Protein AF-0000000073466057 (afdb_homodimer)

pLDDT: mean 84.57, std 16.81, range [28.27, 98.88]

Organism: Mycosarcoma maydis (NCBI:txid5270)

Nearest PDB structures (foldseek):
  4nbt-assembly1_D  TM=8.387E-01  e=2.379E-14  Acholeplasma laidlawii PG-8A
  5wva-assembly1_B-2  TM=8.205E-01  e=1.045E-11  Serratia marcescens
  4zgw-assembly1_B  TM=8.210E-01  e=1.751E-11  Serratia marcescens
  3un1-assembly1_A  TM=8.036E-01  e=1.551E-10  Sinorhizobium meliloti
  9jdt-assembly2_C  TM=7.632E-01  e=1.099E-10  Novosphingobium aromaticivorans DSM 12444

InterPro domains:
  IPR002347 Short-chain dehydrogenase/reductase SDR [PF00106] (140-340)
  IPR002347 Short-chain dehydrogenase/reductase SDR [PR00081] (140-157)
  IPR002347 Short-chain dehydrogenase/reductase SDR [PR00081] (205-216)
  IPR002347 Short-chain dehydrogenase/reductase SDR [PR00081] (270-286)
  IPR002347 Short-chain dehydrogenase/reductase SDR [PR00081] (296-315)
  IPR002347 Short-chain dehydrogenase/reductase SDR [PR00081] (321-338)
  IPR020904 Short-chain dehydrogenase/reductase, conserved site [PS00061] (283-311)
  IPR036291 NAD(P)-binding domain superfamily [SSF51735] (134-400)

Radius of gyration: 30.34 Å; Cα contacts (8 Å, |Δi|>4): 1518; chains: 2; bounding box: 106×87×100 Å

Sequence (850 aa):
MSSPHSSASTTSATPLNDALKRAVNHRDKPNAFTIDAFVNNFLRPLFHSNGLSTIATILSLVRIVGGTNNLKFLRDRTDLSRREKLSLLAADFGAGWSNRANRLAKWYLLIRLFKTINAIGNRLIIDRQSRRPIRWNEHIVVITGGARGICGHVCKLLRQKGATVVVLDLPDKSEHGLETLYIKTDVTDIQSLLNAKKQVEDKLGYCTMLLLGAGIARHSFLLDTEQQFPYSLAKHVSEVNFHGVMATLKTFGEHMLPDGGVKDRPYKQAKNGWGGHILIIGSGAAYVELPANAAYNASKAATVSLHSSLSAELHAYHKVDNVRSSIVCPLKIESKMTEGRMLDTHDQFLLPTLTIPQAATKIIDVLEGDKSRIVYIPRAMYVLSYNKVLPAWILRAIHIGLGATDTFMTYAKEFRSADGNIHQKMSSPHSSASTTSATPLNDALKRAVNHRDKPNAFTIDAFVNNFLRPLFHSNGLSTIATILSLVRIVGGTNNLKFLRDRTDLSRREKLSLLAADFGAGWSNRANRLAKWYLLIRLFKTINAIGNRLIIDRQSRRPIRWNEHIVVITGGARGICGHVCKLLRQKGATVVVLDLPDKSEHGLETLYIKTDVTDIQSLLNAKKQVEDKLGYCTMLLLGAGIARHSFLLDTEQQFPYSLAKHVSEVNFHGVMATLKTFGEHMLPDGGVKDRPYKQAKNGWGGHILIIGSGAAYVELPANAAYNASKAATVSLHSSLSAELHAYHKVDNVRSSIVCPLKIESKMTEGRMLDTHDQFLLPTLTIPQAATKIIDVLEGDKSRIVYIPRAMYVLSYNKVLPAWILRAIHIGLGATDTFMTYAKEFRSADGNIHQK

Foldseek 3Di:
DDPDDPDPPPPPQPPDPPVLLCQLVPPPPQPPFFVLVCCVPPPCCCQPVPVNVVVLLVQLLCVLLPHPVVVVVLVPPPVDDPVRSVVSSVVSNVVSLPDPVSVVSNVSNVVNVVVVVVVVCQCVPQQVDDFDFDQQLQAEEEEEPCLDFLNVLLQVVSVVSNHQYEYEYQDPHGPVNSHNYYQHADLLDLVRLLVVQVVCCVPPRAHAEYEYDFFAFFFAAPPDDCVLPNPVLLVVRLSGLAVSVVSNCVRRVLQQQDDDFPPPDDGRYDPPVQRHEYEYEAALLCQVPAGRGNSNSVSRVNVVVVLVVVSVCVCPHRNDNRYAGEYEYEYAEDDLRCRSQFRDWPCCNLVPYHYSNVSSVVVVVVVSRSGHYYHYPDPSSVVSSCLVVDPPVVSVVVCVVRVVNCTRVVVRVVDSVPPSNRDPD/DDDDPPPPPPPPQPPDPPVLCCQLVPPPPQPPFFPLVCCVPPPCCCQPVPVNVVVLLVQLLCVLLPHPVNVVVLVPPPVDDPVRSVVSSVVSNVVSLPDPVSVVSNVSNVVNVVVVVVVVCQCVPQQVDDFDFDQQLQAEEEEEPCLDFLNVLLQVVSVVSNHQYEYEYQDPHGPVNSHNYYQDADLLDLVRLLVVQVVCCVPPRAHAEYEYDFFAFFFAAPPDDCVLPNPVLLVVRLSGLAVSVVSNCVRRVLQQQDDDFPPPDDGRYDPPVQRHEYEYEAALLCQVPAGRGNSNSVSRVNVVVVLVVVSVCVCPHRNDNRYAGEYEYEYAEDDLRCRSQFRDWPCCNLVPYHYSNVSSVVVVVVVSRSGHYYHYPPPSSVVSSCLVVDPPVVSVVVCVVRVVNCTRVVVRVVDSVPPSNRDPD

Solvent-accessible surface area (backbone atoms only — not comparable to full-atom values): 43900 Å² total; per-residue (Å²): 138,86,76,83,80,79,78,80,78,72,77,70,75,75,70,74,53,68,62,55,44,44,58,31,58,54,58,72,69,68,58,82,77,19,58,51,47,49,39,58,69,64,49,36,39,51,73,68,31,71,66,50,20,49,51,50,49,51,53,30,50,37,52,28,41,59,29,70,66,44,52,50,53,56,67,67,42,76,87,50,53,73,68,53,49,52,51,50,49,51,50,33,35,53,54,24,67,70,35,75,89,37,48,68,40,49,52,50,51,50,53,51,47,50,51,49,51,51,52,50,38,32,41,61,64,65,30,58,46,78,68,58,87,80,59,40,69,78,37,32,35,40,25,32,30,24,36,44,68,44,40,22,49,36,46,48,54,40,41,76,62,43,29,43,32,34,30,32,23,71,55,92,63,46,79,75,71,64,56,76,40,79,42,71,24,46,55,70,34,66,66,41,45,50,51,49,49,50,50,40,44,74,74,77,38,51,43,28,30,38,37,44,46,42,65,55,67,52,38,35,56,69,53,36,39,65,87,64,44,45,62,68,63,47,49,48,28,26,34,35,36,26,47,13,48,51,43,48,38,23,65,54,42,41,17,24,46,54,96,73,28,65,75,85,57,92,66,64,47,42,89,74,88,61,34,21,39,40,36,38,60,48,34,34,39,42,56,53,50,42,27,28,27,35,44,41,19,12,17,28,21,16,38,49,37,38,51,48,14,48,53,40,28,39,46,73,58,35,53,49,49,46,54,32,50,29,36,40,23,41,62,47,57,61,40,86,87,38,60,68,41,42,44,75,51,83,49,44,45,66,58,51,63,37,48,41,67,61,54,21,50,50,51,52,50,47,62,63,56,50,52,54,40,83,43,51,34,54,64,53,37,57,61,48,62,51,46,78,75,48,57,68,35,59,45,51,50,49,35,56,73,48,44,48,53,49,24,28,37,62,39,22,75,74,37,35,76,32,64,77,33,69,61,61,125,138,85,77,82,79,79,79,79,78,73,78,72,75,75,69,76,53,67,62,58,46,44,55,31,60,52,58,72,68,66,58,82,75,19,58,52,47,49,38,60,69,64,49,37,38,53,74,68,31,70,67,51,20,48,52,51,48,50,53,28,52,37,53,28,41,58,29,70,64,43,51,49,52,57,68,67,42,76,86,51,52,73,67,53,48,52,51,50,48,51,49,32,34,52,53,24,68,69,34,75,90,37,49,67,40,48,51,51,50,50,52,51,48,51,51,48,50,51,51,50,38,32,41,63,63,65,30,58,44,78,68,57,86,80,61,40,70,78,36,32,36,39,26,30,30,24,36,46,67,43,40,22,50,36,47,48,54,41,39,75,61,44,27,42,32,35,30,31,22,71,56,92,64,48,79,76,70,63,55,76,41,79,42,71,24,46,54,70,35,65,66,40,45,49,51,49,49,51,51,40,44,74,75,78,37,51,43,29,29,39,37,45,46,42,65,57,66,53,37,37,57,71,55,37,39,66,88,65,43,45,62,68,64,47,51,47,27,26,36,35,35,26,48,13,48,52,43,48,37,22,65,54,41,42,16,22,46,55,95,73,27,64,75,86,57,93,66,64,46,41,89,72,89,61,36,22,39,38,36,38,59,49,33,34,38,43,56,53,51,42,27,27,28,34,43,38,19,13,17,28,22,16,38,50,37,39,51,49,13,46,51,39,27,38,47,71,58,35,54,48,48,46,54,33,49,30,36,41,23,41,62,48,57,62,40,84,86,38,61,68,40,43,44,76,50,83,48,40,44,66,56,52,62,39,47,41,67,59,53,21,51,51,52,52,50,47,62,65,56,48,52,54,41,82,42,50,34,55,63,54,36,55,61,47,64,51,47,79,74,46,56,68,34,57,47,51,49,50,34,56,74,47,44,47,53,48,24,28,36,63,40,24,75,74,35,36,76,34,64,76,35,69,63,61,127

Secondary structure (DSSP, 8-state):
-----------------HHHHHHHH------SS-HHHHIIIIIHHHHH-HHHHHHHHHHHHHHHTTHHHHHHHHHH-TTS-HHHHHHHHHHHHHHHHH-GGGHHHHHHHHHHHHHHHHHHHIIIIII-S------GGG-EEEEET-SSHHHHHHHHHHHHTT-EEEEEESSSS-SS--SSEEEE--TT-HHHHHHHHHHHHHHT---SEEEE-------B-TT--TTTS-HHHHHHHHIIIIIHHHHHHHHHGGGG--TTS--SS------SSS-EEEEEE--GGGTS--TTBHHHHHHHHHHHHHHHHHHHHHHHTS--SSEEEEEEEES-B-STTTTTT-PPPS-TTTSPPBPHHHHHHHHHHHHHHTS--EEEESTHHHHHTTGGGS-HHHHHHHHHHTTGGGTTHHHHHHHTTSHHHHT--/-----------------HHHHHHHH------SS-HHHHIIIIIHHHHH-HHHHHHHHHHHHHHHTTHHHHHHHHHH-TTS-HHHHHHHHHHHHHHHHH-GGGHHHHHHHHHHHHHHHHHHHIIIIII-S------GGG-EEEEET-SSHHHHHHHHHHHHTT-EEEEEESSSS-SS--SSEEEE--TT-HHHHHHHHHHHHHHT---SEEEE-------B-TT--TTTS-HHHHHHHHIIIIIHHHHHHHHHGGGG--TTS--SS------SSS-EEEEEE--GGGTS--TTBHHHHHHHHHHHHHHHHHHHHHHHTS--SSEEEEEEEES-B-STTTTTT-PPPS-TTTSPPBPHHHHHHHHHHHHHHTS--EEEESTHHHHHTTGGGS-HHHHHHHHHHTTGGGTTHHHHHHHTTSHHHHT--

Structure (mmCIF, N/CA/C/O backbone):
data_AF-0000000073466057-model_v1
#
loop_
_entity.id
_entity.type
_entity.pdbx_description
1 polymer 'Uncharacterized protein'
#
loop_
_atom_site.group_PDB
_atom_site.id
_atom_site.type_symbol
_atom_site.label_atom_id
_atom_site.label_alt_id
_atom_site.label_comp_id
_atom_site.label_asym_id
_atom_site.label_entity_id
_atom_site.label_seq_id
_atom_site.pdbx_PDB_ins_code
_atom_site.Cartn_x
_atom_site.Cartn_y
_atom_site.Cartn_z
_atom_site.occupancy
_atom_site.B_iso_or_equiv
_atom_site.auth_seq_id
_atom_site.auth_comp_id
_atom_site.auth_asym_id
_atom_site.auth_atom_id
_atom_site.pdbx_PDB_model_num
ATOM 1 N N . MET A 1 1 ? -62.656 -9.617 17.5 1 29.16 1 MET A N 1
ATOM 2 C CA . MET A 1 1 ? -61.594 -8.641 17.766 1 29.16 1 MET A CA 1
ATOM 3 C C . MET A 1 1 ? -60.5 -8.719 16.688 1 29.16 1 MET A C 1
ATOM 5 O O . MET A 1 1 ? -59.875 -9.766 16.5 1 29.16 1 MET A O 1
ATOM 9 N N . SER A 1 2 ? -60.562 -7.871 15.602 1 29.61 2 SER A N 1
ATOM 10 C CA . SER A 1 2 ? -60.031 -7.82 14.258 1 29.61 2 SER A CA 1
ATOM 11 C C . SER A 1 2 ? -58.531 -7.434 14.281 1 29.61 2 SER A C 1
ATOM 13 O O . SER A 1 2 ? -58.156 -6.43 14.883 1 29.61 2 SER A O 1
ATOM 15 N N . SER A 1 3 ? -57.656 -8.375 14.258 1 34.66 3 SER A N 1
ATOM 16 C CA . SER A 1 3 ? -56.188 -8.289 14.336 1 34.66 3 SER A CA 1
ATOM 17 C C . SER A 1 3 ? -55.625 -7.402 13.234 1 34.66 3 SER A C 1
ATOM 19 O O . SER A 1 3 ? -56 -7.562 12.062 1 34.66 3 SER A O 1
ATOM 21 N N . PRO A 1 4 ? -55.156 -6.145 13.492 1 35.69 4 PRO A N 1
ATOM 22 C CA . PRO A 1 4 ? -54.688 -5.215 12.453 1 35.69 4 PRO A CA 1
ATOM 23 C C . PRO A 1 4 ? -53.531 -5.766 11.625 1 35.69 4 PRO A C 1
ATOM 25 O O . PRO A 1 4 ? -52.688 -6.492 12.148 1 35.69 4 PRO A O 1
ATOM 28 N N . HIS A 1 5 ? -53.719 -6.09 10.352 1 29.77 5 HIS A N 1
ATOM 29 C CA . HIS A 1 5 ? -52.781 -6.535 9.32 1 29.77 5 HIS A CA 1
ATOM 30 C C . HIS A 1 5 ? -51.719 -5.477 9.039 1 29.77 5 HIS A C 1
ATOM 32 O O . HIS A 1 5 ? -52.062 -4.348 8.672 1 29.77 5 HIS A O 1
ATOM 38 N N . SER A 1 6 ? -50.625 -5.414 9.773 1 29.23 6 SER A N 1
ATOM 39 C CA . SER A 1 6 ? -49.531 -4.492 9.539 1 29.23 6 SER A CA 1
ATOM 40 C C . SER A 1 6 ? -49 -4.629 8.117 1 29.23 6 SER A C 1
ATOM 42 O O . SER A 1 6 ? -48.625 -5.723 7.684 1 29.23 6 SER A O 1
ATOM 44 N N . SER A 1 7 ? -49.344 -3.748 7.18 1 29.95 7 SER A N 1
ATOM 45 C CA . SER A 1 7 ? -48.906 -3.643 5.789 1 29.95 7 SER A CA 1
ATOM 46 C C . SER A 1 7 ? -47.375 -3.453 5.699 1 29.95 7 SER A C 1
ATOM 48 O O . SER A 1 7 ? -46.844 -2.539 6.312 1 29.95 7 SER A O 1
ATOM 50 N N . ALA A 1 8 ? -46.656 -4.488 5.387 1 30.47 8 ALA A N 1
ATOM 51 C CA . ALA A 1 8 ? -45.25 -4.547 4.992 1 30.47 8 ALA A CA 1
ATOM 52 C C . ALA A 1 8 ? -44.938 -3.555 3.867 1 30.47 8 ALA A C 1
ATOM 54 O O . ALA A 1 8 ? -45.438 -3.717 2.746 1 30.47 8 ALA A O 1
ATOM 55 N N . SER A 1 9 ? -44.75 -2.248 4.109 1 28.95 9 SER A N 1
ATOM 56 C CA . SER A 1 9 ? -44.344 -1.292 3.092 1 28.95 9 SER A CA 1
ATOM 57 C C . SER A 1 9 ? -43.094 -1.776 2.367 1 28.95 9 SER A C 1
ATOM 59 O O . SER A 1 9 ? -42.031 -1.97 2.988 1 28.95 9 SER A O 1
ATOM 61 N N . THR A 1 10 ? -43.219 -2.512 1.315 1 31.02 10 THR A N 1
ATOM 62 C CA . THR A 1 10 ? -42.188 -2.879 0.335 1 31.02 10 THR A CA 1
ATOM 63 C C . THR A 1 10 ? -41.469 -1.64 -0.172 1 31.02 10 THR A C 1
ATOM 65 O O . THR A 1 10 ? -42.031 -0.842 -0.923 1 31.02 10 THR A O 1
ATOM 68 N N . THR A 1 11 ? -40.625 -1.046 0.6 1 30.92 11 THR A N 1
ATOM 69 C CA . THR A 1 11 ? -39.812 0.03 0.07 1 30.92 11 THR A CA 1
ATOM 70 C C . THR A 1 11 ? -39.219 -0.352 -1.29 1 30.92 11 THR A C 1
ATOM 72 O O . THR A 1 11 ? -38.469 -1.311 -1.398 1 30.92 11 THR A O 1
ATOM 75 N N . SER A 1 12 ? -39.938 -0.062 -2.348 1 30.5 12 SER A N 1
ATOM 76 C CA . SER A 1 12 ? -39.594 -0.203 -3.76 1 30.5 12 SER A CA 1
ATOM 77 C C . SER A 1 12 ? -38.188 0.311 -4.043 1 30.5 12 SER A C 1
ATOM 79 O O . SER A 1 12 ? -37.844 1.428 -3.654 1 30.5 12 SER A O 1
ATOM 81 N N . ALA A 1 13 ? -37.25 -0.552 -4.156 1 35.41 13 ALA A N 1
ATOM 82 C CA . ALA A 1 13 ? -35.969 -0.264 -4.746 1 35.41 13 ALA A CA 1
ATOM 83 C C . ALA A 1 13 ? -36.094 0.712 -5.91 1 35.41 13 ALA A C 1
ATOM 85 O O . ALA A 1 13 ? -36.844 0.463 -6.859 1 35.41 13 ALA A O 1
ATOM 86 N N . THR A 1 14 ? -36.031 1.951 -5.715 1 37.69 14 THR A N 1
ATOM 87 C CA . THR A 1 14 ? -36.031 2.908 -6.816 1 37.69 14 THR A CA 1
ATOM 88 C C . THR A 1 14 ? -35.156 2.418 -7.965 1 37.69 14 THR A C 1
ATOM 90 O O . THR A 1 14 ? -33.969 2.166 -7.777 1 37.69 14 THR A O 1
ATOM 93 N N . PRO A 1 15 ? -35.75 1.883 -9.023 1 39.94 15 PRO A N 1
ATOM 94 C CA . PRO A 1 15 ? -35 1.392 -10.18 1 39.94 15 PRO A CA 1
ATOM 95 C C . PRO A 1 15 ? -33.906 2.375 -10.656 1 39.94 15 PRO A C 1
ATOM 97 O O . PRO A 1 15 ? -34.062 3.588 -10.484 1 39.94 15 PRO A O 1
ATOM 100 N N . LEU A 1 16 ? -32.719 1.899 -10.68 1 46.41 16 LEU A N 1
ATOM 101 C CA . LEU A 1 16 ? -31.641 2.658 -11.328 1 46.41 16 LEU A CA 1
ATOM 102 C C . LEU A 1 16 ? -32.188 3.461 -12.508 1 46.41 16 LEU A C 1
ATOM 104 O O . LEU A 1 16 ? -32.969 2.939 -13.312 1 46.41 16 LEU A O 1
ATOM 108 N N . ASN A 1 17 ? -32.281 4.762 -12.453 1 45.59 17 ASN A N 1
ATOM 109 C CA . ASN A 1 17 ? -32.75 5.582 -13.57 1 45.59 17 ASN A CA 1
ATOM 110 C C . ASN A 1 17 ? -32.188 5.098 -14.898 1 45.59 17 ASN A C 1
ATOM 112 O O . ASN A 1 17 ? -31.109 4.484 -14.93 1 45.59 17 ASN A O 1
ATOM 116 N N . ASP A 1 18 ? -33.062 4.883 -15.891 1 46.88 18 ASP A N 1
ATOM 117 C CA . ASP A 1 18 ? -32.781 4.359 -17.219 1 46.88 18 ASP A CA 1
ATOM 118 C C . ASP A 1 18 ? -31.5 4.988 -17.797 1 46.88 18 ASP A C 1
ATOM 120 O O . ASP A 1 18 ? -30.719 4.312 -18.453 1 46.88 18 ASP A O 1
ATOM 124 N N . ALA A 1 19 ? -31.344 6.207 -17.547 1 45.75 19 ALA A N 1
ATOM 125 C CA . ALA A 1 19 ? -30.188 6.902 -18.094 1 45.75 19 ALA A CA 1
ATOM 126 C C . ALA A 1 19 ? -28.891 6.41 -17.453 1 45.75 19 ALA A C 1
ATOM 128 O O . ALA A 1 19 ? -27.891 6.195 -18.156 1 45.75 19 ALA A O 1
ATOM 129 N N . LEU A 1 20 ? -28.859 6.406 -16.266 1 47.03 20 LEU A N 1
ATOM 130 C CA . LEU A 1 20 ? -27.688 5.898 -15.562 1 47.03 20 LEU A CA 1
ATOM 131 C C . LEU A 1 20 ? -27.438 4.438 -15.914 1 47.03 20 LEU A C 1
ATOM 133 O O . LEU A 1 20 ? -26.281 4.031 -16.094 1 47.03 20 LEU A O 1
ATOM 137 N N . LYS A 1 21 ? -28.484 3.678 -15.984 1 48.03 21 LYS A N 1
ATOM 138 C CA . LYS A 1 21 ? -28.344 2.312 -16.484 1 48.03 21 LYS A CA 1
ATOM 139 C C . LYS A 1 21 ? -27.656 2.293 -17.844 1 48.03 21 LYS A C 1
ATOM 141 O O . LYS A 1 21 ? -26.797 1.449 -18.094 1 48.03 21 LYS A O 1
ATOM 146 N N . ARG A 1 22 ? -28.219 3.207 -18.641 1 47.28 22 ARG A N 1
ATOM 147 C CA . ARG A 1 22 ? -27.641 3.336 -19.969 1 47.28 22 ARG A CA 1
ATOM 148 C C . ARG A 1 22 ? -26.172 3.75 -19.906 1 47.28 22 ARG A C 1
ATOM 150 O O . ARG A 1 22 ? -25.344 3.254 -20.672 1 47.28 22 ARG A O 1
ATOM 157 N N . ALA A 1 23 ? -25.969 4.758 -19.109 1 45.59 23 ALA A N 1
ATOM 158 C CA . ALA A 1 23 ? -24.594 5.258 -18.984 1 45.59 23 ALA A CA 1
ATOM 159 C C . ALA A 1 23 ? -23.672 4.191 -18.422 1 45.59 23 ALA A C 1
ATOM 161 O O . ALA A 1 23 ? -22.516 4.066 -18.844 1 45.59 23 ALA A O 1
ATOM 162 N N . VAL A 1 24 ? -24.141 3.611 -17.391 1 45.78 24 VAL A N 1
ATOM 163 C CA . VAL A 1 24 ? -23.359 2.551 -16.766 1 45.78 24 VAL A CA 1
ATOM 164 C C . VAL A 1 24 ? -23.328 1.324 -17.672 1 45.78 24 VAL A C 1
ATOM 166 O O . VAL A 1 24 ? -22.312 0.614 -17.719 1 45.78 24 VAL A O 1
ATOM 169 N N . ASN A 1 25 ? -24.469 1.042 -18.234 1 41.97 25 ASN A N 1
ATOM 170 C CA . ASN A 1 25 ? -24.578 -0.104 -19.141 1 41.97 25 ASN A CA 1
ATOM 171 C C . ASN A 1 25 ? -23.938 0.182 -20.484 1 41.97 25 ASN A C 1
ATOM 173 O O . ASN A 1 25 ? -23.891 -0.691 -21.359 1 41.97 25 ASN A O 1
ATOM 177 N N . HIS A 1 26 ? -23.844 1.409 -20.844 1 39.31 26 HIS A N 1
ATOM 178 C CA . HIS A 1 26 ? -23.141 1.562 -22.109 1 39.31 26 HIS A CA 1
ATOM 179 C C . HIS A 1 26 ? -21.703 1.067 -22 1 39.31 26 HIS A C 1
ATOM 181 O O . HIS A 1 26 ? -20.781 1.849 -21.719 1 39.31 26 HIS A O 1
ATOM 187 N N . ARG A 1 27 ? -21.656 -0.044 -21.594 1 42.41 27 ARG A N 1
ATOM 188 C CA . ARG A 1 27 ? -20.344 -0.684 -21.688 1 42.41 27 ARG A CA 1
ATOM 189 C C . ARG A 1 27 ? -19.812 -0.621 -23.125 1 42.41 27 ARG A C 1
ATOM 191 O O . ARG A 1 27 ? -20.484 -1.075 -24.062 1 42.41 27 ARG A O 1
ATOM 198 N N . ASP A 1 28 ? -18.984 0.31 -23.375 1 43.75 28 ASP A N 1
ATOM 199 C CA . ASP A 1 28 ? -18.328 0.178 -24.672 1 43.75 28 ASP A CA 1
ATOM 200 C C . ASP A 1 28 ? -17.734 -1.218 -24.859 1 43.75 28 ASP A C 1
ATOM 202 O O . ASP A 1 28 ? -17.203 -1.794 -23.906 1 43.75 28 ASP A O 1
ATOM 206 N N . LYS A 1 29 ? -18.328 -1.983 -25.703 1 43.28 29 LYS A N 1
ATOM 207 C CA . LYS A 1 29 ? -17.75 -3.275 -26.078 1 43.28 29 LYS A CA 1
ATOM 208 C C . LYS A 1 29 ? -16.234 -3.264 -25.953 1 43.28 29 LYS A C 1
ATOM 210 O O . LYS A 1 29 ? -15.578 -2.307 -26.375 1 43.28 29 LYS A O 1
ATOM 215 N N . PRO A 1 30 ? -15.805 -4.066 -25.047 1 47.22 30 PRO A N 1
ATOM 216 C CA . PRO A 1 30 ? -14.352 -4.172 -24.984 1 47.22 30 PRO A CA 1
ATOM 217 C C . PRO A 1 30 ? -13.695 -4.117 -26.375 1 47.22 30 PRO A C 1
ATOM 219 O O . PRO A 1 30 ? -14.188 -4.742 -27.312 1 47.22 30 PRO A O 1
ATOM 222 N N . ASN A 1 31 ? -13.039 -3.07 -26.688 1 46.72 31 ASN A N 1
ATOM 223 C CA . ASN A 1 31 ? -12.305 -2.973 -27.938 1 46.72 31 ASN A CA 1
ATOM 224 C C . ASN A 1 31 ? -11.438 -4.207 -28.188 1 46.72 31 ASN A C 1
ATOM 226 O O . ASN A 1 31 ? -10.758 -4.68 -27.266 1 46.72 31 ASN A O 1
ATOM 230 N N . ALA A 1 32 ? -11.828 -4.898 -29.188 1 50.81 32 ALA A N 1
ATOM 231 C CA . ALA A 1 32 ? -11.047 -6.059 -29.594 1 50.81 32 ALA A CA 1
ATOM 232 C C . ALA A 1 32 ? -9.562 -5.715 -29.703 1 50.81 32 ALA A C 1
ATOM 234 O O . ALA A 1 32 ? -8.703 -6.551 -29.422 1 50.81 32 ALA A O 1
ATOM 235 N N . PHE A 1 33 ? -9.32 -4.387 -30.219 1 49 33 PHE A N 1
ATOM 236 C CA . PHE A 1 33 ? -7.918 -4.027 -30.375 1 49 33 PHE A CA 1
ATOM 237 C C . PHE A 1 33 ? -7.449 -3.15 -29.219 1 49 33 PHE A C 1
ATOM 239 O O . PHE A 1 33 ? -7.809 -1.974 -29.141 1 49 33 PHE A O 1
ATOM 246 N N . THR A 1 34 ? -6.945 -3.773 -28.25 1 60.97 34 THR A N 1
ATOM 247 C CA . THR A 1 34 ? -6.434 -3.088 -27.062 1 60.97 34 THR A CA 1
ATOM 248 C C . THR A 1 34 ? -4.906 -3.105 -27.047 1 60.97 34 THR A C 1
ATOM 250 O O . THR A 1 34 ? -4.281 -3.812 -27.844 1 60.97 34 THR A O 1
ATOM 253 N N . ILE A 1 35 ? -4.305 -2.186 -26.422 1 61.91 35 ILE A N 1
ATOM 254 C CA . ILE A 1 35 ? -2.855 -2.184 -26.266 1 61.91 35 ILE A CA 1
ATOM 255 C C . ILE A 1 35 ? -2.393 -3.545 -25.75 1 61.91 35 ILE A C 1
ATOM 257 O O . ILE A 1 35 ? -1.328 -4.031 -26.125 1 61.91 35 ILE A O 1
ATOM 261 N N . ASP A 1 36 ? -3.271 -4.117 -25.062 1 61.62 36 ASP A N 1
ATOM 262 C CA . ASP A 1 36 ? -2.92 -5.434 -24.547 1 61.62 36 ASP A CA 1
ATOM 263 C C . ASP A 1 36 ? -2.861 -6.473 -25.656 1 61.62 36 ASP A C 1
ATOM 265 O O . ASP A 1 36 ? -1.949 -7.301 -25.703 1 61.62 36 ASP A O 1
ATOM 269 N N . ALA A 1 37 ? -3.912 -6.312 -26.438 1 60.59 37 ALA A N 1
ATOM 270 C CA . ALA A 1 37 ? -3.914 -7.223 -27.578 1 60.59 37 ALA A CA 1
ATOM 271 C C . ALA A 1 37 ? -2.674 -7.023 -28.438 1 60.59 37 ALA A C 1
ATOM 273 O O . ALA A 1 37 ? -2.059 -7.992 -28.891 1 60.59 37 ALA A O 1
ATOM 274 N N . PHE A 1 38 ? -2.334 -5.812 -28.703 1 59.34 38 PHE A N 1
ATOM 275 C CA . PHE A 1 38 ? -1.149 -5.488 -29.484 1 59.34 38 PHE A CA 1
ATOM 276 C C . PHE A 1 38 ? 0.108 -6.035 -28.828 1 59.34 38 PHE A C 1
ATOM 278 O O . PHE A 1 38 ? 0.907 -6.719 -29.469 1 59.34 38 PHE A O 1
ATOM 285 N N . VAL A 1 39 ? 0.239 -5.789 -27.547 1 61.41 39 VAL A N 1
ATOM 286 C CA . VAL A 1 39 ? 1.431 -6.211 -26.828 1 61.41 39 VAL A CA 1
ATOM 287 C C . VAL A 1 39 ? 1.493 -7.734 -26.766 1 61.41 39 VAL A C 1
ATOM 289 O O . VAL A 1 39 ? 2.541 -8.328 -27.031 1 61.41 39 VAL A O 1
ATOM 292 N N . ASN A 1 40 ? 0.402 -8.344 -26.562 1 63.88 40 ASN A N 1
ATOM 293 C CA . ASN A 1 40 ? 0.372 -9.789 -26.375 1 63.88 40 ASN A CA 1
ATOM 294 C C . ASN A 1 40 ? 0.601 -10.531 -27.703 1 63.88 40 ASN A C 1
ATOM 296 O O . ASN A 1 40 ? 1.249 -11.578 -27.719 1 63.88 40 ASN A O 1
ATOM 300 N N . ASN A 1 41 ? 0.102 -9.906 -28.734 1 59.38 41 ASN A N 1
ATOM 301 C CA . ASN A 1 41 ? 0.157 -10.617 -30.016 1 59.38 41 ASN A CA 1
ATOM 302 C C . ASN A 1 41 ? 1.415 -10.266 -30.797 1 59.38 41 ASN A C 1
ATOM 304 O O . ASN A 1 41 ? 1.952 -11.102 -31.516 1 59.38 41 ASN A O 1
ATOM 308 N N . PHE A 1 42 ? 1.899 -9.07 -30.594 1 60.34 42 PHE A N 1
ATOM 309 C CA . PHE A 1 42 ? 2.957 -8.641 -31.5 1 60.34 42 PHE A CA 1
ATOM 310 C C . PHE A 1 42 ? 4.273 -8.461 -30.75 1 60.34 42 PHE A C 1
ATOM 312 O O . PHE A 1 42 ? 5.34 -8.797 -31.266 1 60.34 42 PHE A O 1
ATOM 319 N N . LEU A 1 43 ? 4.238 -8.055 -29.484 1 64 43 LEU A N 1
ATOM 320 C CA . LEU A 1 43 ? 5.477 -7.703 -28.797 1 64 43 LEU A CA 1
ATOM 321 C C . LEU A 1 43 ? 5.906 -8.828 -27.859 1 64 43 LEU A C 1
ATOM 323 O O . LEU A 1 43 ? 7.082 -9.195 -27.828 1 64 43 LEU A O 1
ATOM 327 N N . ARG A 1 44 ? 5.023 -9.43 -27.297 1 65.94 44 ARG A N 1
ATOM 328 C CA . ARG A 1 44 ? 5.312 -10.406 -26.25 1 65.94 44 ARG A CA 1
ATOM 329 C C . ARG A 1 44 ? 6.016 -11.633 -26.828 1 65.94 44 ARG A C 1
ATOM 331 O O . ARG A 1 44 ? 6.984 -12.125 -26.25 1 65.94 44 ARG A O 1
ATOM 338 N N . PRO A 1 45 ? 5.578 -12.078 -27.922 1 64.62 45 PRO A N 1
ATOM 339 C CA . PRO A 1 45 ? 6.27 -13.266 -28.438 1 64.62 45 PRO A CA 1
ATOM 340 C C . PRO A 1 45 ? 7.746 -13.008 -28.719 1 64.62 45 PRO A C 1
ATOM 342 O O . PRO A 1 45 ? 8.57 -13.922 -28.578 1 64.62 45 PRO A O 1
ATOM 345 N N . LEU A 1 46 ? 8.047 -11.812 -28.984 1 67.19 46 LEU A N 1
ATOM 346 C CA . LEU A 1 46 ? 9.43 -11.469 -29.281 1 67.19 46 LEU A CA 1
ATOM 347 C C . LEU A 1 46 ? 10.297 -11.562 -28.031 1 67.19 46 LEU A C 1
ATOM 349 O O . LEU A 1 46 ? 11.508 -11.75 -28.125 1 67.19 46 LEU A O 1
ATOM 353 N N . PHE A 1 47 ? 9.586 -11.469 -26.906 1 71.56 47 PHE A N 1
ATOM 354 C CA . PHE A 1 47 ? 10.383 -11.406 -25.688 1 71.56 47 PHE A CA 1
ATOM 355 C C . PHE A 1 47 ? 10.117 -12.609 -24.797 1 71.56 47 PHE A C 1
ATOM 357 O O . PHE A 1 47 ? 10.898 -12.906 -23.891 1 71.56 47 PHE A O 1
ATOM 364 N N . HIS A 1 48 ? 8.992 -13.305 -25.078 1 69.06 48 HIS A N 1
ATOM 365 C CA . HIS A 1 48 ? 8.617 -14.305 -24.094 1 69.06 48 HIS A CA 1
ATOM 366 C C . HIS A 1 48 ? 8.445 -15.68 -24.734 1 69.06 48 HIS A C 1
ATOM 368 O O . HIS A 1 48 ? 8.453 -16.703 -24.031 1 69.06 48 HIS A O 1
ATOM 374 N N . SER A 1 49 ? 8.266 -15.609 -26.109 1 69.5 49 SER A N 1
ATOM 375 C CA . SER A 1 49 ? 8.219 -16.906 -26.766 1 69.5 49 SER A CA 1
ATOM 376 C C . SER A 1 49 ? 9.609 -17.531 -26.891 1 69.5 49 SER A C 1
ATOM 378 O O . SER A 1 49 ? 10.547 -16.859 -27.344 1 69.5 49 SER A O 1
ATOM 380 N N . ASN A 1 50 ? 9.734 -18.688 -26.422 1 69.19 50 ASN A N 1
ATOM 381 C CA . ASN A 1 50 ? 11.047 -19.312 -26.438 1 69.19 50 ASN A CA 1
ATOM 382 C C . ASN A 1 50 ? 11.633 -19.344 -27.844 1 69.19 50 ASN A C 1
ATOM 384 O O . ASN A 1 50 ? 12.797 -18.984 -28.047 1 69.19 50 ASN A O 1
ATOM 388 N N . GLY A 1 51 ? 10.734 -19.719 -28.766 1 71.75 51 GLY A N 1
ATOM 389 C CA . GLY A 1 51 ? 11.242 -19.844 -30.125 1 71.75 51 GLY A CA 1
ATOM 390 C C . GLY A 1 51 ? 11.555 -18.5 -30.766 1 71.75 51 GLY A C 1
ATOM 391 O O . GLY A 1 51 ? 12.695 -18.25 -31.172 1 71.75 51 GLY A O 1
ATOM 392 N N . LEU A 1 52 ? 10.641 -17.625 -30.75 1 74.81 52 LEU A N 1
ATOM 393 C CA . LEU A 1 52 ? 10.773 -16.359 -31.453 1 74.81 52 LEU A CA 1
ATOM 394 C C . LEU A 1 52 ? 11.797 -15.453 -30.766 1 74.81 52 LEU A C 1
ATOM 396 O O . LEU A 1 52 ? 12.547 -14.742 -31.438 1 74.81 52 LEU A O 1
ATOM 400 N N . SER A 1 53 ? 11.781 -15.516 -29.484 1 79.81 53 SER A N 1
ATOM 401 C CA . SER A 1 53 ? 12.727 -14.664 -28.766 1 79.81 53 SER A CA 1
ATOM 402 C C . SER A 1 53 ? 14.164 -15.109 -29.016 1 79.81 53 SER A C 1
ATOM 404 O O . SER A 1 53 ? 15.062 -14.273 -29.125 1 79.81 53 SER A O 1
ATOM 406 N N . THR A 1 54 ? 14.344 -16.391 -29.125 1 80.62 54 THR A N 1
ATOM 407 C CA . THR A 1 54 ? 15.68 -16.922 -29.406 1 80.62 54 THR A CA 1
ATOM 408 C C . THR A 1 54 ? 16.141 -16.516 -30.797 1 80.62 54 THR A C 1
ATOM 410 O O . THR A 1 54 ? 17.281 -16.062 -30.984 1 80.62 54 THR A O 1
ATOM 413 N N . ILE A 1 55 ? 15.219 -16.688 -31.719 1 81.69 55 ILE A N 1
ATOM 414 C CA . ILE A 1 55 ? 15.547 -16.328 -33.094 1 81.69 55 ILE A CA 1
ATOM 415 C C . ILE A 1 55 ? 15.875 -14.844 -33.188 1 81.69 55 ILE A C 1
ATOM 417 O O . ILE A 1 55 ? 16.875 -14.453 -33.781 1 81.69 55 ILE A O 1
ATOM 421 N N . ALA A 1 56 ? 15.062 -14.047 -32.531 1 84.38 56 ALA A N 1
ATOM 422 C CA . ALA A 1 56 ? 15.273 -12.602 -32.562 1 84.38 56 ALA A CA 1
ATOM 423 C C . ALA A 1 56 ? 16.594 -12.234 -31.891 1 84.38 56 ALA A C 1
ATOM 425 O O . ALA A 1 56 ? 17.281 -11.305 -32.344 1 84.38 56 ALA A O 1
ATOM 426 N N . THR A 1 57 ? 16.938 -12.875 -30.906 1 85.81 57 THR A N 1
ATOM 427 C CA . THR A 1 57 ? 18.188 -12.641 -30.219 1 85.81 57 THR A CA 1
ATOM 428 C C . THR A 1 57 ? 19.375 -12.961 -31.141 1 85.81 57 THR A C 1
ATOM 430 O O . THR A 1 57 ? 20.312 -12.172 -31.25 1 85.81 57 THR A O 1
ATOM 433 N N . ILE A 1 58 ? 19.266 -14.094 -31.797 1 84.38 58 ILE A N 1
ATOM 434 C CA . ILE A 1 58 ? 20.328 -14.523 -32.688 1 84.38 58 ILE A CA 1
ATOM 435 C C . ILE A 1 58 ? 20.453 -13.523 -33.844 1 84.38 58 ILE A C 1
ATOM 437 O O . ILE A 1 58 ? 21.562 -13.102 -34.188 1 84.38 58 ILE A O 1
ATOM 441 N N . LEU A 1 59 ? 19.328 -13.148 -34.375 1 87.25 59 LEU A N 1
ATOM 442 C CA . LEU A 1 59 ? 19.328 -12.203 -35.5 1 87.25 59 LEU A CA 1
ATOM 443 C C . LEU A 1 59 ? 19.938 -10.867 -35.062 1 87.25 59 LEU A C 1
ATOM 445 O O . LEU A 1 59 ? 20.656 -10.234 -35.844 1 87.25 59 LEU A O 1
ATOM 449 N N . SER A 1 60 ? 19.641 -10.477 -33.906 1 88.12 60 SER A N 1
ATOM 450 C CA . SER A 1 60 ? 20.172 -9.219 -33.406 1 88.12 60 SER A CA 1
ATOM 451 C C . SER A 1 60 ? 21.688 -9.305 -33.188 1 88.12 60 SER A C 1
ATOM 453 O O . SER A 1 60 ? 22.422 -8.359 -33.531 1 88.12 60 SER A O 1
ATOM 455 N N . LEU A 1 61 ? 22.141 -10.359 -32.688 1 86.38 61 LEU A N 1
ATOM 456 C CA . LEU A 1 61 ? 23.578 -10.562 -32.5 1 86.38 61 LEU A CA 1
ATOM 457 C C . LEU A 1 61 ? 24.312 -10.594 -33.844 1 86.38 61 LEU A C 1
ATOM 459 O O . LEU A 1 61 ? 25.375 -9.984 -34 1 86.38 61 LEU A O 1
ATOM 463 N N . VAL A 1 62 ? 23.688 -11.289 -34.75 1 86.44 62 VAL A N 1
ATOM 464 C CA . VAL A 1 62 ? 24.266 -11.406 -36.094 1 86.44 62 VAL A CA 1
ATOM 465 C C . VAL A 1 62 ? 24.359 -10.023 -36.719 1 86.44 62 VAL A C 1
ATOM 467 O O . VAL A 1 62 ? 25.344 -9.703 -37.375 1 86.44 62 VAL A O 1
ATOM 470 N N . ARG A 1 63 ? 23.359 -9.266 -36.5 1 89.31 63 ARG A N 1
ATOM 471 C CA . ARG A 1 63 ? 23.359 -7.914 -37.031 1 89.31 63 ARG A CA 1
ATOM 472 C C . ARG A 1 63 ? 24.469 -7.066 -36.438 1 89.31 63 ARG A C 1
ATOM 474 O O . ARG A 1 63 ? 25.156 -6.324 -37.125 1 89.31 63 ARG A O 1
ATOM 481 N N . ILE A 1 64 ? 24.688 -7.211 -35.219 1 89.94 64 ILE A N 1
ATOM 482 C CA . ILE A 1 64 ? 25.656 -6.387 -34.531 1 89.94 64 ILE A CA 1
ATOM 483 C C . ILE A 1 64 ? 27.078 -6.766 -34.938 1 89.94 64 ILE A C 1
ATOM 485 O O . ILE A 1 64 ? 27.938 -5.902 -35.094 1 89.94 64 ILE A O 1
ATOM 489 N N . VAL A 1 65 ? 27.281 -8.039 -35.281 1 88.69 65 VAL A N 1
ATOM 490 C CA . VAL A 1 65 ? 28.625 -8.477 -35.625 1 88.69 65 VAL A CA 1
ATOM 491 C C . VAL A 1 65 ? 28.875 -8.305 -37.125 1 88.69 65 VAL A C 1
ATOM 493 O O . VAL A 1 65 ? 29.891 -8.766 -37.656 1 88.69 65 VAL A O 1
ATOM 496 N N . GLY A 1 66 ? 28 -7.668 -37.844 1 88.19 66 GLY A N 1
ATOM 497 C CA . GLY A 1 66 ? 28.234 -7.328 -39.219 1 88.19 66 GLY A CA 1
ATOM 498 C C . GLY A 1 66 ? 27.484 -8.219 -40.188 1 88.19 66 GLY A C 1
ATOM 499 O O . GLY A 1 66 ? 27.812 -8.258 -41.375 1 88.19 66 GLY A O 1
ATOM 500 N N . GLY A 1 67 ? 26.641 -9.039 -39.719 1 86.38 67 GLY A N 1
ATOM 501 C CA . GLY A 1 67 ? 25.781 -9.828 -40.594 1 86.38 67 GLY A CA 1
ATOM 502 C C . GLY A 1 67 ? 26.344 -11.211 -40.875 1 86.38 67 GLY A C 1
ATOM 503 O O . GLY A 1 67 ? 27.422 -11.562 -40.406 1 86.38 67 GLY A O 1
ATOM 504 N N . THR A 1 68 ? 25.578 -11.953 -41.656 1 86 68 THR A N 1
ATOM 505 C CA . THR A 1 68 ? 25.938 -13.328 -42 1 86 68 THR A CA 1
ATOM 506 C C . THR A 1 68 ? 27.172 -13.359 -42.875 1 86 68 THR A C 1
ATOM 508 O O . THR A 1 68 ? 27.984 -14.281 -42.781 1 86 68 THR A O 1
ATOM 511 N N . ASN A 1 69 ? 27.312 -12.352 -43.656 1 84.94 69 ASN A N 1
ATOM 512 C CA . ASN A 1 69 ? 28.453 -12.297 -44.562 1 84.94 69 ASN A CA 1
ATOM 513 C C . ASN A 1 69 ? 29.766 -12.148 -43.812 1 84.94 69 ASN A C 1
ATOM 515 O O . ASN A 1 69 ? 30.766 -12.789 -44.156 1 84.94 69 ASN A O 1
ATOM 519 N N . ASN A 1 70 ? 29.672 -11.375 -42.875 1 85.94 70 ASN A N 1
ATOM 520 C CA . ASN A 1 70 ? 30.875 -11.188 -42.062 1 85.94 70 ASN A CA 1
ATOM 521 C C . ASN A 1 70 ? 31.25 -12.461 -41.312 1 85.94 70 ASN A C 1
ATOM 523 O O . ASN A 1 70 ? 32.438 -12.805 -41.188 1 85.94 70 ASN A O 1
ATOM 527 N N . LEU A 1 71 ? 30.297 -13.164 -40.875 1 85.94 71 LEU A N 1
ATOM 528 C CA . LEU A 1 71 ? 30.531 -14.406 -40.156 1 85.94 71 LEU A CA 1
ATOM 529 C C . LEU A 1 71 ? 31.094 -15.477 -41.062 1 85.94 71 LEU A C 1
ATOM 531 O O . LEU A 1 71 ? 32 -16.234 -40.688 1 85.94 71 LEU A O 1
ATOM 535 N N . LYS A 1 72 ? 30.547 -15.445 -42.219 1 84.94 72 LYS A N 1
ATOM 536 C CA . LYS A 1 72 ? 31.078 -16.375 -43.219 1 84.94 72 LYS A CA 1
ATOM 537 C C . LYS A 1 72 ? 32.531 -16.031 -43.562 1 84.94 72 LYS A C 1
ATOM 539 O O . LYS A 1 72 ? 33.344 -16.938 -43.719 1 84.94 72 LYS A O 1
ATOM 544 N N . PHE A 1 73 ? 32.75 -14.82 -43.719 1 86.19 73 PHE A N 1
ATOM 545 C CA . PHE A 1 73 ? 34.094 -14.352 -44 1 86.19 73 PHE A CA 1
ATOM 546 C C . PHE A 1 73 ? 35.094 -14.781 -42.938 1 86.19 73 PHE A C 1
ATOM 548 O O . PHE A 1 73 ? 36.188 -15.273 -43.25 1 86.19 73 PHE A O 1
ATOM 555 N N . LEU A 1 74 ? 34.688 -14.711 -41.75 1 85.44 74 LEU A N 1
ATOM 556 C CA . LEU A 1 74 ? 35.562 -15.078 -40.625 1 85.44 74 LEU A CA 1
ATOM 557 C C . LEU A 1 74 ? 35.781 -16.594 -40.594 1 85.44 74 LEU A C 1
ATOM 559 O O . LEU A 1 74 ? 36.875 -17.062 -40.281 1 85.44 74 LEU A O 1
ATOM 563 N N . ARG A 1 75 ? 34.719 -17.266 -40.875 1 84.81 75 ARG A N 1
ATOM 564 C CA . ARG A 1 75 ? 34.812 -18.719 -40.875 1 84.81 75 ARG A CA 1
ATOM 565 C C . ARG A 1 75 ? 35.75 -19.234 -41.969 1 84.81 75 ARG A C 1
ATOM 567 O O . ARG A 1 75 ? 36.469 -20.188 -41.781 1 84.81 75 ARG A O 1
ATOM 574 N N . ASP A 1 76 ? 35.781 -18.516 -43.094 1 87.44 76 ASP A N 1
ATOM 575 C CA . ASP A 1 76 ? 36.562 -18.953 -44.25 1 87.44 76 ASP A CA 1
ATOM 576 C C . ASP A 1 76 ? 38.031 -18.578 -44.125 1 87.44 76 ASP A C 1
ATOM 578 O O . ASP A 1 76 ? 38.875 -19.047 -44.906 1 87.44 76 ASP A O 1
ATOM 582 N N . ARG A 1 77 ? 38.312 -17.844 -43.125 1 87.56 77 ARG A N 1
ATOM 583 C CA . ARG A 1 77 ? 39.719 -17.484 -42.906 1 87.56 77 ARG A CA 1
ATOM 584 C C . ARG A 1 77 ? 40.469 -18.609 -42.219 1 87.56 77 ARG A C 1
ATOM 586 O O . ARG A 1 77 ? 40.625 -18.594 -41 1 87.56 77 ARG A O 1
ATOM 593 N N . THR A 1 78 ? 40.969 -19.562 -42.906 1 86.94 78 THR A N 1
ATOM 594 C CA . THR A 1 78 ? 41.656 -20.719 -42.375 1 86.94 78 THR A CA 1
ATOM 595 C C . THR A 1 78 ? 43.062 -20.359 -41.938 1 86.94 78 THR A C 1
ATOM 5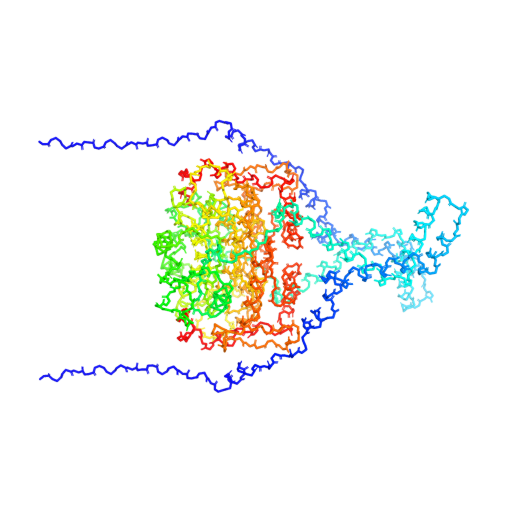97 O O . THR A 1 78 ? 43.719 -21.156 -41.25 1 86.94 78 THR A O 1
ATOM 600 N N . ASP A 1 79 ? 43.438 -19.188 -42.219 1 89.75 79 ASP A N 1
ATOM 601 C CA . ASP A 1 79 ? 44.781 -18.734 -41.844 1 89.75 79 ASP A CA 1
ATOM 602 C C . ASP A 1 79 ? 44.812 -18.25 -40.406 1 89.75 79 ASP A C 1
ATOM 604 O O . ASP A 1 79 ? 45.875 -18.016 -39.844 1 89.75 79 ASP A O 1
ATOM 608 N N . LEU A 1 80 ? 43.688 -18.141 -39.844 1 88 80 LEU A N 1
ATOM 609 C CA . LEU A 1 80 ? 43.594 -17.594 -38.5 1 88 80 LEU A CA 1
ATOM 610 C C . LEU A 1 80 ? 43.344 -18.719 -37.469 1 88 80 LEU A C 1
ATOM 612 O O . LEU A 1 80 ? 42.625 -19.672 -37.781 1 88 80 LEU A O 1
ATOM 616 N N . SER A 1 81 ? 43.938 -18.562 -36.312 1 90 81 SER A N 1
ATOM 617 C CA . SER A 1 81 ? 43.656 -19.469 -35.219 1 90 81 SER A CA 1
ATOM 618 C C . SER A 1 81 ? 42.281 -19.188 -34.594 1 90 81 SER A C 1
ATOM 620 O O . SER A 1 81 ? 41.656 -18.156 -34.906 1 90 81 SER A O 1
ATOM 622 N N . ARG A 1 82 ? 41.75 -20.172 -33.844 1 86.56 82 ARG A N 1
ATOM 623 C CA . ARG A 1 82 ? 40.469 -20 -33.156 1 86.56 82 ARG A CA 1
ATOM 624 C C . ARG A 1 82 ? 40.5 -18.75 -32.281 1 86.56 82 ARG A C 1
ATOM 626 O O . ARG A 1 82 ? 39.5 -18.031 -32.219 1 86.56 82 ARG A O 1
ATOM 633 N N . ARG A 1 83 ? 41.625 -18.547 -31.672 1 88.88 83 ARG A N 1
ATOM 634 C CA . ARG A 1 83 ? 41.75 -17.406 -30.766 1 88.88 83 ARG A CA 1
ATOM 635 C C . ARG A 1 83 ? 41.688 -16.094 -31.547 1 88.88 83 ARG A C 1
ATOM 637 O O . ARG A 1 83 ? 41.062 -15.133 -31.078 1 88.88 83 ARG A O 1
ATOM 644 N N . GLU A 1 84 ? 42.281 -16.109 -32.625 1 89.19 84 GLU A N 1
ATOM 645 C CA . GLU A 1 84 ? 42.281 -14.914 -33.469 1 89.19 84 GLU A CA 1
ATOM 646 C C . GLU A 1 84 ? 40.906 -14.617 -34.031 1 89.19 84 GLU A C 1
ATOM 648 O O . GLU A 1 84 ? 40.5 -13.461 -34.094 1 89.19 84 GLU A O 1
ATOM 653 N N . LYS A 1 85 ? 40.25 -15.648 -34.375 1 88.31 85 LYS A N 1
ATOM 654 C CA . LYS A 1 85 ? 38.875 -15.484 -34.875 1 88.31 85 LYS A CA 1
ATOM 655 C C . LYS A 1 85 ? 37.969 -14.906 -33.812 1 88.31 85 LYS A C 1
ATOM 657 O O . LYS A 1 85 ? 37.156 -14.031 -34.094 1 88.31 85 LYS A O 1
ATOM 662 N N . LEU A 1 86 ? 38.094 -15.383 -32.625 1 87.81 86 LEU A N 1
ATOM 663 C CA . LEU A 1 86 ? 37.281 -14.891 -31.516 1 87.81 86 LEU A CA 1
ATOM 664 C C . LEU A 1 86 ? 37.594 -13.43 -31.219 1 87.81 86 LEU A C 1
ATOM 666 O O . LEU A 1 86 ? 36.719 -12.656 -30.875 1 87.81 86 LEU A O 1
ATOM 670 N N . SER A 1 87 ? 38.844 -13.086 -31.344 1 89.06 87 SER A N 1
ATOM 671 C CA . SER A 1 87 ? 39.25 -11.703 -31.125 1 89.06 87 SER A CA 1
ATOM 672 C C . SER A 1 87 ? 38.656 -10.773 -32.156 1 89.06 87 SER A C 1
ATOM 674 O O . SER A 1 87 ? 38.219 -9.664 -31.844 1 89.06 87 SER A O 1
ATOM 676 N N . LEU A 1 88 ? 38.656 -11.258 -33.344 1 87.69 88 LEU A N 1
ATOM 677 C CA . LEU A 1 88 ? 38.094 -10.453 -34.406 1 87.69 88 LEU A CA 1
ATOM 678 C C . LEU A 1 88 ? 36.562 -10.312 -34.219 1 87.69 88 LEU A C 1
ATOM 680 O O . LEU A 1 88 ? 36 -9.25 -34.5 1 87.69 88 LEU A O 1
ATOM 684 N N . LEU A 1 89 ? 36 -11.383 -33.844 1 88.62 89 LEU A N 1
ATOM 685 C CA . LEU A 1 89 ? 34.562 -11.344 -33.594 1 88.62 89 LEU A CA 1
ATOM 686 C C . LEU A 1 89 ? 34.25 -10.344 -32.5 1 88.62 89 LEU A C 1
ATOM 688 O O . LEU A 1 89 ? 33.25 -9.617 -32.562 1 88.62 89 LEU A O 1
ATOM 692 N N . ALA A 1 90 ? 34.969 -10.289 -31.484 1 89.88 90 ALA A N 1
ATOM 693 C CA . ALA A 1 90 ? 34.781 -9.359 -30.375 1 89.88 90 ALA A CA 1
ATOM 694 C C . ALA A 1 90 ? 34.938 -7.914 -30.844 1 89.88 90 ALA A C 1
ATOM 696 O O . ALA A 1 90 ? 34.219 -7.023 -30.406 1 89.88 90 ALA A O 1
ATOM 697 N N . ALA A 1 91 ? 35.906 -7.773 -31.672 1 89.25 91 ALA A N 1
ATOM 698 C CA . ALA A 1 91 ? 36.094 -6.449 -32.25 1 89.25 91 ALA A CA 1
ATOM 699 C C . ALA A 1 91 ? 34.906 -6.02 -33.094 1 89.25 91 ALA A C 1
ATOM 701 O O . ALA A 1 91 ? 34.5 -4.855 -33.031 1 89.25 91 ALA A O 1
ATOM 702 N N . ASP A 1 92 ? 34.438 -6.98 -33.844 1 89.38 92 ASP A N 1
ATOM 703 C CA . ASP A 1 92 ? 33.281 -6.695 -34.688 1 89.38 92 ASP A CA 1
ATOM 704 C C . ASP A 1 92 ? 32.062 -6.352 -33.812 1 89.38 92 ASP A C 1
ATOM 706 O O . ASP A 1 92 ? 31.266 -5.469 -34.156 1 89.38 92 ASP A O 1
ATOM 710 N N . PHE A 1 93 ? 31.844 -7.059 -32.781 1 91.19 93 PHE A N 1
ATOM 711 C CA . PHE A 1 93 ? 30.75 -6.789 -31.875 1 91.19 93 PHE A CA 1
ATOM 712 C C . PHE A 1 93 ? 30.875 -5.387 -31.297 1 91.19 93 PHE A C 1
ATOM 714 O O . PHE A 1 93 ? 29.875 -4.652 -31.219 1 91.19 93 PHE A O 1
ATOM 721 N N . GLY A 1 94 ? 32 -5.031 -30.875 1 90.44 94 GLY A N 1
ATOM 722 C CA . GLY A 1 94 ? 32.25 -3.695 -30.344 1 90.44 94 GLY A CA 1
ATOM 723 C C . GLY A 1 94 ? 31.906 -2.6 -31.344 1 90.44 94 GLY A C 1
ATOM 724 O O . GLY A 1 94 ? 31.25 -1.614 -31 1 90.44 94 GLY A O 1
ATOM 725 N N . ALA A 1 95 ? 32.469 -2.826 -32.5 1 89.88 95 ALA A N 1
ATOM 726 C CA . ALA A 1 95 ? 32.219 -1.862 -33.562 1 89.88 95 ALA A CA 1
ATOM 727 C C . ALA A 1 95 ? 30.734 -1.781 -33.875 1 89.88 95 ALA A C 1
ATOM 729 O O . ALA A 1 95 ? 30.203 -0.69 -34.094 1 89.88 95 ALA A O 1
ATOM 730 N N . GLY A 1 96 ? 30.125 -2.91 -33.969 1 90.69 96 GLY A N 1
ATOM 731 C CA . GLY A 1 96 ? 28.703 -2.947 -34.25 1 90.69 96 GLY A CA 1
ATOM 732 C C . GLY A 1 96 ? 27.859 -2.338 -33.125 1 90.69 96 GLY A C 1
ATOM 733 O O . GLY A 1 96 ? 26.844 -1.678 -33.406 1 90.69 96 GLY A O 1
ATOM 734 N N . TRP A 1 97 ? 28.266 -2.518 -31.984 1 91.12 97 TRP A N 1
ATOM 735 C CA . TRP A 1 97 ? 27.547 -1.984 -30.828 1 91.12 97 TRP A CA 1
ATOM 736 C C . TRP A 1 97 ? 27.578 -0.46 -30.828 1 91.12 97 TRP A C 1
ATOM 738 O O . TRP A 1 97 ? 26.609 0.184 -30.406 1 91.12 97 TRP A O 1
ATOM 748 N N . SER A 1 98 ? 28.594 0.074 -31.328 1 90.56 98 SER A N 1
ATOM 749 C CA . SER A 1 98 ? 28.766 1.523 -31.328 1 90.56 98 SER A CA 1
ATOM 750 C C . SER A 1 98 ? 28.109 2.164 -32.531 1 90.56 98 SER A C 1
ATOM 752 O O . SER A 1 98 ? 27.875 3.375 -32.562 1 90.56 98 SER A O 1
ATOM 754 N N . ASN A 1 99 ? 27.797 1.253 -33.5 1 90.69 99 ASN A N 1
ATOM 755 C CA . ASN A 1 99 ? 27.172 1.745 -34.719 1 90.69 99 ASN A CA 1
ATOM 756 C C . ASN A 1 99 ? 25.719 2.148 -34.469 1 90.69 99 ASN A C 1
ATOM 758 O O . ASN A 1 99 ? 24.906 1.334 -34.031 1 90.69 99 ASN A O 1
ATOM 762 N N . ARG A 1 100 ? 25.328 3.344 -34.812 1 89.44 100 ARG A N 1
ATOM 763 C CA . ARG A 1 100 ? 24 3.908 -34.594 1 89.44 100 ARG A CA 1
ATOM 764 C C . ARG A 1 100 ? 22.953 3.176 -35.438 1 89.44 100 ARG A C 1
ATOM 766 O O . ARG A 1 100 ? 21.781 3.141 -35.062 1 89.44 100 ARG A O 1
ATOM 773 N N . ALA A 1 101 ? 23.406 2.551 -36.5 1 89 101 ALA A N 1
ATOM 774 C CA . ALA A 1 101 ? 22.5 1.835 -37.375 1 89 101 ALA A CA 1
ATOM 775 C C . ALA A 1 101 ? 21.922 0.597 -36.688 1 89 101 ALA A C 1
ATOM 777 O O . ALA A 1 101 ? 20.891 0.072 -37.094 1 89 101 ALA A O 1
ATOM 778 N N . ASN A 1 102 ? 22.578 0.151 -35.594 1 92.31 102 ASN A N 1
ATOM 779 C CA . ASN A 1 102 ? 22.156 -1.063 -34.906 1 92.31 102 ASN A CA 1
ATOM 780 C C . ASN A 1 102 ? 21.406 -0.744 -33.625 1 92.31 102 ASN A C 1
ATOM 782 O O . ASN A 1 102 ? 21.344 -1.573 -32.719 1 92.31 102 ASN A O 1
ATOM 786 N N . ARG A 1 103 ? 20.781 0.34 -33.594 1 91.31 103 ARG A N 1
ATOM 787 C CA . ARG A 1 103 ? 20.141 0.805 -32.344 1 91.31 103 ARG A CA 1
ATOM 788 C C . ARG A 1 103 ? 19.031 -0.144 -31.922 1 91.31 103 ARG A C 1
ATOM 790 O O . ARG A 1 103 ? 18.922 -0.478 -30.734 1 91.31 103 ARG A O 1
ATOM 797 N N . LEU A 1 104 ? 18.234 -0.529 -32.875 1 91 104 LEU A N 1
ATOM 798 C CA . LEU A 1 104 ? 17.109 -1.401 -32.562 1 91 104 LEU A CA 1
ATOM 799 C C . LEU A 1 104 ? 17.609 -2.75 -32.031 1 91 104 LEU A C 1
ATOM 801 O O . LEU A 1 104 ? 17.062 -3.283 -31.062 1 91 104 LEU A O 1
ATOM 805 N N . ALA A 1 105 ? 18.578 -3.27 -32.688 1 90.56 105 ALA A N 1
ATOM 806 C CA . ALA A 1 105 ? 19.141 -4.547 -32.25 1 90.56 105 ALA A CA 1
ATOM 807 C C . ALA A 1 105 ? 19.766 -4.438 -30.875 1 90.56 105 ALA A C 1
ATOM 809 O O . ALA A 1 105 ? 19.656 -5.359 -30.062 1 90.56 105 ALA A O 1
ATOM 810 N N . LYS A 1 106 ? 20.391 -3.385 -30.641 1 91.5 106 LYS A N 1
ATOM 811 C CA . LYS A 1 106 ? 21.016 -3.146 -29.344 1 91.5 106 LYS A CA 1
ATOM 812 C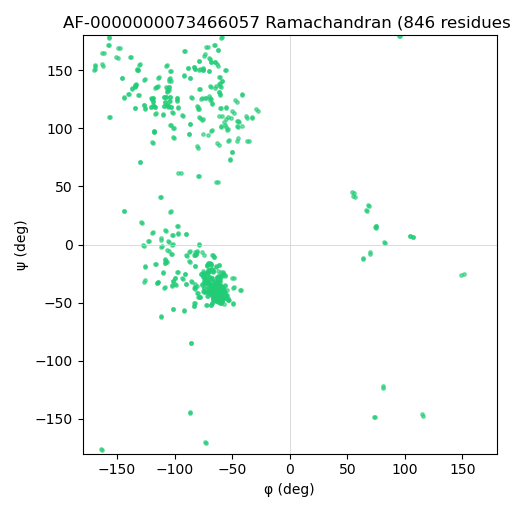 C . LYS A 1 106 ? 19.969 -3.117 -28.234 1 91.5 106 LYS A C 1
ATOM 814 O O . LYS A 1 106 ? 20.125 -3.797 -27.219 1 91.5 106 LYS A O 1
ATOM 819 N N . TRP A 1 107 ? 18.969 -2.354 -28.5 1 91.38 107 TRP A N 1
ATOM 820 C CA . TRP A 1 107 ? 17.922 -2.229 -27.484 1 91.38 107 TRP A CA 1
ATOM 821 C C . TRP A 1 107 ? 17.25 -3.574 -27.234 1 91.38 107 TRP A C 1
ATOM 823 O O . TRP A 1 107 ? 16.938 -3.906 -26.094 1 91.38 107 TRP A O 1
ATOM 833 N N . TYR A 1 108 ? 17.062 -4.262 -28.281 1 89.25 108 TYR A N 1
ATOM 834 C CA . TYR A 1 108 ? 16.453 -5.574 -28.125 1 89.25 108 TYR A CA 1
ATOM 835 C C . TYR A 1 108 ? 17.312 -6.473 -27.25 1 89.25 108 TYR A C 1
ATOM 837 O O . TYR A 1 108 ? 16.812 -7.148 -26.344 1 89.25 108 TYR A O 1
ATOM 845 N N . LEU A 1 109 ? 18.578 -6.477 -27.5 1 88.25 109 LEU A N 1
ATOM 846 C CA . LEU A 1 109 ? 19.484 -7.328 -26.75 1 88.25 109 LEU A CA 1
ATOM 847 C C . LEU A 1 109 ? 19.547 -6.895 -25.281 1 88.25 109 LEU A C 1
ATOM 849 O O . LEU A 1 109 ? 19.625 -7.734 -24.391 1 88.25 109 LEU A O 1
ATOM 853 N N . LEU A 1 110 ? 19.484 -5.598 -25.109 1 89.94 110 LEU A N 1
ATOM 854 C CA . LEU A 1 110 ? 19.531 -5.086 -23.734 1 89.94 110 LEU A CA 1
ATOM 855 C C . LEU A 1 110 ? 18.266 -5.48 -22.969 1 89.94 110 LEU A C 1
ATOM 857 O O . LEU A 1 110 ? 18.344 -5.887 -21.812 1 89.94 110 LEU A O 1
ATOM 861 N N . ILE A 1 111 ? 17.172 -5.375 -23.562 1 88.56 111 ILE A N 1
ATOM 862 C CA . ILE A 1 111 ? 15.898 -5.746 -22.938 1 88.56 111 ILE A CA 1
ATOM 863 C C . ILE A 1 111 ? 15.906 -7.238 -22.609 1 88.56 111 ILE A C 1
ATOM 865 O O . ILE A 1 111 ? 15.492 -7.641 -21.516 1 88.56 111 ILE A O 1
ATOM 869 N N . ARG A 1 112 ? 16.391 -7.996 -23.547 1 84.62 112 ARG A N 1
ATOM 870 C CA . ARG A 1 112 ? 16.469 -9.438 -23.328 1 84.62 112 ARG A CA 1
ATOM 871 C C . ARG A 1 112 ? 17.422 -9.773 -22.188 1 84.62 112 ARG A C 1
ATOM 873 O O . ARG A 1 112 ? 17.156 -10.68 -21.391 1 84.62 112 ARG A O 1
ATOM 880 N N . LEU A 1 113 ? 18.516 -9.062 -22.203 1 84.44 113 LEU A N 1
ATOM 881 C CA . LEU A 1 113 ? 19.469 -9.273 -21.125 1 84.44 113 LEU A CA 1
ATOM 882 C C . LEU A 1 113 ? 18.859 -8.938 -19.766 1 84.44 113 LEU A C 1
ATOM 884 O O . LEU A 1 113 ? 19 -9.695 -18.812 1 84.44 113 LEU A O 1
ATOM 888 N N . PHE A 1 114 ? 18.156 -7.832 -19.719 1 88.81 114 PHE A N 1
ATOM 889 C CA . PHE A 1 114 ? 17.516 -7.418 -18.469 1 88.81 114 PHE A CA 1
ATOM 890 C C . PHE A 1 114 ? 16.469 -8.438 -18.031 1 88.81 114 PHE A C 1
ATOM 892 O O . PHE A 1 114 ? 16.375 -8.758 -16.844 1 88.81 114 PHE A O 1
ATOM 899 N N . LYS A 1 115 ? 15.742 -8.898 -18.922 1 86 115 LYS A N 1
ATOM 900 C CA . LYS A 1 115 ? 14.719 -9.898 -18.625 1 86 115 LYS A CA 1
ATOM 901 C C . LYS A 1 115 ? 15.344 -11.18 -18.094 1 86 115 LYS A C 1
ATOM 903 O O . LYS A 1 115 ? 14.82 -11.797 -17.172 1 86 115 LYS A O 1
ATOM 908 N N . THR A 1 116 ? 16.438 -11.555 -18.75 1 83.31 116 THR A N 1
ATOM 909 C CA . THR A 1 116 ? 17.125 -12.773 -18.328 1 83.31 116 THR A CA 1
ATOM 910 C C . THR A 1 116 ? 17.703 -12.609 -16.922 1 83.31 116 THR A C 1
ATOM 912 O O . THR A 1 116 ? 17.578 -13.508 -16.094 1 83.31 116 THR A O 1
ATOM 915 N N . ILE A 1 117 ? 18.266 -11.453 -16.688 1 86.75 117 ILE A N 1
ATOM 916 C CA . ILE A 1 117 ? 18.828 -11.18 -15.367 1 86.75 117 ILE A CA 1
ATOM 917 C C . ILE A 1 117 ? 17.719 -11.203 -14.32 1 86.75 117 ILE A C 1
ATOM 919 O O . ILE A 1 117 ? 17.891 -11.773 -13.242 1 86.75 117 ILE A O 1
ATOM 923 N N . ASN A 1 118 ? 16.656 -10.594 -14.648 1 89.38 118 ASN A N 1
ATOM 924 C CA . ASN A 1 118 ? 15.516 -10.57 -13.742 1 89.38 118 ASN A CA 1
ATOM 925 C C . ASN A 1 118 ? 14.992 -11.977 -13.461 1 89.38 118 ASN A C 1
ATOM 927 O O . ASN A 1 118 ? 14.688 -12.312 -12.312 1 89.38 118 ASN A O 1
ATOM 931 N N . ALA A 1 119 ? 14.891 -12.781 -14.477 1 86.12 119 ALA A N 1
ATOM 932 C CA . ALA A 1 119 ? 14.414 -14.148 -14.32 1 86.12 119 ALA A CA 1
ATOM 933 C C . ALA A 1 119 ? 15.359 -14.961 -13.438 1 86.12 119 ALA A C 1
ATOM 935 O O . ALA A 1 119 ? 14.914 -15.727 -12.578 1 86.12 119 ALA A O 1
ATOM 936 N N . ILE A 1 120 ? 16.641 -14.781 -13.664 1 86.5 120 ILE A N 1
ATOM 937 C CA . ILE A 1 120 ? 17.656 -15.508 -12.891 1 86.5 120 ILE A CA 1
ATOM 938 C C . ILE A 1 120 ? 17.609 -15.055 -11.43 1 86.5 120 ILE A C 1
ATOM 940 O O . ILE A 1 120 ? 17.641 -15.883 -10.516 1 86.5 120 ILE A O 1
ATOM 944 N N . GLY A 1 121 ? 17.516 -13.75 -11.234 1 88.88 121 GLY A N 1
ATOM 945 C CA . GLY A 1 121 ? 17.406 -13.227 -9.883 1 88.88 121 GLY A CA 1
ATOM 946 C C . GLY A 1 121 ? 16.203 -13.766 -9.117 1 88.88 121 GLY A C 1
ATOM 947 O O . GLY A 1 121 ? 16.344 -14.195 -7.969 1 88.88 121 GLY A O 1
ATOM 948 N N . ASN A 1 122 ? 15.086 -13.812 -9.766 1 90.81 122 ASN A N 1
ATOM 949 C CA . ASN A 1 122 ? 13.883 -14.344 -9.125 1 90.81 122 ASN A CA 1
ATOM 950 C C . ASN A 1 122 ? 14.008 -15.828 -8.828 1 90.81 122 ASN A C 1
ATOM 952 O O . ASN A 1 122 ? 13.586 -16.297 -7.766 1 90.81 122 ASN A O 1
ATOM 956 N N . ARG A 1 123 ? 14.602 -16.531 -9.742 1 87.62 123 ARG A N 1
ATOM 957 C CA . ARG A 1 123 ? 14.781 -17.969 -9.547 1 87.62 123 ARG A CA 1
ATOM 958 C C . ARG A 1 123 ? 15.711 -18.234 -8.367 1 87.62 123 ARG A C 1
ATOM 960 O O . ARG A 1 123 ? 15.414 -19.094 -7.531 1 87.62 123 ARG A O 1
ATOM 967 N N . LEU A 1 124 ? 16.734 -17.422 -8.227 1 88 124 LEU A N 1
ATOM 968 C CA . LEU A 1 124 ? 17.781 -17.703 -7.25 1 88 124 LEU A CA 1
ATOM 969 C C . LEU A 1 124 ? 17.406 -17.156 -5.875 1 88 124 LEU A C 1
ATOM 971 O O . LEU A 1 124 ? 17.719 -17.766 -4.852 1 88 124 LEU A O 1
ATOM 975 N N . ILE A 1 125 ? 16.672 -16.078 -5.898 1 92.19 125 ILE A N 1
ATOM 976 C CA . ILE A 1 125 ? 16.5 -15.383 -4.621 1 92.19 125 ILE A CA 1
ATOM 977 C C . ILE A 1 125 ? 15.078 -15.562 -4.125 1 92.19 125 ILE A C 1
ATOM 979 O O . ILE A 1 125 ? 14.844 -15.711 -2.924 1 92.19 125 ILE A O 1
ATOM 983 N N . ILE A 1 126 ? 14.109 -15.555 -4.988 1 93.19 126 ILE A N 1
ATOM 984 C CA . ILE A 1 126 ? 12.703 -15.609 -4.594 1 93.19 126 ILE A CA 1
ATOM 985 C C . ILE A 1 126 ? 12.234 -17.062 -4.551 1 93.19 126 ILE A C 1
ATOM 987 O O . ILE A 1 126 ? 11.867 -17.578 -3.49 1 93.19 126 ILE A O 1
ATOM 991 N N . ASP A 1 127 ? 12.359 -17.781 -5.656 1 89.75 127 ASP A N 1
ATOM 992 C CA . ASP A 1 127 ? 11.844 -19.141 -5.754 1 89.75 127 ASP A CA 1
ATOM 993 C C . ASP A 1 127 ? 12.789 -20.141 -5.09 1 89.75 127 ASP A C 1
ATOM 995 O O . ASP A 1 127 ? 12.352 -21.078 -4.434 1 89.75 127 ASP A O 1
ATOM 999 N N . ARG A 1 128 ? 14.094 -20.016 -5.27 1 86.12 128 ARG A N 1
ATOM 1000 C CA . ARG A 1 128 ? 15.188 -20.797 -4.688 1 86.12 128 ARG A CA 1
ATOM 1001 C C . ARG A 1 128 ? 15.125 -22.25 -5.129 1 86.12 128 ARG A C 1
ATOM 1003 O O . ARG A 1 128 ? 16.016 -23.047 -4.805 1 86.12 128 ARG A O 1
ATOM 1010 N N . GLN A 1 129 ? 14.078 -22.688 -5.727 1 82.25 129 GLN A N 1
ATOM 1011 C CA . GLN A 1 129 ? 13.93 -24.016 -6.301 1 82.25 129 GLN A CA 1
ATOM 1012 C C . GLN A 1 129 ? 13.352 -23.953 -7.711 1 82.25 129 GLN A C 1
ATOM 1014 O O . GLN A 1 129 ? 12.555 -23.062 -8.016 1 82.25 129 GLN A O 1
ATOM 1019 N N . SER A 1 130 ? 13.703 -24.891 -8.492 1 83.12 130 SER A N 1
ATOM 1020 C CA . SER A 1 130 ? 13.211 -24.922 -9.859 1 83.12 130 SER A CA 1
ATOM 1021 C C . SER A 1 130 ? 11.719 -25.25 -9.906 1 83.12 130 SER A C 1
ATOM 1023 O O . SER A 1 130 ? 11.172 -25.797 -8.953 1 83.12 130 SER A O 1
ATOM 1025 N N . ARG A 1 131 ? 11.141 -24.906 -11.016 1 85.88 131 ARG A N 1
ATOM 1026 C CA . ARG A 1 131 ? 9.727 -25.172 -11.227 1 85.88 131 ARG A CA 1
ATOM 1027 C C . ARG A 1 131 ? 9.445 -26.672 -11.18 1 85.88 131 ARG A C 1
ATOM 1029 O O . ARG A 1 131 ? 10.234 -27.469 -11.68 1 85.88 131 ARG A O 1
ATOM 1036 N N . ARG A 1 132 ? 8.367 -27.094 -10.539 1 83.44 132 ARG A N 1
ATOM 1037 C CA . ARG A 1 132 ? 7.91 -28.484 -10.469 1 83.44 132 ARG A CA 1
ATOM 1038 C C . ARG A 1 132 ? 6.703 -28.719 -11.367 1 83.44 132 ARG A C 1
ATOM 1040 O O . ARG A 1 132 ? 5.828 -27.844 -11.477 1 83.44 132 ARG A O 1
ATOM 1047 N N . PRO A 1 133 ? 6.773 -29.703 -12.062 1 83.44 133 PRO A N 1
ATOM 1048 C CA . PRO A 1 133 ? 5.559 -30.016 -12.82 1 83.44 133 PRO A CA 1
ATOM 1049 C C . PRO A 1 133 ? 4.352 -30.281 -11.922 1 83.44 133 PRO A C 1
ATOM 1051 O O . PRO A 1 133 ? 4.492 -30.891 -10.859 1 83.44 133 PRO A O 1
ATOM 1054 N N . ILE A 1 134 ? 3.197 -29.844 -12.391 1 90.12 134 ILE A N 1
ATOM 1055 C CA . ILE A 1 134 ? 2.008 -30 -11.562 1 90.12 134 ILE A CA 1
ATOM 1056 C C . ILE A 1 134 ? 1.144 -31.141 -12.102 1 90.12 134 ILE A C 1
ATOM 1058 O O . ILE A 1 134 ? 0.844 -31.188 -13.297 1 90.12 134 ILE A O 1
ATOM 1062 N N . ARG A 1 135 ? 0.873 -32.094 -11.273 1 91.56 135 ARG A N 1
ATOM 1063 C CA . ARG A 1 135 ? -0.15 -33.094 -11.5 1 91.56 135 ARG A CA 1
ATOM 1064 C C . ARG A 1 135 ? -1.397 -32.812 -10.672 1 91.56 135 ARG A C 1
ATOM 1066 O O . ARG A 1 135 ? -1.463 -33.188 -9.492 1 91.56 135 ARG A O 1
ATOM 1073 N N . TRP A 1 136 ? -2.357 -32.312 -11.297 1 94.56 136 TRP A N 1
ATOM 1074 C CA . TRP A 1 136 ? -3.502 -31.734 -10.602 1 94.56 136 TRP A CA 1
ATOM 1075 C C . TRP A 1 136 ? -4.23 -32.781 -9.773 1 94.56 136 TRP A C 1
ATOM 1077 O O . TRP A 1 136 ? -4.793 -32.469 -8.727 1 94.56 136 TRP A O 1
ATOM 1087 N N . ASN A 1 137 ? -4.18 -34.031 -10.188 1 93.5 137 ASN A N 1
ATOM 1088 C CA . ASN A 1 137 ? -4.883 -35.094 -9.477 1 93.5 137 ASN A CA 1
ATOM 1089 C C . ASN A 1 137 ? -4.273 -35.344 -8.102 1 93.5 137 ASN A C 1
ATOM 1091 O O . ASN A 1 137 ? -4.867 -36.031 -7.273 1 93.5 137 ASN A O 1
ATOM 1095 N N . GLU A 1 138 ? -3.125 -34.719 -7.824 1 92.38 138 GLU A N 1
ATOM 1096 C CA . GLU A 1 138 ? -2.447 -34.906 -6.547 1 92.38 138 GLU A CA 1
ATOM 1097 C C . GLU A 1 138 ? -2.623 -33.719 -5.637 1 92.38 138 GLU A C 1
ATOM 1099 O O . GLU A 1 138 ? -2.088 -33.688 -4.527 1 92.38 138 GLU A O 1
ATOM 1104 N N . HIS A 1 139 ? -3.373 -32.75 -6.09 1 94.69 139 HIS A N 1
ATOM 1105 C CA . HIS A 1 139 ? -3.436 -31.5 -5.348 1 94.69 139 HIS A CA 1
ATOM 1106 C C . HIS A 1 139 ? -4.836 -31.25 -4.805 1 94.69 139 HIS A C 1
ATOM 1108 O O . HIS A 1 139 ? -5.828 -31.516 -5.492 1 94.69 139 HIS A O 1
ATOM 1114 N N . ILE A 1 140 ? -4.859 -30.828 -3.555 1 96.62 140 ILE A N 1
ATOM 1115 C CA . ILE A 1 140 ? -6.062 -30.297 -2.92 1 96.62 140 ILE A CA 1
ATOM 1116 C C . ILE A 1 140 ? -5.996 -28.781 -2.879 1 96.62 140 ILE A C 1
ATOM 1118 O O . ILE A 1 140 ? -5.16 -28.203 -2.178 1 96.62 140 ILE A O 1
ATOM 1122 N N . VAL A 1 141 ? -6.895 -28.109 -3.629 1 98.19 141 VAL A N 1
ATOM 1123 C CA . VAL A 1 141 ? -6.918 -26.656 -3.721 1 98.19 141 VAL A CA 1
ATOM 1124 C C . VAL A 1 141 ? -8.086 -26.109 -2.91 1 98.19 141 VAL A C 1
ATOM 1126 O O . VAL A 1 141 ? -9.25 -26.438 -3.184 1 98.19 141 VAL A O 1
ATOM 1129 N N . VAL A 1 142 ? -7.797 -25.312 -1.908 1 98.75 142 VAL A N 1
ATOM 1130 C CA . VAL A 1 142 ? -8.828 -24.641 -1.123 1 98.75 142 VAL A CA 1
ATOM 1131 C C . VAL A 1 142 ? -9.016 -23.219 -1.632 1 98.75 142 VAL A C 1
ATOM 1133 O O . VAL A 1 142 ? -8.062 -22.438 -1.707 1 98.75 142 VAL A O 1
ATOM 1136 N N . ILE A 1 143 ? -10.258 -22.891 -2.01 1 98.88 143 ILE A N 1
ATOM 1137 C CA . ILE A 1 143 ? -10.594 -21.594 -2.584 1 98.88 143 ILE A CA 1
ATOM 1138 C C . ILE A 1 143 ? -11.594 -20.875 -1.688 1 98.88 143 ILE A C 1
ATOM 1140 O O . ILE A 1 143 ? -12.703 -21.359 -1.459 1 98.88 143 ILE A O 1
ATOM 1144 N N . THR A 1 144 ? -11.219 -19.734 -1.181 1 98.81 144 THR A N 1
ATOM 1145 C CA . THR A 1 144 ? -12.219 -18.891 -0.552 1 98.81 144 THR A CA 1
ATOM 1146 C C . THR A 1 144 ? -12.906 -18 -1.59 1 98.81 144 THR A C 1
ATOM 1148 O O . THR A 1 144 ? -12.266 -17.516 -2.525 1 98.81 144 THR A O 1
ATOM 1151 N N . GLY A 1 145 ? -14.18 -17.797 -1.392 1 97.75 145 GLY A N 1
ATOM 1152 C CA . GLY A 1 145 ? -14.922 -17 -2.354 1 97.75 145 GLY A CA 1
ATOM 1153 C C . GLY A 1 145 ? -15.086 -17.688 -3.697 1 97.75 145 GLY A C 1
ATOM 1154 O O . GLY A 1 145 ? -15.039 -17.031 -4.742 1 97.75 145 GLY A O 1
ATOM 1155 N N . GLY A 1 146 ? -15.188 -18.969 -3.686 1 97.81 146 GLY A N 1
ATOM 1156 C CA . GLY A 1 146 ? -15.211 -19.719 -4.926 1 97.81 146 GLY A CA 1
ATOM 1157 C C . GLY A 1 146 ? -16.609 -20.062 -5.391 1 97.81 146 GLY A C 1
ATOM 1158 O O . GLY A 1 146 ? -16.781 -20.828 -6.344 1 97.81 146 GLY A O 1
ATOM 1159 N N . ALA A 1 147 ? -17.656 -19.484 -4.762 1 96.94 147 ALA A N 1
ATOM 1160 C CA . ALA A 1 147 ? -19.031 -19.844 -5.102 1 96.94 147 ALA A CA 1
ATOM 1161 C C . ALA A 1 147 ? -19.453 -19.219 -6.434 1 96.94 147 ALA A C 1
ATOM 1163 O O . ALA A 1 147 ? -20.375 -19.719 -7.094 1 96.94 147 ALA A O 1
ATOM 1164 N N . ARG A 1 148 ? -18.812 -18.125 -6.801 1 93.62 148 ARG A N 1
ATOM 1165 C CA . ARG A 1 148 ? -19.109 -17.422 -8.039 1 93.62 148 ARG A CA 1
ATOM 1166 C C . ARG A 1 148 ? -17.922 -16.578 -8.492 1 93.62 148 ARG A C 1
ATOM 1168 O O . ARG A 1 148 ? -16.859 -16.641 -7.895 1 93.62 148 ARG A O 1
ATOM 1175 N N . GLY A 1 149 ? -18.125 -15.953 -9.617 1 92.69 149 GLY A N 1
ATOM 1176 C CA . GLY A 1 149 ? -17.156 -14.969 -10.055 1 92.69 149 GLY A CA 1
ATOM 1177 C C . GLY A 1 149 ? -15.859 -15.586 -10.57 1 92.69 149 GLY A C 1
ATOM 1178 O O . GLY A 1 149 ? -15.883 -16.672 -11.148 1 92.69 149 GLY A O 1
ATOM 1179 N N . ILE A 1 150 ? -14.828 -14.859 -10.359 1 95.12 150 ILE A N 1
ATOM 1180 C CA . ILE A 1 150 ? -13.516 -15.25 -10.875 1 95.12 150 ILE A CA 1
ATOM 1181 C C . ILE A 1 150 ? -13.102 -16.594 -10.273 1 95.12 150 ILE A C 1
ATOM 1183 O O . ILE A 1 150 ? -12.734 -17.516 -11 1 95.12 150 ILE A O 1
ATOM 1187 N N . CYS A 1 151 ? -13.25 -16.734 -8.992 1 97.69 151 CYS A N 1
ATOM 1188 C CA . CYS A 1 151 ? -12.773 -17.922 -8.305 1 97.69 151 CYS A CA 1
ATOM 1189 C C . CYS A 1 151 ? -13.703 -19.109 -8.562 1 97.69 151 CYS A C 1
ATOM 1191 O O . CYS A 1 151 ? -13.281 -20.266 -8.492 1 97.69 151 CYS A O 1
ATOM 1193 N N . GLY A 1 152 ? -14.984 -18.781 -8.828 1 97.56 152 GLY A N 1
ATOM 1194 C CA . GLY A 1 152 ? -15.859 -19.844 -9.289 1 97.56 152 GLY A CA 1
ATOM 1195 C C . GLY A 1 152 ? -15.422 -20.453 -10.609 1 97.56 152 GLY A C 1
ATOM 1196 O O . GLY A 1 152 ? -15.461 -21.672 -10.781 1 97.56 152 GLY A O 1
ATOM 1197 N N . HIS A 1 153 ? -15.016 -19.594 -11.469 1 97.44 153 HIS A N 1
ATOM 1198 C CA . HIS A 1 153 ? -14.531 -20.062 -12.766 1 97.44 153 HIS A CA 1
ATOM 1199 C C . HIS A 1 153 ? -13.211 -20.812 -12.617 1 97.44 153 HIS A C 1
ATOM 1201 O O . HIS A 1 153 ? -12.961 -21.781 -13.352 1 97.44 153 HIS A O 1
ATOM 1207 N N . VAL A 1 154 ? -12.375 -20.406 -11.711 1 98.5 154 VAL A N 1
ATOM 1208 C CA . VAL A 1 154 ? -11.141 -21.125 -11.43 1 98.5 154 VAL A CA 1
ATOM 1209 C C . VAL A 1 154 ? -11.461 -22.531 -10.938 1 98.5 154 VAL A C 1
ATOM 1211 O O . VAL A 1 154 ? -10.82 -23.5 -11.359 1 98.5 154 VAL A O 1
ATOM 1214 N N . CYS A 1 155 ? -12.461 -22.625 -10.078 1 98.69 155 CYS A N 1
ATOM 1215 C CA . CYS A 1 155 ? -12.891 -23.922 -9.586 1 98.69 155 CYS A CA 1
ATOM 1216 C C . CYS A 1 155 ? -13.266 -24.844 -10.742 1 98.69 155 CYS A C 1
ATOM 1218 O O . CYS A 1 155 ? -12.82 -26 -10.789 1 98.69 155 CYS A O 1
ATOM 1220 N N . LYS A 1 156 ? -13.992 -24.281 -11.648 1 98.19 156 LYS A N 1
ATOM 1221 C CA . LYS A 1 156 ? -14.422 -25.062 -12.812 1 98.19 156 LYS A CA 1
ATOM 1222 C C . LYS A 1 156 ? -13.227 -25.562 -13.609 1 98.19 156 LYS A C 1
ATOM 1224 O O . LYS A 1 156 ? -13.164 -26.75 -13.953 1 98.19 156 LYS A O 1
ATOM 1229 N N . LEU A 1 157 ? -12.312 -24.719 -13.852 1 98.31 157 LEU A N 1
ATOM 1230 C CA . LEU A 1 157 ? -11.148 -25.062 -14.664 1 98.31 157 LEU A CA 1
ATOM 1231 C C . LEU A 1 157 ? -10.281 -26.094 -13.945 1 98.31 157 LEU A C 1
ATOM 1233 O O . LEU A 1 157 ? -9.789 -27.047 -14.57 1 98.31 157 LEU A O 1
ATOM 1237 N N . LEU A 1 158 ? -10.094 -26 -12.688 1 98.62 158 LEU A N 1
ATOM 1238 C CA . LEU A 1 158 ? -9.266 -26.906 -11.906 1 98.62 158 LEU A CA 1
ATOM 1239 C C . LEU A 1 158 ? -9.891 -28.297 -11.852 1 98.62 158 LEU A C 1
ATOM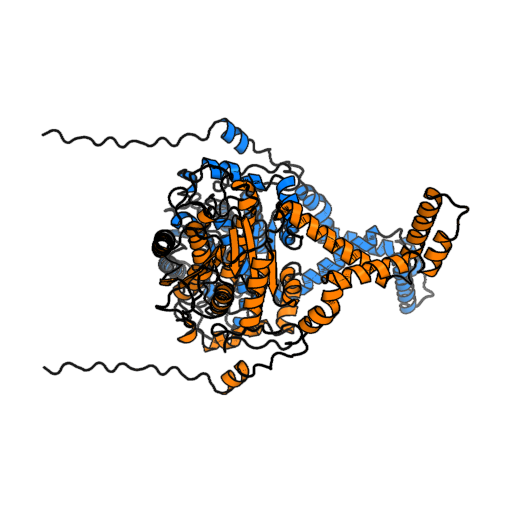 1241 O O . LEU A 1 158 ? -9.195 -29.312 -11.953 1 98.62 158 LEU A O 1
ATOM 1245 N N . ARG A 1 159 ? -11.188 -28.328 -11.688 1 98.56 159 ARG A N 1
ATOM 1246 C CA . ARG A 1 159 ? -11.898 -29.594 -11.672 1 98.56 159 ARG A CA 1
ATOM 1247 C C . ARG A 1 159 ? -11.781 -30.312 -13.016 1 98.56 159 ARG A C 1
ATOM 1249 O O . ARG A 1 159 ? -11.578 -31.531 -13.062 1 98.56 159 ARG A O 1
ATOM 1256 N N . GLN A 1 160 ? -11.875 -29.547 -14.055 1 98.06 160 GLN A N 1
ATOM 1257 C CA . GLN A 1 160 ? -11.703 -30.094 -15.398 1 98.06 160 GLN A CA 1
ATOM 1258 C C . GLN A 1 160 ? -10.312 -30.688 -15.57 1 98.06 160 GLN A C 1
ATOM 1260 O O . GLN A 1 160 ? -10.133 -31.656 -16.297 1 98.06 160 GLN A O 1
ATOM 1265 N N . LYS A 1 161 ? -9.406 -30.172 -14.844 1 97.38 161 LYS A N 1
ATOM 1266 C CA . LYS A 1 161 ? -8.016 -30.625 -14.945 1 97.38 161 LYS A CA 1
ATOM 1267 C C . LYS A 1 161 ? -7.746 -31.781 -13.984 1 97.38 161 LYS A C 1
ATOM 1269 O O . LYS A 1 161 ? -6.664 -32.375 -14.008 1 97.38 161 LYS A O 1
ATOM 1274 N N . GLY A 1 162 ? -8.695 -32.062 -13.078 1 97.62 162 GLY A N 1
ATOM 1275 C CA . GLY A 1 162 ? -8.602 -33.25 -12.242 1 97.62 162 GLY A CA 1
ATOM 1276 C C . GLY A 1 162 ? -8.242 -32.938 -10.805 1 97.62 162 GLY A C 1
ATOM 1277 O O . GLY A 1 162 ? -8.086 -33.875 -9.992 1 97.62 162 GLY A O 1
ATOM 1278 N N . ALA A 1 163 ? -8.188 -31.719 -10.43 1 97.75 163 ALA A N 1
ATOM 1279 C CA . ALA A 1 163 ? -7.809 -31.344 -9.07 1 97.75 163 ALA A CA 1
ATOM 1280 C C . ALA A 1 163 ? -8.953 -31.609 -8.094 1 97.75 163 ALA A C 1
ATOM 1282 O O . ALA A 1 163 ? -10.117 -31.625 -8.484 1 97.75 163 ALA A O 1
ATOM 1283 N N . THR A 1 164 ? -8.578 -31.906 -6.848 1 98.12 164 THR A N 1
ATOM 1284 C CA . THR A 1 164 ? -9.539 -31.828 -5.75 1 98.12 164 THR A CA 1
ATOM 1285 C C . THR A 1 164 ? -9.719 -30.391 -5.285 1 98.12 164 THR A C 1
ATOM 1287 O O . THR A 1 164 ? -8.758 -29.734 -4.871 1 98.12 164 THR A O 1
ATOM 1290 N N . VAL A 1 165 ? -10.961 -29.875 -5.414 1 98.81 165 VAL A N 1
ATOM 1291 C CA . VAL A 1 165 ? -11.18 -28.469 -5.129 1 98.81 165 VAL A CA 1
ATOM 1292 C C . VAL A 1 165 ? -12.18 -28.328 -3.986 1 98.81 165 VAL A C 1
ATOM 1294 O O . VAL A 1 165 ? -13.273 -28.891 -4.035 1 98.81 165 VAL A O 1
ATOM 1297 N N . VAL A 1 166 ? -11.797 -27.625 -2.957 1 98.88 166 VAL A N 1
ATOM 1298 C CA . VAL A 1 166 ? -12.664 -27.25 -1.846 1 98.88 166 VAL A CA 1
ATOM 1299 C C . VAL A 1 166 ? -13.055 -25.781 -1.958 1 98.88 166 VAL A C 1
ATOM 1301 O O . VAL A 1 166 ? -12.188 -24.906 -2.074 1 98.88 166 VAL A O 1
ATOM 1304 N N . VAL A 1 167 ? -14.336 -25.5 -1.909 1 98.88 167 VAL A N 1
ATOM 1305 C CA . VAL A 1 167 ? -14.812 -24.109 -1.956 1 98.88 167 VAL A CA 1
ATOM 1306 C C . VAL A 1 167 ? -15.344 -23.703 -0.583 1 98.88 167 VAL A C 1
ATOM 1308 O O . VAL A 1 167 ? -16.188 -24.391 -0.009 1 98.88 167 VAL A O 1
ATOM 1311 N N . LEU A 1 168 ? -14.781 -22.672 -0.052 1 98.88 168 LEU A N 1
ATOM 1312 C CA . LEU A 1 168 ? -15.242 -22.016 1.165 1 98.88 168 LEU A CA 1
ATOM 1313 C C . LEU A 1 168 ? -15.914 -20.688 0.84 1 98.88 168 LEU A C 1
ATOM 1315 O O . LEU A 1 168 ? -15.281 -19.781 0.29 1 98.88 168 LEU A O 1
ATOM 1319 N N . ASP A 1 169 ? -17.188 -20.562 1.21 1 98.5 169 ASP A N 1
ATOM 1320 C CA . ASP A 1 169 ? -17.891 -19.328 0.914 1 98.5 169 ASP A CA 1
ATOM 1321 C C . ASP A 1 169 ? -19.078 -19.141 1.855 1 98.5 169 ASP A C 1
ATOM 1323 O O . ASP A 1 169 ? -19.422 -20.047 2.625 1 98.5 169 ASP A O 1
ATOM 1327 N N . LEU A 1 170 ? -19.672 -18.016 1.794 1 96.94 170 LEU A N 1
ATOM 1328 C CA . LEU A 1 170 ? -20.734 -17.656 2.711 1 96.94 170 LEU A CA 1
ATOM 1329 C C . LEU A 1 170 ? -22.078 -18.219 2.246 1 96.94 170 LEU A C 1
ATOM 1331 O O . LEU A 1 170 ? -22.891 -18.656 3.066 1 96.94 170 LEU A O 1
ATOM 1335 N N . PRO A 1 171 ? -22.391 -18.266 0.927 1 96 171 PRO A N 1
ATOM 1336 C CA . PRO A 1 171 ? -23.672 -18.844 0.493 1 96 171 PRO A CA 1
ATOM 1337 C C . PRO A 1 171 ? -23.812 -20.312 0.854 1 96 171 PRO A C 1
ATOM 1339 O O . PRO A 1 171 ? -22.797 -20.984 1.13 1 96 171 PRO A O 1
ATOM 1342 N N . ASP A 1 172 ? -25 -20.766 0.724 1 97.06 172 ASP A N 1
ATOM 1343 C CA . ASP A 1 172 ? -25.281 -22.141 1.114 1 97.06 172 ASP A CA 1
ATOM 1344 C C . ASP A 1 172 ? -24.703 -23.125 0.095 1 97.06 172 ASP A C 1
ATOM 1346 O O . ASP A 1 172 ? -24.422 -24.281 0.431 1 97.06 172 ASP A O 1
ATOM 1350 N N . LYS A 1 173 ? -24.609 -22.688 -1.145 1 97.38 173 LYS A N 1
ATOM 1351 C CA . LYS A 1 173 ? -24.062 -23.5 -2.219 1 97.38 173 LYS A CA 1
ATOM 1352 C C . LYS A 1 173 ? -23.375 -22.641 -3.277 1 97.38 173 LYS A C 1
ATOM 1354 O O . LYS A 1 173 ? -23.594 -21.422 -3.332 1 97.38 173 LYS A O 1
ATOM 1359 N N . SER A 1 174 ? -22.578 -23.281 -3.998 1 97.56 174 SER A N 1
ATOM 1360 C CA . SER A 1 174 ? -21.969 -22.562 -5.113 1 97.56 174 SER A CA 1
ATOM 1361 C C . SER A 1 174 ? -22.922 -22.453 -6.293 1 97.56 174 SER A C 1
ATOM 1363 O O . SER A 1 174 ? -23.875 -23.234 -6.406 1 97.56 174 SER A O 1
ATOM 1365 N N . GLU A 1 175 ? -22.656 -21.469 -7.141 1 95.25 175 GLU A N 1
ATOM 1366 C CA . GLU A 1 175 ? -23.484 -21.297 -8.328 1 95.25 175 GLU A CA 1
ATOM 1367 C C . GLU A 1 175 ? -23.219 -22.391 -9.359 1 95.25 175 GLU A C 1
ATOM 1369 O O . GLU A 1 175 ? -24.109 -22.75 -10.133 1 95.25 175 GLU A O 1
ATOM 1374 N N . HIS A 1 176 ? -22.047 -22.953 -9.375 1 95.56 176 HIS A N 1
ATOM 1375 C CA . HIS A 1 176 ? -21.641 -23.906 -10.391 1 95.56 176 HIS A CA 1
ATOM 1376 C C . HIS A 1 176 ? -21.734 -25.344 -9.867 1 95.56 176 HIS A C 1
ATOM 1378 O O . HIS A 1 176 ? -21.938 -26.281 -10.641 1 95.56 176 HIS A O 1
ATOM 1384 N N . GLY A 1 177 ? -21.531 -25.594 -8.617 1 97.19 177 GLY A N 1
ATOM 1385 C CA . GLY A 1 177 ? -21.656 -26.922 -8.008 1 97.19 177 GLY A CA 1
ATOM 1386 C C . GLY A 1 177 ? -20.609 -27.891 -8.492 1 97.19 177 GLY A C 1
ATOM 1387 O O . GLY A 1 177 ? -20.828 -29.109 -8.492 1 97.19 177 GLY A O 1
ATOM 1388 N N . LEU A 1 178 ? -19.453 -27.469 -8.867 1 97.62 178 LEU A N 1
ATOM 1389 C CA . LEU A 1 178 ? -18.484 -28.344 -9.523 1 97.62 178 LEU A CA 1
ATOM 1390 C C . LEU A 1 178 ? -17.344 -28.703 -8.57 1 97.62 178 LEU A C 1
ATOM 1392 O O . LEU A 1 178 ? -16.5 -29.547 -8.898 1 97.62 178 LEU A O 1
ATOM 1396 N N . GLU A 1 179 ? -17.328 -28.125 -7.379 1 98.5 179 GLU A N 1
ATOM 1397 C CA . GLU A 1 179 ? -16.281 -28.406 -6.41 1 98.5 179 GLU A CA 1
ATOM 1398 C C . GLU A 1 179 ? -16.375 -29.844 -5.891 1 98.5 179 GLU A C 1
ATOM 1400 O O . GLU A 1 179 ? -17.406 -30.484 -6.012 1 98.5 179 GLU A O 1
ATOM 1405 N N . THR A 1 180 ? -15.289 -30.375 -5.391 1 98.62 180 THR A N 1
ATOM 1406 C CA . THR A 1 180 ? -15.273 -31.688 -4.73 1 98.62 180 THR A CA 1
ATOM 1407 C C . THR A 1 180 ? -16 -31.609 -3.391 1 98.62 180 THR A C 1
ATOM 1409 O O . THR A 1 180 ? -16.719 -32.562 -3.02 1 98.62 180 THR A O 1
ATOM 1412 N N . LEU A 1 181 ? -15.773 -30.516 -2.664 1 98.62 181 LEU A N 1
ATOM 1413 C CA . LEU A 1 181 ? -16.359 -30.281 -1.349 1 98.62 181 LEU A CA 1
ATOM 1414 C C . LEU A 1 181 ? -16.688 -28.812 -1.152 1 98.62 181 LEU A C 1
ATOM 1416 O O . LEU A 1 181 ? -15.859 -27.938 -1.445 1 98.62 181 LEU A O 1
ATOM 1420 N N . TYR A 1 182 ? -17.906 -28.547 -0.8 1 98.69 182 TYR A N 1
ATOM 1421 C CA . TYR A 1 182 ? -18.344 -27.203 -0.449 1 98.69 182 TYR A CA 1
ATOM 1422 C C . TYR A 1 182 ? -18.578 -27.078 1.052 1 98.69 182 TYR A C 1
ATOM 1424 O O . TYR A 1 182 ? -19.25 -27.922 1.652 1 98.69 182 TYR A O 1
ATOM 1432 N N . ILE A 1 183 ? -17.969 -26.109 1.637 1 98.75 183 ILE A N 1
ATOM 1433 C CA . ILE A 1 183 ? -18.188 -25.859 3.055 1 98.75 183 ILE A CA 1
ATOM 1434 C C . ILE A 1 183 ? -18.609 -24.406 3.25 1 98.75 183 ILE A C 1
ATOM 1436 O O . ILE A 1 183 ? -17.859 -23.469 2.914 1 98.75 183 ILE A O 1
ATOM 1440 N N . LYS A 1 184 ? -19.828 -24.188 3.756 1 98.56 184 LYS A N 1
ATOM 1441 C CA . LYS A 1 184 ? -20.234 -22.844 4.117 1 98.56 184 LYS A CA 1
ATOM 1442 C C . LYS A 1 184 ? -19.312 -22.25 5.184 1 98.56 184 LYS A C 1
ATOM 1444 O O . LYS A 1 184 ? -19.203 -22.797 6.289 1 98.56 184 LYS A O 1
ATOM 1449 N N . THR A 1 185 ? -18.641 -21.188 4.84 1 98.69 185 THR A N 1
ATOM 1450 C CA . THR A 1 185 ? -17.609 -20.625 5.715 1 98.69 185 THR A CA 1
ATOM 1451 C C . THR A 1 185 ? -17.672 -19.094 5.707 1 98.69 185 THR A C 1
ATOM 1453 O O . THR A 1 185 ? -17.75 -18.484 4.645 1 98.69 185 THR A O 1
ATOM 1456 N N . ASP A 1 186 ? -17.703 -18.531 6.855 1 98.44 186 ASP A N 1
ATOM 1457 C CA . ASP A 1 186 ? -17.484 -17.094 7.027 1 98.44 186 ASP A CA 1
ATOM 1458 C C . ASP A 1 186 ? -16.016 -16.797 7.328 1 98.44 186 ASP A C 1
ATOM 1460 O O . ASP A 1 186 ? -15.539 -17.062 8.43 1 98.44 186 ASP A O 1
ATOM 1464 N N . VAL A 1 187 ? -15.383 -16.172 6.367 1 98.44 187 VAL A N 1
ATOM 1465 C CA . VAL A 1 187 ? -13.945 -15.984 6.496 1 98.44 187 VAL A CA 1
ATOM 1466 C C . VAL A 1 187 ? -13.648 -14.961 7.586 1 98.44 187 VAL A C 1
ATOM 1468 O O . VAL A 1 187 ? -12.508 -14.82 8.031 1 98.44 187 VAL A O 1
ATOM 1471 N N . THR A 1 188 ? -14.672 -14.148 8.023 1 97.62 188 THR A N 1
ATOM 1472 C CA . THR A 1 188 ? -14.477 -13.148 9.07 1 97.62 188 THR A CA 1
ATOM 1473 C C . THR A 1 188 ? -14.523 -13.789 10.453 1 97.62 188 THR A C 1
ATOM 1475 O O . THR A 1 188 ? -14.273 -13.133 11.461 1 97.62 188 THR A O 1
ATOM 1478 N N . ASP A 1 189 ? -14.836 -15.078 10.508 1 98.06 189 ASP A N 1
ATOM 1479 C CA . ASP A 1 189 ? -14.938 -15.836 11.75 1 98.06 189 ASP A CA 1
ATOM 1480 C C . ASP A 1 189 ? -13.898 -16.953 11.805 1 98.06 189 ASP A C 1
ATOM 1482 O O . ASP A 1 189 ? -14.039 -17.969 11.125 1 98.06 189 ASP A O 1
ATOM 1486 N N . ILE A 1 190 ? -12.953 -16.812 12.695 1 97.81 190 ILE A N 1
ATOM 1487 C CA . ILE A 1 190 ? -11.836 -17.75 12.781 1 97.81 190 ILE A CA 1
ATOM 1488 C C . ILE A 1 190 ? -12.352 -19.141 13.125 1 97.81 190 ILE A C 1
ATOM 1490 O O . ILE A 1 190 ? -11.805 -20.141 12.664 1 97.81 190 ILE A O 1
ATOM 1494 N N . GLN A 1 191 ? -13.383 -19.203 13.922 1 98.06 191 GLN A N 1
ATOM 1495 C CA . GLN A 1 191 ? -13.93 -20.5 14.281 1 98.06 191 GLN A CA 1
ATOM 1496 C C . GLN A 1 191 ? -14.562 -21.188 13.07 1 98.06 191 GLN A C 1
ATOM 1498 O O . GLN A 1 191 ? -14.461 -22.406 12.922 1 98.06 191 GLN A O 1
ATOM 1503 N N . SER A 1 192 ? -15.188 -20.438 12.234 1 98.62 192 SER A N 1
ATOM 1504 C CA . SER A 1 192 ? -15.742 -20.953 10.992 1 98.62 192 SER A CA 1
ATOM 1505 C C . SER A 1 192 ? -14.648 -21.562 10.117 1 98.62 192 SER A C 1
ATOM 1507 O O . SER A 1 192 ? -14.828 -22.641 9.539 1 98.62 192 SER A O 1
ATOM 1509 N N . LEU A 1 193 ? -13.531 -21 10.078 1 98.5 193 LEU A N 1
ATOM 1510 C CA . LEU A 1 193 ? -12.406 -21.453 9.266 1 98.5 193 LEU A CA 1
ATOM 1511 C C . LEU A 1 193 ? -11.766 -22.688 9.867 1 98.5 193 LEU A C 1
ATOM 1513 O O . LEU A 1 193 ? -11.406 -23.625 9.141 1 98.5 193 LEU A O 1
ATOM 1517 N N . LEU A 1 194 ? -11.664 -22.688 11.156 1 97.69 194 LEU A N 1
ATOM 1518 C CA . LEU A 1 194 ? -11.086 -23.844 11.82 1 97.69 194 LEU A CA 1
ATOM 1519 C C . LEU A 1 194 ? -11.969 -25.078 11.633 1 97.69 194 LEU A C 1
ATOM 1521 O O . LEU A 1 194 ? -11.469 -26.188 11.438 1 97.69 194 LEU A O 1
ATOM 1525 N N . ASN A 1 195 ? -13.195 -24.828 11.703 1 98.44 195 ASN A N 1
ATOM 1526 C CA . ASN A 1 195 ? -14.125 -25.922 11.43 1 98.44 195 ASN A CA 1
ATOM 1527 C C . ASN A 1 195 ? -13.992 -26.422 9.992 1 98.44 195 ASN A C 1
ATOM 1529 O O . ASN A 1 195 ? -14.031 -27.625 9.75 1 98.44 195 ASN A O 1
ATOM 1533 N N . ALA A 1 196 ? -13.891 -25.547 9.07 1 98.69 196 ALA A N 1
ATOM 1534 C CA . ALA A 1 196 ? -13.688 -25.922 7.672 1 98.69 196 ALA A CA 1
ATOM 1535 C C . ALA A 1 196 ? -12.406 -26.719 7.492 1 98.69 196 ALA A C 1
ATOM 1537 O O . ALA A 1 196 ? -12.383 -27.719 6.781 1 98.69 196 ALA A O 1
ATOM 1538 N N . LYS A 1 197 ? -11.367 -26.25 8.109 1 97.69 197 LYS A N 1
ATOM 1539 C CA . LYS A 1 197 ? -10.094 -26.953 8.047 1 97.69 197 LYS A CA 1
ATOM 1540 C C . LYS A 1 197 ? -10.242 -28.391 8.531 1 97.69 197 LYS A C 1
ATOM 1542 O O . LYS A 1 197 ? -9.742 -29.328 7.891 1 97.69 197 LYS A O 1
ATOM 1547 N N . LYS A 1 198 ? -10.914 -28.547 9.641 1 97.62 198 LYS A N 1
ATOM 1548 C CA . LYS A 1 198 ? -11.125 -29.875 10.195 1 97.62 198 LYS A CA 1
ATOM 1549 C C . LYS A 1 198 ? -11.867 -30.781 9.211 1 97.62 198 LYS A C 1
ATOM 1551 O O . LYS A 1 198 ? -11.5 -31.938 9.039 1 97.62 198 LYS A O 1
ATOM 1556 N N . GLN A 1 199 ? -12.82 -30.25 8.578 1 98.38 199 GLN A N 1
ATOM 1557 C CA . GLN A 1 199 ? -13.586 -31.016 7.602 1 98.38 199 GLN A CA 1
ATOM 1558 C C . GLN A 1 199 ? -12.711 -31.422 6.414 1 98.38 199 GLN A C 1
ATOM 1560 O O . GLN A 1 199 ? -12.797 -32.562 5.926 1 98.38 199 GLN A O 1
ATOM 1565 N N . VAL A 1 200 ? -11.93 -30.531 5.945 1 97.81 200 VAL A N 1
ATOM 1566 C CA . VAL A 1 200 ? -11.039 -30.812 4.824 1 97.81 200 VAL A CA 1
ATOM 1567 C C . VAL A 1 200 ? -10.055 -31.922 5.211 1 97.81 200 VAL A C 1
ATOM 1569 O O . VAL A 1 200 ? -9.859 -32.875 4.457 1 97.81 200 VAL A O 1
ATOM 1572 N N . GLU A 1 201 ? -9.477 -31.828 6.387 1 95.94 201 GLU A N 1
ATOM 1573 C CA . GLU A 1 201 ? -8.508 -32.812 6.871 1 95.94 201 GLU A CA 1
ATOM 1574 C C . GLU A 1 201 ? -9.148 -34.188 7 1 95.94 201 GLU A C 1
ATOM 1576 O O . GLU A 1 201 ? -8.555 -35.188 6.594 1 95.94 201 GLU A O 1
ATOM 1581 N N . ASP A 1 202 ? -10.289 -34.156 7.516 1 97.25 202 ASP A N 1
ATOM 1582 C CA . ASP A 1 202 ? -10.961 -35.438 7.785 1 97.25 202 ASP A CA 1
ATOM 1583 C C . ASP A 1 202 ? -11.391 -36.094 6.484 1 97.25 202 ASP A C 1
ATOM 1585 O O . ASP A 1 202 ? -11.289 -37.344 6.352 1 97.25 202 ASP A O 1
ATOM 1589 N N . LYS A 1 203 ? -11.766 -35.344 5.523 1 97.75 203 LYS A N 1
ATOM 1590 C CA . LYS A 1 203 ? -12.414 -35.906 4.344 1 97.75 203 LYS A CA 1
ATOM 1591 C C . LYS A 1 203 ? -11.422 -36.062 3.193 1 97.75 203 LYS A C 1
ATOM 1593 O O . LYS A 1 203 ? -11.562 -36.969 2.357 1 97.75 203 LYS A O 1
ATOM 1598 N N . LEU A 1 204 ? -10.477 -35.156 3.098 1 96.31 204 LEU A N 1
ATOM 1599 C CA . LEU A 1 204 ? -9.695 -35.094 1.87 1 96.31 204 LEU A CA 1
ATOM 1600 C C . LEU A 1 204 ? -8.203 -35.156 2.178 1 96.31 204 LEU A C 1
ATOM 1602 O O . LEU A 1 204 ? -7.414 -35.625 1.359 1 96.31 204 LEU A O 1
ATOM 1606 N N . GLY A 1 205 ? -7.812 -34.625 3.301 1 94.19 205 GLY A N 1
ATOM 1607 C CA . GLY A 1 205 ? -6.406 -34.5 3.639 1 94.19 205 GLY A CA 1
ATOM 1608 C C . GLY A 1 205 ? -5.945 -33.031 3.768 1 94.19 205 GLY A C 1
ATOM 1609 O O . GLY A 1 205 ? -6.695 -32.188 4.25 1 94.19 205 GLY A O 1
ATOM 1610 N N . TYR A 1 206 ? -4.652 -32.844 3.387 1 92.94 206 TYR A N 1
ATOM 1611 C CA . TYR A 1 206 ? -4.062 -31.516 3.633 1 92.94 206 TYR A CA 1
ATOM 1612 C C . TYR A 1 206 ? -4.004 -30.703 2.35 1 92.94 206 TYR A C 1
ATOM 1614 O O . TYR A 1 206 ? -3.662 -31.219 1.286 1 92.94 206 TYR A O 1
ATOM 1622 N N . CYS A 1 207 ? -4.305 -29.406 2.52 1 93.44 207 CYS A N 1
ATOM 1623 C CA . CYS A 1 207 ? -4.32 -28.469 1.402 1 93.44 207 CYS A CA 1
ATOM 1624 C C . CYS A 1 207 ? -2.916 -28.234 0.865 1 93.44 207 CYS A C 1
ATOM 1626 O O . CYS A 1 207 ? -1.974 -28.047 1.638 1 93.44 207 CYS A O 1
ATOM 1628 N N . THR A 1 208 ? -2.777 -28.234 -0.444 1 93.56 208 THR A N 1
ATOM 1629 C CA . THR A 1 208 ? -1.475 -28 -1.058 1 93.56 208 THR A CA 1
ATOM 1630 C C . THR A 1 208 ? -1.441 -26.641 -1.75 1 93.56 208 THR A C 1
ATOM 1632 O O . THR A 1 208 ? -0.366 -26.078 -2 1 93.56 208 THR A O 1
ATOM 1635 N N . MET A 1 209 ? -2.621 -26.125 -2.133 1 96.12 209 MET A N 1
ATOM 1636 C CA . MET A 1 209 ? -2.738 -24.797 -2.721 1 96.12 209 MET A CA 1
ATOM 1637 C C . MET A 1 209 ? -3.883 -24.016 -2.082 1 96.12 209 MET A C 1
ATOM 1639 O O . MET A 1 209 ? -4.938 -24.578 -1.792 1 96.12 209 MET A O 1
ATOM 1643 N N . LEU A 1 210 ? -3.568 -22.812 -1.852 1 97.81 210 LEU A N 1
ATOM 1644 C CA . LEU A 1 210 ? -4.543 -21.906 -1.26 1 97.81 210 LEU A CA 1
ATOM 1645 C C . LEU A 1 210 ? -4.812 -20.719 -2.186 1 97.81 210 LEU A C 1
ATOM 1647 O O . LEU A 1 210 ? -3.883 -20.031 -2.609 1 97.81 210 LEU A O 1
ATOM 1651 N N . LEU A 1 211 ? -6.051 -20.578 -2.633 1 98.75 211 LEU A N 1
ATOM 1652 C CA . LEU A 1 211 ? -6.492 -19.422 -3.406 1 98.75 211 LEU A CA 1
ATOM 1653 C C . LEU A 1 211 ? -7.438 -18.547 -2.59 1 98.75 211 LEU A C 1
ATOM 1655 O O . LEU A 1 211 ? -8.57 -18.953 -2.311 1 98.75 211 LEU A O 1
ATOM 1659 N N . LEU A 1 212 ? -7.023 -17.391 -2.238 1 98.69 212 LEU A N 1
ATOM 1660 C CA . LEU A 1 212 ? -7.785 -16.484 -1.382 1 98.69 212 LEU A CA 1
ATOM 1661 C C . LEU A 1 212 ? -8.477 -15.406 -2.209 1 98.69 212 LEU A C 1
ATOM 1663 O O . LEU A 1 212 ? -7.863 -14.383 -2.541 1 98.69 212 LEU A O 1
ATOM 1667 N N . GLY A 1 213 ? -9.773 -15.633 -2.443 1 97.88 213 GLY A N 1
ATOM 1668 C CA . GLY A 1 213 ? -10.469 -14.742 -3.359 1 97.88 213 GLY A CA 1
ATOM 1669 C C . GLY A 1 213 ? -11.734 -14.148 -2.768 1 97.88 213 GLY A C 1
ATOM 1670 O O . GLY A 1 213 ? -12.43 -13.375 -3.428 1 97.88 213 GLY A O 1
ATOM 1671 N N . ALA A 1 214 ? -12.055 -14.523 -1.505 1 97.62 214 ALA A N 1
ATOM 1672 C CA . ALA A 1 214 ? -13.227 -13.914 -0.874 1 97.62 214 ALA A CA 1
ATOM 1673 C C . ALA A 1 214 ? -13.062 -12.406 -0.76 1 97.62 214 ALA A C 1
ATOM 1675 O O . ALA A 1 214 ? -12.023 -11.914 -0.316 1 97.62 214 ALA A O 1
ATOM 1676 N N . GLY A 1 215 ? -14.031 -11.648 -1.211 1 95.69 215 GLY A N 1
ATOM 1677 C CA . GLY A 1 215 ? -13.969 -10.195 -1.152 1 95.69 215 GLY A CA 1
ATOM 1678 C C . GLY A 1 215 ? -15.297 -9.531 -1.477 1 95.69 215 GLY A C 1
ATOM 1679 O O . GLY A 1 215 ? -16.141 -10.109 -2.17 1 95.69 215 GLY A O 1
ATOM 1680 N N . ILE A 1 216 ? -15.477 -8.359 -0.948 1 94.69 216 ILE A N 1
ATOM 1681 C CA . ILE A 1 216 ? -16.656 -7.551 -1.232 1 94.69 216 ILE A CA 1
ATOM 1682 C C . ILE A 1 216 ? -16.25 -6.094 -1.43 1 94.69 216 ILE A C 1
ATOM 1684 O O . ILE A 1 216 ? -15.117 -5.711 -1.109 1 94.69 216 ILE A O 1
ATOM 1688 N N . ALA A 1 217 ? -17.141 -5.383 -2.047 1 93.19 217 ALA A N 1
ATOM 1689 C CA . ALA A 1 217 ? -16.938 -3.945 -2.229 1 93.19 217 ALA A CA 1
ATOM 1690 C C . ALA A 1 217 ? -18.203 -3.17 -1.898 1 93.19 217 ALA A C 1
ATOM 1692 O O . ALA A 1 217 ? -19.312 -3.617 -2.215 1 93.19 217 ALA A O 1
ATOM 1693 N N . ARG A 1 218 ? -18.047 -2.094 -1.195 1 93.62 218 ARG A N 1
ATOM 1694 C CA . ARG A 1 218 ? -19.094 -1.119 -0.929 1 93.62 218 ARG A CA 1
ATOM 1695 C C . ARG A 1 218 ? -18.609 0.299 -1.208 1 93.62 218 ARG A C 1
ATOM 1697 O O . ARG A 1 218 ? -17.562 0.713 -0.707 1 93.62 218 ARG A O 1
ATOM 1704 N N . HIS A 1 219 ? -19.359 1.016 -1.968 1 93.06 219 HIS A N 1
ATOM 1705 C CA . HIS A 1 219 ? -18.953 2.352 -2.383 1 93.06 219 HIS A CA 1
ATOM 1706 C C . HIS A 1 219 ? -19.594 3.424 -1.507 1 93.06 219 HIS A C 1
ATOM 1708 O O . HIS A 1 219 ? -20.797 3.393 -1.264 1 93.06 219 HIS A O 1
ATOM 1714 N N . SER A 1 220 ? -18.859 4.23 -0.973 1 94 220 SER A N 1
ATOM 1715 C CA . SER A 1 220 ? -19.219 5.332 -0.089 1 94 220 SER A CA 1
ATOM 1716 C C . SER A 1 220 ? -18.094 6.34 0.038 1 94 220 SER A C 1
ATOM 1718 O O . SER A 1 220 ? -17.094 6.262 -0.69 1 94 220 SER A O 1
ATOM 1720 N N . PHE A 1 221 ? -18.297 7.316 0.857 1 93.81 221 PHE A N 1
ATOM 1721 C CA . PHE A 1 221 ? -17.281 8.336 1.088 1 93.81 221 PHE A CA 1
ATOM 1722 C C . PHE A 1 221 ? -16.75 8.258 2.516 1 93.81 221 PHE A C 1
ATOM 1724 O O . PHE A 1 221 ? -17.5 7.973 3.447 1 93.81 221 PHE A O 1
ATOM 1731 N N . LEU A 1 222 ? -15.477 8.508 2.705 1 95.81 222 LEU A N 1
ATOM 1732 C CA . LEU A 1 222 ? -14.781 8.312 3.971 1 95.81 222 LEU A CA 1
ATOM 1733 C C . LEU A 1 222 ? -15.398 9.164 5.07 1 95.81 222 LEU A C 1
ATOM 1735 O O . LEU A 1 222 ? -15.484 8.734 6.227 1 95.81 222 LEU A O 1
ATOM 1739 N N . LEU A 1 223 ? -15.859 10.391 4.723 1 93.81 223 LEU A N 1
ATOM 1740 C CA . LEU A 1 223 ? -16.359 11.312 5.738 1 93.81 223 LEU A CA 1
ATOM 1741 C C . LEU A 1 223 ? -17.875 11.258 5.828 1 93.81 223 LEU A C 1
ATOM 1743 O O . LEU A 1 223 ? -18.5 12.148 6.406 1 93.81 223 LEU A O 1
ATOM 1747 N N . ASP A 1 224 ? -18.5 10.18 5.25 1 92.19 224 ASP A N 1
ATOM 1748 C CA . ASP A 1 224 ? -19.922 9.961 5.43 1 92.19 224 ASP A CA 1
ATOM 1749 C C . ASP A 1 224 ? -20.281 9.797 6.906 1 92.19 224 ASP A C 1
ATOM 1751 O O . ASP A 1 224 ? -19.578 9.102 7.641 1 92.19 224 ASP A O 1
ATOM 1755 N N . THR A 1 225 ? -21.328 10.445 7.32 1 89.5 225 THR A N 1
ATOM 1756 C CA . THR A 1 225 ? -21.844 10.234 8.672 1 89.5 225 THR A CA 1
ATOM 1757 C C . THR A 1 225 ? -22.5 8.859 8.797 1 89.5 225 THR A C 1
ATOM 1759 O O . THR A 1 225 ? -22.703 8.172 7.793 1 89.5 225 THR A O 1
ATOM 1762 N N . GLU A 1 226 ? -22.797 8.523 10.07 1 90.25 226 GLU A N 1
ATOM 1763 C CA . GLU A 1 226 ? -23.469 7.242 10.32 1 90.25 226 GLU A CA 1
ATOM 1764 C C . GLU A 1 226 ? -24.812 7.164 9.602 1 90.25 226 GLU A C 1
ATOM 1766 O O . GLU A 1 226 ? -25.234 6.082 9.18 1 90.25 226 GLU A O 1
ATOM 1771 N N . GLN A 1 227 ? -25.438 8.312 9.367 1 88.44 227 GLN A N 1
ATOM 1772 C CA . GLN A 1 227 ? -26.734 8.367 8.695 1 88.44 227 GLN A CA 1
ATOM 1773 C C . GLN A 1 227 ? -26.562 8.156 7.191 1 88.44 227 GLN A C 1
ATOM 1775 O O . GLN A 1 227 ? -27.422 7.535 6.551 1 88.44 227 GLN A O 1
ATOM 1780 N N . GLN A 1 228 ? -25.5 8.633 6.633 1 89.38 228 GLN A N 1
ATOM 1781 C CA . GLN A 1 228 ? -25.266 8.523 5.195 1 89.38 228 GLN A CA 1
ATOM 1782 C C . GLN A 1 228 ? -24.781 7.129 4.816 1 89.38 228 GLN A C 1
ATOM 1784 O O . GLN A 1 228 ? -25.281 6.535 3.852 1 89.38 228 GLN A O 1
ATOM 1789 N N . PHE A 1 229 ? -23.875 6.625 5.562 1 93.56 229 PHE A N 1
ATOM 1790 C CA . PHE A 1 229 ? -23.328 5.289 5.367 1 93.56 229 PHE A CA 1
ATOM 1791 C C . PHE A 1 229 ? -22.734 4.754 6.664 1 93.56 229 PHE A C 1
ATOM 1793 O O . PHE A 1 229 ? -21.672 5.211 7.102 1 93.56 229 PHE A O 1
ATOM 1800 N N . PRO A 1 230 ? -23.328 3.803 7.262 1 94.94 230 PRO A N 1
ATOM 1801 C CA . PRO A 1 230 ? -22.875 3.311 8.562 1 94.94 230 PRO A CA 1
ATOM 1802 C C . PRO A 1 230 ? -21.438 2.807 8.531 1 94.94 230 PRO A C 1
ATOM 1804 O O . PRO A 1 230 ? -21.016 2.154 7.566 1 94.94 230 PRO A O 1
ATOM 1807 N N . TYR A 1 231 ? -20.719 3.111 9.617 1 96.44 231 TYR A N 1
ATOM 1808 C CA . TYR A 1 231 ? -19.328 2.703 9.773 1 96.44 231 TYR A CA 1
ATOM 1809 C C . TYR A 1 231 ? -19.188 1.188 9.688 1 96.44 231 TYR A C 1
ATOM 1811 O O . TYR A 1 231 ? -18.234 0.679 9.102 1 96.44 231 TYR A O 1
ATOM 1819 N N . SER A 1 232 ? -20.109 0.454 10.219 1 96.75 232 SER A N 1
ATOM 1820 C CA . SER A 1 232 ? -20.047 -1.003 10.273 1 96.75 232 SER A CA 1
ATOM 1821 C C . SER A 1 232 ? -20.016 -1.606 8.875 1 96.75 232 SER A C 1
ATOM 1823 O O . SER A 1 232 ? -19.375 -2.641 8.656 1 96.75 232 SER A O 1
ATOM 1825 N N . LEU A 1 233 ? -20.656 -0.927 7.91 1 96.12 233 LEU A N 1
ATOM 1826 C CA . LEU A 1 233 ? -20.672 -1.421 6.535 1 96.12 233 LEU A CA 1
ATOM 1827 C C . LEU A 1 233 ? -19.312 -1.215 5.875 1 96.12 233 LEU A C 1
ATOM 1829 O O . LEU A 1 233 ? -18.828 -2.084 5.137 1 96.12 233 LEU A O 1
ATOM 1833 N N . ALA A 1 234 ? -18.719 -0.099 6.117 1 96.12 234 ALA A N 1
ATOM 1834 C CA . ALA A 1 234 ? -17.375 0.161 5.609 1 96.12 234 ALA A CA 1
ATOM 1835 C C . ALA A 1 234 ? -16.344 -0.783 6.242 1 96.12 234 ALA A C 1
ATOM 1837 O O . ALA A 1 234 ? -15.5 -1.346 5.547 1 96.12 234 ALA A O 1
ATOM 1838 N N . LYS A 1 235 ? -16.469 -0.972 7.516 1 97.69 235 LYS A N 1
ATOM 1839 C CA . LYS A 1 235 ? -15.586 -1.854 8.266 1 97.69 235 LYS A CA 1
ATOM 1840 C C . LYS A 1 235 ? -15.688 -3.293 7.766 1 97.69 235 LYS A C 1
ATOM 1842 O O . LYS A 1 235 ? -14.68 -3.996 7.676 1 97.69 235 LYS A O 1
ATOM 1847 N N . HIS A 1 236 ? -16.844 -3.725 7.465 1 97.31 236 HIS A N 1
ATOM 1848 C CA . HIS A 1 236 ? -17.078 -5.098 7.039 1 97.31 236 HIS A CA 1
ATOM 1849 C C . HIS A 1 236 ? -16.312 -5.426 5.77 1 97.31 236 HIS A C 1
ATOM 1851 O O . HIS A 1 236 ? -15.859 -6.559 5.582 1 97.31 236 HIS A O 1
ATOM 1857 N N . VAL A 1 237 ? -16.078 -4.449 4.895 1 97.19 237 VAL A N 1
ATOM 1858 C CA . VAL A 1 237 ? -15.305 -4.652 3.678 1 97.19 237 VAL A CA 1
ATOM 1859 C C . VAL A 1 237 ? -13.898 -5.133 4.035 1 97.19 237 VAL A C 1
ATOM 1861 O O . VAL A 1 237 ? -13.422 -6.133 3.494 1 97.19 237 VAL A O 1
ATOM 1864 N N . SER A 1 238 ? -13.281 -4.477 4.957 1 97.56 238 SER A N 1
ATOM 1865 C CA . SER A 1 238 ? -11.922 -4.844 5.359 1 97.56 238 SER A CA 1
ATOM 1866 C C . SER A 1 238 ? -11.914 -6.152 6.141 1 97.56 238 SER A C 1
ATOM 1868 O O . SER A 1 238 ? -10.945 -6.91 6.074 1 97.56 238 SER A O 1
ATOM 1870 N N . GLU A 1 239 ? -12.977 -6.434 6.875 1 98 239 GLU A N 1
ATOM 1871 C CA . GLU A 1 239 ? -13.055 -7.691 7.613 1 98 239 GLU A CA 1
ATOM 1872 C C . GLU A 1 239 ? -13.023 -8.891 6.664 1 98 239 GLU A C 1
ATOM 1874 O O . GLU A 1 239 ? -12.391 -9.906 6.961 1 98 239 GLU A O 1
ATOM 1879 N N . VAL A 1 240 ? -13.625 -8.734 5.566 1 98.06 240 VAL A N 1
ATOM 1880 C CA . VAL A 1 240 ? -13.664 -9.82 4.598 1 98.06 240 VAL A CA 1
ATOM 1881 C C . VAL A 1 240 ? -12.383 -9.828 3.77 1 98.06 240 VAL A C 1
ATOM 1883 O O . VAL A 1 240 ? -11.672 -10.828 3.717 1 98.06 240 VAL A O 1
ATOM 1886 N N . ASN A 1 241 ? -12.047 -8.68 3.176 1 98.06 241 ASN A N 1
ATOM 1887 C CA . ASN A 1 241 ? -11 -8.578 2.164 1 98.06 241 ASN A CA 1
ATOM 1888 C C . ASN A 1 241 ? -9.609 -8.695 2.783 1 98.06 241 ASN A C 1
ATOM 1890 O O . ASN A 1 241 ? -8.664 -9.133 2.123 1 98.06 241 ASN A O 1
ATOM 1894 N N . PHE A 1 242 ? -9.508 -8.25 3.99 1 98.62 242 PHE A N 1
ATOM 1895 C CA . PHE A 1 242 ? -8.211 -8.172 4.66 1 98.62 242 PHE A CA 1
ATOM 1896 C C . PHE A 1 242 ? -8.133 -9.18 5.805 1 98.62 242 PHE A C 1
ATOM 1898 O O . PHE A 1 242 ? -7.406 -10.172 5.719 1 98.62 242 PHE A O 1
ATOM 1905 N N . HIS A 1 243 ? -8.969 -9.062 6.773 1 98.62 243 HIS A N 1
ATOM 1906 C CA . HIS A 1 243 ? -8.938 -9.969 7.918 1 98.62 243 HIS A CA 1
ATOM 1907 C C . HIS A 1 243 ? -9.242 -11.398 7.492 1 98.62 243 HIS A C 1
ATOM 1909 O O . HIS A 1 243 ? -8.703 -12.352 8.062 1 98.62 243 HIS A O 1
ATOM 1915 N N . GLY A 1 244 ? -10.141 -11.516 6.547 1 98.69 244 GLY A N 1
ATOM 1916 C CA . GLY A 1 244 ? -10.43 -12.844 6.027 1 98.69 244 GLY A CA 1
ATOM 1917 C C . GLY A 1 244 ? -9.211 -13.531 5.434 1 98.69 244 GLY A C 1
ATOM 1918 O O . GLY A 1 244 ? -9.016 -14.727 5.629 1 98.69 244 GLY A O 1
ATOM 1919 N N . VAL A 1 245 ? -8.391 -12.773 4.715 1 98.69 245 VAL A N 1
ATOM 1920 C CA . VAL A 1 245 ? -7.16 -13.305 4.133 1 98.69 245 VAL A CA 1
ATOM 1921 C C . VAL A 1 245 ? -6.195 -13.711 5.246 1 98.69 245 VAL A C 1
ATOM 1923 O O . VAL A 1 245 ? -5.652 -14.82 5.23 1 98.69 245 VAL A O 1
ATOM 1926 N N . MET A 1 246 ? -6.004 -12.844 6.191 1 98.38 246 MET A N 1
ATOM 1927 C CA . MET A 1 246 ? -5.102 -13.117 7.305 1 98.38 246 MET A CA 1
ATOM 1928 C C . MET A 1 246 ? -5.555 -14.352 8.078 1 98.38 246 MET A C 1
ATOM 1930 O O . MET A 1 246 ? -4.746 -15.227 8.398 1 98.38 246 MET A O 1
ATOM 1934 N N . ALA A 1 247 ? -6.836 -14.461 8.328 1 98.5 247 ALA A N 1
ATOM 1935 C CA . ALA A 1 247 ? -7.391 -15.586 9.078 1 98.5 247 ALA A CA 1
ATOM 1936 C C . ALA A 1 247 ? -7.223 -16.891 8.312 1 98.5 247 ALA A C 1
ATOM 1938 O O . ALA A 1 247 ? -6.891 -17.922 8.898 1 98.5 247 ALA A O 1
ATOM 1939 N N . THR A 1 248 ? -7.441 -16.844 7.039 1 98.5 248 THR A N 1
ATOM 1940 C CA . THR A 1 248 ? -7.328 -18.047 6.223 1 98.5 248 THR A CA 1
ATOM 1941 C C . THR A 1 248 ? -5.883 -18.531 6.156 1 98.5 248 THR A C 1
ATOM 1943 O O . THR A 1 248 ? -5.617 -19.719 6.219 1 98.5 248 THR A O 1
ATOM 1946 N N . LEU A 1 249 ? -4.969 -17.578 6.027 1 97.69 249 LEU A N 1
ATOM 1947 C CA . LEU A 1 249 ? -3.551 -17.938 6.039 1 97.69 249 LEU A CA 1
ATOM 1948 C C . LEU A 1 249 ? -3.166 -18.609 7.348 1 97.69 249 LEU A C 1
ATOM 1950 O O . LEU A 1 249 ? -2.479 -19.625 7.344 1 97.69 249 LEU A O 1
ATOM 1954 N N . LYS A 1 250 ? -3.641 -18.047 8.406 1 95.75 250 LYS A N 1
ATOM 1955 C CA . LYS A 1 250 ? -3.348 -18.609 9.719 1 95.75 250 LYS A CA 1
ATOM 1956 C C . LYS A 1 250 ? -3.928 -20.016 9.867 1 95.75 250 LYS A C 1
ATOM 1958 O O . LYS A 1 250 ? -3.324 -20.875 10.508 1 95.75 250 LYS A O 1
ATOM 1963 N N . THR A 1 251 ? -5.02 -20.234 9.305 1 96.56 251 THR A N 1
ATOM 1964 C CA . THR A 1 251 ? -5.754 -21.484 9.477 1 96.56 251 THR A CA 1
ATOM 1965 C C . THR A 1 251 ? -5.156 -22.594 8.617 1 96.56 251 THR A C 1
ATOM 1967 O O . THR A 1 251 ? -4.902 -23.703 9.102 1 96.56 251 THR A O 1
ATOM 1970 N N . PHE A 1 252 ? -4.855 -22.266 7.348 1 95.75 252 PHE A N 1
ATOM 1971 C CA . PHE A 1 252 ? -4.516 -23.312 6.387 1 95.75 252 PHE A CA 1
ATOM 1972 C C . PHE A 1 252 ? -3.031 -23.281 6.047 1 95.75 252 PHE A C 1
ATOM 1974 O O . PHE A 1 252 ? -2.502 -24.219 5.457 1 95.75 252 PHE A O 1
ATOM 1981 N N . GLY A 1 253 ? -2.305 -22.25 6.414 1 91.75 253 GLY A N 1
ATOM 1982 C CA . GLY A 1 253 ? -0.943 -22.031 5.953 1 91.75 253 GLY A CA 1
ATOM 1983 C C . GLY A 1 253 ? 0.002 -23.156 6.328 1 91.75 253 GLY A C 1
ATOM 1984 O O . GLY A 1 253 ? 0.897 -23.516 5.559 1 91.75 253 GLY A O 1
ATOM 1985 N N . GLU A 1 254 ? -0.205 -23.719 7.461 1 87.94 254 GLU A N 1
ATOM 1986 C CA . GLU A 1 254 ? 0.707 -24.75 7.961 1 87.94 254 GLU A CA 1
ATOM 1987 C C . GLU A 1 254 ? 0.718 -25.969 7.047 1 87.94 254 GLU A C 1
ATOM 1989 O O . GLU A 1 254 ? 1.726 -26.672 6.957 1 87.94 254 GLU A O 1
ATOM 1994 N N 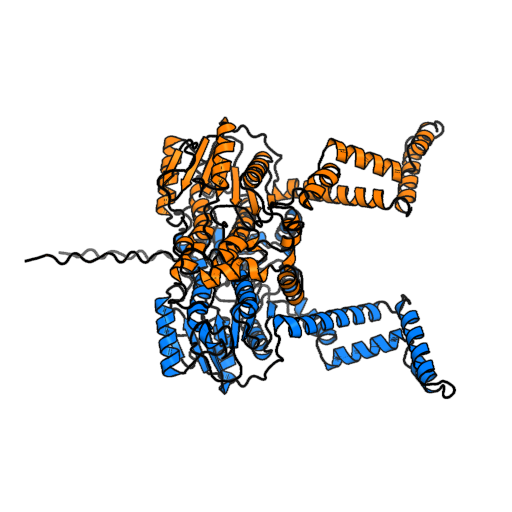. HIS A 1 255 ? -0.376 -26.25 6.352 1 88.69 255 HIS A N 1
ATOM 1995 C CA . HIS A 1 255 ? -0.48 -27.406 5.469 1 88.69 255 HIS A CA 1
ATOM 1996 C C . HIS A 1 255 ? 0.603 -27.375 4.398 1 88.69 255 HIS A C 1
ATOM 1998 O O . HIS A 1 255 ? 1.002 -28.422 3.887 1 88.69 255 HIS A O 1
ATOM 2004 N N . MET A 1 256 ? 1.102 -26.234 4.121 1 88.12 256 MET A N 1
ATOM 2005 C CA . MET A 1 256 ? 1.982 -26.078 2.967 1 88.12 256 MET A CA 1
ATOM 2006 C C . MET A 1 256 ? 3.441 -26 3.402 1 88.12 256 MET A C 1
ATOM 2008 O O . MET A 1 256 ? 4.344 -26 2.566 1 88.12 256 MET A O 1
ATOM 2012 N N . LEU A 1 257 ? 3.625 -25.922 4.664 1 83.94 257 LEU A N 1
ATOM 2013 C CA . LEU A 1 257 ? 4.996 -25.844 5.156 1 83.94 257 LEU A CA 1
ATOM 2014 C C . LEU A 1 257 ? 5.645 -27.234 5.172 1 83.94 257 LEU A C 1
ATOM 2016 O O . LEU A 1 257 ? 5.055 -28.188 5.672 1 83.94 257 LEU A O 1
ATOM 2020 N N . PRO A 1 258 ? 6.754 -27.375 4.309 1 65.81 258 PRO A N 1
ATOM 2021 C CA . PRO A 1 258 ? 7.387 -28.688 4.266 1 65.81 258 PRO A CA 1
ATOM 2022 C C . PRO A 1 258 ? 8.039 -29.078 5.59 1 65.81 258 PRO A C 1
ATOM 2024 O O . PRO A 1 258 ? 8.203 -28.234 6.469 1 65.81 258 PRO A O 1
ATOM 2027 N N . ASP A 1 259 ? 8.391 -30.391 5.41 1 59.16 259 ASP A N 1
ATOM 2028 C CA . ASP A 1 259 ? 9.25 -30.938 6.453 1 59.16 259 ASP A CA 1
ATOM 2029 C C . ASP A 1 259 ? 10.633 -30.297 6.41 1 59.16 259 ASP A C 1
ATOM 2031 O O . ASP A 1 259 ? 11.219 -30.125 5.336 1 59.16 259 ASP A O 1
ATOM 2035 N N . GLY A 1 260 ? 11.055 -29.281 7.184 1 53.19 260 GLY A N 1
ATOM 2036 C CA . GLY A 1 260 ? 12.383 -28.703 7.164 1 53.19 260 GLY A CA 1
ATOM 2037 C C . GLY A 1 260 ? 12.398 -27.234 7.559 1 53.19 260 GLY A C 1
ATOM 2038 O O . GLY A 1 260 ? 13.461 -26.672 7.832 1 53.19 260 GLY A O 1
ATOM 2039 N N . GLY A 1 261 ? 11.344 -26.672 7.344 1 54.69 261 GLY A N 1
ATOM 2040 C CA . GLY A 1 261 ? 11.445 -25.297 7.816 1 54.69 261 GLY A CA 1
ATOM 2041 C C . GLY A 1 261 ? 11.75 -25.203 9.305 1 54.69 261 GLY A C 1
ATOM 2042 O O . GLY A 1 261 ? 12.234 -26.156 9.906 1 54.69 261 GLY A O 1
ATOM 2043 N N . VAL A 1 262 ? 11.914 -23.969 9.812 1 58.66 262 VAL A N 1
ATOM 2044 C CA . VAL A 1 262 ? 12.109 -23.812 11.25 1 58.66 262 VAL A CA 1
ATOM 2045 C C . VAL A 1 262 ? 11.117 -24.688 12.008 1 58.66 262 VAL A C 1
ATOM 2047 O O . VAL A 1 262 ? 9.906 -24.609 11.766 1 58.66 262 VAL A O 1
ATOM 2050 N N . LYS A 1 263 ? 11.633 -25.703 12.523 1 60.97 263 LYS A N 1
ATOM 2051 C CA . LYS A 1 263 ? 10.852 -26.703 13.25 1 60.97 263 LYS A CA 1
ATOM 2052 C C . LYS A 1 263 ? 10.547 -26.234 14.672 1 60.97 263 LYS A C 1
ATOM 2054 O O . LYS A 1 263 ? 11.055 -26.797 15.641 1 60.97 263 LYS A O 1
ATOM 2059 N N . ASP A 1 264 ? 9.891 -25.109 14.688 1 62.56 264 ASP A N 1
ATOM 2060 C CA . ASP A 1 264 ? 9.555 -24.609 16.016 1 62.56 264 ASP A CA 1
ATOM 2061 C C . ASP A 1 264 ? 8.297 -25.297 16.562 1 62.56 264 ASP A C 1
ATOM 2063 O O . ASP A 1 264 ? 7.957 -25.125 17.734 1 62.56 264 ASP A O 1
ATOM 2067 N N . ARG A 1 265 ? 7.648 -26.094 15.633 1 69 265 ARG A N 1
ATOM 2068 C CA . ARG A 1 265 ? 6.477 -26.859 16.031 1 69 265 ARG A CA 1
ATOM 2069 C C . ARG A 1 265 ? 6.172 -27.969 15.031 1 69 265 ARG A C 1
ATOM 2071 O O . ARG A 1 265 ? 6.637 -27.922 13.891 1 69 265 ARG A O 1
ATOM 2078 N N . PRO A 1 266 ? 5.512 -29.016 15.57 1 71.12 266 PRO A N 1
ATOM 2079 C CA . PRO A 1 266 ? 5.039 -29.984 14.578 1 71.12 266 PRO A CA 1
ATOM 2080 C C . PRO A 1 266 ? 4.043 -29.375 13.594 1 71.12 266 PRO A C 1
ATOM 2082 O O . PRO A 1 266 ? 3.205 -28.562 13.977 1 71.12 266 PRO A O 1
ATOM 2085 N N . TYR A 1 267 ? 4.305 -29.625 12.289 1 71.75 267 TYR A N 1
ATOM 2086 C CA . TYR A 1 267 ? 3.379 -29.125 11.281 1 71.75 267 TYR A CA 1
ATOM 2087 C C . TYR A 1 267 ? 2.549 -30.25 10.688 1 71.75 267 TYR A C 1
ATOM 2089 O O . TYR A 1 267 ? 3.059 -31.359 10.469 1 71.75 267 TYR A O 1
ATOM 2097 N N . LYS A 1 268 ? 1.282 -29.984 10.578 1 74.62 268 LYS A N 1
ATOM 2098 C CA . LYS A 1 268 ? 0.435 -30.812 9.719 1 74.62 268 LYS A CA 1
ATOM 2099 C C . LYS A 1 268 ? 0.63 -30.453 8.25 1 74.62 268 LYS A C 1
ATOM 2101 O O . LYS A 1 268 ? 0.296 -29.344 7.82 1 74.62 268 LYS A O 1
ATOM 2106 N N . GLN A 1 269 ? 1.277 -31.359 7.48 1 77.12 269 GLN A N 1
ATOM 2107 C CA . GLN A 1 269 ? 1.675 -30.984 6.125 1 77.12 269 GLN A CA 1
ATOM 2108 C C . GLN A 1 269 ? 1.289 -32.062 5.121 1 77.12 269 GLN A C 1
ATOM 2110 O O . GLN A 1 269 ? 1.218 -33.25 5.473 1 77.12 269 GLN A O 1
ATOM 2115 N N . ALA A 1 270 ? 1.074 -31.484 3.938 1 75.56 270 ALA A N 1
ATOM 2116 C CA . ALA A 1 270 ? 0.876 -32.406 2.83 1 75.56 270 ALA A CA 1
ATOM 2117 C C . ALA A 1 270 ? 2.172 -33.125 2.488 1 75.56 270 ALA A C 1
ATOM 2119 O O . ALA A 1 270 ? 3.252 -32.531 2.508 1 75.56 270 ALA A O 1
ATOM 2120 N N . LYS A 1 271 ? 2.1 -34.406 2.434 1 70.31 271 LYS A N 1
ATOM 2121 C CA . LYS A 1 271 ? 3.273 -35.188 2.094 1 70.31 271 LYS A CA 1
ATOM 2122 C C . LYS A 1 271 ? 3.277 -35.562 0.612 1 70.31 271 LYS A C 1
ATOM 2124 O O . LYS A 1 271 ? 3.191 -36.75 0.259 1 70.31 271 LYS A O 1
ATOM 2129 N N . ASN A 1 272 ? 3.311 -34.5 -0.196 1 66.69 272 ASN A N 1
ATOM 2130 C CA . ASN A 1 272 ? 3.262 -34.719 -1.638 1 66.69 272 ASN A CA 1
ATOM 2131 C C . ASN A 1 272 ? 4.582 -34.344 -2.309 1 66.69 272 ASN A C 1
ATOM 2133 O O . ASN A 1 272 ? 4.711 -34.438 -3.529 1 66.69 272 ASN A O 1
ATOM 2137 N N . GLY A 1 273 ? 5.598 -34 -1.523 1 65.69 273 GLY A N 1
ATOM 2138 C CA . GLY A 1 273 ? 6.902 -33.656 -2.059 1 65.69 273 GLY A CA 1
ATOM 2139 C C . GLY A 1 273 ? 6.91 -32.344 -2.791 1 65.69 273 GLY A C 1
ATOM 2140 O O . GLY A 1 273 ? 7.961 -31.891 -3.256 1 65.69 273 GLY A O 1
ATOM 2141 N N . TRP A 1 274 ? 5.895 -31.703 -3.021 1 73.44 274 TRP A N 1
ATOM 2142 C CA . TRP A 1 274 ? 5.73 -30.5 -3.842 1 73.44 274 TRP A CA 1
ATOM 2143 C C . TRP A 1 274 ? 5.727 -29.25 -2.979 1 73.44 274 TRP A C 1
ATOM 2145 O O . TRP A 1 274 ? 6.137 -28.172 -3.428 1 73.44 274 TRP A O 1
ATOM 2155 N N . GLY A 1 275 ? 5.406 -29.328 -1.71 1 81.81 275 GLY A N 1
ATOM 2156 C CA . GLY A 1 275 ? 5.238 -28.141 -0.892 1 81.81 275 GLY A CA 1
ATOM 2157 C C . GLY A 1 275 ? 3.883 -27.484 -1.066 1 81.81 275 GLY A C 1
ATOM 2158 O O . GLY A 1 275 ? 2.846 -28.125 -0.894 1 81.81 275 GLY A O 1
ATOM 2159 N N . GLY A 1 276 ? 3.912 -26.125 -1.509 1 91.75 276 GLY A N 1
ATOM 2160 C CA . GLY A 1 276 ? 2.621 -25.453 -1.61 1 91.75 276 GLY A CA 1
ATOM 2161 C C . GLY A 1 276 ? 2.662 -24.188 -2.447 1 91.75 276 GLY A C 1
ATOM 2162 O O . GLY A 1 276 ? 3.727 -23.797 -2.92 1 91.75 276 GLY A O 1
ATOM 2163 N N . HIS A 1 277 ? 1.492 -23.688 -2.855 1 95.88 277 HIS A N 1
ATOM 2164 C CA . HIS A 1 277 ? 1.334 -22.406 -3.537 1 95.88 277 HIS A CA 1
ATOM 2165 C C . HIS A 1 277 ? 0.171 -21.609 -2.953 1 95.88 277 HIS A C 1
ATOM 2167 O O . HIS A 1 277 ? -0.966 -22.078 -2.938 1 95.88 277 HIS A O 1
ATOM 2173 N N . ILE A 1 278 ? 0.506 -20.484 -2.406 1 97.81 278 ILE A N 1
ATOM 2174 C CA . ILE A 1 278 ? -0.504 -19.578 -1.876 1 97.81 278 ILE A CA 1
ATOM 2175 C C . ILE A 1 278 ? -0.718 -18.422 -2.848 1 97.81 278 ILE A C 1
ATOM 2177 O O . ILE A 1 278 ? 0.229 -17.703 -3.191 1 97.81 278 ILE A O 1
ATOM 2181 N N . LEU A 1 279 ? -1.908 -18.281 -3.369 1 98.69 279 LEU A N 1
ATOM 2182 C CA . LEU A 1 279 ? -2.236 -17.219 -4.305 1 98.69 279 LEU A CA 1
ATOM 2183 C C . LEU A 1 279 ? -3.338 -16.328 -3.742 1 98.69 279 LEU A C 1
ATOM 2185 O O . LEU A 1 279 ? -4.41 -16.812 -3.371 1 98.69 279 LEU A O 1
ATOM 2189 N N . ILE A 1 280 ? -3.082 -15.031 -3.619 1 98.69 280 ILE A N 1
ATOM 2190 C CA . ILE A 1 280 ? -4.031 -14.047 -3.119 1 98.69 280 ILE A CA 1
ATOM 2191 C C . ILE A 1 280 ? -4.574 -13.219 -4.281 1 98.69 280 ILE A C 1
ATOM 2193 O O . ILE A 1 280 ? -3.818 -12.82 -5.176 1 98.69 280 ILE A O 1
ATOM 2197 N N . ILE A 1 281 ? -5.875 -13 -4.281 1 98 281 ILE A N 1
ATOM 2198 C CA . ILE A 1 281 ? -6.469 -12.094 -5.254 1 98 281 ILE A CA 1
ATOM 2199 C C . ILE A 1 281 ? -6.422 -10.664 -4.723 1 98 281 ILE A C 1
ATOM 2201 O O . ILE A 1 281 ? -7.195 -10.297 -3.834 1 98 281 ILE A O 1
ATOM 2205 N N . GLY A 1 282 ? -5.508 -9.914 -5.258 1 97.25 282 GLY A N 1
ATOM 2206 C CA . GLY A 1 282 ? -5.422 -8.492 -4.938 1 97.25 282 GLY A CA 1
ATOM 2207 C C . GLY A 1 282 ? -6.312 -7.633 -5.812 1 97.25 282 GLY A C 1
ATOM 2208 O O . GLY A 1 282 ? -7.449 -8.008 -6.113 1 97.25 282 GLY A O 1
ATOM 2209 N N . SER A 1 283 ? -5.879 -6.457 -6.129 1 95.12 283 SER A N 1
ATOM 2210 C CA . SER A 1 283 ? -6.625 -5.516 -6.957 1 95.12 283 SER A CA 1
ATOM 2211 C C . SER A 1 283 ? -5.758 -4.332 -7.367 1 95.12 283 SER A C 1
ATOM 2213 O O . SER A 1 283 ? -4.832 -3.955 -6.648 1 95.12 283 SER A O 1
ATOM 2215 N N . GLY A 1 284 ? -6.117 -3.816 -8.531 1 93.62 284 GLY A N 1
ATOM 2216 C CA . GLY A 1 284 ? -5.527 -2.541 -8.914 1 93.62 284 GLY A CA 1
ATOM 2217 C C . GLY A 1 284 ? -5.871 -1.42 -7.945 1 93.62 284 GLY A C 1
ATOM 2218 O O . GLY A 1 284 ? -5.141 -0.428 -7.859 1 93.62 284 GLY A O 1
ATOM 2219 N N . ALA A 1 285 ? -6.867 -1.592 -7.152 1 94.44 285 ALA A N 1
ATOM 2220 C CA . ALA A 1 285 ? -7.32 -0.593 -6.188 1 94.44 285 ALA A CA 1
ATOM 2221 C C . ALA A 1 285 ? -6.293 -0.401 -5.074 1 94.44 285 ALA A C 1
ATOM 2223 O O . ALA A 1 285 ? -6.348 0.586 -4.336 1 94.44 285 ALA A O 1
ATOM 2224 N N . ALA A 1 286 ? -5.395 -1.348 -4.949 1 96.31 286 ALA A N 1
ATOM 2225 C CA . ALA A 1 286 ? -4.32 -1.212 -3.969 1 96.31 286 ALA A CA 1
ATOM 2226 C C . ALA A 1 286 ? -3.312 -0.154 -4.406 1 96.31 286 ALA A C 1
ATOM 2228 O O . ALA A 1 286 ? -2.555 0.365 -3.582 1 96.31 286 ALA A O 1
ATOM 2229 N N . TYR A 1 287 ? -3.342 0.177 -5.688 1 93.5 287 TYR A N 1
ATOM 2230 C CA . TYR A 1 287 ? -2.322 1.046 -6.266 1 93.5 287 TYR A CA 1
ATOM 2231 C C . TYR A 1 287 ? -2.932 2.355 -6.746 1 93.5 287 TYR A C 1
ATOM 2233 O O . TYR A 1 287 ? -2.264 3.393 -6.758 1 93.5 287 TYR A O 1
ATOM 2241 N N . VAL A 1 288 ? -4.113 2.26 -7.184 1 92.31 288 VAL A N 1
ATOM 2242 C CA . VAL A 1 288 ? -4.852 3.422 -7.668 1 92.31 288 VAL A CA 1
ATOM 2243 C C . VAL A 1 288 ? -6.09 3.646 -6.801 1 92.31 288 VAL A C 1
ATOM 2245 O O . VAL A 1 288 ? -7.152 3.08 -7.07 1 92.31 288 VAL A O 1
ATOM 2248 N N . GLU A 1 289 ? -5.957 4.512 -5.863 1 94.25 289 GLU A N 1
ATOM 2249 C CA . GLU A 1 289 ? -7.043 4.727 -4.914 1 94.25 289 GLU A CA 1
ATOM 2250 C C . GLU A 1 289 ? -8.031 5.773 -5.43 1 94.25 289 GLU A C 1
ATOM 2252 O O . GLU A 1 289 ? -7.852 6.973 -5.191 1 94.25 289 GLU A O 1
ATOM 2257 N N . LEU A 1 290 ? -9.031 5.332 -6.035 1 92.81 290 LEU A N 1
ATOM 2258 C CA . LEU A 1 290 ? -10.055 6.219 -6.582 1 92.81 290 LEU A CA 1
ATOM 2259 C C . LEU A 1 290 ? -11.055 6.629 -5.504 1 92.81 290 LEU A C 1
ATOM 2261 O O . LEU A 1 290 ? -11.297 5.875 -4.559 1 92.81 290 LEU A O 1
ATOM 2265 N N . PRO A 1 291 ? -11.648 7.809 -5.633 1 94.81 2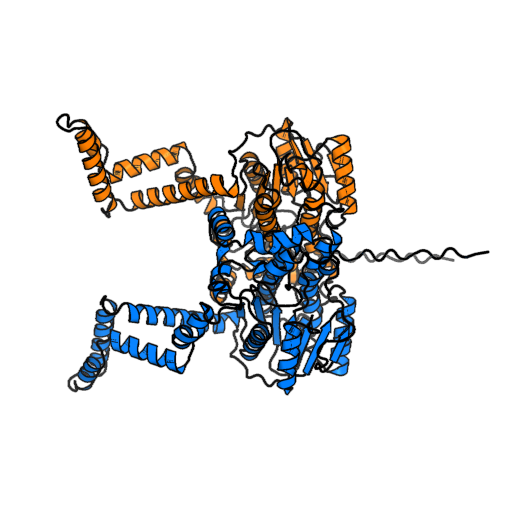91 PRO A N 1
ATOM 2266 C CA . PRO A 1 291 ? -12.648 8.242 -4.652 1 94.81 291 PRO A CA 1
ATOM 2267 C C . PRO A 1 291 ? -13.898 7.371 -4.66 1 94.81 291 PRO A C 1
ATOM 2269 O O . PRO A 1 291 ? -14.156 6.664 -5.641 1 94.81 291 PRO A O 1
ATOM 2272 N N . ALA A 1 292 ? -14.633 7.367 -3.521 1 95.12 292 ALA A N 1
ATOM 2273 C CA . ALA A 1 292 ? -15.898 6.656 -3.334 1 95.12 292 ALA A CA 1
ATOM 2274 C C . ALA A 1 292 ? -15.664 5.156 -3.166 1 95.12 292 ALA A C 1
ATOM 2276 O O . ALA A 1 292 ? -16.578 4.352 -3.367 1 95.12 292 ALA A O 1
ATOM 2277 N N . ASN A 1 293 ? -14.469 4.77 -2.887 1 95.56 293 ASN A N 1
ATOM 2278 C CA . ASN A 1 293 ? -14.086 3.365 -2.76 1 95.56 293 ASN A CA 1
ATOM 2279 C C . ASN A 1 293 ? -13.039 3.168 -1.671 1 95.56 293 ASN A C 1
ATOM 2281 O O . ASN A 1 293 ? -12.242 2.23 -1.734 1 95.56 293 ASN A O 1
ATOM 2285 N N . ALA A 1 294 ? -13.023 3.977 -0.679 1 97.44 294 ALA A N 1
ATOM 2286 C CA . ALA A 1 294 ? -11.93 4.113 0.283 1 97.44 294 ALA A CA 1
ATOM 2287 C C . ALA A 1 294 ? -11.727 2.816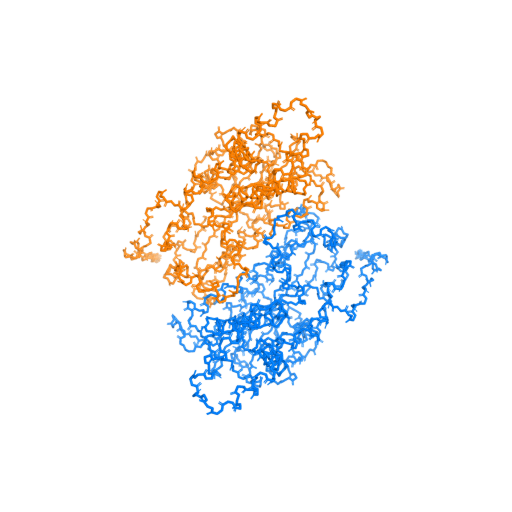 1.064 1 97.44 294 ALA A C 1
ATOM 2289 O O . ALA A 1 294 ? -10.602 2.326 1.181 1 97.44 294 ALA A O 1
ATOM 2290 N N . ALA A 1 295 ? -12.82 2.24 1.592 1 97.31 295 ALA A N 1
ATOM 2291 C CA . ALA A 1 295 ? -12.695 1.021 2.387 1 97.31 295 ALA A CA 1
ATOM 2292 C C . ALA A 1 295 ? -12.117 -0.119 1.554 1 97.31 295 ALA A C 1
ATOM 2294 O O . ALA A 1 295 ? -11.266 -0.875 2.031 1 97.31 295 ALA A O 1
ATOM 2295 N N . TYR A 1 296 ? -12.523 -0.237 0.35 1 96.62 296 TYR A N 1
ATOM 2296 C CA . TYR A 1 296 ? -12.023 -1.271 -0.551 1 96.62 296 TYR A CA 1
ATOM 2297 C C . TYR A 1 296 ? -10.555 -1.033 -0.896 1 96.62 296 TYR A C 1
ATOM 2299 O O . TYR A 1 296 ? -9.734 -1.943 -0.787 1 96.62 296 TYR A O 1
ATOM 2307 N N . ASN A 1 297 ? -10.25 0.228 -1.328 1 97.88 297 ASN A N 1
ATOM 2308 C CA . ASN A 1 297 ? -8.859 0.572 -1.624 1 97.88 297 ASN A CA 1
ATOM 2309 C C . ASN A 1 297 ? -7.926 0.165 -0.488 1 97.88 297 ASN A C 1
ATOM 2311 O O . ASN A 1 297 ? -6.918 -0.507 -0.716 1 97.88 297 ASN A O 1
ATOM 2315 N N . ALA A 1 298 ? -8.312 0.569 0.669 1 98.69 298 ALA A N 1
ATOM 2316 C CA . ALA A 1 298 ? -7.473 0.336 1.843 1 98.69 298 ALA A CA 1
ATOM 2317 C C . ALA A 1 298 ? -7.359 -1.155 2.148 1 98.69 298 ALA A C 1
ATOM 2319 O O . ALA A 1 298 ? -6.281 -1.645 2.492 1 98.69 298 ALA A O 1
ATOM 2320 N N . SER A 1 299 ? -8.43 -1.883 2.076 1 98.44 299 SER A N 1
ATOM 2321 C CA . SER A 1 299 ? -8.414 -3.318 2.344 1 98.44 299 SER A CA 1
ATOM 2322 C C . SER A 1 299 ? -7.496 -4.051 1.37 1 98.44 299 SER A C 1
ATOM 2324 O O . SER A 1 299 ? -6.781 -4.973 1.76 1 98.44 299 SER A O 1
ATOM 2326 N N . LYS A 1 300 ? -7.562 -3.652 0.134 1 98.31 300 LYS A N 1
ATOM 2327 C CA . LYS A 1 300 ? -6.738 -4.316 -0.873 1 98.31 300 LYS A CA 1
ATOM 2328 C C . LYS A 1 300 ? -5.273 -3.9 -0.749 1 98.31 300 LYS A C 1
ATOM 2330 O O . LYS A 1 300 ? -4.371 -4.695 -1.013 1 98.31 300 LYS A O 1
ATOM 2335 N N . ALA A 1 301 ? -5.035 -2.672 -0.342 1 98.31 301 ALA A N 1
ATOM 2336 C CA . ALA A 1 301 ? -3.664 -2.287 -0.01 1 98.31 301 ALA A CA 1
ATOM 2337 C C . ALA A 1 301 ? -3.105 -3.16 1.11 1 98.31 301 ALA A C 1
ATOM 2339 O O . ALA A 1 301 ? -1.955 -3.6 1.048 1 98.31 301 ALA A O 1
ATOM 2340 N N . ALA A 1 302 ? -3.9 -3.354 2.088 1 98.75 302 ALA A N 1
ATOM 2341 C CA . ALA A 1 302 ? -3.498 -4.219 3.195 1 98.75 302 ALA A CA 1
ATOM 2342 C C . ALA A 1 302 ? -3.203 -5.633 2.707 1 98.75 302 ALA A C 1
ATOM 2344 O O . ALA A 1 302 ? -2.23 -6.254 3.137 1 98.75 302 ALA A O 1
ATOM 2345 N N . THR A 1 303 ? -3.984 -6.109 1.825 1 98.44 303 THR A N 1
ATOM 2346 C CA . THR A 1 303 ? -3.836 -7.461 1.302 1 98.44 303 THR A CA 1
ATOM 2347 C C . THR A 1 303 ? -2.533 -7.602 0.52 1 98.44 303 THR A C 1
ATOM 2349 O O . THR A 1 303 ? -1.837 -8.609 0.635 1 98.44 303 THR A O 1
ATOM 2352 N N . VAL A 1 304 ? -2.211 -6.605 -0.245 1 97.81 304 VAL A N 1
ATOM 2353 C CA . VAL A 1 304 ? -0.946 -6.613 -0.972 1 97.81 304 VAL A CA 1
ATOM 2354 C C . VAL A 1 304 ? 0.218 -6.629 0.017 1 97.81 304 VAL A C 1
ATOM 2356 O O . VAL A 1 304 ? 1.209 -7.332 -0.193 1 97.81 304 VAL A O 1
ATOM 2359 N N . SER A 1 305 ? 0.066 -5.867 1.049 1 98.06 305 SER A N 1
ATOM 2360 C CA . SER A 1 305 ? 1.089 -5.848 2.09 1 98.06 305 SER A CA 1
ATOM 2361 C C . SER A 1 305 ? 1.222 -7.207 2.762 1 98.06 305 SER A C 1
ATOM 2363 O O . SER A 1 305 ? 2.33 -7.648 3.068 1 98.06 305 SER A O 1
ATOM 2365 N N . LEU A 1 306 ? 0.137 -7.895 2.988 1 98.44 306 LEU A N 1
ATOM 2366 C CA . LEU A 1 306 ? 0.172 -9.234 3.561 1 98.44 306 LEU A CA 1
ATOM 2367 C C . LEU A 1 306 ? 0.96 -10.188 2.67 1 98.44 306 LEU A C 1
ATOM 2369 O O . LEU A 1 306 ? 1.727 -11.016 3.164 1 98.44 306 LEU A O 1
ATOM 2373 N N . HIS A 1 307 ? 0.729 -10.047 1.389 1 98 307 HIS A N 1
ATOM 2374 C CA . HIS A 1 307 ? 1.47 -10.883 0.448 1 98 307 HIS A CA 1
ATOM 2375 C C . HIS A 1 307 ? 2.973 -10.672 0.593 1 98 307 HIS A C 1
ATOM 2377 O O . HIS A 1 307 ? 3.736 -11.641 0.634 1 98 307 HIS A O 1
ATOM 2383 N N . SER A 1 308 ? 3.355 -9.414 0.634 1 96.75 308 SER A N 1
ATOM 2384 C CA . SER A 1 308 ? 4.773 -9.102 0.776 1 96.75 308 SER A CA 1
ATOM 2385 C C . SER A 1 308 ? 5.336 -9.664 2.076 1 96.75 308 SER A C 1
ATOM 2387 O O . SER A 1 308 ? 6.438 -10.227 2.09 1 96.75 308 SER A O 1
ATOM 2389 N N . SER A 1 309 ? 4.598 -9.523 3.156 1 97.38 309 SER A N 1
ATOM 2390 C CA . SER A 1 309 ? 5.023 -10.047 4.449 1 97.38 309 SER A CA 1
ATOM 2391 C C . SER A 1 309 ? 5.133 -11.57 4.422 1 97.38 309 SER A C 1
ATOM 2393 O O . SER A 1 309 ? 6.082 -12.141 4.965 1 97.38 309 SER A O 1
ATOM 2395 N N . LEU A 1 310 ? 4.172 -12.18 3.785 1 97.38 310 LEU A N 1
ATOM 2396 C CA . LEU A 1 310 ? 4.184 -13.633 3.656 1 97.38 310 LEU A CA 1
ATOM 2397 C C . LEU A 1 310 ? 5.434 -14.109 2.918 1 97.38 310 LEU A C 1
ATOM 2399 O O . LEU A 1 310 ? 6.125 -15.016 3.379 1 97.38 310 LEU A O 1
ATOM 2403 N N . SER A 1 311 ? 5.664 -13.492 1.795 1 96.19 311 SER A N 1
ATOM 2404 C CA . SER A 1 311 ? 6.836 -13.844 0.996 1 96.19 311 SER A CA 1
ATOM 2405 C C . SER A 1 311 ? 8.117 -13.727 1.812 1 96.19 311 SER A C 1
ATOM 2407 O O . SER A 1 311 ? 8.969 -14.617 1.774 1 96.19 311 SER A O 1
ATOM 2409 N N . ALA A 1 312 ? 8.234 -12.672 2.572 1 95.19 312 ALA A N 1
ATOM 2410 C CA . ALA A 1 312 ? 9.422 -12.445 3.393 1 95.19 312 ALA A CA 1
ATOM 2411 C C . ALA A 1 312 ? 9.531 -13.492 4.496 1 95.19 312 ALA A C 1
ATOM 2413 O O . ALA A 1 312 ? 10.625 -13.992 4.777 1 95.19 312 ALA A O 1
ATOM 2414 N N . GLU A 1 313 ? 8.461 -13.852 5.078 1 94.94 313 GLU A N 1
ATOM 2415 C CA . GLU A 1 313 ? 8.484 -14.789 6.199 1 94.94 313 GLU A CA 1
ATOM 2416 C C . GLU A 1 313 ? 8.758 -16.219 5.723 1 94.94 313 GLU A C 1
ATOM 2418 O O . GLU A 1 313 ? 9.414 -17 6.418 1 94.94 313 GLU A O 1
ATOM 2423 N N . LEU A 1 314 ? 8.195 -16.578 4.555 1 92.88 314 LEU A N 1
ATOM 2424 C CA . LEU A 1 314 ? 8.492 -17.891 3.996 1 92.88 314 LEU A CA 1
ATOM 2425 C C . LEU A 1 314 ? 10 -18.078 3.828 1 92.88 314 LEU A C 1
ATOM 2427 O O . LEU A 1 314 ? 10.523 -19.172 4.07 1 92.88 314 LEU A O 1
ATOM 2431 N N . HIS A 1 315 ? 10.617 -17.016 3.5 1 91.5 315 HIS A N 1
ATOM 2432 C CA . HIS A 1 315 ? 12.055 -17.047 3.283 1 91.5 315 HIS A CA 1
ATOM 2433 C C . HIS A 1 315 ? 12.812 -16.938 4.602 1 91.5 315 HIS A C 1
ATOM 2435 O O . HIS A 1 315 ? 13.625 -17.812 4.922 1 91.5 315 HIS A O 1
ATOM 2441 N N . ALA A 1 316 ? 12.484 -16 5.391 1 91.19 316 ALA A N 1
ATOM 2442 C CA . ALA A 1 316 ? 13.359 -15.609 6.488 1 91.19 316 ALA A CA 1
ATOM 2443 C C . ALA A 1 316 ? 13.047 -16.406 7.75 1 91.19 316 ALA A C 1
ATOM 2445 O O . ALA A 1 316 ? 13.938 -16.703 8.547 1 91.19 316 ALA A O 1
ATOM 2446 N N . TYR A 1 317 ? 11.844 -16.703 7.914 1 91.19 317 TYR A N 1
ATOM 2447 C CA . TYR A 1 317 ? 11.453 -17.391 9.141 1 91.19 317 TYR A CA 1
ATOM 2448 C C . TYR A 1 317 ? 11.266 -18.891 8.891 1 91.19 317 TYR A C 1
ATOM 2450 O O . TYR A 1 317 ? 11.906 -19.719 9.539 1 91.19 317 TYR A O 1
ATOM 2458 N N . HIS A 1 318 ? 10.422 -19.172 7.934 1 89.56 318 HIS A N 1
ATOM 2459 C CA . HIS A 1 318 ? 10.117 -20.578 7.68 1 89.56 318 HIS A CA 1
ATOM 2460 C C . HIS A 1 318 ? 11.242 -21.266 6.906 1 89.56 318 HIS A C 1
ATOM 2462 O O . HIS A 1 318 ? 11.398 -22.484 6.969 1 89.56 318 HIS A O 1
ATOM 2468 N N . LYS A 1 319 ? 11.984 -20.453 6.172 1 88.12 319 LYS A N 1
ATOM 2469 C CA . LYS A 1 319 ? 13.141 -20.906 5.41 1 88.12 319 LYS A CA 1
ATOM 2470 C C . LYS A 1 319 ? 12.758 -22.062 4.477 1 88.12 319 LYS A C 1
ATOM 2472 O O . LYS A 1 319 ? 13.438 -23.094 4.441 1 88.12 319 LYS A O 1
ATOM 2477 N N . VAL A 1 320 ? 11.672 -21.859 3.832 1 86.69 320 VAL A N 1
ATOM 2478 C CA . VAL A 1 320 ? 11.219 -22.859 2.871 1 86.69 320 VAL A CA 1
ATOM 2479 C C . VAL A 1 320 ? 11.5 -22.375 1.45 1 86.69 320 VAL A C 1
ATOM 2481 O O . VAL A 1 320 ? 11.469 -21.172 1.178 1 86.69 320 VAL A O 1
ATOM 2484 N N . ASP A 1 321 ? 11.742 -23.328 0.6 1 83.12 321 ASP A N 1
ATOM 2485 C CA . ASP A 1 321 ? 12.039 -22.984 -0.788 1 83.12 321 ASP A CA 1
ATOM 2486 C C . ASP A 1 321 ? 11.055 -23.656 -1.741 1 83.12 321 ASP A C 1
ATOM 2488 O O . ASP A 1 321 ? 11.164 -23.516 -2.961 1 83.12 321 ASP A O 1
ATOM 2492 N N . ASN A 1 322 ? 10.102 -24.344 -1.236 1 85.31 322 ASN A N 1
ATOM 2493 C CA . ASN A 1 322 ? 9.164 -25.062 -2.09 1 85.31 322 ASN A CA 1
ATOM 2494 C C . ASN A 1 322 ? 7.73 -24.578 -1.88 1 85.31 322 ASN A C 1
ATOM 2496 O O . ASN A 1 322 ? 6.777 -25.266 -2.238 1 85.31 322 ASN A O 1
ATOM 2500 N N . VAL A 1 323 ? 7.578 -23.531 -1.175 1 92.31 323 VAL A N 1
ATOM 2501 C CA . VAL A 1 323 ? 6.27 -22.906 -1.062 1 92.31 323 VAL A CA 1
ATOM 2502 C C . VAL A 1 323 ? 6.27 -21.578 -1.828 1 92.31 323 VAL A C 1
ATOM 2504 O O . VAL A 1 323 ? 7.086 -20.703 -1.557 1 92.31 323 VAL A O 1
ATOM 2507 N N . ARG A 1 324 ? 5.391 -21.531 -2.801 1 95 324 ARG A N 1
ATOM 2508 C CA . ARG A 1 324 ? 5.273 -20.328 -3.629 1 95 324 ARG A CA 1
ATOM 2509 C C . ARG A 1 324 ? 4.234 -19.375 -3.062 1 95 324 ARG A C 1
ATOM 2511 O O . ARG A 1 324 ? 3.246 -19.797 -2.461 1 95 324 ARG A O 1
ATOM 2518 N N . SER A 1 325 ? 4.441 -18.141 -3.182 1 96.75 325 SER A N 1
ATOM 2519 C CA . SER A 1 325 ? 3.496 -17.078 -2.838 1 96.75 325 SER A CA 1
ATOM 2520 C C . SER A 1 325 ? 3.275 -16.125 -4.012 1 96.75 325 SER A C 1
ATOM 2522 O O . SER A 1 325 ? 4.223 -15.523 -4.512 1 96.75 325 SER A O 1
ATOM 2524 N N . SER A 1 326 ? 2.055 -16.016 -4.477 1 98.19 326 SER A N 1
ATOM 2525 C CA . SER A 1 326 ? 1.723 -15.156 -5.609 1 98.19 326 SER A CA 1
ATOM 2526 C C . SER A 1 326 ? 0.527 -14.258 -5.293 1 98.19 326 SER A C 1
ATOM 2528 O O . SER A 1 326 ? -0.263 -14.562 -4.398 1 98.19 326 SER A O 1
ATOM 2530 N N . ILE A 1 327 ? 0.448 -13.164 -5.957 1 98.06 327 ILE A N 1
ATOM 2531 C CA . ILE A 1 327 ? -0.704 -12.273 -5.883 1 98.06 327 ILE A CA 1
ATOM 2532 C C . ILE A 1 327 ? -1.068 -11.781 -7.281 1 98.06 327 ILE A C 1
ATOM 2534 O O . ILE A 1 327 ? -0.187 -11.5 -8.094 1 98.06 327 ILE A O 1
ATOM 2538 N N . VAL A 1 328 ? -2.369 -11.812 -7.609 1 97.75 328 VAL A N 1
ATOM 2539 C CA . VAL A 1 328 ? -2.887 -11.281 -8.867 1 97.75 328 VAL A CA 1
ATOM 2540 C C . VAL A 1 328 ? -3.676 -10 -8.594 1 97.75 328 VAL A C 1
ATOM 2542 O O . VAL A 1 328 ? -4.582 -9.992 -7.762 1 97.75 328 VAL A O 1
ATOM 2545 N N . CYS A 1 329 ? -3.314 -8.953 -9.289 1 96.19 329 CYS A N 1
ATOM 2546 C CA . CYS A 1 329 ? -3.961 -7.66 -9.109 1 96.19 329 CYS A CA 1
ATOM 2547 C C . CYS A 1 329 ? -4.641 -7.207 -10.391 1 96.19 329 CYS A C 1
ATOM 2549 O O . CYS A 1 329 ? -4.027 -6.535 -11.219 1 96.19 329 CYS A O 1
ATOM 2551 N N . PRO A 1 330 ? -5.926 -7.453 -10.461 1 93.31 330 PRO A N 1
ATOM 2552 C CA . PRO A 1 330 ? -6.656 -7.004 -11.648 1 93.31 330 PRO A CA 1
ATOM 2553 C C . PRO A 1 330 ? -7.074 -5.539 -11.562 1 93.31 330 PRO A C 1
ATOM 2555 O O . PRO A 1 330 ? -7.27 -5.012 -10.469 1 93.31 330 PRO A O 1
ATOM 2558 N N . LEU A 1 331 ? -7.223 -4.895 -12.664 1 86.19 331 LEU A N 1
ATOM 2559 C CA . LEU A 1 331 ? -7.746 -3.531 -12.703 1 86.19 331 LEU A CA 1
ATOM 2560 C C . LEU A 1 331 ? -9.273 -3.537 -12.734 1 86.19 331 LEU A C 1
ATOM 2562 O O . LEU A 1 331 ? -9.922 -3.422 -11.695 1 86.19 331 LEU A O 1
ATOM 2566 N N . LYS A 1 332 ? -9.898 -3.676 -13.922 1 79.69 332 LYS A N 1
ATOM 2567 C CA . LYS A 1 332 ? -11.352 -3.719 -14.07 1 79.69 332 LYS A CA 1
ATOM 2568 C C . LYS A 1 332 ? -11.812 -5.062 -14.633 1 79.69 332 LYS A C 1
ATOM 2570 O O . LYS A 1 332 ? -11.32 -5.504 -15.672 1 79.69 332 LYS A O 1
ATOM 2575 N N . ILE A 1 333 ? -12.578 -5.66 -13.781 1 75.94 333 ILE A N 1
ATOM 2576 C CA . ILE A 1 333 ? -13.156 -6.914 -14.242 1 75.94 333 ILE A CA 1
ATOM 2577 C C . ILE A 1 333 ? -14.68 -6.785 -14.312 1 75.94 333 ILE A C 1
ATOM 2579 O O . ILE A 1 333 ? -15.305 -6.262 -13.383 1 75.94 333 ILE A O 1
ATOM 2583 N N . GLU A 1 334 ? -15.18 -7.262 -15.359 1 76.19 334 GLU A N 1
ATOM 2584 C CA . GLU A 1 334 ? -16.641 -7.324 -15.469 1 76.19 334 GLU A CA 1
ATOM 2585 C C . GLU A 1 334 ? -17.203 -8.469 -14.641 1 76.19 334 GLU A C 1
ATOM 2587 O O . GLU A 1 334 ? -16.938 -9.641 -14.93 1 76.19 334 GLU A O 1
ATOM 2592 N N . SER A 1 335 ? -17.812 -8.141 -13.57 1 73.19 335 SER A N 1
ATOM 2593 C CA . SER A 1 335 ? -18.406 -9.117 -12.664 1 73.19 335 SER A CA 1
ATOM 2594 C C . SER A 1 335 ? -19.656 -8.555 -11.984 1 73.19 335 SER A C 1
ATOM 2596 O O . SER A 1 335 ? -20 -7.391 -12.18 1 73.19 335 SER A O 1
ATOM 2598 N N . LYS A 1 336 ? -20.391 -9.438 -11.32 1 69.62 336 LYS A N 1
ATOM 2599 C CA . LYS A 1 336 ? -21.547 -9.016 -10.555 1 69.62 336 LYS A CA 1
ATOM 2600 C C . LYS A 1 336 ? -21.172 -7.961 -9.516 1 69.62 336 LYS A C 1
ATOM 2602 O O . LYS A 1 336 ? -21.969 -7.07 -9.203 1 69.62 336 LYS A O 1
ATOM 2607 N N . MET A 1 337 ? -20 -7.988 -9.109 1 66.69 337 MET A N 1
ATOM 2608 C CA . MET A 1 337 ? -19.516 -7.035 -8.109 1 66.69 337 MET A CA 1
ATOM 2609 C C . MET A 1 337 ? -19.406 -5.637 -8.711 1 66.69 337 MET A C 1
ATOM 2611 O O . MET A 1 337 ? -19.656 -4.645 -8.023 1 66.69 337 MET A O 1
ATOM 2615 N N . THR A 1 338 ? -19.094 -5.59 -9.945 1 70.06 338 THR A N 1
ATOM 2616 C CA . THR A 1 338 ? -18.797 -4.301 -10.555 1 70.06 338 THR A CA 1
ATOM 2617 C C . THR A 1 338 ? -19.922 -3.854 -11.477 1 70.06 338 THR A C 1
ATOM 2619 O O . THR A 1 338 ? -19.969 -2.693 -11.891 1 70.06 338 THR A O 1
ATOM 2622 N N . GLU A 1 339 ? -20.766 -4.73 -11.789 1 68.38 339 GLU A N 1
ATOM 2623 C CA . GLU A 1 339 ? -21.828 -4.426 -12.742 1 68.38 339 GLU A CA 1
ATOM 2624 C C . GLU A 1 339 ? -22.641 -3.209 -12.305 1 68.38 339 GLU A C 1
ATOM 2626 O O . GLU A 1 339 ? -23.172 -3.18 -11.195 1 68.38 339 GLU A O 1
ATOM 2631 N N . GLY A 1 340 ? -22.609 -2.215 -13.117 1 67.31 340 GLY A N 1
ATOM 2632 C CA . GLY A 1 340 ? -23.391 -1.011 -12.883 1 67.31 340 GLY A CA 1
ATOM 2633 C C . GLY A 1 340 ? -22.734 -0.054 -11.906 1 67.31 340 GLY A C 1
ATOM 2634 O O . GLY A 1 340 ? -23.312 0.963 -11.531 1 67.31 340 GLY A O 1
ATOM 2635 N N . ARG A 1 341 ? -21.641 -0.412 -11.5 1 71.56 341 ARG A N 1
ATOM 2636 C CA . ARG A 1 341 ? -21.047 0.39 -10.438 1 71.56 341 ARG A CA 1
ATOM 2637 C C . ARG A 1 341 ? -19.875 1.201 -10.953 1 71.56 341 ARG A C 1
ATOM 2639 O O . ARG A 1 341 ? -19.438 2.152 -10.297 1 71.56 341 ARG A O 1
ATOM 2646 N N . MET A 1 342 ? -19.438 0.774 -12.102 1 72.31 342 MET A N 1
ATOM 2647 C CA . MET A 1 342 ? -18.25 1.408 -12.633 1 72.31 342 MET A CA 1
ATOM 2648 C C . MET A 1 342 ? -18.531 2.092 -13.969 1 72.31 342 MET A C 1
ATOM 2650 O O . MET A 1 342 ? -19.203 1.515 -14.828 1 72.31 342 MET A O 1
ATOM 2654 N N . LEU A 1 343 ? -18.188 3.33 -14.016 1 67.12 343 LEU A N 1
ATOM 2655 C CA . LEU A 1 343 ? -18.172 3.99 -15.312 1 67.12 343 LEU A CA 1
ATOM 2656 C C . LEU A 1 343 ? -16.922 3.617 -16.094 1 67.12 343 LEU A C 1
ATOM 2658 O O . LEU A 1 343 ? -15.852 3.447 -15.516 1 67.12 343 LEU A O 1
ATOM 2662 N N . ASP A 1 344 ? -17.219 3.316 -17.312 1 62.09 344 ASP A N 1
ATOM 2663 C CA . ASP A 1 344 ? -16.047 3.033 -18.141 1 62.09 344 ASP A CA 1
ATOM 2664 C C . ASP A 1 344 ? -15.164 4.273 -18.281 1 62.09 344 ASP A C 1
ATOM 2666 O O . ASP A 1 344 ? -15.672 5.398 -18.328 1 62.09 344 ASP A O 1
ATOM 2670 N N . THR A 1 345 ? -13.922 3.998 -18.141 1 59.97 345 THR A N 1
ATOM 2671 C CA . THR A 1 345 ? -12.992 5.082 -18.453 1 59.97 345 THR A CA 1
ATOM 2672 C C . THR A 1 345 ? -13.094 5.473 -19.922 1 59.97 345 THR A C 1
ATOM 2674 O O . THR A 1 345 ? -13.5 4.664 -20.75 1 59.97 345 THR A O 1
ATOM 2677 N N . HIS A 1 346 ? -12.75 6.641 -20.234 1 59.34 346 HIS A N 1
ATOM 2678 C CA . HIS A 1 346 ? -12.852 7.172 -21.578 1 59.34 346 HIS A CA 1
ATOM 2679 C C . HIS A 1 346 ? -11.977 6.379 -22.547 1 59.34 346 HIS A C 1
ATOM 2681 O O . HIS A 1 346 ? -12.273 6.312 -23.75 1 59.34 346 HIS A O 1
ATOM 2687 N N . ASP A 1 347 ? -10.977 5.746 -21.875 1 60.41 347 ASP A N 1
ATOM 2688 C CA . ASP A 1 347 ? -10.039 5.125 -22.812 1 60.41 347 ASP A CA 1
ATOM 2689 C C . ASP A 1 347 ? -9.984 3.613 -22.609 1 60.41 347 ASP A C 1
ATOM 2691 O O . ASP A 1 347 ? -9.117 3.111 -21.891 1 60.41 347 ASP A O 1
ATOM 2695 N N . GLN A 1 348 ? -10.758 2.934 -23.203 1 59.41 348 GLN A N 1
ATOM 2696 C CA . GLN A 1 348 ? -10.828 1.478 -23.141 1 59.41 348 GLN A CA 1
ATOM 2697 C C . GLN A 1 348 ? -9.648 0.834 -23.859 1 59.41 348 GLN A C 1
ATOM 2699 O O . GLN A 1 348 ? -9.367 -0.349 -23.672 1 59.41 348 GLN A O 1
ATOM 2704 N N . PHE A 1 349 ? -9.055 1.624 -24.656 1 54.47 349 PHE A N 1
ATOM 2705 C CA . PHE A 1 349 ? -7.871 1.109 -25.328 1 54.47 349 PHE A CA 1
ATOM 2706 C C . PHE A 1 349 ? -6.734 0.874 -24.344 1 54.47 349 PHE A C 1
ATOM 2708 O O . PHE A 1 349 ? -6.082 -0.172 -24.375 1 54.47 349 PHE A O 1
ATOM 2715 N N . LEU A 1 350 ? -6.594 1.752 -23.484 1 63.34 350 LEU A N 1
ATOM 2716 C CA . LEU A 1 350 ? -5.469 1.679 -22.562 1 63.34 350 LEU A CA 1
ATOM 2717 C C . LEU A 1 350 ? -5.852 0.912 -21.297 1 63.34 350 LEU A C 1
ATOM 2719 O O . LEU A 1 350 ? -5.004 0.27 -20.672 1 63.34 350 LEU A O 1
ATOM 2723 N N . LEU A 1 351 ? -7.195 0.953 -21.031 1 69.69 351 LEU A N 1
ATOM 2724 C CA . LEU A 1 351 ? -7.664 0.346 -19.781 1 69.69 351 LEU A CA 1
ATOM 2725 C C . LEU A 1 351 ? -8.836 -0.599 -20.047 1 69.69 351 LEU A C 1
ATOM 2727 O O . LEU A 1 351 ? -9.953 -0.358 -19.594 1 69.69 351 LEU A O 1
ATOM 2731 N N . PRO A 1 352 ? -8.391 -1.711 -20.688 1 70.69 352 PRO A N 1
ATOM 2732 C CA . PRO A 1 352 ? -9.492 -2.619 -21.047 1 70.69 352 PRO A CA 1
ATOM 2733 C C . PRO A 1 352 ? -10.109 -3.295 -19.812 1 70.69 352 PRO A C 1
ATOM 2735 O O . PRO A 1 352 ? -9.406 -3.57 -18.844 1 70.69 352 PRO A O 1
ATOM 2738 N N . THR A 1 353 ? -11.367 -3.562 -19.953 1 77.75 353 THR A N 1
ATOM 2739 C CA . THR A 1 353 ? -12.086 -4.355 -18.953 1 77.75 353 THR A CA 1
ATOM 2740 C C . THR A 1 353 ? -11.922 -5.848 -19.234 1 77.75 353 THR A C 1
ATOM 2742 O O . THR A 1 353 ? -12.141 -6.301 -20.359 1 77.75 353 THR A O 1
ATOM 2745 N N . LEU A 1 354 ? -11.484 -6.594 -18.25 1 83.75 354 LEU A N 1
ATOM 2746 C CA . LEU A 1 354 ? -11.281 -8.031 -18.406 1 83.75 354 LEU A CA 1
ATOM 2747 C C . LEU A 1 354 ? -12.555 -8.797 -18.078 1 83.75 354 LEU A C 1
ATOM 2749 O O . LEU A 1 354 ? -13.367 -8.344 -17.266 1 83.75 354 LEU A O 1
ATOM 2753 N N . THR A 1 355 ? -12.617 -9.961 -18.75 1 86.94 355 THR A N 1
ATOM 2754 C CA . THR A 1 355 ? -13.719 -10.859 -18.438 1 86.94 355 THR A CA 1
ATOM 2755 C C . THR A 1 355 ? -13.312 -11.844 -17.328 1 86.94 355 THR A C 1
ATOM 2757 O O . THR A 1 355 ? -12.125 -12.031 -17.078 1 86.94 355 THR A O 1
ATOM 2760 N N . ILE A 1 356 ? -14.289 -12.508 -16.766 1 91.88 356 ILE A N 1
ATOM 2761 C CA . ILE A 1 356 ? -14.078 -13.477 -15.703 1 91.88 356 ILE A CA 1
ATOM 2762 C C . ILE A 1 356 ? -13.25 -14.648 -16.234 1 91.88 356 ILE A C 1
ATOM 2764 O O . ILE A 1 356 ? -12.25 -15.039 -15.617 1 91.88 356 ILE A O 1
ATOM 2768 N N . PRO A 1 357 ? -13.555 -15.172 -17.422 1 93.25 357 PRO A N 1
ATOM 2769 C CA . PRO A 1 357 ? -12.75 -16.297 -17.922 1 93.25 357 PRO A CA 1
ATOM 2770 C C . PRO A 1 357 ? -11.297 -15.906 -18.156 1 93.25 357 PRO A C 1
ATOM 2772 O O . PRO A 1 357 ? -10.391 -16.703 -17.906 1 93.25 357 PRO A O 1
ATOM 2775 N N . GLN A 1 358 ? -11.078 -14.703 -18.609 1 90.75 358 GLN A N 1
ATOM 2776 C CA . GLN A 1 358 ? -9.711 -14.242 -18.844 1 90.75 358 GLN A CA 1
ATOM 2777 C C . GLN A 1 358 ? -8.922 -14.172 -17.531 1 90.75 358 GLN A C 1
ATOM 2779 O O . GLN A 1 358 ? -7.773 -14.617 -17.469 1 90.75 358 GLN A O 1
ATOM 2784 N N . ALA A 1 359 ? -9.555 -13.656 -16.547 1 93.56 359 ALA A N 1
ATOM 2785 C CA . ALA A 1 359 ? -8.906 -13.57 -15.25 1 93.56 359 ALA A CA 1
ATOM 2786 C C . ALA A 1 359 ? -8.648 -14.953 -14.672 1 93.56 359 ALA A C 1
ATOM 2788 O O . ALA A 1 359 ? -7.562 -15.234 -14.156 1 93.56 359 ALA A O 1
ATOM 2789 N N . ALA A 1 360 ? -9.609 -15.828 -14.789 1 96.88 360 ALA A N 1
ATOM 2790 C CA . ALA A 1 360 ? -9.492 -17.188 -14.258 1 96.88 360 ALA A CA 1
ATOM 2791 C C . ALA A 1 360 ? -8.367 -17.953 -14.945 1 96.88 360 ALA A C 1
ATOM 2793 O O . ALA A 1 360 ? -7.594 -18.641 -14.289 1 96.88 360 ALA A O 1
ATOM 2794 N N . THR A 1 361 ? -8.297 -17.781 -16.219 1 96.06 361 THR A N 1
ATOM 2795 C CA . THR A 1 361 ? -7.254 -18.469 -16.984 1 96.06 361 THR A CA 1
ATOM 2796 C C . THR A 1 361 ? -5.871 -18 -16.547 1 96.06 361 THR A C 1
ATOM 2798 O O . THR A 1 361 ? -4.945 -18.797 -16.422 1 96.06 361 THR A O 1
ATOM 2801 N N . LYS A 1 362 ? -5.75 -16.719 -16.328 1 94.88 362 LYS A N 1
ATOM 2802 C CA . LYS A 1 362 ? -4.477 -16.172 -15.859 1 94.88 362 LYS A CA 1
ATOM 2803 C C . LYS A 1 362 ? -4.102 -16.75 -14.492 1 94.88 362 LYS A C 1
ATOM 2805 O O . LYS A 1 362 ? -2.932 -17.047 -14.242 1 94.88 362 LYS A O 1
ATOM 2810 N N . ILE A 1 363 ? -5.039 -16.906 -13.656 1 97.56 363 ILE A N 1
ATOM 2811 C CA . ILE A 1 363 ? -4.789 -17.469 -12.336 1 97.56 363 ILE A CA 1
ATOM 2812 C C . ILE A 1 363 ? -4.285 -18.891 -12.461 1 97.56 363 ILE A C 1
ATOM 2814 O O . ILE A 1 363 ? -3.314 -19.281 -11.805 1 97.56 363 ILE A O 1
ATOM 2818 N N . ILE A 1 364 ? -4.902 -19.688 -13.352 1 97.75 364 ILE A N 1
ATOM 2819 C CA . ILE A 1 364 ? -4.469 -21.062 -13.594 1 97.75 364 ILE A CA 1
ATOM 2820 C C . ILE A 1 364 ? -3.033 -21.062 -14.109 1 97.75 364 ILE A C 1
ATOM 2822 O O . ILE A 1 364 ? -2.211 -21.875 -13.672 1 97.75 364 ILE A O 1
ATOM 2826 N N . ASP A 1 365 ? -2.775 -20.109 -14.992 1 95.81 365 ASP A N 1
ATOM 2827 C CA . ASP A 1 365 ? -1.428 -20 -15.539 1 95.81 365 ASP A CA 1
ATOM 2828 C C . ASP A 1 365 ? -0.403 -19.734 -14.438 1 95.81 365 ASP A C 1
ATOM 2830 O O . ASP A 1 365 ? 0.699 -20.297 -14.461 1 95.81 365 ASP A O 1
ATOM 2834 N N . VAL A 1 366 ? -0.761 -18.891 -13.531 1 96.62 366 VAL A N 1
ATOM 2835 C CA . VAL A 1 366 ? 0.139 -18.547 -12.438 1 96.62 366 VAL A CA 1
ATOM 2836 C C . VAL A 1 366 ? 0.397 -19.781 -11.57 1 96.62 366 VAL A C 1
ATOM 2838 O O . VAL A 1 366 ? 1.542 -20.062 -11.219 1 96.62 366 VAL A O 1
ATOM 2841 N N . LEU A 1 367 ? -0.591 -20.531 -11.281 1 96.81 367 LEU A N 1
ATOM 2842 C CA . LEU A 1 367 ? -0.441 -21.734 -10.469 1 96.81 367 LEU A CA 1
ATOM 2843 C C . LEU A 1 367 ? 0.394 -22.781 -11.195 1 96.81 367 LEU A C 1
ATOM 2845 O O . LEU A 1 367 ? 1.298 -23.375 -10.609 1 96.81 367 LEU A O 1
ATOM 2849 N N . GLU A 1 368 ? 0.129 -22.922 -12.453 1 95.19 368 GLU A N 1
ATOM 2850 C CA . GLU A 1 368 ? 0.832 -23.938 -13.242 1 95.19 368 GLU A CA 1
ATOM 2851 C C . GLU A 1 368 ? 2.285 -23.531 -13.477 1 95.19 368 GLU A C 1
ATOM 2853 O O . GLU A 1 368 ? 3.141 -24.391 -13.703 1 95.19 368 GLU A O 1
ATOM 2858 N N . GLY A 1 369 ? 2.559 -22.281 -13.406 1 92.81 369 GLY A N 1
ATOM 2859 C CA . GLY A 1 369 ? 3.914 -21.781 -13.602 1 92.81 369 GLY A CA 1
ATOM 2860 C C . GLY A 1 369 ? 4.84 -22.125 -12.445 1 92.81 369 GLY A C 1
ATOM 2861 O O . GLY A 1 369 ? 6.062 -22.109 -12.602 1 92.81 369 GLY A O 1
ATOM 2862 N N . ASP A 1 370 ? 4.293 -22.375 -11.234 1 92.81 370 ASP A N 1
ATOM 2863 C CA . ASP A 1 370 ? 5.02 -22.781 -10.039 1 92.81 370 ASP A CA 1
ATOM 2864 C C . ASP A 1 370 ? 6.133 -21.797 -9.703 1 92.81 370 ASP A C 1
ATOM 2866 O O . ASP A 1 370 ? 7.273 -22.188 -9.453 1 92.81 370 ASP A O 1
ATOM 2870 N N . LYS A 1 371 ? 5.867 -20.5 -9.828 1 93.5 371 LYS A N 1
ATOM 2871 C CA . LYS A 1 371 ? 6.734 -19.391 -9.414 1 93.5 371 LYS A CA 1
ATOM 2872 C C . LYS A 1 371 ? 5.996 -18.422 -8.5 1 93.5 371 LYS A C 1
ATOM 2874 O O . LYS A 1 371 ? 4.777 -18.281 -8.594 1 93.5 371 LYS A O 1
ATOM 2879 N N . SER A 1 372 ? 6.719 -17.953 -7.523 1 96.06 372 SER A N 1
ATOM 2880 C CA . SER A 1 372 ? 6.168 -16.812 -6.789 1 96.06 372 SER A CA 1
ATOM 2881 C C . SER A 1 372 ? 6.141 -15.555 -7.652 1 96.06 372 SER A C 1
ATOM 2883 O O . SER A 1 372 ? 7.16 -15.164 -8.219 1 96.06 372 SER A O 1
ATOM 2885 N N . ARG A 1 373 ? 4.895 -14.922 -7.777 1 93.31 373 ARG A N 1
ATOM 2886 C CA . ARG A 1 373 ? 4.785 -13.812 -8.719 1 93.31 373 ARG A CA 1
ATOM 2887 C C . ARG A 1 373 ? 3.809 -12.758 -8.219 1 93.31 373 ARG A C 1
ATOM 2889 O O . ARG A 1 373 ? 2.857 -13.078 -7.496 1 93.31 373 ARG A O 1
ATOM 2896 N N . ILE A 1 374 ? 4.172 -11.578 -8.508 1 94.19 374 ILE A N 1
ATOM 2897 C CA . ILE A 1 374 ? 3.195 -10.492 -8.516 1 94.19 374 ILE A CA 1
ATOM 2898 C C . ILE A 1 374 ? 2.699 -10.25 -9.938 1 94.19 374 ILE A C 1
ATOM 2900 O O . ILE A 1 374 ? 3.479 -9.883 -10.82 1 94.19 374 ILE A O 1
ATOM 2904 N N . VAL A 1 375 ? 1.38 -10.43 -10.148 1 94.69 375 VAL A N 1
ATOM 2905 C CA . VAL A 1 375 ? 0.842 -10.375 -11.5 1 94.69 375 VAL A CA 1
ATOM 2906 C C . VAL A 1 375 ? -0.197 -9.266 -11.602 1 94.69 375 VAL A C 1
ATOM 2908 O O . VAL A 1 375 ? -1.115 -9.188 -10.781 1 94.69 375 VAL A O 1
ATOM 2911 N N . TYR A 1 376 ? 0.014 -8.422 -12.531 1 92.38 376 TYR A N 1
ATOM 2912 C CA . TYR A 1 376 ? -0.934 -7.355 -12.836 1 92.38 376 TYR A CA 1
ATOM 2913 C C . TYR A 1 376 ? -1.675 -7.637 -14.141 1 92.38 376 TYR A C 1
ATOM 2915 O O . TYR A 1 376 ? -1.058 -7.984 -15.148 1 92.38 376 TYR A O 1
ATOM 2923 N N . ILE A 1 377 ? -2.973 -7.504 -14.07 1 88.75 377 ILE A N 1
ATOM 2924 C CA . ILE A 1 377 ? -3.756 -7.711 -15.281 1 88.75 377 ILE A CA 1
ATOM 2925 C C . ILE A 1 377 ? -4.785 -6.598 -15.43 1 88.75 377 ILE A C 1
ATOM 2927 O O . ILE A 1 377 ? -5.43 -6.203 -14.453 1 88.75 377 ILE A O 1
ATOM 2931 N N . PRO A 1 378 ? -4.988 -6 -16.672 1 86.69 378 PRO A N 1
ATOM 2932 C CA . PRO A 1 378 ? -4.23 -6.238 -17.906 1 86.69 378 PRO A CA 1
ATOM 2933 C C . PRO A 1 378 ? -2.836 -5.613 -17.859 1 86.69 378 PRO A C 1
ATOM 2935 O O . PRO A 1 378 ? -2.336 -5.273 -16.797 1 86.69 378 PRO A O 1
ATOM 2938 N N . ARG A 1 379 ? -2.092 -5.578 -18.969 1 79.12 379 ARG A N 1
ATOM 2939 C CA . ARG A 1 379 ? -0.708 -5.117 -19.016 1 79.12 379 ARG A CA 1
ATOM 2940 C C . ARG A 1 379 ? -0.6 -3.66 -18.562 1 79.12 379 ARG A C 1
ATOM 2942 O O . ARG A 1 379 ? 0.392 -3.266 -17.953 1 79.12 379 ARG A O 1
ATOM 2949 N N . ALA A 1 380 ? -1.564 -2.92 -18.812 1 80.38 380 ALA A N 1
ATOM 2950 C CA . ALA A 1 380 ? -1.571 -1.519 -18.406 1 80.38 380 ALA A CA 1
ATOM 2951 C C . ALA A 1 380 ? -1.407 -1.386 -16.891 1 80.38 380 ALA A C 1
ATOM 2953 O O . ALA A 1 380 ? -0.866 -0.39 -16.406 1 80.38 380 ALA A O 1
ATOM 2954 N N . MET A 1 381 ? -1.798 -2.41 -16.219 1 84.5 381 MET A N 1
ATOM 2955 C CA . MET A 1 381 ? -1.735 -2.375 -14.758 1 84.5 381 MET A CA 1
ATOM 2956 C C . MET A 1 381 ? -0.29 -2.424 -14.273 1 84.5 381 MET A C 1
ATOM 2958 O O . MET A 1 381 ? 0.015 -1.965 -13.172 1 84.5 381 MET A O 1
ATOM 2962 N N . TYR A 1 382 ? 0.587 -2.91 -15.094 1 84.56 382 TYR A N 1
ATOM 2963 C CA . TYR A 1 382 ? 1.996 -2.865 -14.727 1 84.56 382 TYR A CA 1
ATOM 2964 C C . TYR A 1 382 ? 2.494 -1.428 -14.641 1 84.56 382 TYR A C 1
ATOM 2966 O O . TYR A 1 382 ? 3.207 -1.063 -13.703 1 84.56 382 TYR A O 1
ATOM 2974 N N . VAL A 1 383 ? 2.066 -0.642 -15.539 1 83.75 383 VAL A N 1
ATOM 2975 C CA . VAL A 1 383 ? 2.469 0.761 -15.555 1 83.75 383 VAL A CA 1
ATOM 2976 C C . VAL A 1 383 ? 1.792 1.502 -14.398 1 83.75 383 VAL A C 1
ATOM 2978 O O . VAL A 1 383 ? 2.441 2.254 -13.672 1 83.75 383 VAL A O 1
ATOM 2981 N N . LEU A 1 384 ? 0.578 1.184 -14.203 1 86 384 LEU A N 1
ATOM 2982 C CA . LEU A 1 384 ? -0.208 1.869 -13.188 1 86 384 LEU A CA 1
ATOM 2983 C C . LEU A 1 384 ? 0.272 1.496 -11.789 1 86 384 LEU A C 1
ATOM 2985 O O . LEU A 1 384 ? 0.141 2.285 -10.852 1 86 384 LEU A O 1
ATOM 2989 N N . SER A 1 385 ? 0.815 0.318 -11.719 1 88.19 385 SER A N 1
ATOM 2990 C CA . SER A 1 385 ? 1.303 -0.121 -10.414 1 88.19 385 SER A CA 1
ATOM 2991 C C . SER A 1 385 ? 2.471 0.739 -9.938 1 88.19 385 SER A C 1
ATOM 2993 O O . SER A 1 385 ? 2.799 0.75 -8.75 1 88.19 385 SER A O 1
ATOM 2995 N N . TYR A 1 386 ? 3.043 1.605 -10.812 1 86.62 386 TYR A N 1
ATOM 2996 C CA . TYR A 1 386 ? 4.176 2.453 -10.461 1 86.62 386 TYR A CA 1
ATOM 2997 C C . TYR A 1 386 ? 3.748 3.91 -10.336 1 86.62 386 TYR A C 1
ATOM 2999 O O . TYR A 1 386 ? 4.59 4.801 -10.195 1 86.62 386 TYR A O 1
ATOM 3007 N N . ASN A 1 387 ? 2.549 4.125 -10.297 1 86.44 387 ASN A N 1
ATOM 3008 C CA . ASN A 1 387 ? 2.068 5.5 -10.367 1 86.44 387 ASN A CA 1
ATOM 3009 C C . ASN A 1 387 ? 2.438 6.285 -9.109 1 86.44 387 ASN A C 1
ATOM 3011 O O . ASN A 1 387 ? 2.568 7.512 -9.156 1 86.44 387 ASN A O 1
ATOM 3015 N N . LYS A 1 388 ? 2.717 5.594 -8.039 1 83.75 388 LYS A N 1
ATOM 3016 C CA . LYS A 1 388 ? 2.924 6.289 -6.773 1 83.75 388 LYS A CA 1
ATOM 3017 C C . LYS A 1 388 ? 4.324 6.895 -6.703 1 83.75 388 LYS A C 1
ATOM 3019 O O . LYS A 1 388 ? 4.637 7.637 -5.77 1 83.75 388 LYS A O 1
ATOM 3024 N N . VAL A 1 389 ? 5.121 6.715 -7.73 1 84.38 389 VAL A N 1
ATOM 3025 C CA . VAL A 1 389 ? 6.438 7.34 -7.797 1 84.38 389 VAL A CA 1
ATOM 3026 C C . VAL A 1 389 ? 6.301 8.773 -8.297 1 84.38 389 VAL A C 1
ATOM 3028 O O . VAL A 1 389 ? 7.199 9.602 -8.102 1 84.38 389 VAL A O 1
ATOM 3031 N N . LEU A 1 390 ? 5.23 9.031 -8.875 1 88.69 390 LEU A N 1
ATOM 3032 C CA . LEU A 1 390 ? 5.008 10.367 -9.422 1 88.69 390 LEU A CA 1
ATOM 3033 C C . LEU A 1 390 ? 4.609 11.344 -8.32 1 88.69 390 LEU A C 1
ATOM 3035 O O . LEU A 1 390 ? 3.992 10.945 -7.324 1 88.69 390 LEU A O 1
ATOM 3039 N N . PRO A 1 391 ? 5.004 12.617 -8.594 1 89.75 391 PRO A N 1
ATOM 3040 C CA . PRO A 1 391 ? 4.484 13.625 -7.66 1 89.75 391 PRO A CA 1
ATOM 3041 C C . PRO A 1 391 ? 2.963 13.602 -7.555 1 89.75 391 PRO A C 1
ATOM 3043 O O . PRO A 1 391 ? 2.275 13.336 -8.547 1 89.75 391 PRO A O 1
ATOM 3046 N N . ALA A 1 392 ? 2.502 13.961 -6.43 1 91.25 392 ALA A N 1
ATOM 3047 C CA . ALA A 1 392 ? 1.079 13.859 -6.117 1 91.25 392 ALA A CA 1
ATOM 3048 C C . ALA A 1 392 ? 0.243 14.648 -7.121 1 91.25 392 ALA A C 1
ATOM 3050 O O . ALA A 1 392 ? -0.822 14.195 -7.547 1 91.25 392 ALA A O 1
ATOM 3051 N N . TRP A 1 393 ? 0.728 15.828 -7.508 1 91.62 393 TRP A N 1
ATOM 3052 C CA . TRP A 1 393 ? -0.065 16.672 -8.391 1 91.62 393 TRP A CA 1
ATOM 3053 C C . TRP A 1 393 ? -0.153 16.062 -9.789 1 91.62 393 TRP A C 1
ATOM 3055 O O . TRP A 1 393 ? -1.168 16.219 -10.477 1 91.62 393 TRP A O 1
ATOM 3065 N N . ILE A 1 394 ? 0.894 15.391 -10.227 1 93.25 394 ILE A N 1
ATOM 3066 C CA . ILE A 1 394 ? 0.874 14.734 -11.531 1 93.25 394 ILE A CA 1
ATOM 3067 C C . ILE A 1 394 ? -0.113 13.57 -11.508 1 93.25 394 ILE A C 1
ATOM 3069 O O . ILE A 1 394 ? -0.9 13.398 -12.445 1 93.25 394 ILE A O 1
ATOM 3073 N N . LEU A 1 395 ? -0.058 12.844 -10.453 1 92.12 395 LEU A N 1
ATOM 3074 C CA . LEU A 1 395 ? -0.973 11.719 -10.305 1 92.12 395 LEU A CA 1
ATOM 3075 C C . LEU A 1 395 ? -2.424 12.188 -10.328 1 92.12 395 LEU A C 1
ATOM 3077 O O . LEU A 1 395 ? -3.26 11.602 -11.016 1 92.12 395 LEU A O 1
ATOM 3081 N N . ARG A 1 396 ? -2.715 13.195 -9.586 1 92.94 396 ARG A N 1
ATOM 3082 C CA . ARG A 1 396 ? -4.066 13.75 -9.562 1 92.94 396 ARG A CA 1
ATOM 3083 C C . ARG A 1 396 ? -4.488 14.227 -10.945 1 92.94 396 ARG A C 1
ATOM 3085 O O . ARG A 1 396 ? -5.617 13.977 -11.375 1 92.94 396 ARG A O 1
ATOM 3092 N N . ALA A 1 397 ? -3.613 14.875 -11.648 1 91.5 397 ALA A N 1
ATOM 3093 C CA . ALA A 1 397 ? -3.906 15.383 -12.992 1 91.5 397 ALA A CA 1
ATOM 3094 C C . ALA A 1 397 ? -4.199 14.234 -13.953 1 91.5 397 ALA A C 1
ATOM 3096 O O . ALA A 1 397 ? -5.098 14.336 -14.789 1 91.5 397 ALA A O 1
ATOM 3097 N N . ILE A 1 398 ? -3.461 13.203 -13.773 1 88.88 398 ILE A N 1
ATOM 3098 C CA . ILE A 1 398 ? -3.658 12.039 -14.625 1 88.88 398 ILE A CA 1
ATOM 3099 C C . ILE A 1 398 ? -5.027 11.422 -14.352 1 88.88 398 ILE A C 1
ATOM 3101 O O . ILE A 1 398 ? -5.762 11.078 -15.281 1 88.88 398 ILE A O 1
ATOM 3105 N N . HIS A 1 399 ? -5.383 11.273 -13.086 1 89.25 399 HIS A N 1
ATOM 3106 C CA . HIS A 1 399 ? -6.672 10.695 -12.727 1 89.25 399 HIS A CA 1
ATOM 3107 C C . HIS A 1 399 ? -7.824 11.547 -13.258 1 89.25 399 HIS A C 1
ATOM 3109 O O . HIS A 1 399 ? -8.812 11.008 -13.773 1 89.25 399 HIS A O 1
ATOM 3115 N N . ILE A 1 400 ? -7.66 12.82 -13.133 1 87.69 400 ILE A N 1
ATOM 3116 C CA . ILE A 1 400 ? -8.68 13.742 -13.617 1 87.69 400 ILE A CA 1
ATOM 3117 C C . ILE A 1 400 ? -8.766 13.664 -15.141 1 87.69 400 ILE A C 1
ATOM 3119 O O . ILE A 1 400 ? -9.859 13.539 -15.703 1 87.69 400 ILE A O 1
ATOM 3123 N N . GLY A 1 401 ? -7.633 13.688 -15.781 1 85.12 401 GLY A N 1
ATOM 3124 C CA . GLY A 1 401 ? -7.582 13.68 -17.234 1 85.12 401 GLY A CA 1
ATOM 3125 C C . GLY A 1 401 ? -8.156 12.414 -17.844 1 85.12 401 GLY A C 1
ATOM 3126 O O . GLY A 1 401 ? -8.805 12.461 -18.891 1 85.12 401 GLY A O 1
ATOM 3127 N N . LEU A 1 402 ? -7.969 11.312 -17.141 1 82.06 402 LEU A N 1
ATOM 3128 C CA . LEU A 1 402 ? -8.438 10.031 -17.641 1 82.06 402 LEU A CA 1
ATOM 3129 C C . LEU A 1 402 ? -9.891 9.781 -17.234 1 82.06 402 LEU A C 1
ATOM 3131 O O . LEU A 1 402 ? -10.492 8.781 -17.641 1 82.06 402 LEU A O 1
ATOM 3135 N N . GLY A 1 403 ? -10.453 10.641 -16.422 1 83.81 403 GLY A N 1
ATOM 3136 C CA . GLY A 1 403 ? -11.812 10.461 -15.938 1 83.81 403 GLY A CA 1
ATOM 3137 C C . GLY A 1 403 ? -11.93 9.391 -14.875 1 83.81 403 GLY A C 1
ATOM 3138 O O . GLY A 1 403 ? -13.023 8.914 -14.578 1 83.81 403 GLY A O 1
ATOM 3139 N N . ALA A 1 404 ? -10.859 9 -14.352 1 85.31 404 ALA A N 1
ATOM 3140 C CA . ALA A 1 404 ? -10.828 7.93 -13.359 1 85.31 404 ALA A CA 1
ATOM 3141 C C . ALA A 1 404 ? -11.508 8.359 -12.062 1 85.31 404 ALA A C 1
ATOM 3143 O O . ALA A 1 404 ? -12.109 7.539 -11.367 1 85.31 404 ALA A O 1
ATOM 3144 N N . THR A 1 405 ? -11.477 9.625 -11.781 1 87.25 405 THR A N 1
ATOM 3145 C CA . THR A 1 405 ? -12.031 10.164 -10.547 1 87.25 405 THR A CA 1
ATOM 3146 C C . THR A 1 405 ? -13.547 9.945 -10.5 1 87.25 405 THR A C 1
ATOM 3148 O O . THR A 1 405 ? -14.133 9.875 -9.414 1 87.25 405 THR A O 1
ATOM 3151 N N . ASP A 1 406 ? -14.125 9.711 -11.602 1 86 406 ASP A N 1
ATOM 3152 C CA . ASP A 1 406 ? -15.578 9.617 -11.656 1 86 406 ASP A CA 1
ATOM 3153 C C . ASP A 1 406 ? -16.031 8.156 -11.711 1 86 406 ASP A C 1
ATOM 3155 O O . ASP A 1 406 ? -17.234 7.871 -11.688 1 86 406 ASP A O 1
ATOM 3159 N N . THR A 1 407 ? -15.109 7.273 -11.695 1 81.94 407 THR A N 1
ATOM 3160 C CA . THR A 1 407 ? -15.398 5.859 -11.922 1 81.94 407 THR A CA 1
ATOM 3161 C C . THR A 1 407 ? -16.484 5.371 -10.977 1 81.94 407 THR A C 1
ATOM 3163 O O . THR A 1 407 ? -17.469 4.777 -11.414 1 81.94 407 THR A O 1
ATOM 3166 N N . PHE A 1 408 ? -16.328 5.699 -9.664 1 87.06 408 PHE A N 1
ATOM 3167 C CA . PHE A 1 408 ? -17.281 5.191 -8.68 1 87.06 408 PHE A CA 1
ATOM 3168 C C . PHE A 1 408 ? -18.141 6.32 -8.125 1 87.06 408 PHE A C 1
ATOM 3170 O O . PHE A 1 408 ? -19.047 6.082 -7.32 1 87.06 408 PHE A O 1
ATOM 3177 N N . MET A 1 409 ? -17.906 7.547 -8.555 1 86.69 409 MET A N 1
ATOM 3178 C CA . MET A 1 409 ? -18.469 8.742 -7.949 1 86.69 409 MET A CA 1
ATOM 3179 C C . MET A 1 409 ? -19.984 8.789 -8.141 1 86.69 409 MET A C 1
ATOM 3181 O O . MET A 1 409 ? -20.734 8.961 -7.184 1 86.69 409 MET A O 1
ATOM 3185 N N . THR A 1 410 ? -20.344 8.555 -9.344 1 81.5 410 THR A N 1
ATOM 3186 C CA . THR A 1 410 ? -21.75 8.68 -9.664 1 81.5 410 THR A CA 1
ATOM 3187 C C . THR A 1 410 ? -22.562 7.598 -8.945 1 81.5 410 THR A C 1
ATOM 3189 O O . THR A 1 410 ? -23.609 7.887 -8.352 1 81.5 410 THR A O 1
ATOM 3192 N N . TYR A 1 411 ? -22.047 6.438 -8.961 1 83.25 411 TYR A N 1
ATOM 3193 C CA . TYR A 1 411 ? -22.75 5.352 -8.289 1 83.25 411 TYR A CA 1
ATOM 3194 C C . TYR A 1 411 ? -22.844 5.605 -6.785 1 83.25 411 TYR A C 1
ATOM 3196 O O . TYR A 1 411 ? -23.906 5.469 -6.191 1 83.25 411 TYR A O 1
ATOM 3204 N N . ALA A 1 412 ? -21.766 5.973 -6.188 1 88.19 412 ALA A N 1
ATOM 3205 C CA . ALA A 1 412 ? -21.719 6.164 -4.742 1 88.19 412 ALA A CA 1
ATOM 3206 C C . ALA A 1 412 ? -22.641 7.305 -4.312 1 88.19 412 ALA A C 1
ATOM 3208 O O . ALA A 1 412 ? -23.312 7.211 -3.283 1 88.19 412 ALA A O 1
ATOM 3209 N N . LYS A 1 413 ? -22.672 8.336 -5.059 1 85.62 413 LYS A N 1
ATOM 3210 C CA . LYS A 1 413 ? -23.5 9.484 -4.738 1 85.62 413 LYS A CA 1
ATOM 3211 C C . LYS A 1 413 ? -24.984 9.102 -4.699 1 85.62 413 LYS A C 1
ATOM 3213 O O . LYS A 1 413 ? -25.719 9.516 -3.801 1 85.62 413 LYS A O 1
ATOM 3218 N N . GLU A 1 414 ? -25.281 8.219 -5.594 1 83.62 414 GLU A N 1
ATOM 3219 C CA . GLU A 1 414 ? -26.703 7.941 -5.777 1 83.62 414 GLU A CA 1
ATOM 3220 C C . GLU A 1 414 ? -27.109 6.664 -5.047 1 83.62 414 GLU A C 1
ATOM 3222 O O . GLU A 1 414 ? -28.25 6.555 -4.57 1 83.62 414 GLU A O 1
ATOM 3227 N N . PHE A 1 415 ? -26.141 5.695 -4.891 1 83.19 415 PHE A N 1
ATOM 3228 C CA . PHE A 1 415 ? -26.594 4.355 -4.523 1 83.19 415 PHE A CA 1
ATOM 3229 C C . PHE A 1 415 ? -25.812 3.838 -3.318 1 83.19 415 PHE A C 1
ATOM 3231 O O . PHE A 1 415 ? -25.812 2.635 -3.049 1 83.19 415 PHE A O 1
ATOM 3238 N N . ARG A 1 416 ? -25.188 4.668 -2.566 1 86.44 416 ARG A N 1
ATOM 3239 C CA . ARG A 1 416 ? -24.406 4.129 -1.458 1 86.44 416 ARG A CA 1
ATOM 3240 C C . ARG A 1 416 ? -25.312 3.49 -0.41 1 86.44 416 ARG A C 1
ATOM 3242 O O . ARG A 1 416 ? -24.891 2.584 0.313 1 86.44 416 ARG A O 1
ATOM 3249 N N . SER A 1 417 ? -26.594 3.922 -0.391 1 86.38 417 SER A N 1
ATOM 3250 C CA . SER A 1 417 ? -27.516 3.35 0.587 1 86.38 417 SER A CA 1
ATOM 3251 C C . SER A 1 417 ? -28.422 2.305 -0.052 1 86.38 417 SER A C 1
ATOM 3253 O O . SER A 1 417 ? -29.328 1.774 0.602 1 86.38 417 SER A O 1
ATOM 3255 N N . ALA A 1 418 ? -28.125 1.979 -1.295 1 84.69 418 ALA A N 1
ATOM 3256 C CA . ALA A 1 418 ? -28.953 0.998 -2.002 1 84.69 418 ALA A CA 1
ATOM 3257 C C . ALA A 1 418 ? -28.656 -0.418 -1.521 1 84.69 418 ALA A C 1
ATOM 3259 O O . ALA A 1 418 ? -27.531 -0.713 -1.11 1 84.69 418 ALA A O 1
ATOM 3260 N N . ASP A 1 419 ? -29.578 -1.311 -1.583 1 83.75 419 ASP A N 1
ATOM 3261 C CA . ASP A 1 419 ? -29.484 -2.689 -1.116 1 83.75 419 ASP A CA 1
ATOM 3262 C C . ASP A 1 419 ? -28.328 -3.414 -1.798 1 83.75 419 ASP A C 1
ATOM 3264 O O . ASP A 1 419 ? -27.594 -4.18 -1.157 1 83.75 419 ASP A O 1
ATOM 3268 N N . GLY A 1 420 ? -28.172 -3.18 -3.049 1 79.88 420 GLY A N 1
ATOM 3269 C CA . GLY A 1 420 ? -27.109 -3.83 -3.795 1 79.88 420 GLY A CA 1
ATOM 3270 C C . GLY A 1 420 ? -25.719 -3.473 -3.295 1 79.88 420 GLY A C 1
ATOM 3271 O O . GLY A 1 420 ? -24.781 -4.277 -3.395 1 79.88 420 GLY A O 1
ATOM 3272 N N . ASN A 1 421 ? -25.625 -2.246 -2.779 1 85.56 421 ASN A N 1
ATOM 3273 C CA . ASN A 1 421 ? -24.344 -1.811 -2.215 1 85.56 421 ASN A CA 1
ATOM 3274 C C . ASN A 1 421 ? -24.172 -2.312 -0.786 1 85.56 421 ASN A C 1
ATOM 3276 O O . ASN A 1 421 ? -23.078 -2.73 -0.406 1 85.56 421 ASN A O 1
ATOM 3280 N N . ILE A 1 422 ? -25.203 -2.355 -0.029 1 85.38 422 ILE A N 1
ATOM 3281 C CA . ILE A 1 422 ? -25.141 -2.654 1.398 1 85.38 422 ILE A CA 1
ATOM 3282 C C . ILE A 1 422 ? -25.078 -4.164 1.605 1 85.38 422 ILE A C 1
ATOM 3284 O O . ILE A 1 422 ? -24.391 -4.641 2.518 1 85.38 422 ILE A O 1
ATOM 3288 N N . HIS A 1 423 ? -25.688 -4.992 0.807 1 79.81 423 HIS A N 1
ATOM 3289 C CA . HIS A 1 423 ? -25.781 -6.426 1.057 1 79.81 423 HIS A CA 1
ATOM 3290 C C . HIS A 1 423 ? -24.984 -7.223 0.031 1 79.81 423 HIS A C 1
ATOM 3292 O O . HIS A 1 423 ? -25.359 -8.344 -0.316 1 79.81 423 HIS A O 1
ATOM 3298 N N . GLN A 1 424 ? -23.922 -6.754 -0.256 1 71.31 424 GLN A N 1
ATOM 3299 C CA . GLN A 1 424 ? -23.078 -7.547 -1.135 1 71.31 424 GLN A CA 1
ATOM 3300 C C . GLN A 1 424 ? -22.594 -8.812 -0.434 1 71.31 424 GLN A C 1
ATOM 3302 O O . GLN A 1 424 ? -22.234 -8.781 0.747 1 71.31 424 GLN A O 1
ATOM 3307 N N . LYS A 1 425 ? -22.906 -10.062 -1.021 1 60.31 425 LYS A N 1
ATOM 3308 C CA . LYS A 1 425 ? -22.5 -11.344 -0.464 1 60.31 425 LYS A CA 1
ATOM 3309 C C . LYS A 1 425 ? -21.438 -12.008 -1.334 1 60.31 425 LYS A C 1
ATOM 3311 O O . LYS A 1 425 ? -21.391 -11.789 -2.547 1 60.31 425 LYS A O 1
ATOM 3316 N N . MET B 1 1 ? -15.852 -25.578 57.344 1 28.27 1 MET B N 1
ATOM 3317 C CA . MET B 1 1 ? -15.68 -25.891 55.906 1 28.27 1 MET B CA 1
ATOM 3318 C C . MET B 1 1 ? -14.711 -24.922 55.25 1 28.27 1 MET B C 1
ATOM 3320 O O . MET B 1 1 ? -14.969 -23.719 55.219 1 28.27 1 MET B O 1
ATOM 3324 N N . SER B 1 2 ? -13.375 -25.219 55.281 1 29.98 2 SER B N 1
ATOM 3325 C CA . SER B 1 2 ? -12.133 -24.484 55.031 1 29.98 2 SER B CA 1
ATOM 3326 C C . SER B 1 2 ? -11.953 -24.188 53.531 1 29.98 2 SER B C 1
ATOM 3328 O O . SER B 1 2 ? -12.031 -25.094 52.688 1 29.98 2 SER B O 1
ATOM 3330 N N . SER B 1 3 ? -12.375 -23.031 53.094 1 34.91 3 SER B N 1
ATOM 3331 C CA . SER B 1 3 ? -12.398 -22.516 51.719 1 34.91 3 SER B CA 1
ATOM 3332 C C . SER B 1 3 ? -11.008 -22.562 51.094 1 34.91 3 SER B C 1
ATOM 3334 O O . SER B 1 3 ? -10.031 -22.109 51.719 1 34.91 3 SER B O 1
ATOM 3336 N N . PRO B 1 4 ? -10.68 -23.484 50.094 1 35.78 4 PRO B N 1
ATOM 3337 C CA . PRO B 1 4 ? -9.352 -23.656 49.531 1 35.78 4 PRO B CA 1
ATOM 3338 C C . PRO B 1 4 ? -8.82 -22.406 48.844 1 35.78 4 PRO B C 1
ATOM 3340 O O . PRO B 1 4 ? -9.594 -21.656 48.219 1 35.78 4 PRO B O 1
ATOM 3343 N N . HIS B 1 5 ? -7.816 -21.719 49.375 1 30.16 5 HIS B N 1
ATOM 3344 C CA . HIS B 1 5 ? -7.102 -20.547 48.875 1 30.16 5 HIS B CA 1
ATOM 3345 C C . HIS B 1 5 ? -6.375 -20.875 47.562 1 30.16 5 HIS B C 1
ATOM 3347 O O . HIS B 1 5 ? -5.539 -21.781 47.531 1 30.16 5 HIS B O 1
ATOM 3353 N N . SER B 1 6 ? -7.023 -20.75 46.406 1 29.16 6 SER B N 1
ATOM 3354 C CA . SER B 1 6 ? -6.422 -20.969 45.094 1 29.16 6 SER B CA 1
ATOM 3355 C C . SER B 1 6 ? -5.195 -20.078 44.906 1 29.16 6 SER B C 1
ATOM 3357 O O . SER B 1 6 ? -5.266 -18.859 45.062 1 29.16 6 SER B O 1
ATOM 3359 N N . SER B 1 7 ? -3.98 -20.594 45.031 1 30.33 7 SER B N 1
ATOM 3360 C CA . SER B 1 7 ? -2.678 -19.969 44.812 1 30.33 7 SER B CA 1
ATOM 3361 C C . SER B 1 7 ? -2.541 -19.469 43.375 1 30.33 7 SER B C 1
ATOM 3363 O O . SER B 1 7 ? -2.705 -20.219 42.438 1 30.33 7 SER B O 1
ATOM 3365 N N . ALA B 1 8 ? -2.715 -18.188 43.156 1 31.08 8 ALA B N 1
ATOM 3366 C CA . ALA B 1 8 ? -2.42 -17.391 41.969 1 31.08 8 ALA B CA 1
ATOM 3367 C C . ALA B 1 8 ? -0.987 -17.641 41.5 1 31.08 8 ALA B C 1
ATOM 3369 O O . ALA B 1 8 ? -0.033 -17.25 42.156 1 31.08 8 ALA B O 1
ATOM 3370 N N . SER B 1 9 ? -0.658 -18.719 40.781 1 28.86 9 SER B N 1
ATOM 3371 C CA . SER B 1 9 ? 0.65 -18.938 40.188 1 28.86 9 SER B CA 1
ATOM 3372 C C . SER B 1 9 ? 1.061 -17.75 39.312 1 28.86 9 SER B C 1
ATOM 3374 O O . SER B 1 9 ? 0.371 -17.391 38.344 1 28.86 9 SER B O 1
ATOM 3376 N N . THR B 1 10 ? 1.703 -16.781 39.875 1 30.75 10 THR B N 1
ATOM 3377 C CA . THR B 1 10 ? 2.389 -15.672 39.219 1 30.75 10 THR B CA 1
ATOM 3378 C C . THR B 1 10 ? 3.357 -16.188 38.156 1 30.75 10 THR B C 1
ATOM 3380 O O . THR B 1 10 ? 4.395 -16.766 38.469 1 30.75 10 THR B O 1
ATOM 3383 N N . THR B 1 11 ? 2.904 -16.672 37.062 1 30.22 11 THR B N 1
ATOM 3384 C CA . THR B 1 11 ? 3.816 -17 35.969 1 30.22 11 THR B CA 1
ATOM 3385 C C . THR B 1 11 ? 4.832 -15.891 35.75 1 30.22 11 THR B C 1
ATOM 3387 O O . THR B 1 11 ? 4.457 -14.758 35.438 1 30.22 11 THR B O 1
ATOM 3390 N N . SER B 1 12 ? 5.957 -15.961 36.375 1 30.69 12 SER B N 1
ATOM 3391 C CA . SER B 1 12 ? 7.137 -15.102 36.281 1 30.69 12 SER B CA 1
ATOM 3392 C C . SER B 1 12 ? 7.516 -14.797 34.844 1 30.69 12 SER B C 1
ATOM 3394 O O . SER B 1 12 ? 7.641 -15.711 34.031 1 30.69 12 SER B O 1
ATOM 3396 N N . ALA B 1 13 ? 7.195 -13.656 34.406 1 35.19 13 ALA B N 1
ATOM 3397 C CA . ALA B 1 13 ? 7.758 -13.094 33.188 1 35.19 13 ALA B CA 1
ATOM 3398 C C . ALA B 1 13 ? 9.234 -13.453 33.031 1 35.19 13 ALA B C 1
ATOM 3400 O O . ALA B 1 13 ? 10.039 -13.141 33.906 1 35.19 13 ALA B O 1
ATOM 3401 N N . THR B 1 14 ? 9.617 -14.5 32.438 1 37.28 14 THR B N 1
ATOM 3402 C CA . THR B 1 14 ? 11.016 -14.805 32.188 1 37.28 14 THR B CA 1
ATOM 3403 C C . THR B 1 14 ? 11.758 -13.562 31.688 1 37.28 14 THR B C 1
ATOM 3405 O O . THR B 1 14 ? 11.375 -12.953 30.703 1 37.28 14 THR B O 1
ATOM 3408 N N . PRO B 1 15 ? 12.578 -12.938 32.531 1 39 15 PRO B N 1
ATOM 3409 C CA . PRO B 1 15 ? 13.344 -11.742 32.156 1 39 15 PRO B CA 1
ATOM 3410 C C . PRO B 1 15 ? 14.062 -11.883 30.828 1 39 15 PRO B C 1
ATOM 3412 O O . PRO B 1 15 ? 14.414 -12.992 30.422 1 39 15 PRO B O 1
ATOM 3415 N N . LEU B 1 16 ? 13.773 -10.961 29.953 1 44.81 16 LEU B N 1
ATOM 3416 C CA . LEU B 1 16 ? 14.57 -10.859 28.734 1 44.81 16 LEU B CA 1
ATOM 3417 C C . LEU B 1 16 ? 16.016 -11.258 28.984 1 44.81 16 LEU B C 1
ATOM 3419 O O . LEU B 1 16 ? 16.609 -10.836 29.984 1 44.81 16 LEU B O 1
ATOM 3423 N N . ASN B 1 17 ? 16.516 -12.352 28.516 1 43.72 17 ASN B N 1
ATOM 3424 C CA . ASN B 1 17 ? 17.906 -12.75 28.672 1 43.72 17 ASN B CA 1
ATOM 3425 C C . ASN B 1 17 ? 18.859 -11.562 28.484 1 43.72 17 ASN B C 1
ATOM 3427 O O . ASN B 1 17 ? 18.516 -10.609 27.781 1 43.72 17 ASN B O 1
ATOM 3431 N N . ASP B 1 18 ? 19.781 -11.352 29.422 1 46.19 18 ASP B N 1
ATOM 3432 C CA . ASP B 1 18 ? 20.75 -10.258 29.5 1 46.19 18 ASP B CA 1
ATOM 3433 C C . ASP B 1 18 ? 21.375 -10 28.125 1 46.19 18 ASP B C 1
ATOM 3435 O O . ASP B 1 18 ? 21.625 -8.844 27.766 1 46.19 18 ASP B O 1
ATOM 3439 N N . ALA B 1 19 ? 21.625 -11.023 27.438 1 45 19 ALA B N 1
ATOM 3440 C CA . ALA B 1 19 ? 22.281 -10.867 26.141 1 45 19 ALA B CA 1
ATOM 3441 C C . ALA B 1 19 ? 21.359 -10.18 25.141 1 45 19 ALA B C 1
ATOM 3443 O O . ALA B 1 19 ? 21.797 -9.305 24.391 1 45 19 ALA B O 1
ATOM 3444 N N . LEU B 1 20 ? 20.266 -10.664 25.016 1 46.44 20 LEU B N 1
ATOM 3445 C CA . LEU B 1 20 ? 19.281 -10.039 24.141 1 46.44 20 LEU B CA 1
ATOM 3446 C C . LEU B 1 20 ? 19 -8.602 24.562 1 46.44 20 LEU B C 1
ATOM 3448 O O . LEU B 1 20 ? 18.875 -7.707 23.734 1 46.44 20 LEU B O 1
ATOM 3452 N N . LYS B 1 21 ? 18.891 -8.406 25.859 1 47.44 21 LYS B N 1
ATOM 3453 C CA . LYS B 1 21 ? 18.797 -7.039 26.359 1 47.44 21 LYS B CA 1
ATOM 3454 C C . LYS B 1 21 ? 19.953 -6.188 25.859 1 47.44 21 LYS B C 1
ATOM 3456 O O . LYS B 1 21 ? 19.75 -5.031 25.469 1 47.44 21 LYS B O 1
ATOM 3461 N N . ARG B 1 22 ? 21.094 -6.844 26 1 46.72 22 ARG B N 1
ATOM 3462 C CA . ARG B 1 22 ? 22.297 -6.168 25.531 1 46.72 22 ARG B CA 1
ATOM 3463 C C . ARG B 1 22 ? 22.234 -5.902 24.031 1 46.72 22 ARG B C 1
ATOM 3465 O O . ARG B 1 22 ? 22.656 -4.844 23.562 1 46.72 22 ARG B O 1
ATOM 3472 N N . ALA B 1 23 ? 21.875 -6.922 23.359 1 45.62 23 ALA B N 1
ATOM 3473 C CA . ALA B 1 23 ? 21.812 -6.789 21.906 1 45.62 23 ALA B CA 1
ATOM 3474 C C . ALA B 1 23 ? 20.766 -5.758 21.5 1 45.62 23 ALA B C 1
ATOM 3476 O O . ALA B 1 23 ? 20.984 -4.992 20.547 1 45.62 23 ALA B O 1
ATOM 3477 N N . VAL B 1 24 ? 19.656 -5.891 22.078 1 45.44 24 VAL B N 1
ATOM 3478 C CA . VAL B 1 24 ? 18.578 -4.957 21.797 1 45.44 24 VAL B CA 1
ATOM 3479 C C . VAL B 1 24 ? 18.906 -3.582 22.375 1 45.44 24 VAL B C 1
ATOM 3481 O O . VAL B 1 24 ? 18.562 -2.553 21.781 1 45.44 24 VAL B O 1
ATOM 3484 N N . ASN B 1 25 ? 19.438 -3.625 23.562 1 41.84 25 ASN B N 1
ATOM 3485 C CA . ASN B 1 25 ? 19.812 -2.383 24.234 1 41.84 25 ASN B CA 1
ATOM 3486 C C . ASN B 1 25 ? 21.094 -1.79 23.641 1 41.84 25 ASN B C 1
ATOM 3488 O O . ASN B 1 25 ? 21.531 -0.713 24.047 1 41.84 25 ASN B O 1
ATOM 3492 N N . HIS B 1 26 ? 21.875 -2.607 23.031 1 39.41 26 HIS B N 1
ATOM 3493 C CA . HIS B 1 26 ? 23 -1.914 22.438 1 39.41 26 HIS B CA 1
ATOM 3494 C C . HIS B 1 26 ? 22.547 -0.945 21.344 1 39.41 26 HIS B C 1
ATOM 3496 O O . HIS B 1 26 ? 22.5 -1.305 20.172 1 39.41 26 HIS B O 1
ATOM 3502 N N . ARG B 1 27 ? 21.719 -0.208 21.781 1 42.31 27 ARG B N 1
ATOM 3503 C CA . ARG B 1 27 ? 21.422 0.901 20.891 1 42.31 27 ARG B CA 1
ATOM 3504 C C . ARG B 1 27 ? 22.688 1.663 20.5 1 42.31 27 ARG B C 1
ATOM 3506 O O . ARG B 1 27 ? 23.406 2.143 21.375 1 42.31 27 ARG B O 1
ATOM 3513 N N . ASP B 1 28 ? 23.188 1.388 19.375 1 43.91 28 ASP B N 1
ATOM 3514 C CA . ASP B 1 28 ? 24.234 2.314 18.953 1 43.91 28 ASP B CA 1
ATOM 3515 C C . ASP B 1 28 ? 23.734 3.758 19 1 43.91 28 ASP B C 1
ATOM 3517 O O . ASP B 1 28 ? 22.594 4.039 18.656 1 43.91 28 ASP B O 1
ATOM 3521 N N . LYS B 1 29 ? 24.219 4.492 19.906 1 43.66 29 LYS B N 1
ATOM 3522 C CA . LYS B 1 29 ? 23.953 5.926 19.969 1 43.66 29 LYS B CA 1
ATOM 3523 C C . LYS B 1 29 ? 23.703 6.492 18.562 1 43.66 29 LYS B C 1
ATOM 3525 O O . LYS B 1 29 ? 24.422 6.168 17.625 1 43.66 29 LYS B O 1
ATOM 3530 N N . PRO B 1 30 ? 22.531 6.957 18.422 1 46.88 30 PRO B N 1
ATOM 3531 C CA . PRO B 1 30 ? 22.312 7.621 17.141 1 46.88 30 PRO B CA 1
ATOM 3532 C C . PRO B 1 30 ? 23.531 8.414 16.672 1 46.88 30 PRO B C 1
ATOM 3534 O O . PRO B 1 30 ? 24.156 9.109 17.469 1 46.88 30 PRO B O 1
ATOM 3537 N N . ASN B 1 31 ? 24.172 7.969 15.641 1 46.41 31 ASN B N 1
ATOM 3538 C CA . ASN B 1 31 ? 25.281 8.711 15.062 1 46.41 31 ASN B CA 1
ATOM 3539 C C . ASN B 1 31 ? 24.922 10.172 14.805 1 46.41 31 ASN B C 1
ATOM 3541 O O . ASN B 1 31 ? 23.844 10.461 14.297 1 46.41 31 ASN B O 1
ATOM 3545 N N . ALA B 1 32 ? 25.594 11 15.523 1 50.03 32 ALA B N 1
ATOM 3546 C CA . ALA B 1 32 ? 25.422 12.438 15.336 1 50.03 32 ALA B CA 1
ATOM 3547 C C . ALA B 1 32 ? 25.516 12.812 13.867 1 50.03 32 ALA B C 1
ATOM 3549 O O . ALA B 1 32 ? 24.844 13.734 13.398 1 50.03 32 ALA B O 1
ATOM 3550 N N . PHE B 1 33 ? 26.516 12.039 13.133 1 48.44 33 PHE B N 1
ATOM 3551 C CA . PHE B 1 33 ? 26.688 12.391 11.734 1 48.44 33 PHE B CA 1
ATOM 3552 C C . PHE B 1 33 ? 25.969 11.398 10.836 1 48.44 33 PHE B C 1
ATOM 3554 O O . PHE B 1 33 ? 26.422 10.258 10.664 1 48.44 33 PHE B O 1
ATOM 3561 N N . THR B 1 34 ? 24.797 11.703 10.523 1 60.16 34 THR B N 1
ATOM 3562 C CA . THR B 1 34 ? 23.969 10.875 9.656 1 60.16 34 THR B CA 1
ATOM 3563 C C . THR B 1 34 ? 23.797 11.523 8.289 1 60.16 34 THR B C 1
ATOM 3565 O O . THR B 1 34 ? 24.141 12.695 8.102 1 60.16 34 THR B O 1
ATOM 3568 N N . ILE B 1 35 ? 23.578 10.773 7.305 1 60.91 35 ILE B N 1
ATOM 3569 C CA . ILE B 1 35 ? 23.281 11.312 5.977 1 60.91 35 ILE B CA 1
ATOM 3570 C C . ILE B 1 35 ? 22.203 12.375 6.078 1 60.91 35 ILE B C 1
ATOM 3572 O O . ILE B 1 35 ? 22.234 13.375 5.363 1 60.91 35 ILE B O 1
ATOM 3576 N N . ASP B 1 36 ? 21.453 12.164 7.047 1 60.78 36 ASP B N 1
ATOM 3577 C CA . ASP B 1 36 ? 20.375 13.141 7.227 1 60.78 36 ASP B CA 1
ATOM 3578 C C . ASP B 1 36 ? 20.922 14.477 7.723 1 60.78 36 ASP B C 1
ATOM 3580 O O . ASP B 1 36 ? 20.516 15.539 7.25 1 60.78 36 ASP B O 1
ATOM 3584 N N . ALA B 1 37 ? 21.797 14.258 8.68 1 60.06 37 ALA B N 1
ATOM 3585 C CA . ALA B 1 37 ? 22.422 15.477 9.18 1 60.06 37 ALA B CA 1
ATOM 3586 C C . ALA B 1 37 ? 23.172 16.203 8.062 1 60.06 37 ALA B C 1
ATOM 3588 O O . ALA B 1 37 ? 23.094 17.438 7.961 1 60.06 37 ALA B O 1
ATOM 3589 N N . PHE B 1 38 ? 23.891 15.484 7.27 1 59 38 PHE B N 1
ATOM 3590 C CA . PHE B 1 38 ? 24.609 16.062 6.148 1 59 38 PHE B CA 1
ATOM 3591 C C . PHE B 1 38 ? 23.672 16.734 5.176 1 59 38 PHE B C 1
ATOM 3593 O O . PHE B 1 38 ? 23.875 17.891 4.801 1 59 38 PHE B O 1
ATOM 3600 N N . VAL B 1 39 ? 22.625 16.062 4.82 1 60.88 39 VAL B N 1
ATOM 3601 C CA . VAL B 1 39 ? 21.672 16.578 3.848 1 60.88 39 VAL B CA 1
ATOM 3602 C C . VAL B 1 39 ? 20.969 17.812 4.426 1 60.88 39 VAL B C 1
ATOM 3604 O O . VAL B 1 39 ? 20.844 18.844 3.752 1 60.88 39 VAL B O 1
ATOM 3607 N N . ASN B 1 40 ? 20.641 17.766 5.652 1 63.34 40 ASN B N 1
ATOM 3608 C CA . ASN B 1 40 ? 19.859 18.844 6.266 1 63.34 40 ASN B CA 1
ATOM 3609 C C . ASN B 1 40 ? 20.719 20.094 6.496 1 63.34 40 ASN B C 1
ATOM 3611 O O . ASN B 1 40 ? 20.234 21.203 6.355 1 63.34 40 ASN B O 1
ATOM 3615 N N . ASN B 1 41 ? 21.969 19.812 6.773 1 59.25 41 ASN B N 1
ATOM 3616 C CA . ASN B 1 41 ? 22.812 20.953 7.145 1 59.25 41 ASN B CA 1
ATOM 3617 C C . ASN B 1 41 ? 23.547 21.531 5.938 1 59.25 41 ASN B C 1
ATOM 3619 O O . ASN B 1 41 ? 23.781 22.734 5.871 1 59.25 41 ASN B O 1
ATOM 3623 N N . PHE B 1 42 ? 23.812 20.672 4.977 1 59.88 42 PHE B N 1
ATOM 3624 C CA . PHE B 1 42 ? 24.703 21.156 3.932 1 59.88 42 PHE B CA 1
ATOM 3625 C C . PHE B 1 42 ? 23.969 21.25 2.596 1 59.88 42 PHE B C 1
ATOM 3627 O O . PHE B 1 42 ? 24.188 22.188 1.823 1 59.88 42 PHE B O 1
ATOM 3634 N N . LEU B 1 43 ? 23 20.359 2.34 1 63.69 43 LEU B N 1
ATOM 3635 C CA . LEU B 1 43 ? 22.406 20.312 1.014 1 63.69 43 LEU B CA 1
ATOM 3636 C C . LEU B 1 43 ? 21.047 21 1.007 1 63.69 43 LEU B C 1
ATOM 3638 O O . LEU B 1 43 ? 20.75 21.781 0.097 1 63.69 43 LEU B O 1
ATOM 3642 N N . ARG B 1 44 ? 20.391 20.891 2.014 1 65.44 44 ARG B N 1
ATOM 3643 C CA . ARG B 1 44 ? 19.016 21.359 2.062 1 65.44 44 ARG B CA 1
ATOM 3644 C C . ARG B 1 44 ? 18.938 22.875 1.995 1 65.44 44 ARG B C 1
ATOM 3646 O O . ARG B 1 44 ? 18.125 23.438 1.271 1 65.44 44 ARG B O 1
ATOM 3653 N N . PRO B 1 45 ? 19.812 23.516 2.666 1 64.5 45 PRO B N 1
ATOM 3654 C CA . PRO B 1 45 ? 19.719 24.984 2.582 1 64.5 45 PRO B CA 1
ATOM 3655 C C . PRO B 1 45 ? 19.922 25.5 1.164 1 64.5 45 PRO B C 1
ATOM 3657 O O . PRO B 1 45 ? 19.344 26.531 0.786 1 64.5 45 PRO B O 1
ATOM 3660 N N . LEU B 1 46 ? 20.641 24.766 0.436 1 67.44 46 LEU B N 1
ATOM 3661 C CA . LEU B 1 46 ? 20.922 25.172 -0.935 1 67.44 46 LEU B CA 1
ATOM 3662 C C . LEU B 1 46 ? 19.656 25.094 -1.796 1 67.44 46 LEU B C 1
ATOM 3664 O O . LEU B 1 46 ? 19.547 25.781 -2.805 1 67.44 46 LEU B O 1
ATOM 3668 N N . PHE B 1 47 ? 18.75 24.25 -1.291 1 71.5 47 PHE B N 1
ATOM 3669 C CA . PHE B 1 47 ? 17.594 24.016 -2.154 1 71.5 47 PHE B CA 1
ATOM 3670 C C . PHE B 1 47 ? 16.312 24.516 -1.49 1 71.5 47 PHE B C 1
ATOM 3672 O O . PHE B 1 47 ? 15.297 24.703 -2.158 1 71.5 47 PHE B O 1
ATOM 3679 N N . HIS B 1 48 ? 16.406 24.734 -0.154 1 68.81 48 HIS B N 1
ATOM 3680 C CA . HIS B 1 48 ? 15.125 24.984 0.509 1 68.81 48 HIS B CA 1
ATOM 3681 C C . HIS B 1 48 ? 15.156 26.297 1.286 1 68.81 48 HIS B C 1
ATOM 3683 O O . HIS B 1 48 ? 14.109 26.844 1.645 1 68.81 48 HIS B O 1
ATOM 3689 N N . SER B 1 49 ? 16.453 26.75 1.545 1 69.31 49 SER B N 1
ATOM 3690 C CA . SER B 1 49 ? 16.516 28.047 2.197 1 69.31 49 SER B CA 1
ATOM 3691 C C . SER B 1 49 ? 16.25 29.172 1.207 1 69.31 49 SER B C 1
ATOM 3693 O O . SER B 1 49 ? 16.828 29.203 0.119 1 69.31 49 SER B O 1
ATOM 3695 N N . ASN B 1 50 ? 15.32 29.969 1.517 1 69.06 50 ASN B N 1
ATOM 3696 C CA . ASN B 1 50 ? 14.945 31.031 0.599 1 69.06 50 ASN B CA 1
ATOM 3697 C C . ASN B 1 50 ? 16.141 31.891 0.215 1 69.06 50 ASN B C 1
ATOM 3699 O O . ASN B 1 50 ? 16.359 32.188 -0.965 1 69.06 50 ASN B O 1
ATOM 3703 N N . GLY B 1 51 ? 16.922 32.188 1.276 1 71.56 51 GLY B N 1
ATOM 3704 C CA . GLY B 1 51 ? 18.047 33.062 0.993 1 71.56 51 GLY B CA 1
ATOM 3705 C C . GLY B 1 51 ? 19.156 32.375 0.214 1 71.56 51 GLY B C 1
ATOM 3706 O O . GLY B 1 51 ? 19.516 32.844 -0.879 1 71.56 51 GLY B O 1
ATOM 3707 N N . LEU B 1 52 ? 19.594 31.281 0.675 1 74.88 52 LEU B N 1
ATOM 3708 C CA . LEU B 1 52 ? 20.75 30.609 0.092 1 74.88 52 LEU B CA 1
ATOM 3709 C C . LEU B 1 52 ? 20.406 30.016 -1.273 1 74.88 52 LEU B C 1
ATOM 3711 O O . LEU B 1 52 ? 21.234 30.047 -2.188 1 74.88 52 LEU B O 1
ATOM 3715 N N . SER B 1 53 ? 19.219 29.531 -1.356 1 80.12 53 SER B N 1
ATOM 3716 C CA . SER B 1 53 ? 18.828 28.938 -2.631 1 80.12 53 SER B CA 1
ATOM 3717 C C . SER B 1 53 ? 18.734 29.984 -3.727 1 80.12 53 SER B C 1
ATOM 3719 O O . SER B 1 53 ? 19.078 29.734 -4.879 1 80.12 53 SER B O 1
ATOM 3721 N N . THR B 1 54 ? 18.281 31.141 -3.357 1 80.88 54 THR B N 1
ATOM 3722 C CA . THR B 1 54 ? 18.188 32.25 -4.32 1 80.88 54 THR B CA 1
ATOM 3723 C C . THR B 1 54 ? 19.562 32.688 -4.773 1 80.88 54 THR B C 1
ATOM 3725 O O . THR B 1 54 ? 19.797 32.875 -5.969 1 80.88 54 THR B O 1
ATOM 3728 N N . ILE B 1 55 ? 20.406 32.844 -3.781 1 81.75 55 ILE B N 1
ATOM 3729 C CA . ILE B 1 55 ? 21.766 33.25 -4.09 1 81.75 55 ILE B CA 1
ATOM 3730 C C . ILE B 1 55 ? 22.438 32.219 -5.004 1 81.75 55 ILE B C 1
ATOM 3732 O O . ILE B 1 55 ? 23.047 32.594 -6.012 1 81.75 55 ILE B O 1
ATOM 3736 N N . ALA B 1 56 ? 22.281 30.984 -4.648 1 84.56 56 ALA B N 1
ATOM 3737 C CA . ALA B 1 56 ? 22.875 29.906 -5.438 1 84.56 56 ALA B CA 1
ATOM 3738 C C . ALA B 1 56 ? 22.297 29.891 -6.852 1 84.56 56 ALA B C 1
ATOM 3740 O O . ALA B 1 56 ? 23.016 29.594 -7.812 1 84.56 56 ALA B O 1
ATOM 3741 N N . THR B 1 57 ? 21.109 30.125 -6.977 1 86.19 57 THR B N 1
ATOM 3742 C CA . THR B 1 57 ? 20.469 30.172 -8.281 1 86.19 57 THR B CA 1
ATOM 3743 C C . THR B 1 57 ? 21.031 31.312 -9.133 1 86.19 57 THR B C 1
ATOM 3745 O O . THR B 1 57 ? 21.375 31.109 -10.305 1 86.19 57 THR B O 1
ATOM 3748 N N . ILE B 1 58 ? 21.172 32.438 -8.5 1 84.62 58 ILE B N 1
ATOM 3749 C CA . ILE B 1 58 ? 21.703 33.594 -9.203 1 84.62 58 ILE B CA 1
ATOM 3750 C C . ILE B 1 58 ? 23.141 33.344 -9.625 1 84.62 58 ILE B C 1
ATOM 3752 O O . ILE B 1 58 ? 23.516 33.594 -10.773 1 84.62 58 ILE B O 1
ATOM 3756 N N . LEU B 1 59 ? 23.906 32.781 -8.711 1 87.44 59 LEU B N 1
ATOM 3757 C CA . LEU B 1 59 ? 25.297 32.5 -9.008 1 87.44 59 LEU B CA 1
ATOM 3758 C C . LEU B 1 59 ? 25.406 31.484 -10.148 1 87.44 59 LEU B C 1
ATOM 3760 O O . LEU B 1 59 ? 26.297 31.609 -11 1 87.44 59 LEU B O 1
ATOM 3764 N N . SER B 1 60 ? 24.531 30.562 -10.156 1 88.31 60 SER B N 1
ATOM 3765 C CA . SER B 1 60 ? 24.547 29.562 -11.219 1 88.31 60 SER B CA 1
ATOM 3766 C C . SER B 1 60 ? 24.188 30.172 -12.562 1 88.31 60 SER B C 1
ATOM 3768 O O . SER B 1 60 ? 24.797 29.844 -13.586 1 88.31 60 SER B O 1
ATOM 3770 N N . LEU B 1 61 ? 23.25 31 -12.578 1 86.56 61 LEU B N 1
ATOM 3771 C CA . LEU B 1 61 ? 22.859 31.688 -13.805 1 86.56 61 LEU B CA 1
ATOM 3772 C C . LEU B 1 61 ? 23.984 32.562 -14.328 1 86.56 61 LEU B C 1
ATOM 3774 O O . LEU B 1 61 ? 24.266 32.594 -15.523 1 86.56 61 LEU B O 1
ATOM 3778 N N . VAL B 1 62 ? 24.578 33.25 -13.391 1 86.5 62 VAL B N 1
ATOM 3779 C CA . VAL B 1 62 ? 25.672 34.156 -13.75 1 86.5 62 VAL B CA 1
ATOM 3780 C C . VAL B 1 62 ? 26.828 33.344 -14.344 1 86.5 62 VAL B C 1
ATOM 3782 O O . VAL B 1 62 ? 27.438 33.781 -15.32 1 86.5 62 VAL B O 1
ATOM 3785 N N . ARG B 1 63 ? 27.016 32.219 -13.781 1 89.44 63 ARG B N 1
ATOM 3786 C CA . ARG B 1 63 ? 28.078 31.344 -14.289 1 89.44 63 ARG B CA 1
ATOM 3787 C C . ARG B 1 63 ? 27.781 30.875 -15.703 1 89.44 63 ARG B C 1
ATOM 3789 O O . ARG B 1 63 ? 28.656 30.844 -16.562 1 89.44 63 ARG B O 1
ATOM 3796 N N . ILE B 1 64 ? 26.609 30.578 -15.961 1 90.06 64 ILE B N 1
ATOM 3797 C CA . ILE B 1 64 ? 26.203 30.016 -17.25 1 90.06 64 ILE B CA 1
ATOM 3798 C C . ILE B 1 64 ? 26.297 31.094 -18.328 1 90.06 64 ILE B C 1
ATOM 3800 O O . ILE B 1 64 ? 26.703 30.812 -19.453 1 90.06 64 ILE B O 1
ATOM 3804 N N . VAL B 1 65 ? 26.047 32.344 -17.953 1 88.69 65 VAL B N 1
ATOM 3805 C CA . VAL B 1 65 ? 26.031 33.406 -18.969 1 88.69 65 VAL B CA 1
ATOM 3806 C C . VAL B 1 65 ? 27.438 34 -19.109 1 88.69 65 VAL B C 1
ATOM 3808 O O . VAL B 1 65 ? 27.625 35 -19.797 1 88.69 65 VAL B O 1
ATOM 3811 N N . GLY B 1 66 ? 28.438 33.406 -18.5 1 88.19 66 GLY B N 1
ATOM 3812 C CA . GLY B 1 66 ? 29.812 33.812 -18.734 1 88.19 66 GLY B CA 1
ATOM 3813 C C . GLY B 1 66 ? 30.391 34.625 -17.594 1 88.19 66 GLY B C 1
ATOM 3814 O O . GLY B 1 66 ? 31.422 35.312 -17.766 1 88.19 66 GLY B O 1
ATOM 3815 N N . GLY B 1 67 ? 29.703 34.75 -16.531 1 86.25 67 GLY B N 1
ATOM 3816 C CA . GLY B 1 67 ? 30.234 35.406 -15.352 1 86.25 67 GLY B CA 1
ATOM 3817 C C . GLY B 1 67 ? 29.875 36.844 -15.258 1 86.25 67 GLY B C 1
ATOM 3818 O O . GLY B 1 67 ? 29.188 37.375 -16.141 1 86.25 67 GLY B O 1
ATOM 3819 N N . THR B 1 68 ? 30.344 37.469 -14.18 1 86.06 68 THR B N 1
ATOM 3820 C CA . THR B 1 68 ? 30.031 38.875 -13.922 1 86.06 68 THR B CA 1
ATOM 3821 C C . THR B 1 68 ? 30.703 39.781 -14.938 1 86.06 68 THR B C 1
ATOM 3823 O O . THR B 1 68 ? 30.172 40.844 -15.305 1 86.06 68 THR B O 1
ATOM 3826 N N . ASN B 1 69 ? 31.812 39.344 -15.414 1 84.88 69 ASN B N 1
ATOM 3827 C CA . ASN B 1 69 ? 32.562 40.156 -16.375 1 84.88 69 ASN B CA 1
ATOM 3828 C C . ASN B 1 69 ? 31.797 40.25 -17.703 1 84.88 69 ASN B C 1
ATOM 3830 O O . ASN B 1 69 ? 31.75 41.344 -18.312 1 84.88 69 ASN B O 1
ATOM 3834 N N . ASN B 1 70 ? 31.266 39.219 -18.031 1 85.69 70 ASN B N 1
ATOM 3835 C CA . ASN B 1 70 ? 30.5 39.219 -19.266 1 85.69 70 ASN B CA 1
ATOM 3836 C C . ASN B 1 70 ? 29.25 40.094 -19.141 1 85.69 70 ASN B C 1
ATOM 3838 O O . ASN B 1 70 ? 28.891 40.781 -20.078 1 85.69 70 ASN B O 1
ATOM 3842 N N . LEU B 1 71 ? 28.656 40.062 -18.031 1 85.75 71 LEU B N 1
ATOM 3843 C CA . LEU B 1 71 ? 27.469 40.875 -17.797 1 85.75 71 LEU B CA 1
ATOM 3844 C C . LEU B 1 71 ? 27.812 42.375 -17.797 1 85.75 71 LEU B C 1
ATOM 3846 O O . LEU B 1 71 ? 27.047 43.188 -18.328 1 85.75 71 LEU B O 1
ATOM 3850 N N . LYS B 1 72 ? 28.906 42.594 -17.203 1 84.81 72 LYS B N 1
ATOM 3851 C CA . LYS B 1 72 ? 29.375 43.969 -17.203 1 84.81 72 LYS B CA 1
ATOM 3852 C C . LYS B 1 72 ? 29.688 44.469 -18.625 1 84.81 72 LYS B C 1
ATOM 3854 O O . LYS B 1 72 ? 29.375 45.594 -18.984 1 84.81 72 LYS B O 1
ATOM 3859 N N . PHE B 1 73 ? 30.297 43.625 -19.328 1 86.19 73 PHE B N 1
ATOM 3860 C CA . PHE B 1 73 ? 30.641 43.938 -20.703 1 86.19 73 PHE B CA 1
ATOM 3861 C C . PHE B 1 73 ? 29.391 44.25 -21.516 1 86.19 73 PHE B C 1
ATOM 3863 O O . PHE B 1 73 ? 29.359 45.219 -22.281 1 86.19 73 PHE B O 1
ATOM 3870 N N . LEU B 1 74 ? 28.375 43.5 -21.312 1 85.19 74 LEU B N 1
ATOM 3871 C CA . LEU B 1 74 ? 27.141 43.688 -22.047 1 85.19 74 LEU B CA 1
ATOM 3872 C C . LEU B 1 74 ? 26.438 45 -21.609 1 85.19 74 LEU B C 1
ATOM 3874 O O . LEU B 1 74 ? 25.859 45.688 -22.438 1 85.19 74 LEU B O 1
ATOM 3878 N N . ARG B 1 75 ? 26.531 45.219 -20.359 1 84.62 75 ARG B N 1
ATOM 3879 C CA . ARG B 1 75 ? 25.906 46.438 -19.812 1 84.62 75 ARG B CA 1
ATOM 3880 C C . ARG B 1 75 ? 26.594 47.688 -20.359 1 84.62 75 ARG B C 1
ATOM 3882 O O . ARG B 1 75 ? 25.922 48.688 -20.641 1 84.62 75 ARG B O 1
ATOM 3889 N N . ASP B 1 76 ? 27.891 47.594 -20.609 1 87.25 76 ASP B N 1
ATOM 3890 C CA . ASP B 1 76 ? 28.688 48.75 -21 1 87.25 76 ASP B CA 1
ATOM 3891 C C . ASP B 1 76 ? 28.562 49.031 -22.5 1 87.25 76 ASP B C 1
ATOM 3893 O O . ASP B 1 76 ? 28.984 50.062 -23 1 87.25 76 ASP B O 1
ATOM 3897 N N . ARG B 1 77 ? 27.953 48.125 -23.172 1 87.44 77 ARG B N 1
ATOM 3898 C CA . ARG B 1 77 ? 27.766 48.312 -24.609 1 87.44 77 ARG B CA 1
ATOM 3899 C C . ARG B 1 77 ? 26.594 49.25 -24.891 1 87.44 77 ARG B C 1
ATOM 3901 O O . ARG B 1 77 ? 25.484 48.781 -25.156 1 87.44 77 ARG B O 1
ATOM 3908 N N . THR B 1 78 ? 26.781 50.5 -24.859 1 86.75 78 THR B N 1
ATOM 3909 C CA . THR B 1 78 ? 25.75 51.5 -25.062 1 86.75 78 THR B CA 1
ATOM 3910 C C . THR B 1 78 ? 25.359 51.594 -26.531 1 86.75 78 THR B C 1
ATOM 3912 O O . THR B 1 78 ? 24.359 52.25 -26.875 1 86.75 78 THR B O 1
ATOM 3915 N N . ASP B 1 79 ? 26.094 50.938 -27.328 1 89.56 79 ASP B N 1
ATOM 3916 C CA . ASP B 1 79 ? 25.812 50.969 -28.766 1 89.56 79 ASP B CA 1
ATOM 3917 C C . ASP B 1 79 ? 24.703 49.969 -29.125 1 89.56 79 ASP B C 1
ATOM 3919 O O . ASP B 1 79 ? 24.188 50 -30.234 1 89.56 79 ASP B O 1
ATOM 3923 N N . LEU B 1 80 ? 24.359 49.188 -28.219 1 88 80 LEU B N 1
ATOM 3924 C CA . LEU B 1 80 ? 23.375 48.156 -28.484 1 88 80 LEU B CA 1
ATOM 3925 C C . LEU B 1 80 ? 22.016 48.5 -27.891 1 88 80 LEU B C 1
ATOM 3927 O O . LEU B 1 80 ? 21.953 49.094 -26.812 1 88 80 LEU B O 1
ATOM 3931 N N . SER B 1 81 ? 20.984 48.156 -28.609 1 89.88 81 SER B N 1
ATOM 3932 C CA . SER B 1 81 ? 19.625 48.312 -28.078 1 89.88 81 SER B CA 1
ATOM 3933 C C . SER B 1 81 ? 19.328 47.25 -27.016 1 89.88 81 SER B C 1
ATOM 3935 O O . SER B 1 81 ? 20.078 46.312 -26.844 1 89.88 81 SER B O 1
ATOM 3937 N N . ARG B 1 82 ? 18.25 47.5 -26.234 1 86.5 82 ARG B N 1
ATOM 3938 C CA . ARG B 1 82 ? 17.844 46.562 -25.203 1 86.5 82 ARG B CA 1
ATOM 3939 C C . ARG B 1 82 ? 17.562 45.188 -25.812 1 86.5 82 ARG B C 1
ATOM 3941 O O . ARG B 1 82 ? 17.891 44.156 -25.219 1 86.5 82 ARG B O 1
ATOM 3948 N N . ARG B 1 83 ? 16.984 45.25 -26.969 1 88.88 83 ARG B N 1
ATOM 3949 C CA . ARG B 1 83 ? 16.656 44 -27.641 1 88.88 83 ARG B CA 1
ATOM 3950 C C . ARG B 1 83 ? 17.906 43.219 -28.031 1 88.88 83 ARG B C 1
ATOM 3952 O O . ARG B 1 83 ? 17.953 42 -27.922 1 88.88 83 ARG B O 1
ATOM 3959 N N . GLU B 1 84 ? 18.828 43.938 -28.484 1 89.31 84 GLU B N 1
ATOM 3960 C CA . GLU B 1 84 ? 20.078 43.312 -28.906 1 89.31 84 GLU B CA 1
ATOM 3961 C C . GLU B 1 84 ? 20.828 42.75 -27.719 1 89.31 84 GLU B C 1
ATOM 3963 O O . GLU B 1 84 ? 21.438 41.656 -27.812 1 89.31 84 GLU B O 1
ATOM 3968 N N . LYS B 1 85 ? 20.781 43.469 -26.656 1 88.19 85 LYS B N 1
ATOM 3969 C CA . LYS B 1 85 ? 21.453 42.969 -25.453 1 88.19 85 LYS B CA 1
ATOM 3970 C C . LYS B 1 85 ? 20.812 41.688 -24.953 1 88.19 85 LYS B C 1
ATOM 3972 O O . LYS B 1 85 ? 21.516 40.75 -24.547 1 88.19 85 LYS B O 1
ATOM 3977 N N . LEU B 1 86 ? 19.531 41.625 -24.984 1 88 86 LEU B N 1
ATOM 3978 C CA . LEU B 1 86 ? 18.812 40.438 -24.562 1 88 86 LEU B CA 1
ATOM 3979 C C . LEU B 1 86 ? 19.125 39.25 -25.469 1 88 86 LEU B C 1
ATOM 3981 O O . LEU B 1 86 ? 19.219 38.125 -25.016 1 88 86 LEU B O 1
ATOM 3985 N N . SER B 1 87 ? 19.25 39.531 -26.734 1 89.38 87 SER B N 1
ATOM 3986 C CA . SER B 1 87 ? 19.594 38.5 -27.688 1 89.38 87 SER B CA 1
ATOM 3987 C C . SER B 1 87 ? 21 37.938 -27.422 1 89.38 87 SER B C 1
ATOM 3989 O O . SER B 1 87 ? 21.219 36.719 -27.531 1 89.38 87 SER B O 1
ATOM 3991 N N . LEU B 1 88 ? 21.844 38.812 -27.141 1 87.75 88 LEU B N 1
ATOM 3992 C CA . LEU B 1 88 ? 23.203 38.406 -26.844 1 87.75 88 LEU B CA 1
ATOM 3993 C C . LEU B 1 88 ? 23.25 37.594 -25.547 1 87.75 88 LEU B C 1
ATOM 3995 O O . LEU B 1 88 ? 24 36.594 -25.453 1 87.75 88 LEU B O 1
ATOM 3999 N N . LEU B 1 89 ? 22.5 38.031 -24.625 1 88.69 89 LEU B N 1
ATOM 4000 C CA . LEU B 1 89 ? 22.438 37.312 -23.359 1 88.69 89 LEU B CA 1
ATOM 4001 C C . LEU B 1 89 ? 21.891 35.906 -23.578 1 88.69 89 LEU B C 1
ATOM 4003 O O . LEU B 1 89 ? 22.375 34.938 -22.969 1 88.69 89 LEU B O 1
ATOM 4007 N N . ALA B 1 90 ? 20.922 35.719 -24.359 1 90 90 ALA B N 1
ATOM 4008 C CA . ALA B 1 90 ? 20.344 34.438 -24.672 1 90 90 ALA B CA 1
ATOM 4009 C C . ALA B 1 90 ? 21.359 33.531 -25.375 1 90 90 ALA B C 1
ATOM 4011 O O . ALA B 1 90 ? 21.406 32.312 -25.109 1 90 90 ALA B O 1
ATOM 4012 N N . ALA B 1 91 ? 22.047 34.156 -26.219 1 89.25 91 ALA B N 1
ATOM 4013 C CA . ALA B 1 91 ? 23.109 33.438 -26.906 1 89.25 91 ALA B CA 1
ATOM 4014 C C . ALA B 1 91 ? 24.172 32.938 -25.922 1 89.25 91 ALA B C 1
ATOM 4016 O O . ALA B 1 91 ? 24.656 31.812 -26.016 1 89.25 91 ALA B O 1
ATOM 4017 N N . ASP B 1 92 ? 24.516 33.844 -25.016 1 89.44 92 ASP B N 1
ATOM 4018 C CA . ASP B 1 92 ? 25.484 33.469 -23.984 1 89.44 92 ASP B CA 1
ATOM 4019 C C . ASP B 1 92 ? 24.953 32.312 -23.125 1 89.44 92 ASP B C 1
ATOM 4021 O O . ASP B 1 92 ? 25.703 31.422 -22.734 1 89.44 92 ASP B O 1
ATOM 4025 N N . PHE B 1 93 ? 23.75 32.406 -22.75 1 91.06 93 PHE B N 1
ATOM 4026 C CA . PHE B 1 93 ? 23.141 31.344 -21.953 1 91.06 93 PHE B CA 1
ATOM 4027 C C . PHE B 1 93 ? 23.188 30 -22.688 1 91.06 93 PHE B C 1
ATOM 4029 O O . PHE B 1 93 ? 23.531 28.984 -22.094 1 91.06 93 PHE B O 1
ATOM 4036 N N . GLY B 1 94 ? 22.859 30.016 -23.891 1 90.56 94 GLY B N 1
ATOM 4037 C CA . GLY B 1 94 ? 22.922 28.797 -24.688 1 90.56 94 GLY B CA 1
ATOM 4038 C C . GLY B 1 94 ? 24.312 28.203 -24.75 1 90.56 94 GLY B C 1
ATOM 4039 O O . GLY B 1 94 ? 24.484 26.984 -24.594 1 90.56 94 GLY B O 1
ATOM 4040 N N . ALA B 1 95 ? 25.188 29.094 -25.078 1 89.75 95 ALA B N 1
ATOM 4041 C CA . ALA B 1 95 ? 26.578 28.656 -25.141 1 89.75 95 ALA B CA 1
ATOM 4042 C C . ALA B 1 95 ? 27.062 28.125 -23.797 1 89.75 95 ALA B C 1
ATOM 4044 O O . ALA B 1 95 ? 27.734 27.094 -23.734 1 89.75 95 ALA B O 1
ATOM 4045 N N . GLY B 1 96 ? 26.719 28.797 -22.781 1 90.62 96 GLY B N 1
ATOM 4046 C CA . GLY B 1 96 ? 27.109 28.359 -21.438 1 90.62 96 GLY B CA 1
ATOM 4047 C C . GLY B 1 96 ? 26.438 27.062 -21.031 1 90.62 96 GLY B C 1
ATOM 4048 O O . GLY B 1 96 ? 27.062 26.219 -20.375 1 90.62 96 GLY B O 1
ATOM 4049 N N . TRP B 1 97 ? 25.281 26.891 -21.422 1 91.12 97 TRP B N 1
ATOM 4050 C CA . TRP B 1 97 ? 24.516 25.672 -21.109 1 91.12 97 TRP B CA 1
ATOM 4051 C C . TRP B 1 97 ? 25.156 24.453 -21.766 1 91.12 97 TRP B C 1
ATOM 4053 O O . TRP B 1 97 ? 25.141 23.359 -21.203 1 91.12 97 TRP B O 1
ATOM 4063 N N . SER B 1 98 ? 25.734 24.672 -22.859 1 90.62 98 SER B N 1
ATOM 4064 C CA . SER B 1 98 ? 26.312 23.562 -23.625 1 90.62 98 SER B CA 1
ATOM 4065 C C . SER B 1 98 ? 27.734 23.281 -23.188 1 90.62 98 SER B C 1
ATOM 4067 O O . SER B 1 98 ? 28.297 22.219 -23.484 1 90.62 98 SER B O 1
ATOM 4069 N N . ASN B 1 99 ? 28.25 24.281 -22.438 1 90.69 99 ASN B N 1
ATOM 4070 C CA . ASN B 1 99 ? 29.625 24.141 -21.969 1 90.69 99 ASN B CA 1
ATOM 4071 C C . ASN B 1 99 ? 29.734 23.109 -20.844 1 90.69 99 ASN B C 1
ATOM 4073 O O . ASN B 1 99 ? 29.078 23.266 -19.797 1 90.69 99 ASN B O 1
ATOM 4077 N N . ARG B 1 100 ? 30.578 22.125 -20.953 1 89.5 100 ARG B N 1
ATOM 4078 C CA . ARG B 1 100 ? 30.75 21.031 -20.016 1 89.5 100 ARG B CA 1
ATOM 4079 C C . ARG B 1 100 ? 31.297 21.531 -18.688 1 89.5 100 ARG B C 1
ATOM 4081 O O . ARG B 1 100 ? 31.078 20.922 -17.641 1 89.5 100 ARG B O 1
ATOM 4088 N N . ALA B 1 101 ? 31.953 22.672 -18.734 1 89.06 101 ALA B N 1
ATOM 4089 C CA . ALA B 1 101 ? 32.531 23.234 -17.516 1 89.06 101 ALA B CA 1
ATOM 4090 C C . ALA B 1 101 ? 31.453 23.719 -16.562 1 89.06 101 ALA B C 1
ATOM 4092 O O . ALA B 1 101 ? 31.703 23.875 -15.367 1 89.06 101 ALA B O 1
ATOM 4093 N N . ASN B 1 102 ? 30.219 23.875 -17.062 1 92.31 102 ASN B N 1
ATOM 4094 C CA . ASN B 1 102 ? 29.125 24.391 -16.25 1 92.31 102 ASN B CA 1
ATOM 4095 C C . ASN B 1 102 ? 28.172 23.297 -15.82 1 92.31 102 ASN B C 1
ATOM 4097 O O . ASN B 1 102 ? 27 23.562 -15.516 1 92.31 102 ASN B O 1
ATOM 4101 N N . ARG B 1 103 ? 28.656 22.141 -15.711 1 91.44 103 ARG B N 1
ATOM 4102 C CA . ARG B 1 103 ? 27.797 20.984 -15.445 1 91.44 103 ARG B CA 1
ATOM 4103 C C . ARG B 1 103 ? 27.109 21.109 -14.086 1 91.44 103 ARG B C 1
ATOM 4105 O O . ARG B 1 103 ? 25.922 20.844 -13.953 1 91.44 103 ARG B O 1
ATOM 4112 N N . LEU B 1 104 ? 27.891 21.5 -13.125 1 90.88 104 LEU B N 1
ATOM 4113 C CA . LEU B 1 104 ? 27.344 21.609 -11.773 1 90.88 104 LEU B CA 1
ATOM 4114 C C . LEU B 1 104 ? 26.266 22.688 -11.711 1 90.88 104 LEU B C 1
ATOM 4116 O O . LEU B 1 104 ? 25.219 22.484 -11.086 1 90.88 104 LEU B O 1
ATOM 4120 N N . ALA B 1 105 ? 26.531 23.781 -12.305 1 90.56 105 ALA B N 1
ATOM 4121 C CA . ALA B 1 105 ? 25.562 24.875 -12.32 1 90.56 105 ALA B CA 1
ATOM 4122 C C . ALA B 1 105 ? 24.297 24.469 -13.062 1 90.56 105 ALA B C 1
ATOM 4124 O O . ALA B 1 105 ? 23.188 24.828 -12.656 1 90.56 105 ALA B O 1
ATOM 4125 N N . LYS B 1 106 ? 24.469 23.766 -14.094 1 91.44 106 LYS B N 1
ATOM 4126 C CA . LYS B 1 106 ? 23.344 23.297 -14.875 1 91.44 106 LYS B CA 1
ATOM 4127 C C . LYS B 1 106 ? 22.453 22.375 -14.047 1 91.44 106 LYS B C 1
ATOM 4129 O O . LYS B 1 106 ? 21.234 22.562 -13.984 1 91.44 106 LYS B O 1
ATOM 4134 N N . TRP B 1 107 ? 23.094 21.453 -13.438 1 91.31 107 TRP B N 1
ATOM 4135 C CA . TRP B 1 107 ? 22.328 20.5 -12.641 1 91.31 107 TRP B CA 1
ATOM 4136 C C . TRP B 1 107 ? 21.609 21.203 -11.492 1 91.31 107 TRP B C 1
ATOM 4138 O O . TRP B 1 107 ? 20.469 20.859 -11.164 1 91.31 107 TRP B O 1
ATOM 4148 N N . TYR B 1 108 ? 22.297 22.109 -10.938 1 89.19 108 TYR B N 1
ATOM 4149 C CA . TYR B 1 108 ? 21.672 22.859 -9.852 1 89.19 108 TYR B CA 1
ATOM 4150 C C . TYR B 1 108 ? 20.422 23.578 -10.344 1 89.19 108 TYR B C 1
ATOM 4152 O O . TYR B 1 108 ? 19.375 23.547 -9.688 1 89.19 108 TYR B O 1
ATOM 4160 N N . LEU B 1 109 ? 20.531 24.203 -11.453 1 88.38 109 LEU B N 1
ATOM 4161 C CA . LEU B 1 109 ? 19.406 24.953 -11.992 1 88.38 109 LEU B CA 1
ATOM 4162 C C . LEU B 1 109 ? 18.25 24.031 -12.367 1 88.38 109 LEU B C 1
ATOM 4164 O O . LEU B 1 109 ? 17.078 24.359 -12.172 1 88.38 109 LEU B O 1
ATOM 4168 N N . LEU B 1 110 ? 18.641 22.875 -12.883 1 90.06 110 LEU B N 1
ATOM 4169 C CA . LEU B 1 110 ? 17.609 21.922 -13.266 1 90.06 110 LEU B CA 1
ATOM 4170 C C . LEU B 1 110 ? 16.875 21.391 -12.031 1 90.06 110 LEU B C 1
ATOM 4172 O O . LEU B 1 110 ? 15.656 21.266 -12.039 1 90.06 110 LEU B O 1
ATOM 4176 N N . ILE B 1 111 ? 17.562 21.078 -11.023 1 88.56 111 ILE B N 1
ATOM 4177 C CA . ILE B 1 111 ? 16.953 20.594 -9.781 1 88.56 111 ILE B CA 1
ATOM 4178 C C . ILE B 1 111 ? 16.047 21.672 -9.195 1 88.56 111 ILE B C 1
ATOM 4180 O O . ILE B 1 111 ? 14.93 21.375 -8.758 1 88.56 111 ILE B O 1
ATOM 4184 N N . ARG B 1 112 ? 16.531 22.891 -9.227 1 84.75 112 ARG B N 1
ATOM 4185 C CA . ARG B 1 112 ? 15.719 24 -8.719 1 84.75 112 ARG B CA 1
ATOM 4186 C C . ARG B 1 112 ? 14.453 24.172 -9.547 1 84.75 112 ARG B C 1
ATOM 4188 O O . ARG B 1 112 ? 13.391 24.469 -9 1 84.75 112 ARG B O 1
ATOM 4195 N N . LEU B 1 113 ? 14.664 24.062 -10.828 1 84.5 113 LEU B N 1
ATOM 4196 C CA . LEU B 1 113 ? 13.508 24.188 -11.719 1 84.5 113 LEU B CA 1
ATOM 4197 C C . LEU B 1 113 ? 12.484 23.094 -11.43 1 84.5 113 LEU B C 1
ATOM 4199 O O . LEU B 1 113 ? 11.289 23.375 -11.336 1 84.5 113 LEU B O 1
ATOM 4203 N N . PHE B 1 114 ? 12.961 21.875 -11.258 1 88.94 114 PHE B N 1
ATOM 4204 C CA . PHE B 1 114 ? 12.07 20.766 -10.969 1 88.94 114 PHE B CA 1
ATOM 4205 C C . PHE B 1 114 ? 11.344 20.969 -9.641 1 88.94 114 PHE B C 1
ATOM 4207 O O . PHE B 1 114 ? 10.148 20.703 -9.531 1 88.94 114 PHE B O 1
ATOM 4214 N N . LYS B 1 115 ? 12.039 21.422 -8.703 1 85.81 115 LYS B N 1
ATOM 4215 C CA . LYS B 1 115 ? 11.445 21.672 -7.395 1 85.81 115 LYS B CA 1
ATOM 4216 C C . LYS B 1 115 ? 10.375 22.75 -7.48 1 85.81 115 LYS B C 1
ATOM 4218 O O . LYS B 1 115 ? 9.328 22.656 -6.836 1 85.81 115 LYS B O 1
ATOM 4223 N N . THR B 1 116 ? 10.711 23.781 -8.25 1 83.56 116 THR B N 1
ATOM 4224 C CA . THR B 1 116 ? 9.758 24.875 -8.406 1 83.56 116 THR B CA 1
ATOM 4225 C C . THR B 1 116 ? 8.5 24.406 -9.133 1 83.56 116 THR B C 1
ATOM 4227 O O . THR B 1 116 ? 7.383 24.719 -8.719 1 83.56 116 THR B O 1
ATOM 4230 N N . ILE B 1 117 ? 8.703 23.609 -10.141 1 87 117 ILE B N 1
ATOM 4231 C CA . ILE B 1 117 ? 7.57 23.062 -10.891 1 87 117 ILE B CA 1
ATOM 4232 C C . ILE B 1 117 ? 6.723 22.188 -9.969 1 87 117 ILE B C 1
ATOM 4234 O O . ILE B 1 117 ? 5.492 22.266 -9.984 1 87 117 ILE B O 1
ATOM 4238 N N . ASN B 1 118 ? 7.379 21.391 -9.227 1 89.25 118 ASN B N 1
ATOM 4239 C CA . ASN B 1 118 ? 6.672 20.516 -8.289 1 89.25 118 ASN B CA 1
ATOM 4240 C C . ASN B 1 118 ? 5.883 21.328 -7.266 1 89.25 118 ASN B C 1
ATOM 4242 O O . ASN B 1 118 ? 4.734 21 -6.957 1 89.25 118 ASN B O 1
ATOM 4246 N N . ALA B 1 119 ? 6.484 22.359 -6.746 1 86.19 119 ALA B N 1
ATOM 4247 C CA . ALA B 1 119 ? 5.816 23.203 -5.766 1 86.19 119 ALA B CA 1
ATOM 4248 C C . ALA B 1 119 ? 4.594 23.891 -6.371 1 86.19 119 ALA B C 1
ATOM 4250 O O . ALA B 1 119 ? 3.539 23.969 -5.734 1 86.19 119 ALA B O 1
ATOM 4251 N N . ILE B 1 120 ? 4.742 24.359 -7.586 1 86.75 120 ILE B N 1
ATOM 4252 C CA . ILE B 1 120 ? 3.648 25.047 -8.266 1 86.75 120 ILE B CA 1
ATOM 4253 C C . ILE B 1 120 ? 2.52 24.062 -8.547 1 86.75 120 ILE B C 1
ATOM 4255 O O . ILE B 1 120 ? 1.346 24.359 -8.328 1 86.75 120 ILE B O 1
ATOM 4259 N N . GLY B 1 121 ? 2.879 22.875 -9.023 1 89.06 121 GLY B N 1
ATOM 4260 C CA . GLY B 1 121 ? 1.883 21.844 -9.273 1 89.06 121 GLY B CA 1
ATOM 4261 C C . GLY B 1 121 ? 1.085 21.484 -8.039 1 89.06 121 GLY B C 1
ATOM 4262 O O . GLY B 1 121 ? -0.144 21.391 -8.086 1 89.06 121 GLY B O 1
ATOM 4263 N N . ASN B 1 122 ? 1.762 21.312 -6.941 1 90.81 122 ASN B N 1
ATOM 4264 C CA . ASN B 1 122 ? 1.082 20.969 -5.695 1 90.81 122 ASN B CA 1
ATOM 4265 C C . ASN B 1 122 ? 0.178 22.109 -5.227 1 90.81 122 ASN B C 1
ATOM 4267 O O . ASN B 1 122 ? -0.934 21.875 -4.754 1 90.81 122 ASN B O 1
ATOM 4271 N N . ARG B 1 123 ? 0.665 23.297 -5.371 1 87.69 123 ARG B N 1
ATOM 4272 C CA . ARG B 1 123 ? -0.127 24.453 -4.961 1 87.69 123 ARG B CA 1
ATOM 4273 C C . ARG B 1 123 ? -1.399 24.578 -5.793 1 87.69 123 ARG B C 1
ATOM 4275 O O . ARG B 1 123 ? -2.484 24.797 -5.254 1 87.69 123 ARG B O 1
ATOM 4282 N N . LEU B 1 124 ? -1.275 24.281 -7.074 1 87.94 124 LEU B N 1
ATOM 4283 C CA . LEU B 1 124 ? -2.381 24.531 -7.992 1 87.94 124 LEU B CA 1
ATOM 4284 C C . LEU B 1 124 ? -3.365 23.375 -8 1 87.94 124 LEU B C 1
ATOM 4286 O O . LEU B 1 124 ? -4.574 23.578 -8.125 1 87.94 124 LEU B O 1
ATOM 4290 N N . ILE B 1 125 ? -2.824 22.188 -7.801 1 92.12 125 ILE B N 1
ATOM 4291 C CA . ILE B 1 125 ? -3.678 21.047 -8.055 1 92.12 125 ILE B CA 1
ATOM 4292 C C . ILE B 1 125 ? -4.062 20.375 -6.734 1 92.12 125 ILE B C 1
ATOM 4294 O O . ILE B 1 125 ? -5.195 19.922 -6.57 1 92.12 125 ILE B O 1
ATOM 4298 N N . ILE B 1 126 ? -3.186 20.328 -5.781 1 93.12 126 ILE B N 1
ATOM 4299 C CA . ILE B 1 126 ? -3.432 19.625 -4.527 1 93.12 126 ILE B CA 1
ATOM 4300 C C . ILE B 1 126 ? -4.027 20.578 -3.504 1 93.12 126 ILE B C 1
ATOM 4302 O O . ILE B 1 126 ? -5.16 20.406 -3.053 1 93.12 126 ILE B O 1
ATOM 4306 N N . ASP B 1 127 ? -3.34 21.688 -3.211 1 89.69 127 ASP B N 1
ATOM 4307 C CA . ASP B 1 127 ? -3.766 22.609 -2.168 1 89.69 127 ASP B CA 1
ATOM 4308 C C . ASP B 1 127 ? -4.871 23.531 -2.674 1 89.69 127 ASP B C 1
ATOM 4310 O O . ASP B 1 127 ? -5.812 23.844 -1.942 1 89.69 127 ASP B O 1
ATOM 4314 N N . ARG B 1 128 ? -4.793 24.047 -3.883 1 85.88 128 ARG B N 1
ATOM 4315 C CA . ARG B 1 128 ? -5.746 24.891 -4.605 1 85.88 128 ARG B CA 1
ATOM 4316 C C . ARG B 1 128 ? -5.945 26.234 -3.902 1 85.88 128 ARG B C 1
ATOM 4318 O O . ARG B 1 128 ? -6.641 27.109 -4.414 1 85.88 128 ARG B O 1
ATOM 4325 N N . GLN B 1 129 ? -5.504 26.406 -2.707 1 82.25 129 GLN B N 1
ATOM 4326 C CA . GLN B 1 129 ? -5.52 27.656 -1.962 1 82.25 129 GLN B CA 1
ATOM 4327 C C . GLN B 1 129 ? -4.156 27.938 -1.335 1 82.25 129 GLN B C 1
ATOM 4329 O O . GLN B 1 129 ? -3.441 27.016 -0.949 1 82.25 129 GLN B O 1
ATOM 4334 N N . SER B 1 130 ? -3.875 29.172 -1.204 1 83.31 130 SER B N 1
ATOM 4335 C CA . SER B 1 130 ? -2.6 29.578 -0.618 1 83.31 130 SER B CA 1
ATOM 4336 C C . SER B 1 130 ? -2.547 29.234 0.869 1 83.31 130 SER B C 1
ATOM 4338 O O . SER B 1 130 ? -3.586 29.062 1.51 1 83.31 130 SER B O 1
ATOM 4340 N N . ARG B 1 131 ? -1.351 29.172 1.345 1 86.06 131 ARG B N 1
ATOM 4341 C CA . ARG B 1 131 ? -1.136 28.906 2.762 1 86.06 131 ARG B CA 1
ATOM 4342 C C . ARG B 1 131 ? -1.775 29.969 3.633 1 86.06 131 ARG B C 1
ATOM 4344 O O . ARG B 1 131 ? -1.743 31.156 3.293 1 86.06 131 ARG B O 1
ATOM 4351 N N . ARG B 1 132 ? -2.408 29.609 4.73 1 83.69 132 ARG B N 1
ATOM 4352 C CA . ARG B 1 132 ? -3.006 30.5 5.711 1 83.69 132 ARG B CA 1
ATOM 4353 C C . ARG B 1 132 ? -2.17 30.562 6.984 1 83.69 132 ARG B C 1
ATOM 4355 O O . ARG B 1 132 ? -1.634 29.547 7.426 1 83.69 132 ARG B O 1
ATOM 4362 N N . PRO B 1 133 ? -1.965 31.688 7.398 1 83.69 133 PRO B N 1
ATOM 4363 C CA . PRO B 1 133 ? -1.284 31.75 8.695 1 83.69 133 PRO B CA 1
ATOM 4364 C C . PRO B 1 133 ? -2.088 31.094 9.812 1 83.69 133 PRO B C 1
ATOM 4366 O O . PRO B 1 133 ? -3.314 31.219 9.852 1 83.69 133 PRO B O 1
ATOM 4369 N N . ILE B 1 134 ? -1.376 30.453 10.719 1 90.19 134 ILE B N 1
ATOM 4370 C CA . ILE B 1 134 ? -2.07 29.734 11.781 1 90.19 134 ILE B CA 1
ATOM 4371 C C . ILE B 1 134 ? -1.973 30.531 13.086 1 90.19 134 ILE B C 1
ATOM 4373 O O . ILE B 1 134 ? -0.881 30.938 13.492 1 90.19 134 ILE B O 1
ATOM 4377 N N . ARG B 1 135 ? -3.08 30.844 13.656 1 91.62 135 ARG B N 1
ATOM 4378 C CA . ARG B 1 135 ? -3.195 31.344 15.023 1 91.62 135 ARG B CA 1
ATOM 4379 C C . ARG B 1 135 ? -3.703 30.25 15.961 1 91.62 135 ARG B C 1
ATOM 4381 O O . ARG B 1 135 ? -4.91 30.031 16.062 1 91.62 135 ARG B O 1
ATOM 4388 N N . TRP B 1 136 ? -2.84 29.703 16.688 1 94.56 136 TRP B N 1
ATOM 4389 C CA . TRP B 1 136 ? -3.111 28.469 17.406 1 94.56 136 TRP B CA 1
ATOM 4390 C C . TRP B 1 136 ? -4.23 28.688 18.438 1 94.56 136 TRP B C 1
ATOM 4392 O O . TRP B 1 136 ? -4.996 27.766 18.719 1 94.56 136 TRP B O 1
ATOM 4402 N N . ASN B 1 137 ? -4.371 29.875 18.938 1 93.44 137 ASN B N 1
ATOM 4403 C CA . ASN B 1 137 ? -5.387 30.156 19.938 1 93.44 137 ASN B CA 1
ATOM 4404 C C . ASN B 1 137 ? -6.797 30.031 19.375 1 93.44 137 ASN B C 1
ATOM 4406 O O . ASN B 1 137 ? -7.773 30 20.125 1 93.44 137 ASN B O 1
ATOM 4410 N N . GLU B 1 138 ? -6.902 29.875 18.047 1 92.44 138 GLU B N 1
ATOM 4411 C CA . GLU B 1 138 ? -8.211 29.781 17.406 1 92.44 138 GLU B CA 1
ATOM 4412 C C . GLU B 1 138 ? -8.508 28.344 16.969 1 92.44 138 GLU B C 1
ATOM 4414 O O . GLU B 1 138 ? -9.555 28.078 16.375 1 92.44 138 GLU B O 1
ATOM 4419 N N . HIS B 1 139 ? -7.629 27.469 17.281 1 94.81 139 HIS B N 1
ATOM 4420 C CA . HIS B 1 139 ? -7.77 26.109 16.75 1 94.81 139 HIS B CA 1
ATOM 4421 C C . HIS B 1 139 ? -8.023 25.109 17.875 1 94.81 139 HIS B C 1
ATOM 4423 O O . HIS B 1 139 ? -7.406 25.188 18.938 1 94.81 139 HIS B O 1
ATOM 4429 N N . ILE B 1 140 ? -8.969 24.234 17.609 1 96.75 140 ILE B N 1
ATOM 4430 C CA . ILE B 1 140 ? -9.211 23.047 18.422 1 96.75 140 ILE B CA 1
ATOM 4431 C C . ILE B 1 140 ? -8.625 21.828 17.719 1 96.75 140 ILE B C 1
ATOM 4433 O O . ILE B 1 140 ? -9.102 21.406 16.672 1 96.75 140 ILE B O 1
ATOM 4437 N N . VAL B 1 141 ? -7.59 21.234 18.328 1 98.19 141 VAL B N 1
ATOM 4438 C CA . VAL B 1 141 ? -6.898 20.078 17.75 1 98.19 141 VAL B CA 1
ATOM 4439 C C . VAL B 1 141 ? -7.289 18.812 18.516 1 98.19 141 VAL B C 1
ATOM 4441 O O . VAL B 1 141 ? -7.059 18.703 19.719 1 98.19 141 VAL B O 1
ATOM 4444 N N . VAL B 1 142 ? -7.887 17.875 17.812 1 98.75 142 VAL B N 1
ATOM 4445 C CA . VAL B 1 142 ? -8.219 16.578 18.406 1 98.75 142 VAL B CA 1
ATOM 4446 C C . VAL B 1 142 ? -7.148 15.555 18.031 1 98.75 142 VAL B C 1
ATOM 4448 O O . VAL B 1 142 ? -6.855 15.359 16.844 1 98.75 142 VAL B O 1
ATOM 4451 N N . ILE B 1 143 ? -6.547 14.93 19.047 1 98.88 143 ILE B N 1
ATOM 4452 C CA . ILE B 1 143 ? -5.457 13.984 18.859 1 98.88 143 ILE B CA 1
ATOM 4453 C C . ILE B 1 143 ? -5.875 12.609 19.391 1 98.88 143 ILE B C 1
ATOM 4455 O O . ILE B 1 143 ? -6.18 12.461 20.578 1 98.88 143 ILE B O 1
ATOM 4459 N N . THR B 1 144 ? -5.887 11.633 18.531 1 98.81 144 THR B N 1
ATOM 4460 C CA . THR B 1 144 ? -6.004 10.273 19.031 1 98.81 144 THR B CA 1
ATOM 4461 C C . THR B 1 144 ? -4.633 9.703 19.375 1 98.81 144 THR B C 1
ATOM 4463 O O . THR B 1 144 ? -3.648 9.969 18.688 1 98.81 144 THR B O 1
ATOM 4466 N N . GLY B 1 145 ? -4.602 8.922 20.422 1 97.75 145 GLY B N 1
ATOM 4467 C CA . GLY B 1 145 ? -3.328 8.375 20.859 1 97.75 145 GLY B CA 1
ATOM 4468 C C . GLY B 1 145 ? -2.383 9.422 21.406 1 97.75 145 GLY B C 1
ATOM 4469 O O . GLY B 1 145 ? -1.172 9.352 21.203 1 97.75 145 GLY B O 1
ATOM 4470 N N . GLY B 1 146 ? -2.92 10.406 22.031 1 97.81 146 GLY B N 1
ATOM 4471 C CA . GLY B 1 146 ? -2.111 11.531 22.484 1 97.81 146 GLY B CA 1
ATOM 4472 C C . GLY B 1 146 ? -1.688 11.422 23.938 1 97.81 146 GLY B C 1
ATOM 4473 O O . GLY B 1 146 ? -1.122 12.359 24.5 1 97.81 146 GLY B O 1
ATOM 4474 N N . ALA B 1 147 ? -1.914 10.266 24.594 1 96.88 147 ALA B N 1
ATOM 4475 C CA . ALA B 1 147 ? -1.614 10.125 26.016 1 96.88 147 ALA B CA 1
ATOM 4476 C C . ALA B 1 147 ? -0.112 10 26.25 1 96.88 147 ALA B C 1
ATOM 4478 O O . ALA B 1 147 ? 0.377 10.273 27.344 1 96.88 147 ALA B O 1
ATOM 4479 N N . ARG B 1 148 ? 0.618 9.523 25.25 1 93.38 148 ARG B N 1
ATOM 4480 C CA . ARG B 1 148 ? 2.061 9.336 25.344 1 93.38 148 ARG B CA 1
ATOM 4481 C C . ARG B 1 148 ? 2.707 9.336 23.953 1 93.38 148 ARG B C 1
ATOM 4483 O O . ARG B 1 148 ? 2.037 9.594 22.953 1 93.38 148 ARG B O 1
ATOM 4490 N N . GLY B 1 149 ? 4 9.211 23.984 1 92.5 149 GLY B N 1
ATOM 4491 C CA . GLY B 1 149 ? 4.711 9.008 22.734 1 92.5 149 GLY B CA 1
ATOM 4492 C C . GLY B 1 149 ? 4.793 10.25 21.875 1 92.5 149 GLY B C 1
ATOM 4493 O O . GLY B 1 149 ? 4.867 11.367 22.391 1 92.5 149 GLY B O 1
ATOM 4494 N N . ILE B 1 150 ? 4.801 10.016 20.625 1 95 150 ILE B N 1
ATOM 4495 C CA . ILE B 1 150 ? 4.977 11.086 19.641 1 95 150 ILE B CA 1
ATOM 4496 C C . ILE B 1 150 ? 3.834 12.086 19.766 1 95 150 ILE B C 1
ATOM 4498 O O . ILE B 1 150 ? 4.07 13.289 19.891 1 95 150 ILE B O 1
ATOM 4502 N N . CYS B 1 151 ? 2.633 11.609 19.844 1 97.69 151 CYS B N 1
ATOM 4503 C CA . CYS B 1 151 ? 1.465 12.484 19.859 1 97.69 151 CYS B CA 1
ATOM 4504 C C . CYS B 1 151 ? 1.301 13.164 21.203 1 97.69 151 CYS B C 1
ATOM 4506 O O . CYS B 1 151 ? 0.72 14.25 21.297 1 97.69 151 CYS B O 1
ATOM 4508 N N . GLY B 1 152 ? 1.798 12.484 22.25 1 97.5 152 GLY B N 1
ATOM 4509 C CA . GLY B 1 152 ? 1.858 13.18 23.531 1 97.5 152 GLY B CA 1
ATOM 4510 C C . GLY B 1 152 ? 2.758 14.398 23.5 1 97.5 152 GLY B C 1
ATOM 4511 O O . GLY B 1 152 ? 2.41 15.445 24.062 1 97.5 152 GLY B O 1
ATOM 4512 N N . HIS B 1 153 ? 3.852 14.234 22.859 1 97.31 153 HIS B N 1
ATOM 4513 C CA . HIS B 1 153 ? 4.781 15.359 22.734 1 97.31 153 HIS B CA 1
ATOM 4514 C C . HIS B 1 153 ? 4.207 16.453 21.844 1 97.31 153 HIS B C 1
ATOM 4516 O O . HIS B 1 153 ? 4.441 17.641 22.078 1 97.31 153 HIS B O 1
ATOM 4522 N N . VAL B 1 154 ? 3.469 16.094 20.828 1 98.5 154 VAL B N 1
ATOM 4523 C CA . VAL B 1 154 ? 2.795 17.062 19.984 1 98.5 154 VAL B CA 1
ATOM 4524 C C . VAL B 1 154 ? 1.797 17.875 20.812 1 98.5 154 VAL B C 1
ATOM 4526 O O . VAL B 1 154 ? 1.711 19.094 20.672 1 98.5 154 VAL B O 1
ATOM 4529 N N . CYS B 1 155 ? 1.077 17.172 21.672 1 98.62 155 CYS B N 1
ATOM 4530 C CA . CYS B 1 155 ? 0.135 17.844 22.562 1 98.62 155 CYS B CA 1
ATOM 4531 C C . CYS B 1 155 ? 0.834 18.906 23.391 1 98.62 155 CYS B C 1
ATOM 4533 O O . CYS B 1 155 ? 0.358 20.047 23.469 1 98.62 155 CYS B O 1
ATOM 4535 N N . LYS B 1 156 ? 1.962 18.531 23.891 1 98.19 156 LYS B N 1
ATOM 4536 C CA . LYS B 1 156 ? 2.734 19.469 24.719 1 98.19 156 LYS B CA 1
ATOM 4537 C C . LYS B 1 156 ? 3.131 20.703 23.922 1 98.19 156 LYS B C 1
ATOM 4539 O O . LYS B 1 156 ? 2.945 21.828 24.375 1 98.19 156 LYS B O 1
ATOM 4544 N N . LEU B 1 157 ? 3.615 20.5 22.75 1 98.31 157 LEU B N 1
ATOM 4545 C CA . LEU B 1 157 ? 4.086 21.594 21.922 1 98.31 157 LEU B CA 1
ATOM 4546 C C . LEU B 1 157 ? 2.924 22.5 21.5 1 98.31 157 LEU B C 1
ATOM 4548 O O . LEU B 1 157 ? 3.045 23.719 21.5 1 98.31 157 LEU B O 1
ATOM 4552 N N . LEU B 1 158 ? 1.802 21.953 21.172 1 98.62 158 LEU B N 1
ATOM 4553 C CA . LEU B 1 158 ? 0.638 22.719 20.734 1 98.62 158 LEU B CA 1
ATOM 4554 C C . LEU B 1 158 ? 0.073 23.562 21.875 1 98.62 158 LEU B C 1
ATOM 4556 O O . LEU B 1 158 ? -0.327 24.703 21.672 1 98.62 158 LEU B O 1
ATOM 4560 N N . ARG B 1 159 ? 0.039 22.969 23.031 1 98.56 159 ARG B N 1
ATOM 4561 C CA . ARG B 1 159 ? -0.434 23.703 24.203 1 98.56 159 ARG B CA 1
ATOM 4562 C C . ARG B 1 159 ? 0.475 24.891 24.516 1 98.56 159 ARG B C 1
ATOM 4564 O O . ARG B 1 159 ? -0.004 25.969 24.844 1 98.56 159 ARG B O 1
ATOM 4571 N N . GLN B 1 160 ? 1.742 24.672 24.391 1 98.06 160 GLN B N 1
ATOM 4572 C CA . GLN B 1 160 ? 2.711 25.75 24.578 1 98.06 160 GLN B CA 1
ATOM 4573 C C . GLN B 1 160 ? 2.488 26.875 23.578 1 98.06 160 GLN B C 1
ATOM 4575 O O . GLN B 1 160 ? 2.719 28.047 23.891 1 98.06 160 GLN B O 1
ATOM 4580 N N . LYS B 1 161 ? 1.956 26.531 22.484 1 97.31 161 LYS B N 1
ATOM 4581 C CA . LYS B 1 161 ? 1.725 27.516 21.438 1 97.31 161 LYS B CA 1
ATOM 4582 C C . LYS B 1 161 ? 0.35 28.156 21.578 1 97.31 161 LYS B C 1
ATOM 4584 O O . LYS B 1 161 ? 0.02 29.094 20.844 1 97.31 161 LYS B O 1
ATOM 4589 N N . GLY B 1 162 ? -0.503 27.625 22.469 1 97.62 162 GLY B N 1
ATOM 4590 C CA . GLY B 1 162 ? -1.758 28.281 22.797 1 97.62 162 GLY B CA 1
ATOM 4591 C C . GLY B 1 162 ? -2.971 27.594 22.219 1 97.62 162 GLY B C 1
ATOM 4592 O O . GLY B 1 162 ? -4.102 28.047 22.375 1 97.62 162 GLY B O 1
ATOM 4593 N N . ALA B 1 163 ? -2.809 26.453 21.609 1 97.75 163 ALA B N 1
ATOM 4594 C CA . ALA B 1 163 ? -3.92 25.734 21 1 97.75 163 ALA B CA 1
ATOM 4595 C C . ALA B 1 163 ? -4.797 25.062 22.047 1 97.75 163 ALA B C 1
ATOM 4597 O O . ALA B 1 163 ? -4.328 24.75 23.141 1 97.75 163 ALA B O 1
ATOM 4598 N N . THR B 1 164 ? -6.078 24.938 21.719 1 98.12 164 THR B N 1
ATOM 4599 C CA . THR B 1 164 ? -6.945 24.031 22.469 1 98.12 164 THR B CA 1
ATOM 4600 C C . THR B 1 164 ? -6.75 22.594 21.984 1 98.12 164 THR B C 1
ATOM 4602 O O . THR B 1 164 ? -6.941 22.297 20.812 1 98.12 164 THR B O 1
ATOM 4605 N N . VAL B 1 165 ? -6.305 21.719 22.906 1 98.81 165 VAL B N 1
ATOM 4606 C CA . VAL B 1 165 ? -5.953 20.359 22.484 1 98.81 165 VAL B CA 1
ATOM 4607 C C . VAL B 1 165 ? -6.828 19.344 23.219 1 98.81 165 VAL B C 1
ATOM 4609 O O . VAL B 1 165 ? -6.91 19.375 24.453 1 98.81 165 VAL B O 1
ATOM 4612 N N . VAL B 1 166 ? -7.496 18.516 22.5 1 98.88 166 VAL B N 1
ATOM 4613 C CA . VAL B 1 166 ? -8.266 17.391 23.016 1 98.88 166 VAL B CA 1
ATOM 4614 C C . VAL B 1 166 ? -7.508 16.078 22.766 1 98.88 166 VAL B C 1
ATOM 4616 O O . VAL B 1 166 ? -7.125 15.789 21.641 1 98.88 166 VAL B O 1
ATOM 4619 N N . VAL B 1 167 ? -7.316 15.305 23.812 1 98.88 167 VAL B N 1
ATOM 4620 C CA . VAL B 1 167 ? -6.656 14.008 23.672 1 98.88 167 VAL B CA 1
ATOM 4621 C C . VAL B 1 167 ? -7.676 12.891 23.859 1 98.88 167 VAL B C 1
ATOM 4623 O O . VAL B 1 167 ? -8.398 12.852 24.859 1 98.88 167 VAL B O 1
ATOM 4626 N N . LEU B 1 168 ? -7.777 12.07 22.859 1 98.88 168 LEU B N 1
ATOM 4627 C CA . LEU B 1 168 ? -8.555 10.836 22.891 1 98.88 168 LEU B CA 1
ATOM 4628 C C . LEU B 1 168 ? -7.645 9.617 22.984 1 98.88 168 LEU B C 1
ATOM 4630 O O . LEU B 1 168 ? -6.836 9.383 22.078 1 98.88 168 LEU B O 1
ATOM 4634 N N . ASP B 1 169 ? -7.816 8.836 24.047 1 98.44 169 ASP B N 1
ATOM 4635 C CA . ASP B 1 169 ? -6.965 7.664 24.203 1 98.44 169 ASP B CA 1
ATOM 4636 C C . ASP B 1 169 ? -7.621 6.629 25.109 1 98.44 169 ASP B C 1
ATOM 4638 O O . ASP B 1 169 ? -8.656 6.902 25.719 1 98.44 169 ASP B O 1
ATOM 4642 N N . LEU B 1 170 ? -7.035 5.504 25.172 1 96.88 170 LEU B N 1
ATOM 4643 C CA . LEU B 1 170 ? -7.605 4.375 25.906 1 96.88 170 LEU B CA 1
ATOM 4644 C C . LEU B 1 170 ? -7.297 4.477 27.391 1 96.88 170 LEU B C 1
ATOM 4646 O O . LEU B 1 170 ? -8.133 4.141 28.234 1 96.88 170 LEU B O 1
ATOM 4650 N N . PRO B 1 171 ? -6.094 4.926 27.828 1 95.94 171 PRO B N 1
ATOM 4651 C CA . PRO B 1 171 ? -5.816 5.039 29.25 1 95.94 171 PRO B CA 1
ATOM 4652 C C . PRO B 1 171 ? -6.742 6.027 29.969 1 95.94 171 PRO B C 1
ATOM 4654 O O . PRO B 1 171 ? -7.367 6.863 29.312 1 95.94 171 PRO B O 1
ATOM 4657 N N . ASP B 1 172 ? -6.688 5.949 31.234 1 97 172 ASP B N 1
ATOM 4658 C CA . ASP B 1 172 ? -7.586 6.781 32.031 1 97 172 ASP B CA 1
ATOM 4659 C C . ASP B 1 172 ? -7.129 8.242 32.031 1 97 172 ASP B C 1
ATOM 4661 O O . ASP B 1 172 ? -7.938 9.148 32.219 1 97 172 ASP B O 1
ATOM 4665 N N . LYS B 1 173 ? -5.844 8.438 31.859 1 97.31 173 LYS B N 1
ATOM 4666 C CA . LYS B 1 173 ? -5.266 9.781 31.797 1 97.31 173 LYS B CA 1
ATOM 4667 C C . LYS B 1 173 ? -4.016 9.805 30.922 1 97.31 173 LYS B C 1
ATOM 4669 O O . LYS B 1 173 ? -3.441 8.758 30.625 1 97.31 173 LYS B O 1
ATOM 4674 N N . SER B 1 174 ? -3.705 10.953 30.531 1 97.56 174 SER B N 1
ATOM 4675 C CA . SER B 1 174 ? -2.461 11.094 29.797 1 97.56 174 SER B CA 1
ATOM 4676 C C . SER B 1 174 ? -1.254 11.102 30.719 1 97.56 174 SER B C 1
ATOM 4678 O O . SER B 1 174 ? -1.385 11.383 31.906 1 97.56 174 SER B O 1
ATOM 4680 N N . GLU B 1 175 ? -0.091 10.766 30.156 1 95.12 175 GLU B N 1
ATOM 4681 C CA . GLU B 1 175 ? 1.138 10.773 30.938 1 95.12 175 GLU B CA 1
ATOM 4682 C C . GLU B 1 175 ? 1.589 12.195 31.25 1 95.12 175 GLU B C 1
ATOM 4684 O O . GLU B 1 175 ? 2.242 12.438 32.281 1 95.12 175 GLU B O 1
ATOM 4689 N N . HIS B 1 176 ? 1.246 13.141 30.422 1 95.31 176 HIS B N 1
ATOM 4690 C CA . HIS B 1 176 ? 1.729 14.516 30.547 1 95.31 176 HIS B CA 1
ATOM 4691 C C . HIS B 1 176 ? 0.67 15.414 31.172 1 95.31 176 HIS B C 1
ATOM 4693 O O . HIS B 1 176 ? 1.002 16.406 31.828 1 95.31 176 HIS B O 1
ATOM 4699 N N . GLY B 1 177 ? -0.579 15.195 30.984 1 97.06 177 GLY B N 1
ATOM 4700 C CA . GLY B 1 177 ? -1.664 15.953 31.578 1 97.06 177 GLY B CA 1
ATOM 4701 C C . GLY B 1 177 ? -1.734 17.391 31.094 1 97.06 177 GLY B C 1
ATOM 4702 O O . GLY B 1 177 ? -2.213 18.266 31.797 1 97.06 177 GLY B O 1
ATOM 4703 N N . LEU B 1 178 ? -1.324 17.672 29.906 1 97.56 178 LEU B N 1
ATOM 4704 C CA . LEU B 1 178 ? -1.186 19.062 29.438 1 97.56 178 LEU B CA 1
ATOM 4705 C C . LEU B 1 178 ? -2.318 19.422 28.484 1 97.56 178 LEU B C 1
ATOM 4707 O O . LEU B 1 178 ? -2.457 20.594 28.109 1 97.56 178 LEU B O 1
ATOM 4711 N N . GLU B 1 179 ? -3.166 18.469 28.125 1 98.5 179 GLU B N 1
ATOM 4712 C CA . GLU B 1 179 ? -4.266 18.719 27.203 1 98.5 179 GLU B CA 1
ATOM 4713 C C . GLU B 1 179 ? -5.316 19.625 27.828 1 98.5 179 GLU B C 1
ATOM 4715 O O . GLU B 1 179 ? -5.367 19.781 29.047 1 98.5 179 GLU B O 1
ATOM 4720 N N . THR B 1 180 ? -6.102 20.312 27.031 1 98.62 180 THR B N 1
ATOM 4721 C CA . THR B 1 180 ? -7.238 21.094 27.5 1 98.62 180 THR B CA 1
ATOM 4722 C C . THR B 1 180 ? -8.352 20.188 28 1 98.62 180 THR B C 1
ATOM 4724 O O . THR B 1 180 ? -9.008 20.5 29 1 98.62 180 THR B O 1
ATOM 4727 N N . LEU B 1 181 ? -8.578 19.094 27.266 1 98.62 181 LEU B N 1
ATOM 4728 C CA . LEU B 1 181 ? -9.609 18.109 27.578 1 98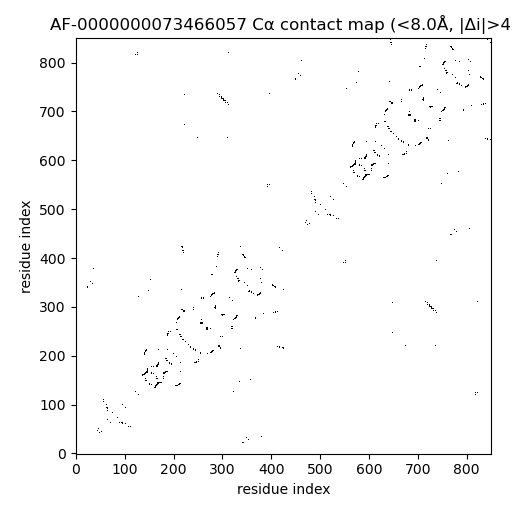.62 181 LEU B CA 1
ATOM 4729 C C . LEU B 1 181 ? -9.141 16.703 27.25 1 98.62 181 LEU B C 1
ATOM 4731 O O . LEU B 1 181 ? -8.594 16.469 26.172 1 98.62 181 LEU B O 1
ATOM 4735 N N . TYR B 1 182 ? -9.234 15.844 28.203 1 98.69 182 TYR B N 1
ATOM 4736 C CA . TYR B 1 182 ? -8.953 14.422 28.016 1 98.69 182 TYR B CA 1
ATOM 4737 C C . TYR B 1 182 ? -10.234 13.602 28.031 1 98.69 182 TYR B C 1
ATOM 4739 O O . TYR B 1 182 ? -11.062 13.75 28.938 1 98.69 182 TYR B O 1
ATOM 4747 N N . ILE B 1 183 ? -10.422 12.828 27.031 1 98.75 183 ILE B N 1
ATOM 4748 C CA . ILE B 1 183 ? -11.57 11.93 26.984 1 98.75 183 ILE B CA 1
ATOM 4749 C C . ILE B 1 183 ? -11.102 10.492 26.75 1 98.75 183 ILE B C 1
ATOM 4751 O O . ILE B 1 183 ? -10.484 10.195 25.719 1 98.75 183 ILE B O 1
ATOM 4755 N N . LYS B 1 184 ? -11.359 9.617 27.719 1 98.56 184 LYS B N 1
ATOM 4756 C CA . LYS B 1 184 ? -11.086 8.203 27.484 1 98.56 184 LYS B CA 1
ATOM 4757 C C . LYS B 1 184 ? -11.898 7.664 26.312 1 98.56 184 LYS B C 1
ATOM 4759 O O . LYS B 1 184 ? -13.125 7.691 26.344 1 98.56 184 LYS B O 1
ATOM 4764 N N . THR B 1 185 ? -11.203 7.223 25.281 1 98.69 185 THR B N 1
ATOM 4765 C CA . THR B 1 185 ? -11.867 6.832 24.047 1 98.69 185 THR B CA 1
ATOM 4766 C C . THR B 1 185 ? -11.219 5.578 23.453 1 98.69 185 THR B C 1
ATOM 4768 O O . THR B 1 185 ? -9.992 5.484 23.375 1 98.69 185 THR B O 1
ATOM 4771 N N . ASP B 1 186 ? -12.023 4.621 23.141 1 98.44 186 ASP B N 1
ATOM 4772 C CA . ASP B 1 186 ? -11.609 3.479 22.328 1 98.44 186 ASP B CA 1
ATOM 4773 C C . ASP B 1 186 ? -11.898 3.717 20.859 1 98.44 186 ASP B C 1
ATOM 4775 O O . ASP B 1 186 ? -13.055 3.676 20.422 1 98.44 186 ASP B O 1
ATOM 4779 N N . VAL B 1 187 ? -10.836 3.881 20.125 1 98.44 187 VAL B N 1
ATOM 4780 C CA . VAL B 1 187 ? -11.008 4.273 18.719 1 98.44 187 VAL B CA 1
ATOM 4781 C C . VAL B 1 187 ? -11.594 3.109 17.922 1 98.44 187 VAL B C 1
ATOM 4783 O O . VAL B 1 187 ? -12.055 3.287 16.797 1 98.44 187 VAL B O 1
ATOM 4786 N N . THR B 1 188 ? -11.562 1.848 18.469 1 97.62 188 THR B N 1
ATOM 4787 C CA . THR B 1 188 ? -12.109 0.688 17.781 1 97.62 188 THR B CA 1
ATOM 4788 C C . THR B 1 188 ? -13.625 0.618 17.953 1 97.62 188 THR B C 1
ATOM 4790 O O . THR B 1 188 ? -14.289 -0.236 17.359 1 97.62 188 THR B O 1
ATOM 4793 N N . ASP B 1 189 ? -14.172 1.498 18.781 1 98.06 189 ASP B N 1
ATOM 4794 C CA . ASP B 1 189 ? -15.602 1.551 19.062 1 98.06 189 ASP B CA 1
ATOM 4795 C C . ASP B 1 189 ? -16.203 2.865 18.578 1 98.06 189 ASP B C 1
ATOM 4797 O O . ASP B 1 189 ? -16.016 3.912 19.203 1 98.06 189 ASP B O 1
ATOM 4801 N N . ILE B 1 190 ? -17.062 2.777 17.578 1 97.81 190 ILE B N 1
ATOM 4802 C CA . ILE B 1 190 ? -17.641 3.961 16.938 1 97.81 190 ILE B CA 1
ATOM 4803 C C . ILE B 1 190 ? -18.469 4.734 17.969 1 97.81 190 ILE B C 1
ATOM 4805 O O . ILE B 1 190 ? -18.516 5.965 17.922 1 97.81 190 ILE B O 1
ATOM 4809 N N . GLN B 1 191 ? -19.109 4.023 18.859 1 98.06 191 GLN B N 1
ATOM 4810 C CA . GLN B 1 191 ? -19.922 4.699 19.859 1 98.06 191 GLN B CA 1
ATOM 4811 C C . GLN B 1 191 ? -19.047 5.496 20.828 1 98.06 191 GLN B C 1
ATOM 4813 O O . GLN B 1 191 ? -19.438 6.586 21.266 1 98.06 191 GLN B O 1
ATOM 4818 N N . SER B 1 192 ? -17.922 4.965 21.156 1 98.62 192 SER B N 1
ATOM 4819 C CA . SER B 1 192 ? -16.969 5.68 21.984 1 98.62 192 SER B CA 1
ATOM 4820 C C . SER B 1 192 ? -16.531 6.988 21.344 1 98.62 192 SER B C 1
ATOM 4822 O O . SER B 1 192 ? -16.438 8.023 22 1 98.62 192 SER B O 1
ATOM 4824 N N . LEU B 1 193 ? -16.375 7.008 20.094 1 98.5 193 LEU B N 1
ATOM 4825 C CA . LEU B 1 193 ? -15.93 8.18 19.344 1 98.5 193 LEU B CA 1
ATOM 4826 C C . LEU B 1 193 ? -17.062 9.203 19.219 1 98.5 193 LEU B C 1
ATOM 4828 O O . LEU B 1 193 ? -16.828 10.406 19.344 1 98.5 193 LEU B O 1
ATOM 4832 N N . LEU B 1 194 ? -18.234 8.711 19 1 97.69 194 LEU B N 1
ATOM 4833 C CA . LEU B 1 194 ? -19.375 9.609 18.906 1 97.69 194 LEU B CA 1
ATOM 4834 C C . LEU B 1 194 ? -19.625 10.312 20.234 1 97.69 194 LEU B C 1
ATOM 4836 O O . LEU B 1 194 ? -19.953 11.5 20.266 1 97.69 194 LEU B O 1
ATOM 4840 N N . ASN B 1 195 ? -19.469 9.578 21.234 1 98.44 195 ASN B N 1
ATOM 4841 C CA . ASN B 1 195 ? -19.578 10.188 22.547 1 98.44 195 ASN B CA 1
ATOM 4842 C C . ASN B 1 195 ? -18.516 11.25 22.781 1 98.44 195 ASN B C 1
ATOM 4844 O O . ASN B 1 195 ? -18.781 12.312 23.344 1 98.44 195 ASN B O 1
ATOM 4848 N N . ALA B 1 196 ? -17.312 10.961 22.406 1 98.69 196 ALA B N 1
ATOM 4849 C CA . ALA B 1 196 ? -16.234 11.93 22.516 1 98.69 196 ALA B CA 1
ATOM 4850 C C . ALA B 1 196 ? -16.516 13.18 21.703 1 98.69 196 ALA B C 1
ATOM 4852 O O . ALA B 1 196 ? -16.297 14.297 22.156 1 98.69 196 ALA B O 1
ATOM 4853 N N . LYS B 1 197 ? -16.969 12.977 20.516 1 97.75 197 LYS B N 1
ATOM 4854 C CA . LYS B 1 197 ? -17.328 14.102 19.656 1 97.75 197 LYS B CA 1
ATOM 4855 C C . LYS B 1 197 ? -18.359 15 20.344 1 97.75 197 LYS B C 1
ATOM 4857 O O . LYS B 1 197 ? -18.219 16.234 20.344 1 97.75 197 LYS B O 1
ATOM 4862 N N . LYS B 1 198 ? -19.359 14.391 20.906 1 97.69 198 LYS B N 1
ATOM 4863 C CA . LYS B 1 198 ? -20.391 15.148 21.594 1 97.69 198 LYS B CA 1
ATOM 4864 C C . LYS B 1 198 ? -19.812 15.977 22.734 1 97.69 198 LYS B C 1
ATOM 4866 O O . LYS B 1 198 ? -20.172 17.141 22.906 1 97.69 198 LYS B O 1
ATOM 4871 N N . GLN B 1 199 ? -18.922 15.422 23.438 1 98.38 199 GLN B N 1
ATOM 4872 C CA . GLN B 1 199 ? -18.297 16.141 24.547 1 98.38 199 GLN B CA 1
ATOM 4873 C C . GLN B 1 199 ? -17.469 17.312 24.031 1 98.38 199 GLN B C 1
ATOM 4875 O O . GLN B 1 199 ? -17.484 18.391 24.625 1 98.38 199 GLN B O 1
ATOM 4880 N N . VAL B 1 200 ? -16.75 17.109 23 1 97.81 200 VAL B N 1
ATOM 4881 C CA . VAL B 1 200 ? -15.945 18.172 22.406 1 97.81 200 VAL B CA 1
ATOM 4882 C C . VAL B 1 200 ? -16.844 19.312 21.938 1 97.81 200 VAL B C 1
ATOM 4884 O O . VAL B 1 200 ? -16.578 20.484 22.234 1 97.81 200 VAL B O 1
ATOM 4887 N N . GLU B 1 201 ? -17.922 19 21.281 1 95.94 201 GLU B N 1
ATOM 4888 C CA . GLU B 1 201 ? -18.859 19.984 20.766 1 95.94 201 GLU B CA 1
ATOM 4889 C C . GLU B 1 201 ? -19.484 20.781 21.906 1 95.94 201 GLU B C 1
ATOM 4891 O O . GLU B 1 201 ? -19.594 22.016 21.828 1 95.94 201 GLU B O 1
ATOM 4896 N N . ASP B 1 202 ? -19.844 20.078 22.875 1 97.25 202 ASP B N 1
ATOM 4897 C CA . ASP B 1 202 ? -20.547 20.719 23.984 1 97.25 202 ASP B CA 1
ATOM 4898 C C . ASP B 1 202 ? -19.609 21.625 24.766 1 97.25 202 ASP B C 1
ATOM 4900 O O . ASP B 1 202 ? -20 22.703 25.203 1 97.25 202 ASP B O 1
ATOM 4904 N N . LYS B 1 203 ? -18.391 21.25 24.891 1 97.69 203 LYS B N 1
ATOM 4905 C CA . LYS B 1 203 ? -17.484 21.922 25.828 1 97.69 203 LYS B CA 1
ATOM 4906 C C . LYS B 1 203 ? -16.609 22.938 25.094 1 97.69 203 LYS B C 1
ATOM 4908 O O . LYS B 1 203 ? -16.219 23.953 25.672 1 97.69 203 LYS B O 1
ATOM 4913 N N . LEU B 1 204 ? -16.234 22.625 23.875 1 96.31 204 LEU B N 1
ATOM 4914 C CA . LEU B 1 204 ? -15.172 23.422 23.25 1 96.31 204 LEU B CA 1
ATOM 4915 C C . LEU B 1 204 ? -15.617 23.969 21.891 1 96.31 204 LEU B C 1
ATOM 4917 O O . LEU B 1 204 ? -15.133 25 21.438 1 96.31 204 LEU B O 1
ATOM 4921 N N . GLY B 1 205 ? -16.469 23.234 21.219 1 94.19 205 GLY B N 1
ATOM 4922 C CA . GLY B 1 205 ? -16.875 23.562 19.859 1 94.19 205 GLY B CA 1
ATOM 4923 C C . GLY B 1 205 ? -16.438 22.547 18.844 1 94.19 205 GLY B C 1
ATOM 4924 O O . GLY B 1 205 ? -16.438 21.344 19.125 1 94.19 205 GLY B O 1
ATOM 4925 N N . TYR B 1 206 ? -16.109 23.062 17.609 1 93 206 TYR B N 1
ATOM 4926 C CA . TYR B 1 206 ? -15.852 22.141 16.516 1 93 206 TYR B CA 1
ATOM 4927 C C . TYR B 1 206 ? -14.352 22.047 16.234 1 93 206 TYR B C 1
ATOM 4929 O O . TYR B 1 206 ? -13.641 23.047 16.25 1 93 206 TYR B O 1
ATOM 4937 N N . CYS B 1 207 ? -13.945 20.797 15.938 1 93.5 207 CYS B N 1
ATOM 4938 C CA . CYS B 1 207 ? -12.547 20.5 15.664 1 93.5 207 CYS B CA 1
ATOM 4939 C C . CYS B 1 207 ? -12.102 21.109 14.352 1 93.5 207 CYS B C 1
ATOM 4941 O O . CYS B 1 207 ? -12.82 21.047 13.352 1 93.5 207 CYS B O 1
ATOM 4943 N N . THR B 1 208 ? -10.922 21.703 14.359 1 93.69 208 THR B N 1
ATOM 4944 C CA . THR B 1 208 ? -10.398 22.312 13.141 1 93.69 208 THR B CA 1
ATOM 4945 C C . THR B 1 208 ? -9.211 21.516 12.609 1 93.69 208 THR B C 1
ATOM 4947 O O . THR B 1 208 ? -8.859 21.625 11.43 1 93.69 208 THR B O 1
ATOM 4950 N N . MET B 1 209 ? -8.539 20.781 13.492 1 96.25 209 MET B N 1
ATOM 4951 C CA . MET B 1 209 ? -7.441 19.891 13.102 1 96.25 209 MET B CA 1
ATOM 4952 C C . MET B 1 209 ? -7.582 18.531 13.758 1 96.25 209 MET B C 1
ATOM 4954 O O . MET B 1 209 ? -7.98 18.422 14.922 1 96.25 209 MET B O 1
ATOM 4958 N N . LEU B 1 210 ? -7.312 17.578 12.953 1 97.94 210 LEU B N 1
ATOM 4959 C CA . LEU B 1 210 ? -7.371 16.203 13.406 1 97.94 210 LEU B CA 1
ATOM 4960 C C . LEU B 1 210 ? -6.016 15.516 13.242 1 97.94 210 LEU B C 1
ATOM 4962 O O . LEU B 1 210 ? -5.438 15.523 12.156 1 97.94 210 LEU B O 1
ATOM 4966 N N . LEU B 1 211 ? -5.438 15.078 14.344 1 98.75 211 LEU B N 1
ATOM 4967 C CA . LEU B 1 211 ? -4.215 14.281 14.328 1 98.75 211 LEU B CA 1
ATOM 4968 C C . LEU B 1 211 ? -4.496 12.844 14.742 1 98.75 211 LEU B C 1
ATOM 4970 O O . LEU B 1 211 ? -4.801 12.57 15.914 1 98.75 211 LEU B O 1
ATOM 4974 N N . LEU B 1 212 ? -4.371 11.922 13.859 1 98.69 212 LEU B N 1
ATOM 4975 C CA . LEU B 1 212 ? -4.695 10.516 14.094 1 98.69 212 LEU B CA 1
ATOM 4976 C C . LEU B 1 212 ? -3.43 9.703 14.344 1 98.69 212 LEU B C 1
ATOM 4978 O O . LEU B 1 212 ? -2.766 9.266 13.398 1 98.69 212 LEU B O 1
ATOM 4982 N N . GLY B 1 213 ? -3.184 9.453 15.633 1 97.94 213 GLY B N 1
ATOM 4983 C CA . GLY B 1 213 ? -1.917 8.828 15.977 1 97.94 213 GLY B CA 1
ATOM 4984 C C . GLY B 1 213 ? -2.082 7.57 16.812 1 97.94 213 GLY B C 1
ATOM 4985 O O . GLY B 1 213 ? -1.095 6.926 17.172 1 97.94 213 GLY B O 1
ATOM 4986 N N . ALA B 1 214 ? -3.348 7.211 17.141 1 97.56 214 ALA B N 1
ATOM 4987 C CA . ALA B 1 214 ? -3.549 5.969 17.891 1 97.56 214 ALA B CA 1
ATOM 4988 C C . ALA B 1 214 ? -3.037 4.766 17.094 1 97.56 214 ALA B C 1
ATOM 4990 O O . ALA B 1 214 ? -3.338 4.625 15.914 1 97.56 214 ALA B O 1
ATOM 4991 N N . GLY B 1 215 ? -2.225 3.934 17.703 1 95.69 215 GLY B N 1
ATOM 4992 C CA . GLY B 1 215 ? -1.679 2.76 17.047 1 95.69 215 GLY B CA 1
ATOM 4993 C C . GLY B 1 215 ? -0.985 1.806 18 1 95.69 215 GLY B C 1
ATOM 4994 O O . GLY B 1 215 ? -0.517 2.213 19.062 1 95.69 215 GLY B O 1
ATOM 4995 N N . ILE B 1 216 ? -0.953 0.576 17.609 1 94.69 216 ILE B N 1
ATOM 4996 C CA . ILE B 1 216 ? -0.247 -0.453 18.375 1 94.69 216 ILE B CA 1
ATOM 4997 C C . ILE B 1 216 ? 0.494 -1.381 17.406 1 94.69 216 ILE B C 1
ATOM 4999 O O . ILE B 1 216 ? 0.25 -1.357 16.203 1 94.69 216 ILE B O 1
ATOM 5003 N N . ALA B 1 217 ? 1.431 -2.076 17.969 1 93.19 217 ALA B N 1
ATOM 5004 C CA . ALA B 1 217 ? 2.17 -3.082 17.219 1 93.19 217 ALA B CA 1
ATOM 5005 C C . ALA B 1 217 ? 2.312 -4.375 18.016 1 93.19 217 ALA B C 1
ATOM 5007 O O . ALA B 1 217 ? 2.518 -4.344 19.234 1 93.19 217 ALA B O 1
ATOM 5008 N N . ARG B 1 218 ? 2.117 -5.469 17.359 1 93.69 218 ARG B N 1
ATOM 5009 C CA . ARG B 1 218 ? 2.379 -6.805 17.875 1 93.69 218 ARG B CA 1
ATOM 5010 C C . ARG B 1 218 ? 3.17 -7.641 16.875 1 93.69 218 ARG B C 1
ATOM 5012 O O . ARG B 1 218 ? 2.783 -7.754 15.711 1 93.69 218 ARG B O 1
ATOM 5019 N N . HIS B 1 219 ? 4.223 -8.211 17.328 1 93.19 219 HIS B N 1
ATOM 5020 C CA . HIS B 1 219 ? 5.113 -8.953 16.438 1 93.19 219 HIS B CA 1
ATOM 5021 C C . HIS B 1 219 ? 4.828 -10.445 16.484 1 93.19 219 HIS B C 1
ATOM 5023 O O . HIS B 1 219 ? 4.711 -11.023 17.578 1 93.19 219 HIS B O 1
ATOM 5029 N N . SER B 1 220 ? 4.617 -11.008 15.445 1 94.06 220 SER B N 1
ATOM 5030 C CA . SER B 1 220 ? 4.312 -12.422 15.242 1 94.06 220 SER B CA 1
ATOM 5031 C C . SER B 1 220 ? 4.508 -12.82 13.781 1 94.06 220 SER B C 1
ATOM 5033 O O . SER B 1 220 ? 5.047 -12.047 12.984 1 94.06 220 SER B O 1
ATOM 5035 N N . PHE B 1 221 ? 4.176 -14.039 13.484 1 93.81 221 PHE B N 1
ATOM 5036 C CA . PHE B 1 221 ? 4.289 -14.539 12.117 1 93.81 221 PHE B CA 1
ATOM 5037 C C . PHE B 1 221 ? 2.916 -14.852 11.539 1 93.81 221 PHE B C 1
ATOM 5039 O O . PHE B 1 221 ? 2.029 -15.32 12.25 1 93.81 221 PHE B O 1
ATOM 5046 N N . LEU B 1 222 ? 2.725 -14.602 10.266 1 95.75 222 LEU B N 1
ATOM 5047 C CA . LEU B 1 222 ? 1.429 -14.68 9.594 1 95.75 222 LEU B CA 1
ATOM 5048 C C . LEU B 1 222 ? 0.851 -16.094 9.695 1 95.75 222 LEU B C 1
ATOM 5050 O O . LEU B 1 222 ? -0.362 -16.25 9.836 1 95.75 222 LEU B O 1
ATOM 5054 N N . LEU B 1 223 ? 1.723 -17.125 9.633 1 93.81 223 LEU B N 1
ATOM 5055 C CA . LEU B 1 223 ? 1.236 -18.5 9.609 1 93.81 223 LEU B CA 1
ATOM 5056 C C . LEU B 1 223 ? 1.276 -19.125 11 1 93.81 223 LEU B C 1
ATOM 5058 O O . LEU B 1 223 ? 1.184 -20.344 11.141 1 93.81 223 LEU B O 1
ATOM 5062 N N . ASP B 1 224 ? 1.405 -18.266 12.055 1 92.12 224 ASP B N 1
ATOM 5063 C CA . ASP B 1 224 ? 1.297 -18.766 13.422 1 92.12 224 ASP B CA 1
ATOM 5064 C C . ASP B 1 224 ? -0.072 -19.391 13.672 1 92.12 224 ASP B C 1
ATOM 5066 O O . ASP B 1 224 ? -1.098 -18.844 13.266 1 92.12 224 ASP B O 1
ATOM 5070 N N . THR B 1 225 ? -0.077 -20.516 14.328 1 89.5 225 THR B N 1
ATOM 5071 C CA . THR B 1 225 ? -1.336 -21.125 14.75 1 89.5 225 THR B CA 1
ATOM 5072 C C . THR B 1 225 ? -1.951 -20.328 15.906 1 89.5 225 THR B C 1
ATOM 5074 O O . THR B 1 225 ? -1.311 -19.453 16.469 1 89.5 225 THR B O 1
ATOM 5077 N N . GLU B 1 226 ? -3.215 -20.719 16.203 1 90.25 226 GLU B N 1
ATOM 5078 C CA . GLU B 1 226 ? -3.906 -20.062 17.312 1 90.25 226 GLU B CA 1
ATOM 5079 C C . GLU B 1 226 ? -3.154 -20.25 18.625 1 90.25 226 GLU B C 1
ATOM 5081 O O . GLU B 1 226 ? -3.182 -19.391 19.5 1 90.25 226 GLU B O 1
ATOM 5086 N N . GLN B 1 227 ? -2.416 -21.359 18.734 1 88.44 227 GLN B N 1
ATOM 5087 C CA . GLN B 1 227 ? -1.657 -21.656 19.953 1 88.44 227 GLN B CA 1
ATOM 5088 C C . GLN B 1 227 ? -0.398 -20.797 20.031 1 88.44 227 GLN B C 1
ATOM 5090 O O . GLN B 1 227 ? 0.008 -20.375 21.125 1 88.44 227 GLN B O 1
ATOM 5095 N N . GLN B 1 228 ? 0.204 -20.5 18.906 1 89.44 228 GLN B N 1
ATOM 5096 C CA . GLN B 1 228 ? 1.438 -19.719 18.875 1 89.44 228 GLN B CA 1
ATOM 5097 C C . GLN B 1 228 ? 1.152 -18.234 19.062 1 89.44 228 GLN B C 1
ATOM 5099 O O . GLN B 1 228 ? 1.83 -17.562 19.828 1 89.44 228 GLN B O 1
ATOM 5104 N N . PHE B 1 229 ? 0.187 -17.766 18.375 1 93.56 229 PHE B N 1
ATOM 5105 C CA . PHE B 1 229 ? -0.244 -16.375 18.453 1 93.56 229 PHE B CA 1
ATOM 5106 C C . PHE B 1 229 ? -1.696 -16.234 18.016 1 93.56 229 PHE B C 1
ATOM 5108 O O . PHE B 1 229 ? -2.004 -16.344 16.828 1 93.56 229 PHE B O 1
ATOM 5115 N N . PRO B 1 230 ? -2.578 -15.953 18.906 1 94.94 230 PRO B N 1
ATOM 5116 C CA . PRO B 1 230 ? -4.004 -15.906 18.578 1 94.94 230 PRO B CA 1
ATOM 5117 C C . PRO B 1 230 ? -4.324 -14.891 17.484 1 94.94 230 PRO B C 1
ATOM 5119 O O . PRO B 1 230 ? -3.762 -13.789 17.469 1 94.94 230 PRO B O 1
ATOM 5122 N N . TYR B 1 231 ? -5.246 -15.289 16.594 1 96.44 231 TYR B N 1
ATOM 5123 C CA . TYR B 1 231 ? -5.695 -14.453 15.5 1 96.44 231 TYR B CA 1
ATOM 5124 C C . TYR B 1 231 ? -6.254 -13.125 16.016 1 96.44 231 TYR B C 1
ATOM 5126 O O . TYR B 1 231 ? -6.031 -12.078 15.406 1 96.44 231 TYR B O 1
ATOM 5134 N N . SER B 1 232 ? -6.953 -13.141 17.094 1 96.69 232 SER B N 1
ATOM 5135 C CA . SER B 1 232 ? -7.613 -11.961 17.641 1 96.69 232 SER B CA 1
ATOM 5136 C C . SER B 1 232 ? -6.602 -10.867 18 1 96.69 232 SER B C 1
ATOM 5138 O O . SER B 1 232 ? -6.898 -9.68 17.875 1 96.69 232 SER B O 1
ATOM 5140 N N . LEU B 1 233 ? -5.391 -11.289 18.375 1 96.12 233 LEU B N 1
ATOM 5141 C CA . LEU B 1 233 ? -4.352 -10.328 18.734 1 96.12 233 LEU B CA 1
ATOM 5142 C C . LEU B 1 233 ? -3.797 -9.648 17.484 1 96.12 233 LEU B C 1
ATOM 5144 O O . LEU B 1 233 ? -3.537 -8.445 17.484 1 96.12 233 LEU B O 1
ATOM 5148 N N . ALA B 1 234 ? -3.609 -10.414 16.453 1 96.19 234 ALA B N 1
ATOM 5149 C CA . ALA B 1 234 ? -3.17 -9.852 15.18 1 96.19 234 ALA B CA 1
ATOM 5150 C C . ALA B 1 234 ? -4.234 -8.93 14.586 1 96.19 234 ALA B C 1
ATOM 5152 O O . ALA B 1 234 ? -3.922 -7.832 14.117 1 96.19 234 ALA B O 1
ATOM 5153 N N . LYS B 1 235 ? -5.461 -9.352 14.664 1 97.69 235 LYS B N 1
ATOM 5154 C CA . LYS B 1 235 ? -6.594 -8.586 14.156 1 97.69 235 LYS B CA 1
ATOM 5155 C C . LYS B 1 235 ? -6.73 -7.254 14.891 1 97.69 235 LYS B C 1
ATOM 5157 O O . LYS B 1 235 ? -7.035 -6.227 14.281 1 97.69 235 LYS B O 1
ATOM 5162 N N . HIS B 1 236 ? -6.516 -7.254 16.141 1 97.25 236 HIS B N 1
ATOM 5163 C CA . HIS B 1 236 ? -6.684 -6.062 16.969 1 97.25 236 HIS B CA 1
ATOM 5164 C C . HIS B 1 236 ? -5.742 -4.949 16.516 1 97.25 236 HIS B C 1
ATOM 5166 O O . HIS B 1 236 ? -6.086 -3.768 16.609 1 97.25 236 HIS B O 1
ATOM 5172 N N . VAL B 1 237 ? -4.574 -5.285 15.984 1 97.19 237 VAL B N 1
ATOM 5173 C CA . VAL B 1 237 ? -3.635 -4.289 15.484 1 97.19 237 VAL B CA 1
ATOM 5174 C C . VAL B 1 237 ? -4.297 -3.465 14.383 1 97.19 237 VAL B C 1
ATOM 5176 O O . VAL B 1 237 ? -4.266 -2.232 14.422 1 97.19 237 VAL B O 1
ATOM 5179 N N . SER B 1 238 ? -4.906 -4.121 13.461 1 97.5 238 SER B N 1
ATOM 5180 C CA . SER B 1 238 ? -5.555 -3.422 12.352 1 97.5 238 SER B CA 1
ATOM 5181 C C . SER B 1 238 ? -6.805 -2.688 12.82 1 97.5 238 SER B C 1
ATOM 5183 O O . SER B 1 238 ? -7.16 -1.645 12.266 1 97.5 238 SER B O 1
ATOM 5185 N N . GLU B 1 239 ? -7.488 -3.209 13.828 1 98 239 GLU B N 1
ATOM 5186 C CA . GLU B 1 239 ? -8.672 -2.533 14.359 1 98 239 GLU B CA 1
ATOM 5187 C C . GLU B 1 239 ? -8.312 -1.158 14.922 1 98 239 GLU B C 1
ATOM 5189 O O . GLU B 1 239 ? -9.07 -0.198 14.742 1 98 239 GLU B O 1
ATOM 5194 N N . VAL B 1 240 ? -7.195 -1.08 15.5 1 98.06 240 VAL B N 1
ATOM 5195 C CA . VAL B 1 240 ? -6.766 0.187 16.078 1 98.06 240 VAL B CA 1
ATOM 5196 C C . VAL B 1 240 ? -6.148 1.067 14.992 1 98.06 240 VAL B C 1
ATOM 5198 O O . VAL B 1 240 ? -6.586 2.199 14.773 1 98.06 240 VAL B O 1
ATOM 5201 N N . ASN B 1 241 ? -5.168 0.527 14.25 1 98.06 241 ASN B N 1
ATOM 5202 C CA . ASN B 1 241 ? -4.312 1.298 13.359 1 98.06 241 ASN B CA 1
ATOM 5203 C C . ASN B 1 241 ? -5.059 1.714 12.094 1 98.06 241 ASN B C 1
ATOM 5205 O O . ASN B 1 241 ? -4.734 2.736 11.484 1 98.06 241 ASN B O 1
ATOM 5209 N N . PHE B 1 242 ? -5.98 0.897 11.711 1 98.62 242 PHE B N 1
ATOM 5210 C CA . PHE B 1 242 ? -6.68 1.092 10.445 1 98.62 242 PHE B CA 1
ATOM 5211 C C . PHE B 1 242 ? -8.141 1.464 10.688 1 98.62 242 PHE B C 1
ATOM 5213 O O . PHE B 1 242 ? -8.539 2.604 10.453 1 98.62 242 PHE B O 1
ATOM 5220 N N . HIS B 1 243 ? -8.883 0.611 11.297 1 98.69 243 HIS B N 1
ATOM 5221 C CA . HIS B 1 243 ? -10.297 0.877 11.547 1 98.69 243 HIS B CA 1
ATOM 5222 C C . HIS B 1 243 ? -10.484 2.084 12.461 1 98.69 243 HIS B C 1
ATOM 5224 O O . HIS B 1 243 ? -11.445 2.84 12.312 1 98.69 243 HIS B O 1
ATOM 5230 N N . GLY B 1 244 ? -9.586 2.203 13.398 1 98.69 244 GLY B N 1
ATOM 5231 C CA . GLY B 1 244 ? -9.641 3.373 14.266 1 98.69 244 GLY B CA 1
ATOM 5232 C C . GLY B 1 244 ? -9.508 4.68 13.508 1 98.69 244 GLY B C 1
ATOM 5233 O O . GLY B 1 244 ? -10.203 5.652 13.805 1 98.69 244 GLY B O 1
ATOM 5234 N N . VAL B 1 245 ? -8.617 4.715 12.516 1 98.69 245 VAL B N 1
ATOM 5235 C CA . VAL B 1 245 ? -8.43 5.895 11.68 1 98.69 245 VAL B CA 1
ATOM 5236 C C . VAL B 1 245 ? -9.695 6.168 10.875 1 98.69 245 VAL B C 1
ATOM 5238 O O . VAL B 1 245 ? -10.195 7.293 10.852 1 98.69 245 VAL B O 1
ATOM 5241 N N . MET B 1 246 ? -10.219 5.148 10.25 1 98.38 246 MET B N 1
ATOM 5242 C CA . MET B 1 246 ? -11.43 5.281 9.445 1 98.38 246 MET B CA 1
ATOM 5243 C C . MET B 1 246 ? -12.602 5.766 10.297 1 98.38 246 MET B C 1
ATOM 5245 O O . MET B 1 246 ? -13.328 6.676 9.898 1 98.38 246 MET B O 1
ATOM 5249 N N . ALA B 1 247 ? -12.742 5.227 11.477 1 98.5 247 ALA B N 1
ATOM 5250 C CA . ALA B 1 247 ? -13.828 5.594 12.383 1 98.5 247 ALA B CA 1
ATOM 5251 C C . ALA B 1 247 ? -13.695 7.039 12.844 1 98.5 247 ALA B C 1
ATOM 5253 O O . ALA B 1 247 ? -14.688 7.77 12.922 1 98.5 247 ALA B O 1
ATOM 5254 N N . THR B 1 248 ? -12.492 7.441 13.141 1 98.56 248 THR B N 1
ATOM 5255 C CA . THR B 1 248 ? -12.266 8.805 13.617 1 98.56 248 THR B CA 1
ATOM 5256 C C . THR B 1 248 ? -12.547 9.82 12.508 1 98.56 248 THR B C 1
ATOM 5258 O O . THR B 1 248 ? -13.133 10.875 12.766 1 98.56 248 THR B O 1
ATOM 5261 N N . LEU B 1 249 ? -12.133 9.484 11.305 1 97.69 249 LEU B N 1
ATOM 5262 C CA . LEU B 1 249 ? -12.422 10.352 10.172 1 97.69 249 LEU B CA 1
ATOM 5263 C C . LEU B 1 249 ? -13.922 10.516 9.977 1 97.69 249 LEU B C 1
ATOM 5265 O O . LEU B 1 249 ? -14.414 11.633 9.781 1 97.69 249 LEU B O 1
ATOM 5269 N N . LYS B 1 250 ? -14.602 9.438 10.078 1 95.81 250 LYS B N 1
ATOM 5270 C CA . LYS B 1 250 ? -16.062 9.461 9.922 1 95.81 250 LYS B CA 1
ATOM 5271 C C . LYS B 1 250 ? -16.719 10.297 11.016 1 95.81 250 LYS B C 1
ATOM 5273 O O . LYS B 1 250 ? -17.719 10.961 10.773 1 95.81 250 LYS B O 1
ATOM 5278 N N . THR B 1 251 ? -16.188 10.258 12.148 1 96.62 251 THR B N 1
ATOM 5279 C CA . THR B 1 251 ? -16.797 10.891 13.32 1 96.62 251 THR B CA 1
ATOM 5280 C C . THR B 1 251 ? -16.531 12.391 13.32 1 96.62 251 THR B C 1
ATOM 5282 O O . THR B 1 251 ? -17.453 13.188 13.492 1 96.62 251 THR B O 1
ATOM 5285 N N . PHE B 1 252 ? -15.281 12.781 13.031 1 95.81 252 PHE B N 1
ATOM 5286 C CA . PHE B 1 252 ? -14.875 14.164 13.25 1 95.81 252 PHE B CA 1
ATOM 5287 C C . PHE B 1 252 ? -14.711 14.898 11.922 1 95.81 252 PHE B C 1
ATOM 5289 O O . PHE B 1 252 ? -14.617 16.125 11.891 1 95.81 252 PHE B O 1
ATOM 5296 N N . GLY B 1 253 ? -14.68 14.219 10.797 1 91.94 253 GLY B N 1
ATOM 5297 C CA . GLY B 1 253 ? -14.312 14.797 9.516 1 91.94 253 GLY B CA 1
ATOM 5298 C C . GLY B 1 253 ? -15.219 15.945 9.102 1 91.94 253 GLY B C 1
ATOM 5299 O O . GLY B 1 253 ? -14.758 16.922 8.516 1 91.94 253 GLY B O 1
ATOM 5300 N N . GLU B 1 254 ? -16.453 15.844 9.414 1 88.06 254 GLU B N 1
ATOM 5301 C CA . GLU B 1 254 ? -17.422 16.844 8.969 1 88.06 254 GLU B CA 1
ATOM 5302 C C . GLU B 1 254 ? -17.109 18.219 9.555 1 88.06 254 GLU B C 1
ATOM 5304 O O . GLU B 1 254 ? -17.422 19.234 8.945 1 88.06 254 GLU B O 1
ATOM 5309 N N . HIS B 1 255 ? -16.484 18.266 10.719 1 89.06 255 HIS B N 1
ATOM 5310 C CA . HIS B 1 255 ? -16.156 19.531 11.383 1 89.06 255 HIS B CA 1
ATOM 5311 C C . HIS B 1 255 ? -15.289 20.406 10.484 1 89.06 255 HIS B C 1
ATOM 5313 O O . HIS B 1 255 ? -15.312 21.641 10.609 1 89.06 255 HIS B O 1
ATOM 5319 N N . MET B 1 256 ? -14.609 19.812 9.594 1 88.44 256 MET B N 1
ATOM 5320 C CA . MET B 1 256 ? -13.586 20.531 8.844 1 88.44 256 MET B CA 1
ATOM 5321 C C . MET B 1 256 ? -14.086 20.891 7.449 1 88.44 256 MET B C 1
ATOM 5323 O O . MET B 1 256 ? -13.422 21.609 6.711 1 88.44 256 MET B O 1
ATOM 5327 N N . LEU B 1 257 ? -15.219 20.375 7.137 1 84.25 257 LEU B N 1
ATOM 5328 C CA . LEU B 1 257 ? -15.766 20.672 5.816 1 84.25 257 LEU B CA 1
ATOM 5329 C C . LEU B 1 257 ? -16.406 22.047 5.801 1 84.25 257 LEU B C 1
ATOM 5331 O O . LEU B 1 257 ? -17.203 22.375 6.688 1 84.25 257 LEU B O 1
ATOM 5335 N N . PRO B 1 258 ? -15.805 22.969 4.938 1 66.94 258 PRO B N 1
ATOM 5336 C CA . PRO B 1 258 ? -16.375 24.328 4.918 1 66.94 258 PRO B CA 1
ATOM 5337 C C . PRO B 1 258 ? -17.797 24.359 4.371 1 66.94 258 PRO B C 1
ATOM 5339 O O . PRO B 1 258 ? -18.266 23.375 3.801 1 66.94 258 PRO B O 1
ATOM 5342 N N . ASP B 1 259 ? -18.219 25.641 4.609 1 59.66 259 ASP B N 1
ATOM 5343 C CA . ASP B 1 259 ? -19.469 26 3.973 1 59.66 259 ASP B CA 1
ATOM 5344 C C . ASP B 1 259 ? -19.328 26.062 2.453 1 59.66 259 ASP B C 1
ATOM 5346 O O . ASP B 1 259 ? -18.344 26.609 1.939 1 59.66 259 ASP B O 1
ATOM 5350 N N . GLY B 1 260 ? -19.672 25.109 1.606 1 53.62 260 GLY B N 1
ATOM 5351 C CA . GLY B 1 260 ? -19.562 25.188 0.158 1 53.62 260 GLY B CA 1
ATOM 5352 C C . GLY B 1 260 ? -19.297 23.844 -0.498 1 53.62 260 GLY B C 1
ATOM 5353 O O . GLY B 1 260 ? -19.422 23.703 -1.717 1 53.62 260 GLY B O 1
ATOM 5354 N N . GLY B 1 261 ? -18.734 23.047 0.242 1 54.84 261 GLY B N 1
ATOM 5355 C CA . GLY B 1 261 ? -18.594 21.797 -0.467 1 54.84 261 GLY B CA 1
ATOM 5356 C C . GLY B 1 261 ? -19.922 21.203 -0.925 1 54.84 261 GLY B C 1
ATOM 5357 O O . GLY B 1 261 ? -20.906 21.922 -1.02 1 54.84 261 GLY B O 1
ATOM 5358 N N . VAL B 1 262 ? -19.875 20.062 -1.621 1 58.97 262 VAL B N 1
ATOM 5359 C CA . VAL B 1 262 ? -21.125 19.422 -2.004 1 58.97 262 VAL B CA 1
ATOM 5360 C C . VAL B 1 262 ? -22.078 19.391 -0.816 1 58.97 262 VAL B C 1
ATOM 5362 O O . VAL B 1 262 ? -21.719 18.953 0.278 1 58.97 262 VAL B O 1
ATOM 5365 N N . LYS B 1 263 ? -23.016 20.219 -0.927 1 61.19 263 LYS B N 1
ATOM 5366 C CA . LYS B 1 263 ? -24.016 20.391 0.117 1 61.19 263 LYS B CA 1
ATOM 5367 C C . LYS B 1 263 ? -25.062 19.297 0.065 1 61.19 263 LYS B C 1
ATOM 5369 O O . LYS B 1 263 ? -26.234 19.547 -0.245 1 61.19 263 LYS B O 1
ATOM 5374 N N . ASP B 1 264 ? -24.531 18.109 0.202 1 62.84 264 ASP B N 1
ATOM 5375 C CA . ASP B 1 264 ? -25.484 17 0.174 1 62.84 264 ASP B CA 1
ATOM 5376 C C . ASP B 1 264 ? -26.141 16.812 1.535 1 62.84 264 ASP B C 1
ATOM 5378 O O . ASP B 1 264 ? -27.094 16.031 1.665 1 62.84 264 ASP B O 1
ATOM 5382 N N . ARG B 1 265 ? -25.594 17.578 2.545 1 69.38 265 ARG B N 1
ATOM 5383 C CA . ARG B 1 265 ? -26.172 17.547 3.885 1 69.38 265 ARG B CA 1
ATOM 5384 C C . ARG B 1 265 ? -25.703 18.75 4.707 1 69.38 265 ARG B C 1
ATOM 5386 O O . ARG B 1 265 ? -24.703 19.375 4.371 1 69.38 265 ARG B O 1
ATOM 5393 N N . PRO B 1 266 ? -26.547 19.094 5.695 1 71.56 266 PRO B N 1
ATOM 5394 C CA . PRO B 1 266 ? -26.016 20.094 6.617 1 71.56 266 PRO B CA 1
ATOM 5395 C C . PRO B 1 266 ? -24.766 19.609 7.355 1 71.56 266 PRO B C 1
ATOM 5397 O O . PRO B 1 266 ? -24.688 18.438 7.742 1 71.56 266 PRO B O 1
ATOM 5400 N N . TYR B 1 267 ? -23.734 20.469 7.34 1 72.06 267 TYR B N 1
ATOM 5401 C CA . TYR B 1 267 ? -22.516 20.094 8.055 1 72.06 267 TYR B CA 1
ATOM 5402 C C . TYR B 1 267 ? -22.359 20.922 9.328 1 72.06 267 TYR B C 1
ATOM 5404 O O . TYR B 1 267 ? -22.672 22.109 9.352 1 72.06 267 TYR B O 1
ATOM 5412 N N . LYS B 1 268 ? -22 20.219 10.375 1 75.19 268 LYS B N 1
ATOM 5413 C CA . LYS B 1 268 ? -21.484 20.906 11.562 1 75.19 268 LYS B CA 1
ATOM 5414 C C . LYS B 1 268 ? -20.031 21.312 11.375 1 75.19 268 LYS B C 1
ATOM 5416 O O . LYS B 1 268 ? -19.156 20.453 11.234 1 75.19 268 LYS B O 1
ATOM 5421 N N . GLN B 1 269 ? -19.797 22.625 11.242 1 77.56 269 GLN B N 1
ATOM 5422 C CA . GLN B 1 269 ? -18.453 23.062 10.852 1 77.56 269 GLN B CA 1
ATOM 5423 C C . GLN B 1 269 ? -17.953 24.172 11.75 1 77.56 269 GLN B C 1
ATOM 5425 O O . GLN B 1 269 ? -18.734 24.953 12.289 1 77.56 269 GLN B O 1
ATOM 5430 N N . ALA B 1 270 ? -16.625 24.094 11.812 1 76.06 270 ALA B N 1
ATOM 5431 C CA . ALA B 1 270 ? -15.977 25.219 12.492 1 76.06 270 ALA B CA 1
ATOM 5432 C C . ALA B 1 270 ? -16.094 26.5 11.664 1 76.06 270 ALA B C 1
ATOM 5434 O O . ALA B 1 270 ? -15.961 26.453 10.438 1 76.06 270 ALA B O 1
ATOM 5435 N N . LYS B 1 271 ? -16.578 27.484 12.25 1 70.5 271 LYS B N 1
ATOM 5436 C CA . LYS B 1 271 ? -16.703 28.766 11.562 1 70.5 271 LYS B CA 1
ATOM 5437 C C . LYS B 1 271 ? -15.516 29.672 11.844 1 70.5 271 LYS B C 1
ATOM 5439 O O . LYS B 1 271 ? -15.664 30.75 12.438 1 70.5 271 LYS B O 1
ATOM 5444 N N . ASN B 1 272 ? -14.352 29.172 11.43 1 67.25 272 ASN B N 1
ATOM 5445 C CA . ASN B 1 272 ? -13.117 29.906 11.703 1 67.25 272 ASN B CA 1
ATOM 5446 C C . ASN B 1 272 ? -12.508 30.453 10.422 1 67.25 272 ASN B C 1
ATOM 5448 O O . ASN B 1 272 ? -11.461 31.109 10.461 1 67.25 272 ASN B O 1
ATOM 5452 N N . GLY B 1 273 ? -13.18 30.281 9.273 1 66.31 273 GLY B N 1
ATOM 5453 C CA . GLY B 1 273 ? -12.688 30.781 8 1 66.31 273 GLY B CA 1
ATOM 5454 C C . GLY B 1 273 ? -11.469 30.031 7.5 1 66.31 273 GLY B C 1
ATOM 5455 O O . GLY B 1 273 ? -10.969 30.312 6.41 1 66.31 273 GLY B O 1
ATOM 5456 N N . TRP B 1 274 ? -10.891 29.203 8.18 1 73.69 274 TRP B N 1
ATOM 5457 C CA . TRP B 1 274 ? -9.633 28.516 7.906 1 73.69 274 TRP B CA 1
ATOM 5458 C C . TRP B 1 274 ? -9.883 27.141 7.309 1 73.69 274 TRP B C 1
ATOM 5460 O O . TRP B 1 274 ? -9.078 26.641 6.52 1 73.69 274 TRP B O 1
ATOM 5470 N N . GLY B 1 275 ? -11.031 26.531 7.531 1 82.25 275 GLY B N 1
ATOM 5471 C CA . GLY B 1 275 ? -11.258 25.156 7.113 1 82.25 275 GLY B CA 1
ATOM 5472 C C . GLY B 1 275 ? -10.68 24.141 8.078 1 82.25 275 GLY B C 1
ATOM 5473 O O . GLY B 1 275 ? -10.977 24.172 9.273 1 82.25 275 GLY B O 1
ATOM 5474 N N . GLY B 1 276 ? -9.75 23.219 7.527 1 91.94 276 GLY B N 1
ATOM 5475 C CA . GLY B 1 276 ? -9.25 22.188 8.43 1 91.94 276 GLY B CA 1
ATOM 5476 C C . GLY B 1 276 ? -7.973 21.531 7.941 1 91.94 276 GLY B C 1
ATOM 5477 O O . GLY B 1 276 ? -7.48 21.859 6.855 1 91.94 276 GLY B O 1
ATOM 5478 N N . HIS B 1 277 ? -7.277 20.812 8.828 1 96 277 HIS B N 1
ATOM 5479 C CA . HIS B 1 277 ? -6.113 20 8.5 1 96 277 HIS B CA 1
ATOM 5480 C C . HIS B 1 277 ? -6.195 18.625 9.164 1 96 277 HIS B C 1
ATOM 5482 O O . HIS B 1 277 ? -6.289 18.531 10.391 1 96 277 HIS B O 1
ATOM 5488 N N . ILE B 1 278 ? -6.242 17.625 8.344 1 97.88 278 ILE B N 1
ATOM 5489 C CA . ILE B 1 278 ? -6.246 16.25 8.828 1 97.88 278 ILE B CA 1
ATOM 5490 C C . ILE B 1 278 ? -4.867 15.625 8.633 1 97.88 278 ILE B C 1
ATOM 5492 O O . ILE B 1 278 ? -4.352 15.586 7.512 1 97.88 278 ILE B O 1
ATOM 5496 N N . LEU B 1 279 ? -4.23 15.242 9.703 1 98.69 279 LEU B N 1
ATOM 5497 C CA . LEU B 1 279 ? -2.908 14.625 9.641 1 98.69 279 LEU B CA 1
ATOM 5498 C C . LEU B 1 279 ? -2.939 13.211 10.219 1 98.69 279 LEU B C 1
ATOM 5500 O O . LEU B 1 279 ? -3.371 13.008 11.352 1 98.69 279 LEU B O 1
ATOM 5504 N N . ILE B 1 280 ? -2.529 12.219 9.438 1 98.69 280 ILE B N 1
ATOM 5505 C CA . ILE B 1 280 ? -2.479 10.82 9.836 1 98.69 280 ILE B CA 1
ATOM 5506 C C . ILE B 1 280 ? -1.03 10.406 10.094 1 98.69 280 ILE B C 1
ATOM 5508 O O . ILE B 1 280 ? -0.132 10.766 9.328 1 98.69 280 ILE B O 1
ATOM 5512 N N . ILE B 1 281 ? -0.818 9.695 11.18 1 98 281 ILE B N 1
ATOM 5513 C CA . ILE B 1 281 ? 0.499 9.117 11.43 1 98 281 ILE B CA 1
ATOM 5514 C C . ILE B 1 281 ? 0.602 7.754 10.742 1 98 281 ILE B C 1
ATOM 5516 O O . ILE B 1 281 ? 0.022 6.773 11.211 1 98 281 ILE B O 1
ATOM 5520 N N . GLY B 1 282 ? 1.31 7.75 9.648 1 97.25 282 GLY B N 1
ATOM 5521 C CA . GLY B 1 282 ? 1.596 6.504 8.953 1 97.25 282 GLY B CA 1
ATOM 5522 C C . GLY B 1 282 ? 2.83 5.797 9.477 1 97.25 282 GLY B C 1
ATOM 5523 O O . GLY B 1 282 ? 3.055 5.742 10.688 1 97.25 282 GLY B O 1
ATOM 5524 N N . SER B 1 283 ? 3.574 5.168 8.625 1 95.12 283 SER B N 1
ATOM 5525 C CA . SER B 1 283 ? 4.785 4.441 8.984 1 95.12 283 SER B CA 1
ATOM 5526 C C . SER B 1 283 ? 5.566 4.016 7.746 1 95.12 283 SER B C 1
ATOM 5528 O O . SER B 1 283 ? 4.98 3.795 6.688 1 95.12 283 SER B O 1
ATOM 5530 N N . GLY B 1 284 ? 6.863 3.938 7.969 1 93.62 284 GLY B N 1
ATOM 5531 C CA . GLY B 1 284 ? 7.676 3.307 6.941 1 93.62 284 GLY B CA 1
ATOM 5532 C C . GLY B 1 284 ? 7.305 1.855 6.695 1 93.62 284 GLY B C 1
ATOM 5533 O O . GLY B 1 284 ? 7.562 1.317 5.617 1 93.62 284 GLY B O 1
ATOM 5534 N N . ALA B 1 285 ? 6.617 1.253 7.598 1 94.56 285 ALA B N 1
ATOM 5535 C CA . ALA B 1 285 ? 6.207 -0.146 7.504 1 94.56 285 ALA B CA 1
ATOM 5536 C C . ALA B 1 285 ? 5.18 -0.344 6.395 1 94.56 285 ALA B C 1
ATOM 5538 O O . ALA B 1 285 ? 4.93 -1.473 5.965 1 94.56 285 ALA B O 1
ATOM 5539 N N . ALA B 1 286 ? 4.582 0.737 5.961 1 96.38 286 ALA B N 1
ATOM 5540 C CA . ALA B 1 286 ? 3.648 0.661 4.844 1 96.38 286 ALA B CA 1
ATOM 5541 C C . ALA B 1 286 ? 4.383 0.406 3.531 1 96.38 286 ALA B C 1
ATOM 5543 O O . ALA B 1 286 ? 3.781 -0.041 2.551 1 96.38 286 ALA B O 1
ATOM 5544 N N . TYR B 1 287 ? 5.676 0.672 3.543 1 93.56 287 TYR B N 1
ATOM 5545 C CA . TYR B 1 287 ? 6.457 0.632 2.312 1 93.56 287 T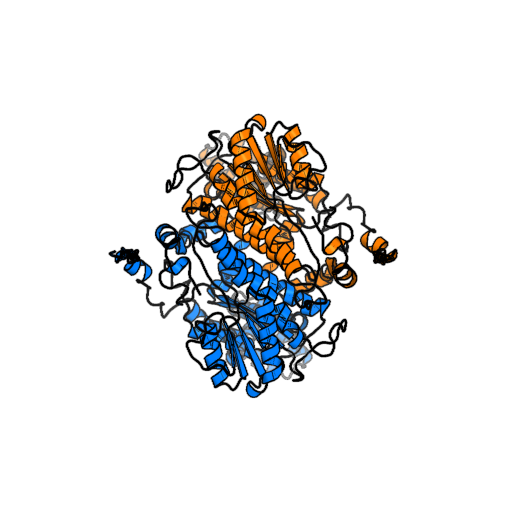YR B CA 1
ATOM 5546 C C . TYR B 1 287 ? 7.5 -0.479 2.363 1 93.56 287 TYR B C 1
ATOM 5548 O O . TYR B 1 287 ? 7.875 -1.035 1.328 1 93.56 287 TYR B O 1
ATOM 5556 N N . VAL B 1 288 ? 7.977 -0.712 3.508 1 92.44 288 VAL B N 1
ATOM 5557 C CA . VAL B 1 288 ? 8.969 -1.758 3.734 1 92.44 288 VAL B CA 1
ATOM 5558 C C . VAL B 1 288 ? 8.398 -2.812 4.684 1 92.44 288 VAL B C 1
ATOM 5560 O O . VAL B 1 288 ? 8.516 -2.684 5.902 1 92.44 288 VAL B O 1
ATOM 5563 N N . GLU B 1 289 ? 7.895 -3.848 4.113 1 94.44 289 GLU B N 1
ATOM 5564 C CA . GLU B 1 289 ? 7.227 -4.867 4.918 1 94.44 289 GLU B CA 1
ATOM 5565 C C . GLU B 1 289 ? 8.227 -5.91 5.422 1 94.44 289 GLU B C 1
ATOM 5567 O O . GLU B 1 289 ? 8.492 -6.902 4.742 1 94.44 289 GLU B O 1
ATOM 5572 N N . LEU B 1 290 ? 8.688 -5.707 6.57 1 92.94 290 LEU B N 1
ATOM 5573 C CA . LEU B 1 290 ? 9.648 -6.621 7.176 1 92.94 290 LEU B CA 1
ATOM 5574 C C . LEU B 1 290 ? 8.938 -7.812 7.809 1 92.94 290 LEU B C 1
ATOM 5576 O O . LEU B 1 290 ? 7.797 -7.695 8.25 1 92.94 290 LEU B O 1
ATOM 5580 N N . PRO B 1 291 ? 9.602 -8.969 7.867 1 94.88 291 PRO B N 1
ATOM 5581 C CA . PRO B 1 291 ? 8.992 -10.141 8.5 1 94.88 291 PRO B CA 1
ATOM 5582 C C . PRO B 1 291 ? 8.758 -9.945 10 1 94.88 291 PRO B C 1
ATOM 5584 O O . PRO B 1 291 ? 9.375 -9.07 10.609 1 94.88 291 PRO B O 1
ATOM 5587 N N . ALA B 1 292 ? 7.805 -10.727 10.562 1 95.19 292 ALA B N 1
ATOM 5588 C CA . ALA B 1 292 ? 7.461 -10.75 11.984 1 95.19 292 ALA B CA 1
ATOM 5589 C C . ALA B 1 292 ? 6.664 -9.516 12.375 1 95.19 292 ALA B C 1
ATOM 5591 O O . ALA B 1 292 ? 6.605 -9.156 13.555 1 95.19 292 ALA B O 1
ATOM 5592 N N . ASN B 1 293 ? 6.141 -8.828 11.438 1 95.56 293 ASN B N 1
ATOM 5593 C CA . ASN B 1 293 ? 5.406 -7.586 11.656 1 95.56 293 ASN B CA 1
ATOM 5594 C C . ASN B 1 293 ? 4.238 -7.445 10.688 1 95.56 293 ASN B C 1
ATOM 5596 O O . ASN B 1 293 ? 3.83 -6.328 10.359 1 95.56 293 ASN B O 1
ATOM 5600 N N . ALA B 1 294 ? 3.674 -8.508 10.242 1 97.5 294 ALA B N 1
ATOM 5601 C CA . ALA B 1 294 ? 2.752 -8.562 9.109 1 97.5 294 ALA B CA 1
ATOM 5602 C C . ALA B 1 294 ? 1.488 -7.754 9.391 1 97.5 294 ALA B C 1
ATOM 5604 O O . ALA B 1 294 ? 1.07 -6.938 8.57 1 97.5 294 ALA B O 1
ATOM 5605 N N . ALA B 1 295 ? 0.874 -7.965 10.57 1 97.38 295 ALA B N 1
ATOM 5606 C CA . ALA B 1 295 ? -0.363 -7.254 10.891 1 97.38 295 ALA B CA 1
ATOM 5607 C C . ALA B 1 295 ? -0.14 -5.746 10.914 1 97.38 295 ALA B C 1
ATOM 5609 O O . ALA B 1 295 ? -0.97 -4.98 10.414 1 97.38 295 ALA B O 1
ATOM 5610 N N . TYR B 1 296 ? 0.943 -5.32 11.453 1 96.56 296 TYR B N 1
ATOM 5611 C CA . TYR B 1 296 ? 1.28 -3.902 11.516 1 96.56 296 TYR B CA 1
ATOM 5612 C C . TYR B 1 296 ? 1.549 -3.344 10.125 1 96.56 296 TYR B C 1
ATOM 5614 O O . TYR B 1 296 ? 0.995 -2.309 9.742 1 96.56 296 TYR B O 1
ATOM 5622 N N . ASN B 1 297 ? 2.432 -4.051 9.359 1 97.94 297 ASN B N 1
ATOM 5623 C CA . ASN B 1 297 ? 2.707 -3.631 7.988 1 97.94 297 ASN B CA 1
ATOM 5624 C C . ASN B 1 297 ? 1.421 -3.389 7.207 1 97.94 297 ASN B C 1
ATOM 5626 O O . ASN B 1 297 ? 1.251 -2.332 6.594 1 97.94 297 ASN B O 1
ATOM 5630 N N . ALA B 1 298 ? 0.579 -4.355 7.27 1 98.69 298 ALA B N 1
ATOM 5631 C CA . ALA B 1 298 ? -0.661 -4.309 6.5 1 98.69 298 ALA B CA 1
ATOM 5632 C C . ALA B 1 298 ? -1.568 -3.184 6.988 1 98.69 298 ALA B C 1
ATOM 5634 O O . ALA B 1 298 ? -2.188 -2.482 6.184 1 98.69 298 ALA B O 1
ATOM 5635 N N . SER B 1 299 ? -1.699 -3.008 8.266 1 98.44 299 SER B N 1
ATOM 5636 C CA . SER B 1 299 ? -2.537 -1.952 8.82 1 98.44 299 SER B CA 1
ATOM 5637 C C . SER B 1 299 ? -2.053 -0.574 8.391 1 98.44 299 SER B C 1
ATOM 5639 O O . SER B 1 299 ? -2.859 0.308 8.086 1 98.44 299 SER B O 1
ATOM 5641 N N . LYS B 1 300 ? -0.763 -0.408 8.391 1 98.31 300 LYS B N 1
ATOM 5642 C CA . LYS B 1 300 ? -0.209 0.891 8.016 1 98.31 300 LYS B CA 1
ATOM 5643 C C . LYS B 1 300 ? -0.293 1.11 6.508 1 98.31 300 LYS B C 1
ATOM 5645 O O . LYS B 1 300 ? -0.476 2.24 6.051 1 98.31 300 LYS B O 1
ATOM 5650 N N . ALA B 1 301 ? -0.179 0.043 5.746 1 98.31 301 ALA B N 1
ATOM 5651 C CA . ALA B 1 301 ? -0.453 0.163 4.316 1 98.31 301 ALA B CA 1
ATOM 5652 C C . ALA B 1 301 ? -1.882 0.636 4.066 1 98.31 301 ALA B C 1
ATOM 5654 O O . ALA B 1 301 ? -2.119 1.494 3.215 1 98.31 301 ALA B O 1
ATOM 5655 N N . ALA B 1 302 ? -2.77 0.059 4.773 1 98.75 302 ALA B N 1
ATOM 5656 C CA . ALA B 1 302 ? -4.168 0.465 4.668 1 98.75 302 ALA B CA 1
ATOM 5657 C C . ALA B 1 302 ? -4.34 1.936 5.035 1 98.75 302 ALA B C 1
ATOM 5659 O O . ALA B 1 302 ? -5.086 2.664 4.375 1 98.75 302 ALA B O 1
ATOM 5660 N N . THR B 1 303 ? -3.668 2.365 6.023 1 98.44 303 THR B N 1
ATOM 5661 C CA . THR B 1 303 ? -3.768 3.74 6.5 1 98.44 303 THR B CA 1
ATOM 5662 C C . THR B 1 303 ? -3.246 4.719 5.449 1 98.44 303 THR B C 1
ATOM 5664 O O . THR B 1 303 ? -3.838 5.777 5.234 1 98.44 303 THR B O 1
ATOM 5667 N N . VAL B 1 304 ? -2.168 4.367 4.816 1 97.81 304 VAL B N 1
ATOM 5668 C CA . VAL B 1 304 ? -1.639 5.199 3.74 1 97.81 304 VAL B CA 1
ATOM 5669 C C . VAL B 1 304 ? -2.654 5.281 2.604 1 97.81 304 VAL B C 1
ATOM 5671 O O . VAL B 1 304 ? -2.857 6.352 2.021 1 97.81 304 VAL B O 1
ATOM 5674 N N . SER B 1 305 ? -3.258 4.168 2.326 1 98.12 305 SER B N 1
ATOM 5675 C CA . SER B 1 305 ? -4.293 4.141 1.299 1 98.12 305 SER B CA 1
ATOM 5676 C C . SER B 1 305 ? -5.48 5.02 1.684 1 98.12 305 SER B C 1
ATOM 5678 O O . SER B 1 305 ? -6.047 5.711 0.836 1 98.12 305 SER B O 1
ATOM 5680 N N . LEU B 1 306 ? -5.863 5.031 2.932 1 98.44 306 LEU B N 1
ATOM 5681 C CA . LEU B 1 306 ? -6.941 5.891 3.406 1 98.44 306 LEU B CA 1
ATOM 5682 C C . LEU B 1 306 ? -6.609 7.359 3.174 1 98.44 306 LEU B C 1
ATOM 5684 O O . LEU B 1 306 ? -7.477 8.141 2.781 1 98.44 306 LEU B O 1
ATOM 5688 N N . HIS B 1 307 ? -5.367 7.684 3.438 1 98 307 HIS B N 1
ATOM 5689 C CA . HIS B 1 307 ? -4.934 9.055 3.203 1 98 307 HIS B CA 1
ATOM 5690 C C . HIS B 1 307 ? -5.125 9.453 1.744 1 98 307 HIS B C 1
ATOM 5692 O O . HIS B 1 307 ? -5.637 10.539 1.453 1 98 307 HIS B O 1
ATOM 5698 N N . SER B 1 308 ? -4.684 8.578 0.878 1 96.75 308 SER B N 1
ATOM 5699 C CA . SER B 1 308 ? -4.82 8.859 -0.548 1 96.75 308 SER B CA 1
ATOM 5700 C C . SER B 1 308 ? -6.285 9.008 -0.945 1 96.75 308 SER B C 1
ATOM 5702 O O . SER B 1 308 ? -6.637 9.906 -1.709 1 96.75 308 SER B O 1
ATOM 5704 N N . SER B 1 309 ? -7.133 8.141 -0.443 1 97.38 309 SER B N 1
ATOM 5705 C CA . SER B 1 309 ? -8.562 8.203 -0.729 1 97.38 309 SER B CA 1
ATOM 5706 C C . SER B 1 309 ? -9.18 9.484 -0.191 1 97.38 309 SER B C 1
ATOM 5708 O O . SER B 1 309 ? -10 10.117 -0.861 1 97.38 309 SER B O 1
ATOM 5710 N N . LEU B 1 310 ? -8.766 9.852 0.991 1 97.44 310 LEU B N 1
ATOM 5711 C CA . LEU B 1 310 ? -9.25 11.086 1.6 1 97.44 310 LEU B CA 1
ATOM 5712 C C . LEU B 1 310 ? -8.898 12.289 0.738 1 97.44 310 LEU B C 1
ATOM 5714 O O . LEU B 1 310 ? -9.758 13.125 0.448 1 97.44 310 LEU B O 1
ATOM 5718 N N . SER B 1 311 ? -7.648 12.352 0.38 1 96.19 311 SER B N 1
ATOM 5719 C CA . SER B 1 311 ? -7.18 13.445 -0.457 1 96.19 311 SER B CA 1
ATOM 5720 C C . SER B 1 311 ? -7.996 13.547 -1.743 1 96.19 311 SER B C 1
ATOM 5722 O O . SER B 1 311 ? -8.414 14.641 -2.137 1 96.19 311 SER B O 1
ATOM 5724 N N . ALA B 1 312 ? -8.258 12.445 -2.361 1 95.19 312 ALA B N 1
ATOM 5725 C CA . ALA B 1 312 ? -9.023 12.414 -3.605 1 95.19 312 ALA B CA 1
ATOM 5726 C C . ALA B 1 312 ? -10.469 12.852 -3.375 1 95.19 312 ALA B C 1
ATOM 5728 O O . ALA B 1 312 ? -11.039 13.586 -4.184 1 95.19 312 ALA B O 1
ATOM 5729 N N . GLU B 1 313 ? -11.031 12.453 -2.309 1 94.94 313 GLU B N 1
ATOM 5730 C CA . GLU B 1 313 ? -12.438 12.75 -2.043 1 94.94 313 GLU B CA 1
ATOM 5731 C C . GLU B 1 313 ? -12.625 14.211 -1.649 1 94.94 313 GLU B C 1
ATOM 5733 O O . GLU B 1 313 ? -13.641 14.82 -1.981 1 94.94 313 GLU B O 1
ATOM 5738 N N . LEU B 1 314 ? -11.672 14.75 -0.892 1 93 314 LEU B N 1
ATOM 5739 C CA . LEU B 1 314 ? -11.742 16.172 -0.563 1 93 314 LEU B CA 1
ATOM 5740 C C . LEU B 1 314 ? -11.812 17.016 -1.829 1 93 314 LEU B C 1
ATOM 5742 O O . LEU B 1 314 ? -12.539 18.016 -1.872 1 93 314 LEU B O 1
ATOM 5746 N N . HIS B 1 315 ? -11.141 16.547 -2.799 1 91.44 315 HIS B N 1
ATOM 5747 C CA . HIS B 1 315 ? -11.094 17.266 -4.07 1 91.44 315 HIS B CA 1
ATOM 5748 C C . HIS B 1 315 ? -12.32 16.953 -4.922 1 91.44 315 HIS B C 1
ATOM 5750 O O . HIS B 1 315 ? -13.055 17.859 -5.324 1 91.44 315 HIS B O 1
ATOM 5756 N N . ALA B 1 316 ? -12.609 15.711 -5.082 1 91.12 316 ALA B N 1
ATOM 5757 C CA . ALA B 1 316 ? -13.523 15.305 -6.137 1 91.12 316 ALA B CA 1
ATOM 5758 C C . ALA B 1 316 ? -14.969 15.297 -5.637 1 91.12 316 ALA B C 1
ATOM 5760 O O . ALA B 1 316 ? -15.898 15.578 -6.398 1 91.12 316 ALA B O 1
ATOM 5761 N N . TYR B 1 317 ? -15.125 14.977 -4.441 1 91.31 317 TYR B N 1
ATOM 5762 C CA . TYR B 1 317 ? -16.484 14.859 -3.918 1 91.31 317 TYR B CA 1
ATOM 5763 C C . TYR B 1 317 ? -16.859 16.094 -3.104 1 91.31 317 TYR B C 1
ATOM 5765 O O . TYR B 1 317 ? -17.844 16.766 -3.404 1 91.31 317 TYR B O 1
ATOM 5773 N N . HIS B 1 318 ? -16.031 16.375 -2.131 1 89.69 318 HIS B N 1
ATOM 5774 C CA . HIS B 1 318 ? -16.359 17.5 -1.247 1 89.69 318 HIS B CA 1
ATOM 5775 C C . HIS B 1 318 ? -16.047 18.828 -1.913 1 89.69 318 HIS B C 1
ATOM 5777 O O . HIS B 1 318 ? -16.641 19.859 -1.552 1 89.69 318 HIS B O 1
ATOM 5783 N N . LYS B 1 319 ? -15.117 18.797 -2.852 1 88.25 319 LYS B N 1
ATOM 5784 C CA . LYS B 1 319 ? -14.742 19.969 -3.633 1 88.25 319 LYS B CA 1
ATOM 5785 C C . LYS B 1 319 ? -14.328 21.125 -2.725 1 88.25 319 LYS B C 1
ATOM 5787 O O . LYS B 1 319 ? -14.797 22.25 -2.9 1 88.25 319 LYS B O 1
ATOM 5792 N N . VAL B 1 320 ? -13.562 20.781 -1.767 1 86.94 320 VAL B N 1
ATOM 5793 C CA . VAL B 1 320 ? -13.055 21.797 -0.848 1 86.94 320 VAL B CA 1
ATOM 5794 C C . VAL B 1 320 ? -11.602 22.125 -1.18 1 86.94 320 VAL B C 1
ATOM 5796 O O . VAL B 1 320 ? -10.852 21.25 -1.632 1 86.94 320 VAL B O 1
ATOM 5799 N N . ASP B 1 321 ? -11.25 23.344 -0.914 1 83.31 321 ASP B N 1
ATOM 5800 C CA . ASP B 1 321 ? -9.875 23.75 -1.192 1 83.31 321 ASP B CA 1
ATOM 5801 C C . ASP B 1 321 ? -9.195 24.281 0.069 1 83.31 321 ASP B C 1
ATOM 5803 O O . ASP B 1 321 ? -8.039 24.719 0.022 1 83.31 321 ASP B O 1
ATOM 5807 N N . ASN B 1 322 ? -9.852 24.25 1.164 1 85.5 322 ASN B N 1
ATOM 5808 C CA . ASN B 1 322 ? -9.281 24.781 2.395 1 85.5 322 ASN B CA 1
ATOM 5809 C C . ASN B 1 322 ? -9.133 23.719 3.467 1 85.5 322 ASN B C 1
ATOM 5811 O O . ASN B 1 322 ? -9.023 24.016 4.652 1 85.5 322 ASN B O 1
ATOM 5815 N N . VAL B 1 323 ? -9.32 22.516 3.096 1 92.44 323 VAL B N 1
ATOM 5816 C CA . VAL B 1 323 ? -9.039 21.406 4.004 1 92.44 323 VAL B CA 1
ATOM 5817 C C . VAL B 1 323 ? -7.793 20.656 3.529 1 92.44 323 VAL B C 1
ATOM 5819 O O . VAL B 1 323 ? -7.754 20.172 2.398 1 92.44 323 VAL B O 1
ATOM 5822 N N . ARG B 1 324 ? -6.812 20.656 4.398 1 95.06 324 ARG B N 1
ATOM 5823 C CA . ARG B 1 324 ? -5.555 19.984 4.082 1 95.06 324 ARG B CA 1
ATOM 5824 C C . ARG B 1 324 ? -5.566 18.547 4.574 1 95.06 324 ARG B C 1
ATOM 5826 O O . ARG B 1 324 ? -6.191 18.234 5.59 1 95.06 324 ARG B O 1
ATOM 5833 N N . SER B 1 325 ? -4.953 17.672 3.879 1 96.81 325 SER B N 1
ATOM 5834 C CA . SER B 1 325 ? -4.734 16.281 4.262 1 96.81 325 SER B CA 1
ATOM 5835 C C . SER B 1 325 ? -3.256 15.914 4.176 1 96.81 325 SER B C 1
ATOM 5837 O O . SER B 1 325 ? -2.646 16.016 3.111 1 96.81 325 SER B O 1
ATOM 5839 N N . SER B 1 326 ? -2.666 15.508 5.277 1 98.19 326 SER B N 1
ATOM 5840 C CA . SER B 1 326 ? -1.253 15.148 5.324 1 98.19 326 SER B CA 1
ATOM 5841 C C . SER B 1 326 ? -1.051 13.797 6.008 1 98.19 326 SER B C 1
ATOM 5843 O O . SER B 1 326 ? -1.912 13.344 6.762 1 98.19 326 SER B O 1
ATOM 5845 N N . ILE B 1 327 ? 0.017 13.156 5.676 1 98.12 327 ILE B N 1
ATOM 5846 C CA . ILE B 1 327 ? 0.432 11.922 6.34 1 98.12 327 ILE B CA 1
ATOM 5847 C C . ILE B 1 327 ? 1.937 11.953 6.598 1 98.12 327 ILE B C 1
ATOM 5849 O O . ILE B 1 327 ? 2.705 12.43 5.758 1 98.12 327 ILE B O 1
ATOM 5853 N N . VAL B 1 328 ? 2.348 11.578 7.82 1 97.75 328 VAL B N 1
ATOM 5854 C CA . VAL B 1 328 ? 3.756 11.453 8.18 1 97.75 328 VAL B CA 1
ATOM 5855 C C . VAL B 1 328 ? 4.117 9.977 8.344 1 97.75 328 VAL B C 1
ATOM 5857 O O . VAL B 1 328 ? 3.457 9.242 9.078 1 97.75 328 VAL B O 1
ATOM 5860 N N . CYS B 1 329 ? 5.148 9.57 7.641 1 96.19 329 CYS B N 1
ATOM 5861 C CA . CYS B 1 329 ? 5.586 8.18 7.672 1 96.19 329 CYS B CA 1
ATOM 5862 C C . CYS B 1 329 ? 7.004 8.062 8.219 1 96.19 329 CYS B C 1
ATOM 5864 O O . CYS B 1 329 ? 7.973 8.109 7.461 1 96.19 329 CYS B O 1
ATOM 5866 N N . PRO B 1 330 ? 7.09 7.758 9.492 1 93.31 330 PRO B N 1
ATOM 5867 C CA . PRO B 1 330 ? 8.422 7.582 10.078 1 93.31 330 PRO B CA 1
ATOM 5868 C C . PRO B 1 330 ? 8.992 6.188 9.836 1 93.31 330 PRO B C 1
ATOM 5870 O O . PRO B 1 330 ? 8.234 5.223 9.695 1 93.31 330 PRO B O 1
ATOM 5873 N N . LEU B 1 331 ? 10.266 6.062 9.805 1 86.12 331 LEU B N 1
ATOM 5874 C CA . LEU B 1 331 ? 10.914 4.762 9.719 1 86.12 331 LEU B CA 1
ATOM 5875 C C . LEU B 1 331 ? 11.094 4.148 11.102 1 86.12 331 LEU B C 1
ATOM 5877 O O . LEU B 1 331 ? 10.25 3.377 11.555 1 86.12 331 LEU B O 1
ATOM 5881 N N . LYS B 1 332 ? 12.172 4.488 11.836 1 79.56 332 LYS B N 1
ATOM 5882 C CA . LYS B 1 332 ? 12.438 3.982 13.18 1 79.56 332 LYS B CA 1
ATOM 5883 C C . LYS B 1 332 ? 12.43 5.113 14.203 1 79.56 332 LYS B C 1
ATOM 5885 O O . LYS B 1 332 ? 13.141 6.105 14.039 1 79.56 332 LYS B O 1
ATOM 5890 N N . ILE B 1 333 ? 11.5 4.934 15.07 1 75.31 333 ILE B N 1
ATOM 5891 C CA . ILE B 1 333 ? 11.453 5.898 16.156 1 75.31 333 ILE B CA 1
ATOM 5892 C C . ILE B 1 333 ? 11.711 5.188 17.484 1 75.31 333 ILE B C 1
ATOM 5894 O O . ILE B 1 333 ? 11.148 4.125 17.75 1 75.31 333 ILE B O 1
ATOM 5898 N N . GLU B 1 334 ? 12.516 5.789 18.234 1 75.69 334 GLU B N 1
ATOM 5899 C CA . GLU B 1 334 ? 12.727 5.285 19.594 1 75.69 334 GLU B CA 1
ATOM 5900 C C . GLU B 1 334 ? 11.547 5.633 20.5 1 75.69 334 GLU B C 1
ATOM 5902 O O . GLU B 1 334 ? 11.281 6.809 20.75 1 75.69 334 GLU B O 1
ATOM 5907 N N . SER B 1 335 ? 10.789 4.664 20.828 1 72.31 335 SER B N 1
ATOM 5908 C CA . SER B 1 335 ? 9.617 4.832 21.688 1 72.31 335 SER B CA 1
ATOM 5909 C C . SER B 1 335 ? 9.352 3.582 22.516 1 72.31 335 SER B C 1
ATOM 5911 O O . SER B 1 335 ? 10.047 2.572 22.359 1 72.31 335 SER B O 1
ATOM 5913 N N . LYS B 1 336 ? 8.453 3.715 23.484 1 69.25 336 LYS B N 1
ATOM 5914 C CA . LYS B 1 336 ? 8.047 2.562 24.281 1 69.25 336 LYS B CA 1
ATOM 5915 C C . LYS B 1 336 ? 7.516 1.438 23.391 1 69.25 336 LYS B C 1
ATOM 5917 O O . LYS B 1 336 ? 7.688 0.259 23.703 1 69.25 336 LYS B O 1
ATOM 5922 N N . MET B 1 337 ? 7.035 1.776 22.312 1 66.31 337 MET B N 1
ATOM 5923 C CA . MET B 1 337 ? 6.488 0.792 21.391 1 66.31 337 MET B CA 1
ATOM 5924 C C . MET B 1 337 ? 7.602 -0.04 20.766 1 66.31 337 MET B C 1
ATOM 5926 O O . MET B 1 337 ? 7.426 -1.232 20.5 1 66.31 337 MET B O 1
ATOM 5930 N N . THR B 1 338 ? 8.703 0.564 20.578 1 69.88 338 THR B N 1
ATOM 5931 C CA . THR B 1 338 ? 9.766 -0.094 19.812 1 69.88 338 THR B CA 1
ATOM 5932 C C . THR B 1 338 ? 10.891 -0.543 20.75 1 69.88 338 THR B C 1
ATOM 5934 O O . THR B 1 338 ? 11.75 -1.328 20.344 1 69.88 338 THR B O 1
ATOM 5937 N N . GLU B 1 339 ? 10.891 -0.047 21.906 1 68.06 339 GLU B N 1
ATOM 5938 C CA . GLU B 1 339 ? 11.977 -0.34 22.828 1 68.06 339 GLU B CA 1
ATOM 5939 C C . GLU B 1 339 ? 12.156 -1.845 23.016 1 68.06 339 GLU B C 1
ATOM 5941 O O . GLU B 1 339 ? 11.211 -2.547 23.375 1 68.06 339 GLU B O 1
ATOM 5946 N N . GLY B 1 340 ? 13.289 -2.312 22.641 1 67.25 340 GLY B N 1
ATOM 5947 C CA . GLY B 1 340 ? 13.648 -3.709 22.828 1 67.25 340 GLY B CA 1
ATOM 5948 C C . GLY B 1 340 ? 13.102 -4.617 21.734 1 67.25 340 GLY B C 1
ATOM 5949 O O . GLY B 1 340 ? 13.242 -5.84 21.812 1 67.25 340 GLY B O 1
ATOM 5950 N N . ARG B 1 341 ? 12.492 -4.043 20.875 1 71.44 341 ARG B N 1
ATOM 5951 C CA . ARG B 1 341 ? 11.805 -4.887 19.906 1 71.44 341 ARG B CA 1
ATOM 5952 C C . ARG B 1 341 ? 12.492 -4.836 18.531 1 71.44 341 ARG B C 1
ATOM 5954 O O . ARG B 1 341 ? 12.258 -5.691 17.688 1 71.44 341 ARG B O 1
ATOM 5961 N N . MET B 1 342 ? 13.305 -3.828 18.453 1 72.25 342 MET B N 1
ATOM 5962 C CA . MET B 1 342 ? 13.938 -3.615 17.156 1 72.25 342 MET B CA 1
ATOM 5963 C C . MET B 1 342 ? 15.453 -3.734 17.25 1 72.25 342 MET B C 1
ATOM 5965 O O . MET B 1 342 ? 16.062 -3.184 18.172 1 72.25 342 MET B O 1
ATOM 5969 N N . LEU B 1 343 ? 15.969 -4.578 16.422 1 67.12 343 LEU B N 1
ATOM 5970 C CA . LEU B 1 343 ? 17.422 -4.566 16.266 1 67.12 343 LEU B CA 1
ATOM 5971 C C . LEU B 1 343 ? 17.859 -3.412 15.359 1 67.12 343 LEU B C 1
ATOM 5973 O O . LEU B 1 343 ? 17.172 -3.074 14.398 1 67.12 343 LEU B O 1
ATOM 5977 N N . ASP B 1 344 ? 18.859 -2.793 15.883 1 61.97 344 ASP B N 1
ATOM 5978 C CA . ASP B 1 344 ? 19.375 -1.73 15.023 1 61.97 344 ASP B CA 1
ATOM 5979 C C . ASP B 1 344 ? 19.953 -2.299 13.727 1 61.97 344 ASP B C 1
ATOM 5981 O O . ASP B 1 344 ? 20.5 -3.398 13.719 1 61.97 344 ASP B O 1
ATOM 5985 N N . THR B 1 345 ? 19.562 -1.623 12.711 1 59.69 345 THR B N 1
ATOM 5986 C CA . THR B 1 345 ? 20.203 -1.983 11.453 1 59.69 345 THR B CA 1
ATOM 5987 C C . THR B 1 345 ? 21.703 -1.723 11.516 1 59.69 345 THR B C 1
ATOM 5989 O O . THR B 1 345 ? 22.156 -0.878 12.297 1 59.69 345 THR B O 1
ATOM 5992 N N . HIS B 1 346 ? 22.453 -2.416 10.773 1 59.09 346 HIS B N 1
ATOM 5993 C CA . HIS B 1 346 ? 23.906 -2.318 10.766 1 59.09 346 HIS B CA 1
ATOM 5994 C C . HIS B 1 346 ? 24.359 -0.913 10.391 1 59.09 346 HIS B C 1
ATOM 5996 O O . HIS B 1 346 ? 25.438 -0.476 10.797 1 59.09 346 HIS B O 1
ATOM 6002 N N . ASP B 1 347 ? 23.406 -0.276 9.68 1 59.53 347 ASP B N 1
ATOM 6003 C CA . ASP B 1 347 ? 23.891 1 9.172 1 59.53 347 ASP B CA 1
ATOM 6004 C C . ASP B 1 347 ? 23.078 2.166 9.727 1 59.53 347 ASP B C 1
ATOM 6006 O O . ASP B 1 347 ? 22.125 2.625 9.086 1 59.53 347 ASP B O 1
ATOM 6010 N N . GLN B 1 348 ? 23.406 2.625 10.758 1 58.97 348 GLN B N 1
ATOM 6011 C CA . GLN B 1 348 ? 22.75 3.746 11.422 1 58.97 348 GLN B CA 1
ATOM 6012 C C . GLN B 1 348 ? 23.016 5.055 10.688 1 58.97 348 GLN B C 1
ATOM 6014 O O . GLN B 1 348 ? 22.328 6.051 10.898 1 58.97 348 GLN B O 1
ATOM 6019 N N . PHE B 1 349 ? 23.984 4.992 9.883 1 53.75 349 PHE B N 1
ATOM 6020 C CA . PHE B 1 349 ? 24.281 6.18 9.094 1 53.75 349 PHE B CA 1
ATOM 6021 C C . PHE B 1 349 ? 23.188 6.434 8.062 1 53.75 349 PHE B C 1
ATOM 6023 O O . PHE B 1 349 ? 22.719 7.566 7.91 1 53.75 349 PHE B O 1
ATOM 6030 N N . LEU B 1 350 ? 22.766 5.41 7.508 1 63.06 350 LEU B N 1
ATOM 6031 C CA . LEU B 1 350 ? 21.781 5.555 6.43 1 63.06 350 LEU B CA 1
ATOM 6032 C C . LEU B 1 350 ? 20.359 5.504 6.977 1 63.06 350 LEU B C 1
ATOM 6034 O O . LEU B 1 350 ? 19.453 6.113 6.41 1 63.06 350 LEU B O 1
ATOM 6038 N N . LEU B 1 351 ? 20.266 4.809 8.148 1 69.44 351 LEU B N 1
ATOM 6039 C CA . LEU B 1 351 ? 18.938 4.598 8.711 1 69.44 351 LEU B CA 1
ATOM 6040 C C . LEU B 1 351 ? 18.891 4.988 10.18 1 69.44 351 LEU B C 1
ATOM 6042 O O . LEU B 1 351 ? 18.688 4.141 11.047 1 69.44 351 LEU B O 1
ATOM 6046 N N . PRO B 1 352 ? 18.969 6.348 10.305 1 70.5 352 PRO B N 1
ATOM 6047 C CA . PRO B 1 352 ? 19.016 6.773 11.703 1 70.5 352 PRO B CA 1
ATOM 6048 C C . PRO B 1 352 ? 17.688 6.551 12.43 1 70.5 352 PRO B C 1
ATOM 6050 O O . PRO B 1 352 ? 16.625 6.652 11.82 1 70.5 352 PRO B O 1
ATOM 6053 N N . THR B 1 353 ? 17.828 6.297 13.688 1 77.5 353 THR B N 1
ATOM 6054 C CA . THR B 1 353 ? 16.672 6.227 14.57 1 77.5 353 THR B CA 1
ATOM 6055 C C . THR B 1 353 ? 16.281 7.617 15.062 1 77.5 353 THR B C 1
ATOM 6057 O O . THR B 1 353 ? 17.125 8.359 15.562 1 77.5 353 THR B O 1
ATOM 6060 N N . LEU B 1 354 ? 15.047 7.996 14.883 1 83.62 354 LEU B N 1
ATOM 6061 C CA . LEU B 1 354 ? 14.57 9.305 15.312 1 83.62 354 LEU B CA 1
ATOM 6062 C C . LEU B 1 354 ? 14.078 9.266 16.75 1 83.62 354 LEU B C 1
ATOM 6064 O O . LEU B 1 354 ? 13.625 8.219 17.219 1 83.62 354 LEU B O 1
ATOM 6068 N N . THR B 1 355 ? 14.203 10.453 17.359 1 86.75 355 THR B N 1
ATOM 6069 C CA . THR B 1 355 ? 13.648 10.586 18.688 1 86.75 355 THR B CA 1
ATOM 6070 C C . THR B 1 355 ? 12.211 11.102 18.641 1 86.75 355 THR B C 1
ATOM 6072 O O . THR B 1 355 ? 11.781 11.641 17.609 1 86.75 355 THR B O 1
ATOM 6075 N N . ILE B 1 356 ? 11.523 11.008 19.734 1 91.75 356 ILE B N 1
ATOM 6076 C CA . ILE B 1 356 ? 10.133 11.438 19.859 1 91.75 356 ILE B CA 1
ATOM 6077 C C . ILE B 1 356 ? 10.039 12.945 19.641 1 91.75 356 ILE B C 1
ATOM 6079 O O . ILE B 1 356 ? 9.227 13.422 18.844 1 91.75 356 ILE B O 1
ATOM 6083 N N . PRO B 1 357 ? 10.93 13.734 20.25 1 93.12 357 PRO B N 1
ATOM 6084 C CA . PRO B 1 357 ? 10.836 15.18 20.031 1 93.12 357 PRO B CA 1
ATOM 6085 C C . PRO B 1 357 ? 11.078 15.57 18.578 1 93.12 357 PRO B C 1
ATOM 6087 O O . PRO B 1 357 ? 10.422 16.484 18.062 1 93.12 357 PRO B O 1
ATOM 6090 N N . GLN B 1 358 ? 11.945 14.875 17.906 1 90.56 358 GLN B N 1
ATOM 6091 C CA . GLN B 1 358 ? 12.211 15.164 16.5 1 90.56 358 GLN B CA 1
ATOM 6092 C C . GLN B 1 358 ? 10.984 14.898 15.648 1 90.56 358 GLN B C 1
ATOM 6094 O O . GLN B 1 358 ? 10.633 15.703 14.781 1 90.56 358 GLN B O 1
ATOM 6099 N N . ALA B 1 359 ? 10.375 13.805 15.906 1 93.56 359 ALA B N 1
ATOM 6100 C CA . ALA B 1 359 ? 9.172 13.461 15.164 1 93.56 359 ALA B CA 1
ATOM 6101 C C . ALA B 1 359 ? 8.047 14.445 15.461 1 93.56 359 ALA B C 1
ATOM 6103 O O . ALA B 1 359 ? 7.355 14.906 14.547 1 93.56 359 ALA B O 1
ATOM 6104 N N . ALA B 1 360 ? 7.883 14.805 16.703 1 96.81 360 ALA B N 1
ATOM 6105 C CA . ALA B 1 360 ? 6.828 15.727 17.109 1 96.81 360 ALA B CA 1
ATOM 6106 C C . ALA B 1 360 ? 7.02 17.109 16.484 1 96.81 360 ALA B C 1
ATOM 6108 O O . ALA B 1 360 ? 6.062 17.719 16 1 96.81 360 ALA B O 1
ATOM 6109 N N . THR B 1 361 ? 8.242 17.531 16.453 1 95.94 361 THR B N 1
ATOM 6110 C CA . THR B 1 361 ? 8.547 18.828 15.867 1 95.94 361 THR B CA 1
ATOM 6111 C C . THR B 1 361 ? 8.203 18.844 14.375 1 95.94 361 THR B C 1
ATOM 6113 O O . THR B 1 361 ? 7.672 19.828 13.867 1 95.94 361 THR B O 1
ATOM 6116 N N . LYS B 1 362 ? 8.516 17.766 13.727 1 94.75 362 LYS B N 1
ATOM 6117 C CA . LYS B 1 362 ? 8.195 17.672 12.305 1 94.75 362 LYS B CA 1
ATOM 6118 C C . LYS B 1 362 ? 6.688 17.719 12.07 1 94.75 362 LYS B C 1
ATOM 6120 O O . LYS B 1 362 ? 6.223 18.328 11.109 1 94.75 362 LYS B O 1
ATOM 6125 N N . ILE B 1 363 ? 5.961 17.094 12.914 1 97.56 363 ILE B N 1
ATOM 6126 C CA . ILE B 1 363 ? 4.508 17.094 12.797 1 97.56 363 ILE B CA 1
ATOM 6127 C C . ILE B 1 363 ? 3.979 18.516 12.953 1 97.56 363 ILE B C 1
ATOM 6129 O O . ILE B 1 363 ? 3.131 18.969 12.172 1 97.56 363 ILE B O 1
ATOM 6133 N N . ILE B 1 364 ? 4.516 19.281 13.914 1 97.69 364 ILE B N 1
ATOM 6134 C CA . ILE B 1 364 ? 4.121 20.672 14.117 1 97.69 364 ILE B CA 1
ATOM 6135 C C . ILE B 1 364 ? 4.449 21.484 12.875 1 97.69 364 ILE B C 1
ATOM 6137 O O . ILE B 1 364 ? 3.637 22.297 12.422 1 97.69 364 ILE B O 1
ATOM 6141 N N . ASP B 1 365 ? 5.613 21.188 12.32 1 95.69 365 ASP B N 1
ATOM 6142 C CA . ASP B 1 365 ? 6.027 21.891 11.102 1 95.69 365 ASP B CA 1
ATOM 6143 C C . ASP B 1 365 ? 5.035 21.641 9.969 1 95.69 365 ASP B C 1
ATOM 6145 O O . ASP B 1 365 ? 4.723 22.547 9.203 1 95.69 365 ASP B O 1
ATOM 6149 N N . VAL B 1 366 ? 4.605 20.438 9.859 1 96.62 366 VAL B N 1
ATOM 6150 C CA . VAL B 1 366 ? 3.668 20.062 8.805 1 96.62 366 VAL B CA 1
ATOM 6151 C C . VAL B 1 366 ? 2.35 20.812 9.008 1 96.62 366 VAL B C 1
ATOM 6153 O O . VAL B 1 366 ? 1.794 21.375 8.055 1 96.62 366 VAL B O 1
ATOM 6156 N N . LEU B 1 367 ? 1.872 20.875 10.18 1 96.88 367 LEU B N 1
ATOM 6157 C CA . LEU B 1 367 ? 0.624 21.578 10.469 1 96.88 367 LEU B CA 1
ATOM 6158 C C . LEU B 1 367 ? 0.766 23.078 10.219 1 96.88 367 LEU B C 1
ATOM 6160 O O . LEU B 1 367 ? -0.103 23.688 9.594 1 96.88 367 LEU B O 1
ATOM 6164 N N . GLU B 1 368 ? 1.861 23.609 10.633 1 95.12 368 GLU B N 1
ATOM 6165 C CA . GLU B 1 368 ? 2.09 25.047 10.484 1 95.12 368 GLU B CA 1
ATOM 6166 C C . GLU B 1 368 ? 2.328 25.422 9.023 1 95.12 368 GLU B C 1
ATOM 6168 O O . GLU B 1 368 ? 2.084 26.562 8.625 1 95.12 368 GLU B O 1
ATOM 6173 N N . GLY B 1 369 ? 2.762 24.5 8.258 1 92.75 369 GLY B N 1
ATOM 6174 C CA . GLY B 1 369 ? 3.01 24.75 6.848 1 92.75 369 GLY B CA 1
ATOM 6175 C C . GLY B 1 369 ? 1.738 24.922 6.039 1 92.75 369 GLY B C 1
ATOM 6176 O O . GLY B 1 369 ? 1.769 25.484 4.941 1 92.75 369 GLY B O 1
ATOM 6177 N N . ASP B 1 370 ? 0.594 24.375 6.52 1 92.81 370 ASP B N 1
ATOM 6178 C CA . ASP B 1 370 ? -0.73 24.516 5.922 1 92.81 370 ASP B CA 1
ATOM 6179 C C . ASP B 1 370 ? -0.73 24.031 4.473 1 92.81 370 ASP B C 1
ATOM 6181 O O . ASP B 1 370 ? -1.232 24.734 3.584 1 92.81 370 ASP B O 1
ATOM 6185 N N . LYS B 1 371 ? -0.056 22.938 4.191 1 93.5 371 LYS B N 1
ATOM 6186 C CA . LYS B 1 371 ? -0.058 22.234 2.91 1 93.5 371 LYS B CA 1
ATOM 6187 C C . LYS B 1 371 ? -0.413 20.766 3.092 1 93.5 371 LYS B C 1
ATOM 6189 O O . LYS B 1 371 ? -0.141 20.172 4.145 1 93.5 371 LYS B O 1
ATOM 6194 N N . SER B 1 372 ? -1.172 20.266 2.137 1 96 372 SER B N 1
ATOM 6195 C CA . SER B 1 372 ? -1.311 18.812 2.096 1 96 372 SER B CA 1
ATOM 6196 C C . SER B 1 372 ? -0.005 18.141 1.681 1 96 372 SER B C 1
ATOM 6198 O O . SER B 1 372 ? 0.568 18.484 0.642 1 96 372 SER B O 1
ATOM 6200 N N . ARG B 1 373 ? 0.5 17.172 2.561 1 93.25 373 ARG B N 1
ATOM 6201 C CA . ARG B 1 373 ? 1.824 16.625 2.285 1 93.25 373 ARG B CA 1
ATOM 6202 C C . ARG B 1 373 ? 1.899 15.156 2.682 1 93.25 373 ARG B C 1
ATOM 6204 O O . ARG B 1 373 ? 1.209 14.719 3.605 1 93.25 373 ARG B O 1
ATOM 6211 N N . ILE B 1 374 ? 2.617 14.477 1.879 1 94.19 374 ILE B N 1
ATOM 6212 C CA . ILE B 1 374 ? 3.164 13.188 2.309 1 94.19 374 ILE B CA 1
ATOM 6213 C C . ILE B 1 374 ? 4.602 13.375 2.789 1 94.19 374 ILE B C 1
ATOM 6215 O O . ILE B 1 374 ? 5.477 13.766 2.012 1 94.19 374 ILE B O 1
ATOM 6219 N N . VAL B 1 375 ? 4.852 13.078 4.09 1 94.62 375 VAL B N 1
ATOM 6220 C CA . VAL B 1 375 ? 6.152 13.375 4.684 1 94.62 375 VAL B CA 1
ATOM 6221 C C . VAL B 1 375 ? 6.801 12.078 5.168 1 94.62 375 VAL B C 1
ATOM 6223 O O . VAL B 1 375 ? 6.18 11.297 5.891 1 94.62 375 VAL B O 1
ATOM 6226 N N . TYR B 1 376 ? 7.98 11.867 4.707 1 92.44 376 TYR B N 1
ATOM 6227 C CA . TYR B 1 376 ? 8.789 10.734 5.152 1 92.44 376 TYR B CA 1
ATOM 6228 C C . TYR B 1 376 ? 9.922 11.203 6.062 1 92.44 376 TYR B C 1
ATOM 6230 O O . TYR B 1 376 ? 10.625 12.164 5.746 1 92.44 376 TYR B O 1
ATOM 6238 N N . ILE B 1 377 ? 10.047 10.516 7.18 1 88.56 377 ILE B N 1
ATOM 6239 C CA . ILE B 1 377 ? 11.133 10.867 8.086 1 88.56 377 ILE B CA 1
ATOM 6240 C C . ILE B 1 377 ? 11.836 9.594 8.57 1 88.56 377 ILE B C 1
ATOM 6242 O O . ILE B 1 377 ? 11.18 8.602 8.898 1 88.56 377 ILE B O 1
ATOM 6246 N N . PRO B 1 378 ? 13.219 9.555 8.609 1 86.75 378 PRO B N 1
ATOM 6247 C CA . PRO B 1 378 ? 14.156 10.578 8.141 1 86.75 378 PRO B CA 1
ATOM 6248 C C . PRO B 1 378 ? 14.242 10.633 6.613 1 86.75 378 PRO B C 1
ATOM 6250 O O . PRO B 1 378 ? 13.367 10.109 5.922 1 86.75 378 PRO B O 1
ATOM 6253 N N . ARG B 1 379 ? 15.172 11.352 6.031 1 79.12 379 ARG B N 1
ATOM 6254 C CA . ARG B 1 379 ? 15.273 11.57 4.594 1 79.12 379 ARG B CA 1
ATOM 6255 C C . ARG B 1 379 ? 15.469 10.25 3.85 1 79.12 379 ARG B C 1
ATOM 6257 O O . ARG B 1 379 ? 14.977 10.086 2.73 1 79.12 379 ARG B O 1
ATOM 6264 N N . ALA B 1 380 ? 16.094 9.367 4.441 1 80.25 380 ALA B N 1
ATOM 6265 C CA . ALA B 1 380 ? 16.312 8.055 3.828 1 80.25 380 ALA B CA 1
ATOM 6266 C C . ALA B 1 380 ? 14.977 7.391 3.484 1 80.25 380 ALA B C 1
ATOM 6268 O O . ALA B 1 380 ? 14.898 6.605 2.533 1 80.25 380 ALA B O 1
ATOM 6269 N N . MET B 1 381 ? 13.984 7.77 4.195 1 84.56 381 MET B N 1
ATOM 6270 C CA . MET B 1 381 ? 12.672 7.16 3.99 1 84.56 381 MET B CA 1
ATOM 6271 C C . MET B 1 381 ? 12.07 7.602 2.66 1 84.56 381 MET B C 1
ATOM 6273 O O . MET B 1 381 ? 11.234 6.898 2.09 1 84.56 381 MET B O 1
ATOM 6277 N N . TYR B 1 382 ? 12.523 8.703 2.15 1 84.75 382 TYR B N 1
ATOM 6278 C CA . TYR B 1 382 ? 12.062 9.094 0.823 1 84.75 382 TYR B CA 1
ATOM 6279 C C . TYR B 1 382 ? 12.539 8.109 -0.234 1 84.75 382 TYR B C 1
ATOM 6281 O O . TYR B 1 382 ? 11.766 7.711 -1.113 1 84.75 382 TYR B O 1
ATOM 6289 N N . VAL B 1 383 ? 13.727 7.676 -0.1 1 83.81 383 VAL B N 1
ATOM 6290 C CA . VAL B 1 383 ? 14.273 6.715 -1.048 1 83.81 383 VAL B CA 1
ATOM 6291 C C . VAL B 1 383 ? 13.609 5.355 -0.852 1 83.81 383 VAL B C 1
ATOM 6293 O O . VAL B 1 383 ? 13.195 4.711 -1.82 1 83.81 383 VAL B O 1
ATOM 6296 N N . LEU B 1 384 ? 13.43 5.027 0.365 1 86.19 384 LEU B N 1
ATOM 6297 C CA . LEU B 1 384 ? 12.867 3.719 0.696 1 86.19 384 LEU B CA 1
ATOM 6298 C C . LEU B 1 384 ? 11.406 3.635 0.287 1 86.19 384 LEU B C 1
ATOM 6300 O O . LEU B 1 384 ? 10.898 2.551 -0.008 1 86.19 384 LEU B O 1
ATOM 6304 N N . SER B 1 385 ? 10.781 4.777 0.273 1 88.31 385 SER B N 1
ATOM 6305 C CA . SER B 1 385 ? 9.375 4.789 -0.107 1 88.31 385 SER B CA 1
ATOM 6306 C C . SER B 1 385 ? 9.195 4.379 -1.564 1 88.31 385 SER B C 1
ATOM 6308 O O . SER B 1 385 ? 8.094 4.012 -1.978 1 88.31 385 SER B O 1
ATOM 6310 N N . TYR B 1 386 ? 10.289 4.285 -2.359 1 86.81 386 TYR B N 1
ATOM 6311 C CA . TYR B 1 386 ? 10.211 3.924 -3.77 1 86.81 386 TYR B CA 1
ATOM 6312 C C . TYR B 1 386 ? 10.734 2.512 -4 1 86.81 386 TYR B C 1
ATOM 6314 O O . TYR B 1 386 ? 10.898 2.082 -5.145 1 86.81 386 TYR B O 1
ATOM 6322 N N . ASN B 1 387 ? 10.922 1.827 -3.012 1 86.56 387 ASN B N 1
ATOM 6323 C CA . ASN B 1 387 ? 11.602 0.543 -3.143 1 86.56 387 ASN B CA 1
ATOM 6324 C C . ASN B 1 387 ? 10.758 -0.462 -3.92 1 86.56 387 ASN B C 1
ATOM 6326 O O . ASN B 1 387 ? 11.289 -1.38 -4.543 1 86.56 387 ASN B O 1
ATOM 6330 N N . LYS B 1 388 ? 9.469 -0.237 -3.98 1 83.69 388 LYS B N 1
ATOM 6331 C CA . LYS B 1 388 ? 8.594 -1.244 -4.574 1 83.69 388 LYS B CA 1
ATOM 6332 C C . LYS B 1 388 ? 8.641 -1.18 -6.098 1 83.69 388 LYS B C 1
ATOM 6334 O O . LYS B 1 388 ? 8.07 -2.035 -6.777 1 83.69 388 LYS B O 1
ATOM 6339 N N . VAL B 1 389 ? 9.422 -0.278 -6.645 1 84.56 389 VAL B N 1
ATOM 6340 C CA . VAL B 1 389 ? 9.617 -0.214 -8.094 1 84.56 389 VAL B CA 1
ATOM 6341 C C . VAL B 1 389 ? 10.68 -1.226 -8.516 1 84.56 389 VAL B C 1
ATOM 6343 O O . VAL B 1 389 ? 10.758 -1.6 -9.688 1 84.56 389 VAL B O 1
ATOM 6346 N N . LEU B 1 390 ? 11.414 -1.622 -7.609 1 88.81 390 LEU B N 1
ATOM 6347 C CA . LEU B 1 390 ? 12.484 -2.572 -7.91 1 88.81 390 LEU B CA 1
ATOM 6348 C C . LEU B 1 390 ? 11.922 -3.984 -8.062 1 88.81 390 LEU B C 1
ATOM 6350 O O . LEU B 1 390 ? 10.922 -4.328 -7.43 1 88.81 390 LEU B O 1
ATOM 6354 N N . PRO B 1 391 ? 12.672 -4.746 -8.922 1 90 391 PRO B N 1
ATOM 6355 C CA . PRO B 1 391 ? 12.289 -6.16 -8.961 1 90 391 PRO B CA 1
ATOM 6356 C C . PRO B 1 391 ? 12.336 -6.82 -7.586 1 90 391 PRO B C 1
ATOM 6358 O O . PRO B 1 391 ? 13.18 -6.477 -6.758 1 90 391 PRO B O 1
ATOM 6361 N N . ALA B 1 392 ? 11.5 -7.777 -7.43 1 91.44 392 ALA B N 1
ATOM 6362 C CA . ALA B 1 392 ? 11.312 -8.422 -6.129 1 91.44 392 ALA B CA 1
ATOM 6363 C C . ALA B 1 392 ? 12.633 -8.984 -5.609 1 91.44 392 ALA B C 1
ATOM 6365 O O . ALA B 1 392 ? 12.93 -8.883 -4.414 1 91.44 392 ALA B O 1
ATOM 6366 N N . TRP B 1 393 ? 13.422 -9.578 -6.492 1 91.69 393 TRP B N 1
ATOM 6367 C CA . TRP B 1 393 ? 14.656 -10.219 -6.047 1 91.69 393 TRP B CA 1
ATOM 6368 C C . TRP B 1 393 ? 15.672 -9.18 -5.578 1 91.69 393 TRP B C 1
ATOM 6370 O O . TRP B 1 393 ? 16.438 -9.43 -4.652 1 91.69 393 TRP B O 1
ATOM 6380 N N . ILE B 1 394 ? 15.688 -8.016 -6.207 1 93.44 394 ILE B N 1
ATOM 6381 C CA . ILE B 1 394 ? 16.594 -6.949 -5.793 1 93.44 394 ILE B CA 1
ATOM 6382 C C . ILE B 1 394 ? 16.188 -6.426 -4.418 1 93.44 394 ILE B C 1
ATOM 6384 O O . ILE B 1 394 ? 17.031 -6.223 -3.549 1 93.44 394 ILE B O 1
ATOM 6388 N N . LEU B 1 395 ? 14.922 -6.254 -4.27 1 92.25 395 LEU B N 1
ATOM 6389 C CA . LEU B 1 395 ? 14.406 -5.781 -2.988 1 92.25 395 LEU B CA 1
ATOM 6390 C C . LEU B 1 395 ? 14.766 -6.75 -1.866 1 92.25 395 LEU B C 1
ATOM 6392 O O . LEU B 1 395 ? 15.227 -6.328 -0.8 1 92.25 395 LEU B O 1
ATOM 6396 N N . ARG B 1 396 ? 14.547 -8 -2.088 1 93 396 ARG B N 1
ATOM 6397 C CA . ARG B 1 396 ? 14.883 -9.016 -1.097 1 93 396 ARG B CA 1
ATOM 6398 C C . ARG B 1 396 ? 16.375 -9 -0.786 1 93 396 ARG B C 1
ATOM 6400 O O . ARG B 1 396 ? 16.781 -9.086 0.378 1 93 396 ARG B O 1
ATOM 6407 N N . ALA B 1 397 ? 17.203 -8.875 -1.78 1 91.62 397 ALA B N 1
ATOM 6408 C CA . ALA B 1 397 ? 18.656 -8.844 -1.602 1 91.62 397 ALA B CA 1
ATOM 6409 C C . ALA B 1 397 ? 19.078 -7.641 -0.773 1 91.62 397 ALA B C 1
ATOM 6411 O O . ALA B 1 397 ? 19.969 -7.746 0.076 1 91.62 397 ALA B O 1
ATOM 6412 N N . ILE B 1 398 ? 18.422 -6.57 -1.029 1 88.94 398 ILE B N 1
ATOM 6413 C CA . ILE B 1 398 ? 18.719 -5.352 -0.287 1 88.94 398 ILE B CA 1
ATOM 6414 C C . ILE B 1 398 ? 18.344 -5.535 1.182 1 88.94 398 ILE B C 1
ATOM 6416 O O . ILE B 1 398 ? 19.125 -5.176 2.074 1 88.94 398 ILE B O 1
ATOM 6420 N N . HIS B 1 399 ? 17.172 -6.09 1.446 1 89.38 399 HIS B N 1
ATOM 6421 C CA . HIS B 1 399 ? 16.734 -6.305 2.82 1 89.38 399 HIS B CA 1
ATOM 6422 C C . HIS B 1 399 ? 17.672 -7.25 3.561 1 89.38 399 HIS B C 1
ATOM 6424 O O . HIS B 1 399 ? 18.016 -7.012 4.719 1 89.38 399 HIS B O 1
ATOM 6430 N N . ILE B 1 400 ? 18.078 -8.266 2.877 1 87.69 400 ILE B N 1
ATOM 6431 C CA . ILE B 1 400 ? 19 -9.234 3.461 1 87.69 400 ILE B CA 1
ATOM 6432 C C . ILE B 1 400 ? 20.344 -8.57 3.713 1 87.69 400 ILE B C 1
ATOM 6434 O O . ILE B 1 400 ? 20.906 -8.695 4.801 1 87.69 400 ILE B O 1
ATOM 6438 N N . GLY B 1 401 ? 20.828 -7.863 2.736 1 85.12 401 GLY B N 1
ATOM 6439 C CA . GLY B 1 401 ? 22.141 -7.23 2.828 1 85.12 401 GLY B CA 1
ATOM 6440 C C . GLY B 1 401 ? 22.219 -6.188 3.928 1 85.12 401 GLY B C 1
ATOM 6441 O O . GLY B 1 401 ? 23.25 -6.062 4.598 1 85.12 401 GLY B O 1
ATOM 6442 N N . LEU B 1 402 ? 21.109 -5.504 4.148 1 82 402 LEU B N 1
ATOM 6443 C CA . LEU B 1 402 ? 21.078 -4.453 5.16 1 82 402 LEU B CA 1
ATOM 6444 C C . LEU B 1 402 ? 20.75 -5.023 6.535 1 82 402 LEU B C 1
ATOM 6446 O O . LEU B 1 402 ? 20.766 -4.301 7.531 1 82 402 LEU B O 1
ATOM 6450 N N . GLY B 1 403 ? 20.438 -6.285 6.613 1 83.75 403 GLY B N 1
ATOM 6451 C CA . GLY B 1 403 ? 20.047 -6.906 7.871 1 83.75 403 GLY B CA 1
ATOM 6452 C C . GLY B 1 403 ? 18.656 -6.523 8.32 1 83.75 403 GLY B C 1
ATOM 6453 O O . GLY B 1 403 ? 18.297 -6.723 9.484 1 83.75 403 GLY B O 1
ATOM 6454 N N . ALA B 1 404 ? 17.922 -5.988 7.465 1 85.25 404 ALA B N 1
ATOM 6455 C CA . ALA B 1 404 ? 16.578 -5.52 7.797 1 85.25 404 ALA B CA 1
ATOM 6456 C C . ALA B 1 404 ? 15.641 -6.688 8.109 1 85.25 404 ALA B C 1
ATOM 6458 O O . ALA B 1 404 ? 14.734 -6.562 8.93 1 85.25 404 ALA B O 1
ATOM 6459 N N . THR B 1 405 ? 15.906 -7.812 7.527 1 87.38 405 THR B N 1
ATOM 6460 C CA . THR B 1 405 ? 15.07 -8.992 7.695 1 87.38 405 THR B CA 1
ATOM 6461 C C . THR B 1 405 ? 15.086 -9.469 9.148 1 87.38 405 THR B C 1
ATOM 6463 O O . THR B 1 405 ? 14.133 -10.102 9.609 1 87.38 405 THR B O 1
ATOM 6466 N N . ASP B 1 406 ? 16.031 -9.055 9.875 1 86.06 406 ASP B N 1
ATOM 6467 C CA . ASP B 1 406 ? 16.188 -9.555 11.234 1 86.06 406 ASP B CA 1
ATOM 6468 C C . ASP B 1 406 ? 15.68 -8.547 12.258 1 86.06 406 ASP B C 1
ATOM 6470 O O . ASP B 1 406 ? 15.664 -8.82 13.453 1 86.06 406 ASP B O 1
ATOM 6474 N N . THR B 1 407 ? 15.219 -7.453 11.781 1 82.25 407 THR B N 1
ATOM 6475 C CA . THR B 1 407 ? 14.867 -6.336 12.648 1 82.25 407 THR B CA 1
ATOM 6476 C C . THR B 1 407 ? 13.914 -6.785 13.75 1 82.25 407 THR B C 1
ATOM 6478 O O . THR B 1 407 ? 14.164 -6.531 14.938 1 82.25 407 THR B O 1
ATOM 6481 N N . PHE B 1 408 ? 12.852 -7.539 13.359 1 87.31 408 PHE B N 1
ATOM 6482 C CA . PHE B 1 408 ? 11.844 -7.93 14.336 1 87.31 408 PHE B CA 1
ATOM 6483 C C . PHE B 1 408 ? 11.891 -9.43 14.594 1 87.31 408 PHE B C 1
ATOM 6485 O O . PHE B 1 408 ? 11.156 -9.945 15.438 1 87.31 408 PHE B O 1
ATOM 6492 N N . MET B 1 409 ? 12.758 -10.141 13.898 1 86.88 409 MET B N 1
ATOM 6493 C CA . MET B 1 409 ? 12.758 -11.602 13.859 1 86.88 409 MET B CA 1
ATOM 6494 C C . MET B 1 409 ? 13.102 -12.188 15.227 1 86.88 409 MET B C 1
ATOM 6496 O O . MET B 1 409 ? 12.375 -13.031 15.75 1 86.88 409 MET B O 1
ATOM 6500 N N . THR B 1 410 ? 14.133 -11.648 15.758 1 81.56 410 THR B N 1
ATOM 6501 C CA . THR B 1 410 ? 14.602 -12.203 17.016 1 81.56 410 THR B CA 1
ATOM 6502 C C . THR B 1 410 ? 13.586 -11.961 18.125 1 81.56 410 THR B C 1
ATOM 6504 O O . THR B 1 410 ? 13.266 -12.875 18.906 1 81.56 410 THR B O 1
ATOM 6507 N N . TYR B 1 411 ? 13.07 -10.805 18.156 1 83.38 411 TYR B N 1
ATOM 6508 C CA . TYR B 1 411 ? 12.078 -10.492 19.188 1 83.38 411 TYR B CA 1
ATOM 6509 C C . TYR B 1 411 ? 10.836 -11.359 19.016 1 83.38 411 TYR B C 1
ATOM 6511 O O . TYR B 1 411 ? 10.344 -11.938 19.984 1 83.38 411 TYR B O 1
ATOM 6519 N N . ALA B 1 412 ? 10.344 -11.461 17.828 1 88.31 412 ALA B N 1
ATOM 6520 C CA . ALA B 1 412 ? 9.109 -12.203 17.578 1 88.31 412 ALA B CA 1
ATOM 6521 C C . ALA B 1 412 ? 9.281 -13.688 17.891 1 88.31 412 ALA B C 1
ATOM 6523 O O . ALA B 1 412 ? 8.383 -14.312 18.453 1 88.31 412 ALA B O 1
ATOM 6524 N N . LYS B 1 413 ? 10.383 -14.219 17.562 1 85.75 413 LYS B N 1
ATOM 6525 C CA . LYS B 1 413 ? 10.648 -15.633 17.812 1 85.75 413 LYS B CA 1
ATOM 6526 C C . LYS B 1 413 ? 10.602 -15.945 19.312 1 85.75 413 LYS B C 1
ATOM 6528 O O . LYS B 1 413 ? 10.031 -16.969 19.703 1 85.75 413 LYS B O 1
ATOM 6533 N N . GLU B 1 414 ? 11.07 -14.992 20.031 1 83.94 414 GLU B N 1
ATOM 6534 C CA . GLU B 1 414 ? 11.258 -15.289 21.453 1 83.94 414 GLU B CA 1
ATOM 6535 C C . GLU B 1 414 ? 10.109 -14.727 22.281 1 83.94 414 GLU B C 1
ATOM 6537 O O . GLU B 1 414 ? 9.742 -15.305 23.312 1 83.94 414 GLU B O 1
ATOM 6542 N N . PHE B 1 415 ? 9.477 -13.602 21.797 1 83.44 415 PHE B N 1
ATOM 6543 C CA . PHE B 1 415 ? 8.633 -12.859 22.719 1 83.44 415 PHE B CA 1
ATOM 6544 C C . PHE B 1 415 ? 7.254 -12.617 22.125 1 83.44 415 PHE B C 1
ATOM 6546 O O . PHE B 1 415 ? 6.512 -11.758 22.594 1 83.44 415 PHE B O 1
ATOM 6553 N N . ARG B 1 416 ? 6.855 -13.352 21.125 1 86.56 416 ARG B N 1
ATOM 6554 C CA . ARG B 1 416 ? 5.551 -13.047 20.547 1 86.56 416 ARG B CA 1
ATOM 6555 C C . ARG B 1 416 ? 4.43 -13.344 21.531 1 86.56 416 ARG B C 1
ATOM 6557 O O . ARG B 1 416 ? 3.357 -12.742 21.469 1 86.56 416 ARG B O 1
ATOM 6564 N N . SER B 1 417 ? 4.727 -14.227 22.516 1 86.62 417 SER B N 1
ATOM 6565 C CA . SER B 1 417 ? 3.693 -14.555 23.5 1 86.62 417 SER B CA 1
ATOM 6566 C C . SER B 1 417 ? 3.932 -13.82 24.812 1 86.62 417 SER B C 1
ATOM 6568 O O . SER B 1 417 ? 3.219 -14.047 25.797 1 86.62 417 SER B O 1
ATOM 6570 N N . ALA B 1 418 ? 4.887 -12.914 24.812 1 84.75 418 ALA B N 1
ATOM 6571 C CA . ALA B 1 418 ? 5.195 -12.164 26.031 1 84.75 418 ALA B CA 1
ATOM 6572 C C . ALA B 1 418 ? 4.141 -11.102 26.297 1 84.75 418 ALA B C 1
ATOM 6574 O O . ALA B 1 418 ? 3.535 -10.562 25.375 1 84.75 418 ALA B O 1
ATOM 6575 N N . ASP B 1 419 ? 3.92 -10.75 27.531 1 83.88 419 ASP B N 1
ATOM 6576 C CA . ASP B 1 419 ? 2.91 -9.789 27.969 1 83.88 419 ASP B CA 1
ATOM 6577 C C . ASP B 1 419 ? 3.107 -8.438 27.281 1 83.88 419 ASP B C 1
ATOM 6579 O O . ASP B 1 419 ? 2.137 -7.789 26.891 1 83.88 419 ASP B O 1
ATOM 6583 N N . GLY B 1 420 ? 4.32 -8.031 27.156 1 80.19 420 GLY B N 1
ATOM 6584 C CA . GLY B 1 420 ? 4.617 -6.75 26.547 1 80.19 420 GLY B CA 1
ATOM 6585 C C . GLY B 1 420 ? 4.18 -6.672 25.094 1 80.19 420 GLY B C 1
ATOM 6586 O O . GLY B 1 420 ? 3.846 -5.594 24.594 1 80.19 420 GLY B O 1
ATOM 6587 N N . ASN B 1 421 ? 4.211 -7.836 24.438 1 85.69 421 ASN B N 1
ATOM 6588 C CA . ASN B 1 421 ? 3.756 -7.891 23.062 1 85.69 421 ASN B CA 1
ATOM 6589 C C . ASN B 1 421 ? 2.236 -8.008 22.969 1 85.69 421 ASN B C 1
ATOM 6591 O O . ASN B 1 421 ? 1.609 -7.375 22.125 1 85.69 421 ASN B O 1
ATOM 6595 N N . ILE B 1 422 ? 1.64 -8.719 23.844 1 85.69 422 ILE B N 1
ATOM 6596 C CA . ILE B 1 422 ? 0.22 -9.055 23.797 1 85.69 422 ILE B CA 1
ATOM 6597 C C . ILE B 1 422 ? -0.602 -7.883 24.328 1 85.69 422 ILE B C 1
ATOM 6599 O O . ILE B 1 422 ? -1.691 -7.598 23.828 1 85.69 422 ILE B O 1
ATOM 6603 N N . HIS B 1 423 ? -0.162 -7.141 25.312 1 79.75 423 HIS B N 1
ATOM 6604 C CA . HIS B 1 423 ? -0.973 -6.125 25.969 1 79.75 423 HIS B CA 1
ATOM 6605 C C . HIS B 1 423 ? -0.451 -4.723 25.672 1 79.75 423 HIS B C 1
ATOM 6607 O O . HIS B 1 423 ? -0.557 -3.822 26.5 1 79.75 423 HIS B O 1
ATOM 6613 N N . GLN B 1 424 ? -0.093 -4.543 24.531 1 71.25 424 GLN B N 1
ATOM 6614 C CA . GLN B 1 424 ? 0.29 -3.182 24.172 1 71.25 424 GLN B CA 1
ATOM 6615 C C . GLN B 1 424 ? -0.916 -2.246 24.203 1 71.25 424 GLN B C 1
ATOM 6617 O O . GLN B 1 424 ? -2.01 -2.619 23.781 1 71.25 424 GLN B O 1
ATOM 6622 N N . LYS B 1 425 ? -0.866 -1.117 25.078 1 62.69 425 LYS B N 1
ATOM 6623 C CA . LYS B 1 425 ? -1.93 -0.123 25.188 1 62.69 425 LYS B CA 1
ATOM 6624 C C . LYS B 1 425 ? -1.52 1.193 24.531 1 62.69 425 LYS B C 1
ATOM 6626 O O . LYS B 1 425 ? -0.335 1.535 24.5 1 62.69 425 LYS B O 1
#